Protein AF-0000000071661043 (afdb_homodimer)

Structure (mmCIF, N/CA/C/O backbone):
data_AF-0000000071661043-model_v1
#
loop_
_entity.id
_entity.type
_entity.pdbx_description
1 polymer 'LOW QUALITY PROTEIN: F-box/LRR-repeat protein 14'
#
loop_
_atom_site.group_PDB
_atom_site.id
_atom_site.type_symbol
_atom_site.label_atom_id
_atom_site.label_alt_id
_atom_site.label_comp_id
_atom_site.label_asym_id
_atom_site.label_entity_id
_atom_site.label_seq_id
_atom_site.pdbx_PDB_ins_code
_atom_site.Cartn_x
_atom_site.Cartn_y
_atom_site.Cartn_z
_atom_site.occupancy
_atom_site.B_iso_or_equiv
_atom_site.auth_seq_id
_atom_site.auth_comp_id
_atom_site.auth_asym_id
_atom_site.auth_atom_id
_atom_site.pdbx_PDB_model_num
ATOM 1 N N . MET A 1 1 ? 37.125 43.531 1.876 1 22.23 1 MET A N 1
ATOM 2 C CA . MET A 1 1 ? 36.938 42.094 2.176 1 22.23 1 MET A CA 1
ATOM 3 C C . MET A 1 1 ? 35.531 41.656 1.801 1 22.23 1 MET A C 1
ATOM 5 O O . MET A 1 1 ? 35.188 40.469 1.902 1 22.23 1 MET A O 1
ATOM 9 N N . GLU A 1 2 ? 34.375 42.406 1.964 1 30.89 2 GLU A N 1
ATOM 10 C CA . GLU A 1 2 ? 32.969 42.469 2.309 1 30.89 2 GLU A CA 1
ATOM 11 C C . GLU A 1 2 ? 32.062 42.125 1.115 1 30.89 2 GLU A C 1
ATOM 13 O O . GLU A 1 2 ? 30.844 42.188 1.201 1 30.89 2 GLU A O 1
ATOM 18 N N . ASP A 1 3 ? 32.375 42.25 -0.111 1 37.91 3 ASP A N 1
ATOM 19 C CA . ASP A 1 3 ? 31.75 42.219 -1.434 1 37.91 3 ASP A CA 1
ATOM 20 C C . ASP A 1 3 ? 31.406 40.781 -1.849 1 37.91 3 ASP A C 1
ATOM 22 O O . ASP A 1 3 ? 30.859 40.562 -2.928 1 37.91 3 ASP A O 1
ATOM 26 N N . LEU A 1 4 ? 32.125 39.75 -1.402 1 40.97 4 LEU A N 1
ATOM 27 C CA . LEU A 1 4 ? 32.156 38.312 -1.653 1 40.97 4 LEU A CA 1
ATOM 28 C C . LEU A 1 4 ? 30.828 37.656 -1.298 1 40.97 4 LEU A C 1
ATOM 30 O O . LEU A 1 4 ? 30.469 36.625 -1.859 1 40.97 4 LEU A O 1
ATOM 34 N N . PRO A 1 5 ? 30.109 38.219 -0.246 1 52.06 5 PRO A N 1
ATOM 35 C CA . PRO A 1 5 ? 28.891 37.625 0.305 1 52.06 5 PRO A CA 1
ATOM 36 C C . PRO A 1 5 ? 27.703 37.688 -0.656 1 52.06 5 PRO A C 1
ATOM 38 O O . PRO A 1 5 ? 26.906 36.75 -0.733 1 52.06 5 PRO A O 1
ATOM 41 N N . GLU A 1 6 ? 27.844 38.844 -1.367 1 54.88 6 GLU A N 1
ATOM 42 C CA . GLU A 1 6 ? 26.656 39.031 -2.215 1 54.88 6 GLU A CA 1
ATOM 43 C C . GLU A 1 6 ? 26.656 38.031 -3.375 1 54.88 6 GLU A C 1
ATOM 45 O O . GLU A 1 6 ? 25.609 37.5 -3.734 1 54.88 6 GLU A O 1
ATOM 50 N N . VAL A 1 7 ? 27.844 37.812 -3.871 1 55.69 7 VAL A N 1
ATOM 51 C CA . VAL A 1 7 ? 27.938 36.906 -4.996 1 55.69 7 VAL A CA 1
ATOM 52 C C . VAL A 1 7 ? 27.531 35.5 -4.555 1 55.69 7 VAL A C 1
ATOM 54 O O . VAL A 1 7 ? 26.828 34.812 -5.285 1 55.69 7 VAL A O 1
ATOM 57 N N . LEU A 1 8 ? 27.938 35.281 -3.406 1 59.78 8 LEU A N 1
ATOM 58 C CA . LEU A 1 8 ? 27.609 33.969 -2.885 1 59.78 8 LEU A CA 1
ATOM 59 C C . LEU A 1 8 ? 26.109 33.812 -2.691 1 59.78 8 LEU A C 1
ATOM 61 O O . LEU A 1 8 ? 25.531 32.781 -3.045 1 59.78 8 LEU A O 1
ATOM 65 N N . VAL A 1 9 ? 25.609 34.875 -2.191 1 65.75 9 VAL A N 1
ATOM 66 C CA . VAL A 1 9 ? 24.172 34.875 -1.939 1 65.75 9 VAL A CA 1
ATOM 67 C C . VAL A 1 9 ? 23.422 34.719 -3.26 1 65.75 9 VAL A C 1
ATOM 69 O O . VAL A 1 9 ? 22.453 33.969 -3.344 1 65.75 9 VAL A O 1
ATOM 72 N N . PHE A 1 10 ? 24.016 35.438 -4.227 1 62.66 10 PHE A N 1
ATOM 73 C CA . PHE A 1 10 ? 23.406 35.344 -5.547 1 62.66 10 PHE A CA 1
ATOM 74 C C . PHE A 1 10 ? 23.469 33.938 -6.109 1 62.66 10 PHE A C 1
ATOM 76 O O . PHE A 1 10 ? 22.484 33.438 -6.641 1 62.66 10 PHE A O 1
ATOM 83 N N . ASP A 1 11 ? 24.562 33.375 -5.906 1 65.69 11 ASP A N 1
ATOM 84 C CA . ASP A 1 11 ? 24.766 32.031 -6.422 1 65.69 11 ASP A CA 1
ATOM 85 C C . ASP A 1 11 ? 23.891 31.031 -5.703 1 65.69 11 ASP A C 1
ATOM 87 O O . ASP A 1 11 ? 23.344 30.109 -6.324 1 65.69 11 ASP A O 1
ATOM 91 N N . ILE A 1 12 ? 23.656 31.281 -4.52 1 67.88 12 ILE A N 1
ATOM 92 C CA . ILE A 1 12 ? 22.875 30.359 -3.695 1 67.88 12 ILE A CA 1
ATOM 93 C C . ILE A 1 12 ? 21.391 30.469 -4.062 1 67.88 12 ILE A C 1
ATOM 95 O O . ILE A 1 12 ? 20.719 29.453 -4.238 1 67.88 12 ILE A O 1
ATOM 99 N N . LEU A 1 13 ? 20.969 31.672 -4.172 1 67.62 13 LEU A N 1
ATOM 100 C CA . LEU A 1 13 ? 19.562 31.922 -4.422 1 67.62 13 LEU A CA 1
ATOM 101 C C . LEU A 1 13 ? 19.141 31.375 -5.785 1 67.62 13 LEU A C 1
ATOM 103 O O . LEU A 1 13 ? 17.984 30.984 -5.977 1 67.62 13 LEU A O 1
ATOM 107 N N . LYS A 1 14 ? 20.094 31.25 -6.629 1 64.56 14 LYS A N 1
ATOM 108 C CA . LYS A 1 14 ? 19.812 30.688 -7.945 1 64.56 14 LYS A CA 1
ATOM 109 C C . LYS A 1 14 ? 19.547 29.188 -7.855 1 64.56 14 LYS A C 1
ATOM 111 O O . LYS A 1 14 ? 18.844 28.625 -8.695 1 64.56 14 LYS A O 1
ATOM 116 N N . ARG A 1 15 ? 20.141 28.719 -6.879 1 62.44 15 ARG A N 1
ATOM 117 C CA . ARG A 1 15 ? 20.078 27.266 -6.762 1 62.44 15 ARG A CA 1
ATOM 118 C C . ARG A 1 15 ? 18.844 26.828 -5.984 1 62.44 15 ARG A C 1
ATOM 120 O O . ARG A 1 15 ? 18.484 25.656 -5.988 1 62.44 15 ARG A O 1
ATOM 127 N N . ILE A 1 16 ? 18.297 27.797 -5.328 1 60.44 16 ILE A N 1
ATOM 128 C CA . ILE A 1 16 ? 17.156 27.469 -4.488 1 60.44 16 ILE A CA 1
ATOM 129 C C . ILE A 1 16 ? 15.883 27.453 -5.332 1 60.44 16 ILE A C 1
ATOM 131 O O . ILE A 1 16 ? 15.703 28.312 -6.207 1 60.44 16 ILE A O 1
ATOM 135 N N . SER A 1 17 ? 15.156 26.469 -5.461 1 56.94 17 SER A N 1
ATOM 136 C CA . SER A 1 17 ? 14.039 26.125 -6.344 1 56.94 17 SER A CA 1
ATOM 137 C C . SER A 1 17 ? 12.883 27.109 -6.176 1 56.94 17 SER A C 1
ATOM 139 O O . SER A 1 17 ? 11.984 27.172 -7.016 1 56.94 17 SER A O 1
ATOM 141 N N . ASN A 1 18 ? 12.867 27.922 -5.121 1 56.25 18 ASN A N 1
ATOM 142 C CA . ASN A 1 18 ? 11.695 28.75 -4.914 1 56.25 18 ASN A CA 1
ATOM 143 C C . ASN A 1 18 ? 11.781 30.047 -5.719 1 56.25 18 ASN A C 1
ATOM 145 O O . ASN A 1 18 ? 12.812 30.719 -5.711 1 56.25 18 ASN A O 1
ATOM 149 N N . SER A 1 19 ? 10.766 30.297 -6.523 1 51.16 19 SER A N 1
ATOM 150 C CA . SER A 1 19 ? 10.695 31.422 -7.445 1 51.16 19 SER A CA 1
ATOM 151 C C . SER A 1 19 ? 10.984 32.75 -6.734 1 51.16 19 SER A C 1
ATOM 153 O O . SER A 1 19 ? 11.672 33.594 -7.273 1 51.16 19 SER A O 1
ATOM 155 N N . ALA A 1 20 ? 10.477 32.938 -5.633 1 52.75 20 ALA A N 1
ATOM 156 C CA . ALA A 1 20 ? 10.664 34.219 -4.953 1 52.75 20 ALA A CA 1
ATOM 157 C C . ALA A 1 20 ? 12.141 34.438 -4.633 1 52.75 20 ALA A C 1
ATOM 159 O O . ALA A 1 20 ? 12.633 35.562 -4.754 1 52.75 20 ALA A O 1
ATOM 160 N N . ASP A 1 21 ? 12.844 33.406 -4.34 1 60.5 21 ASP A N 1
ATOM 161 C CA . ASP A 1 21 ? 14.266 33.469 -4 1 60.5 21 ASP A CA 1
ATOM 162 C C . ASP A 1 21 ? 15.109 33.781 -5.234 1 60.5 21 ASP A C 1
ATOM 164 O O . ASP A 1 21 ? 16.031 34.594 -5.172 1 60.5 21 ASP A O 1
ATOM 168 N N . ARG A 1 22 ? 14.539 33.281 -6.328 1 59.56 22 ARG A N 1
ATOM 169 C CA . ARG A 1 22 ? 15.219 33.562 -7.594 1 59.56 22 ARG A CA 1
ATOM 170 C C . ARG A 1 22 ? 15.023 35 -8.031 1 59.56 22 ARG A C 1
ATOM 172 O O . ARG A 1 22 ? 15.953 35.625 -8.555 1 59.56 22 ARG A O 1
ATOM 179 N N . ASN A 1 23 ? 13.805 35.344 -7.828 1 52.66 23 ASN A N 1
ATOM 180 C CA . ASN A 1 23 ? 13.484 36.688 -8.273 1 52.66 23 ASN A CA 1
ATOM 181 C C . ASN A 1 23 ? 14.234 37.75 -7.473 1 52.66 23 ASN A C 1
ATOM 183 O O . ASN A 1 23 ? 14.484 38.844 -7.965 1 52.66 23 ASN A O 1
ATOM 187 N N . SER A 1 24 ? 14.57 37.5 -6.254 1 57.5 24 SER A N 1
ATOM 188 C CA . SER A 1 24 ? 15.312 38.438 -5.426 1 57.5 24 SER A CA 1
ATOM 189 C C . SER A 1 24 ? 16.688 38.75 -6.035 1 57.5 24 SER A C 1
ATOM 191 O O . SER A 1 24 ? 17.266 39.812 -5.773 1 57.5 24 SER A O 1
ATOM 193 N N . VAL A 1 25 ? 17.141 37.844 -6.836 1 60.03 25 VAL A N 1
ATOM 194 C CA . VAL A 1 25 ? 18.422 37.969 -7.496 1 60.03 25 VAL A CA 1
ATOM 195 C C . VAL A 1 25 ? 18.344 39.031 -8.609 1 60.03 25 VAL A C 1
ATOM 197 O O . VAL A 1 25 ? 19.328 39.688 -8.922 1 60.03 25 VAL A O 1
ATOM 200 N N . SER A 1 26 ? 17.188 39.125 -9.086 1 53.31 26 SER A N 1
ATOM 201 C CA . SER A 1 26 ? 17.078 40 -10.25 1 53.31 26 SER A CA 1
ATOM 202 C C . SER A 1 26 ? 17.031 41.469 -9.844 1 53.31 26 SER A C 1
ATOM 204 O O . SER A 1 26 ? 17.016 42.344 -10.703 1 53.31 26 SER A O 1
ATOM 206 N N . VAL A 1 27 ? 16.938 41.688 -8.625 1 55.41 27 VAL A N 1
ATOM 207 C CA . VAL A 1 27 ? 16.797 43.094 -8.25 1 55.41 27 VAL A CA 1
ATOM 208 C C . VAL A 1 27 ? 18.141 43.781 -8.375 1 55.41 27 VAL A C 1
ATOM 210 O O . VAL A 1 27 ? 19.109 43.438 -7.688 1 55.41 27 VAL A O 1
ATOM 213 N N . VAL A 1 28 ? 18.359 44.562 -9.461 1 55.44 28 VAL A N 1
ATOM 214 C CA . VAL A 1 28 ? 19.547 45.281 -9.922 1 55.44 28 VAL A CA 1
ATOM 215 C C . VAL A 1 28 ? 19.812 46.469 -9.008 1 55.44 28 VAL A C 1
ATOM 217 O O . VAL A 1 28 ? 20.969 46.875 -8.844 1 55.44 28 VAL A O 1
ATOM 220 N N . CYS A 1 29 ? 18.797 47.062 -8.414 1 59.5 29 CYS A N 1
ATOM 221 C CA . CYS A 1 29 ? 19.031 48.25 -7.633 1 59.5 29 CYS A CA 1
ATOM 222 C C . CYS A 1 29 ? 19.375 47.906 -6.191 1 59.5 29 CYS A C 1
ATOM 224 O O . CYS A 1 29 ? 18.734 47.062 -5.582 1 59.5 29 CYS A O 1
ATOM 226 N N . LYS A 1 30 ? 20.594 48.344 -5.742 1 60.47 30 LYS A N 1
ATOM 227 C CA . LYS A 1 30 ? 21.141 48.125 -4.402 1 60.47 30 LYS A CA 1
ATOM 228 C C . LYS A 1 30 ? 20.078 48.375 -3.334 1 60.47 30 LYS A C 1
ATOM 230 O O . LYS A 1 30 ? 19.984 47.656 -2.342 1 60.47 30 LYS A O 1
ATOM 235 N N . ARG A 1 31 ? 19.375 49.438 -3.611 1 57.5 31 ARG A N 1
ATOM 236 C CA . ARG A 1 31 ? 18.375 49.781 -2.617 1 57.5 31 ARG A CA 1
ATOM 237 C C . ARG A 1 31 ? 17.297 48.719 -2.52 1 57.5 31 ARG A C 1
ATOM 239 O O . ARG A 1 31 ? 16.891 48.312 -1.421 1 57.5 31 ARG A O 1
ATOM 246 N N . LEU A 1 32 ? 16.875 48.312 -3.592 1 60.34 32 LEU A N 1
ATOM 247 C CA . LEU A 1 32 ? 15.828 47.281 -3.637 1 60.34 32 LEU A CA 1
ATOM 248 C C . LEU A 1 32 ? 16.344 45.969 -3.105 1 60.34 32 LEU A C 1
ATOM 250 O O . LEU A 1 32 ? 15.594 45.219 -2.447 1 60.34 32 LEU A O 1
ATOM 254 N N . TYR A 1 33 ? 17.547 45.844 -3.287 1 66 33 TYR A N 1
ATOM 255 C CA . TYR A 1 33 ? 18.219 44.656 -2.777 1 66 33 TYR A CA 1
ATOM 256 C C . TYR A 1 33 ? 18.25 44.656 -1.253 1 66 33 TYR A C 1
ATOM 258 O O . TYR A 1 33 ? 17.969 43.656 -0.62 1 66 33 TYR A O 1
ATOM 266 N N . ALA A 1 34 ? 18.484 45.844 -0.768 1 68.19 34 ALA A N 1
ATOM 267 C CA . ALA A 1 34 ? 18.547 45.969 0.686 1 68.19 34 ALA A CA 1
ATOM 268 C C . ALA A 1 34 ? 17.156 45.812 1.299 1 68.19 34 ALA A C 1
ATOM 270 O O . ALA A 1 34 ? 16.984 45.156 2.332 1 68.19 34 ALA A O 1
ATOM 271 N N . ILE A 1 35 ? 16.25 46.375 0.658 1 65.5 35 ILE A N 1
ATOM 272 C CA . ILE A 1 35 ? 14.875 46.344 1.159 1 65.5 35 ILE A CA 1
ATOM 273 C C . ILE A 1 35 ? 14.359 44.906 1.123 1 65.5 35 ILE A C 1
ATOM 275 O O . ILE A 1 35 ? 13.719 44.438 2.072 1 65.5 35 ILE A O 1
ATOM 279 N N . GLU A 1 36 ? 14.625 44.25 0.109 1 70.12 36 GLU A N 1
ATOM 280 C CA . GLU A 1 36 ? 14.203 42.875 0.002 1 70.12 36 GLU A CA 1
ATOM 281 C C . GLU A 1 36 ? 14.828 42 1.107 1 70.12 36 GLU A C 1
ATOM 283 O O . GLU A 1 36 ? 14.172 41.125 1.666 1 70.12 36 GLU A O 1
ATOM 288 N N . GLY A 1 37 ? 16.016 42.312 1.375 1 72.38 37 GLY A N 1
ATOM 289 C CA . GLY A 1 37 ? 16.719 41.594 2.426 1 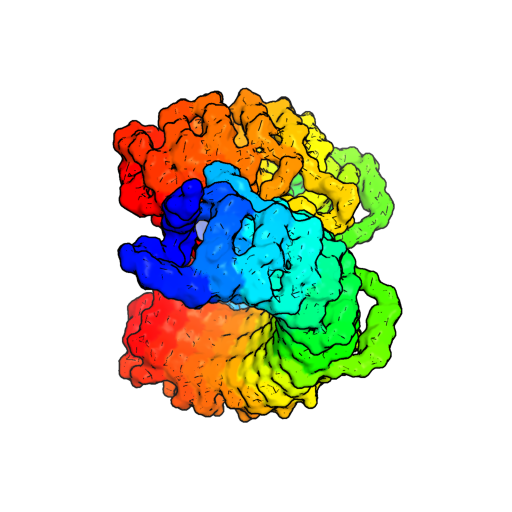72.38 37 GLY A CA 1
ATOM 290 C C . GLY A 1 37 ? 16.078 41.75 3.791 1 72.38 37 GLY A C 1
ATOM 291 O O . GLY A 1 37 ? 15.914 40.781 4.527 1 72.38 37 GLY A O 1
ATOM 292 N N . GLU A 1 38 ? 15.609 42.969 3.998 1 72.62 38 GLU A N 1
ATOM 293 C CA . GLU A 1 38 ? 15.016 43.25 5.301 1 72.62 38 GLU A CA 1
ATOM 294 C C . GLU A 1 38 ? 13.578 42.781 5.375 1 72.62 38 GLU A C 1
ATOM 296 O O . GLU A 1 38 ? 13.07 42.469 6.457 1 72.62 38 GLU A O 1
ATOM 301 N N . GLN A 1 39 ? 13.031 42.625 4.285 1 74.5 39 GLN A N 1
ATOM 302 C CA . GLN A 1 39 ? 11.602 42.344 4.281 1 74.5 39 GLN A CA 1
ATOM 303 C C . GLN A 1 39 ? 11.344 40.844 4.18 1 74.5 39 GLN A C 1
ATOM 305 O O . GLN A 1 39 ? 10.273 40.344 4.566 1 74.5 39 GLN A O 1
ATOM 310 N N . ARG A 1 40 ? 12.359 40.188 3.863 1 82.19 40 ARG A N 1
ATOM 311 C CA . ARG A 1 40 ? 12.148 38.75 3.68 1 82.19 40 ARG A CA 1
ATOM 312 C C . ARG A 1 40 ? 12.031 38.031 5.023 1 82.19 40 ARG A C 1
ATOM 314 O O . ARG A 1 40 ? 12.867 38.219 5.906 1 82.19 40 ARG A O 1
ATOM 321 N N . ASP A 1 41 ? 10.898 37.375 5.172 1 90.19 41 ASP A N 1
ATOM 322 C CA . ASP A 1 41 ? 10.672 36.688 6.453 1 90.19 41 ASP A CA 1
ATOM 323 C C . ASP A 1 41 ? 10.562 35.188 6.273 1 90.19 41 ASP A C 1
ATOM 325 O O . ASP A 1 41 ? 10.344 34.469 7.242 1 90.19 41 ASP A O 1
ATOM 329 N N . PHE A 1 42 ? 10.664 34.781 5.051 1 91.31 42 PHE A N 1
ATOM 330 C CA . PHE A 1 42 ? 10.547 33.375 4.766 1 91.31 42 PHE A CA 1
ATOM 331 C C . PHE A 1 42 ? 11.703 32.906 3.891 1 91.31 42 PHE A C 1
ATOM 333 O O . PHE A 1 42 ? 12.117 33.594 2.967 1 91.31 42 PHE A O 1
ATOM 340 N N . LEU A 1 43 ? 12.305 31.672 4.246 1 89.69 43 LEU A N 1
ATOM 341 C CA . LEU A 1 43 ? 13.391 31.078 3.479 1 89.69 43 LEU A CA 1
ATOM 342 C C . LEU A 1 43 ? 13.172 29.578 3.307 1 89.69 43 LEU A C 1
ATOM 344 O O . LEU A 1 43 ? 12.891 28.859 4.277 1 89.69 43 LEU A O 1
ATOM 348 N N . LYS A 1 44 ? 13.156 29.062 2.111 1 90.31 44 LYS A N 1
ATOM 349 C CA . LYS A 1 44 ? 13.125 27.625 1.824 1 90.31 44 LYS A CA 1
ATOM 350 C C . LYS A 1 44 ? 14.383 27.172 1.097 1 90.31 44 LYS A C 1
ATOM 352 O O . LYS A 1 44 ? 14.695 27.688 0.014 1 90.31 44 LYS A O 1
ATOM 357 N N . VAL A 1 45 ? 15.172 26.25 1.74 1 88.94 45 VAL A N 1
ATOM 358 C CA . VAL A 1 45 ? 16.422 25.797 1.156 1 88.94 45 VAL A CA 1
ATOM 359 C C . VAL A 1 45 ? 16.516 24.281 1.244 1 88.94 45 VAL A C 1
ATOM 361 O O . VAL A 1 45 ? 15.617 23.625 1.78 1 88.94 45 VAL A O 1
ATOM 364 N N . GLY A 1 46 ? 17.625 23.688 0.637 1 87.69 46 GLY A N 1
ATOM 365 C CA . GLY A 1 46 ? 17.797 22.234 0.625 1 87.69 46 GLY A CA 1
ATOM 366 C C . GLY A 1 46 ? 19.047 21.797 -0.127 1 87.69 46 GLY A C 1
ATOM 367 O O . GLY A 1 46 ? 20.156 22.219 0.187 1 87.69 46 GLY A O 1
ATOM 368 N N . CYS A 1 47 ? 18.859 21.016 -1.127 1 78.38 47 CYS A N 1
ATOM 369 C CA . CYS A 1 47 ? 19.953 20.375 -1.852 1 78.38 47 CYS A CA 1
ATOM 370 C C . CYS A 1 47 ? 20.828 21.422 -2.529 1 78.38 47 CYS A C 1
ATOM 372 O O . CYS A 1 47 ? 22.031 21.188 -2.73 1 78.38 47 CYS A O 1
ATOM 374 N N . GLY A 1 48 ? 20.359 22.562 -2.812 1 77.12 48 GLY A N 1
ATOM 375 C CA . GLY A 1 48 ? 21.125 23.594 -3.508 1 77.12 48 GLY A CA 1
ATOM 376 C C . GLY A 1 48 ? 21.984 24.422 -2.578 1 77.12 48 GLY A C 1
ATOM 377 O O . GLY A 1 48 ? 22.797 25.234 -3.033 1 77.12 48 GLY A O 1
ATOM 378 N N . LEU A 1 49 ? 21.875 24.203 -1.373 1 83.69 49 LEU A N 1
ATOM 379 C CA . LEU A 1 49 ? 22.641 24.938 -0.369 1 83.69 49 LEU A CA 1
ATOM 380 C C . LEU A 1 49 ? 24.031 24.359 -0.218 1 83.69 49 LEU A C 1
ATOM 382 O O . LEU A 1 49 ? 24.234 23.391 0.512 1 83.69 49 LEU A O 1
ATOM 386 N N . HIS A 1 50 ? 24.969 24.953 -0.936 1 82.44 50 HIS A N 1
ATOM 387 C CA . HIS A 1 50 ? 26.328 24.406 -0.938 1 82.44 50 HIS A CA 1
ATOM 388 C C . HIS A 1 50 ? 27.359 25.531 -0.928 1 82.44 50 HIS A C 1
ATOM 390 O O . HIS A 1 50 ? 27.281 26.469 -1.723 1 82.44 50 HIS A O 1
ATOM 396 N N . PRO A 1 51 ? 28.359 25.422 -0.088 1 86.25 51 PRO A N 1
ATOM 397 C CA . PRO A 1 51 ? 28.453 24.594 1.112 1 86.25 51 PRO A CA 1
ATOM 398 C C . PRO A 1 51 ? 27.375 24.906 2.141 1 86.25 51 PRO A C 1
ATOM 400 O O . PRO A 1 51 ? 27.109 26.078 2.416 1 86.25 51 PRO A O 1
ATOM 403 N N . ALA A 1 52 ? 26.844 23.984 2.758 1 89.19 52 ALA A N 1
ATOM 404 C CA . ALA A 1 52 ? 25.562 24.109 3.449 1 89.19 52 ALA A CA 1
ATOM 405 C C . ALA A 1 52 ? 25.641 25.156 4.555 1 89.19 52 ALA A C 1
ATOM 407 O O . ALA A 1 52 ? 24.859 26.109 4.562 1 89.19 52 ALA A O 1
ATOM 408 N N . THR A 1 53 ? 26.641 25.094 5.43 1 90.94 53 THR A N 1
ATOM 409 C CA . THR A 1 53 ? 26.719 25.969 6.59 1 90.94 53 THR A CA 1
ATOM 410 C C . THR A 1 53 ? 27.078 27.391 6.168 1 90.94 53 THR A C 1
ATOM 412 O O . THR A 1 53 ? 26.484 28.359 6.637 1 90.94 53 THR A O 1
ATOM 415 N N . GLU A 1 54 ? 28.031 27.531 5.266 1 90.25 54 GLU A N 1
ATOM 416 C CA . GLU A 1 54 ? 28.469 28.844 4.797 1 90.25 54 GLU A CA 1
ATOM 417 C C . GLU A 1 54 ? 27.359 29.562 4.023 1 90.25 54 GLU A C 1
ATOM 419 O O . GLU A 1 54 ? 27.141 30.75 4.215 1 90.25 54 GLU A O 1
ATOM 424 N N . ALA A 1 55 ? 26.781 28.797 3.25 1 89.31 55 ALA A N 1
ATOM 425 C CA . ALA A 1 55 ? 25.703 29.375 2.449 1 89.31 55 ALA A CA 1
ATOM 426 C C . ALA A 1 55 ? 24.547 29.844 3.334 1 89.31 55 ALA A C 1
ATOM 428 O O . ALA A 1 55 ? 24.016 30.938 3.141 1 89.31 55 ALA A O 1
ATOM 429 N N . LEU A 1 56 ? 24.25 29 4.25 1 92.31 56 LEU A N 1
ATOM 430 C CA . LEU A 1 56 ? 23.172 29.375 5.164 1 92.31 56 LEU A CA 1
ATOM 431 C C . LEU A 1 56 ? 23.531 30.625 5.953 1 92.31 56 LEU A C 1
ATOM 433 O O . LEU A 1 56 ? 22.703 31.516 6.141 1 92.31 56 LEU A O 1
ATOM 437 N N . THR A 1 57 ? 24.766 30.688 6.387 1 92.31 57 THR A N 1
ATOM 438 C CA . THR A 1 57 ? 25.25 31.844 7.125 1 92.31 57 THR A CA 1
ATOM 439 C C . THR A 1 57 ? 25.078 33.125 6.297 1 92.31 57 THR A C 1
ATOM 441 O O . THR A 1 57 ? 24.578 34.125 6.797 1 92.31 57 THR A O 1
ATOM 444 N N . SER A 1 58 ? 25.406 33 5.074 1 88.75 58 SER A N 1
ATOM 445 C CA . SER A 1 58 ? 25.297 34.156 4.18 1 88.75 58 SER A CA 1
ATOM 446 C C . SER A 1 58 ? 23.844 34.594 4.004 1 88.75 58 SER A C 1
ATOM 448 O O . SER A 1 58 ? 23.562 35.781 3.99 1 88.75 58 SER A O 1
ATOM 450 N N . LEU A 1 59 ? 23 33.688 3.896 1 89.25 59 LEU A N 1
ATOM 451 C CA . LEU A 1 59 ? 21.578 33.969 3.729 1 89.25 59 LEU A CA 1
ATOM 452 C C . LEU A 1 59 ? 21.016 34.625 4.992 1 89.25 59 LEU A C 1
ATOM 454 O O . LEU A 1 59 ? 20.219 35.562 4.914 1 89.25 59 LEU A O 1
ATOM 458 N N . CYS A 1 60 ? 21.469 34.125 6.125 1 90.62 60 CYS A N 1
ATOM 459 C CA . CYS A 1 60 ? 20.969 34.625 7.387 1 90.62 60 CYS A CA 1
ATOM 460 C C . CYS A 1 60 ? 21.438 36.062 7.621 1 90.62 60 CYS A C 1
ATOM 462 O O . CYS A 1 60 ? 20.734 36.875 8.234 1 90.62 60 CYS A O 1
ATOM 464 N N . ILE A 1 61 ? 22.609 36.312 7.152 1 88.25 61 ILE A N 1
ATOM 465 C CA . ILE A 1 61 ? 23.141 37.656 7.266 1 88.25 61 ILE A CA 1
ATOM 466 C C . ILE A 1 61 ? 22.344 38.594 6.363 1 88.25 61 ILE A C 1
ATOM 468 O O . ILE A 1 61 ? 22 39.719 6.77 1 88.25 61 ILE A O 1
ATOM 472 N N . ARG A 1 62 ? 22.031 38.062 5.258 1 85.38 62 ARG A N 1
ATOM 473 C CA . ARG A 1 62 ? 21.312 38.875 4.281 1 85.38 62 ARG A CA 1
ATOM 474 C C . ARG A 1 62 ? 19.875 39.125 4.734 1 85.38 62 ARG A C 1
ATOM 476 O O . ARG A 1 62 ? 19.328 40.219 4.492 1 85.38 62 ARG A O 1
ATOM 483 N N . PHE A 1 63 ? 19.312 38.156 5.301 1 89.38 63 PHE A N 1
ATOM 484 C CA . PHE A 1 63 ? 17.922 38.219 5.727 1 89.38 63 PHE A CA 1
ATOM 485 C C . PHE A 1 63 ? 17.812 38.156 7.242 1 89.38 63 PHE A C 1
ATOM 487 O O . PHE A 1 63 ? 17.422 37.125 7.789 1 89.38 63 PHE A O 1
ATOM 494 N N . PRO A 1 64 ? 17.969 39.156 7.898 1 87.06 64 PRO A N 1
ATOM 495 C CA . PRO A 1 64 ? 18.062 39.125 9.359 1 87.06 64 PRO A C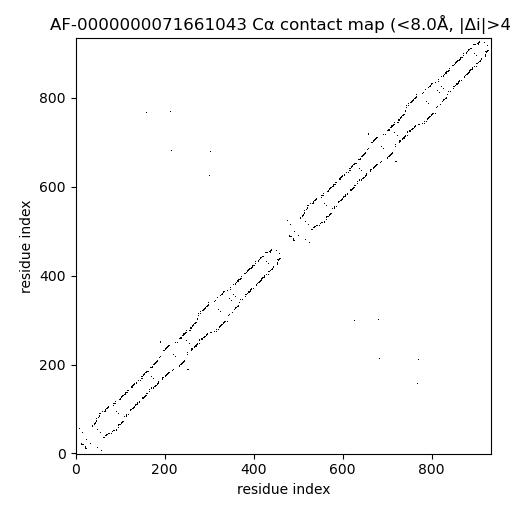A 1
ATOM 496 C C . PRO A 1 64 ? 16.703 38.938 10.031 1 87.06 64 PRO A C 1
ATOM 498 O O . PRO A 1 64 ? 16.641 38.594 11.211 1 87.06 64 PRO A O 1
ATOM 501 N N . ASN A 1 65 ? 15.641 39.125 9.336 1 90.06 65 ASN A N 1
ATOM 502 C CA . ASN A 1 65 ? 14.312 39.062 9.945 1 90.06 65 ASN A CA 1
ATOM 503 C C . ASN A 1 65 ? 13.578 37.781 9.57 1 90.06 65 ASN A C 1
ATOM 505 O O . ASN A 1 65 ? 12.352 37.781 9.516 1 90.06 65 ASN A O 1
ATOM 509 N N . LEU A 1 66 ? 14.312 36.75 9.305 1 92.31 66 LEU A N 1
ATOM 510 C CA . LEU A 1 66 ? 13.695 35.469 8.945 1 92.31 66 LEU A CA 1
ATOM 511 C C . LEU A 1 66 ? 12.836 34.938 10.094 1 92.31 66 LEU A C 1
ATOM 513 O O . LEU A 1 66 ? 13.297 34.844 11.234 1 92.31 66 LEU A O 1
ATOM 517 N N . ARG A 1 67 ? 11.602 34.656 9.781 1 95.62 67 ARG A N 1
ATOM 518 C CA . ARG A 1 67 ? 10.672 34.125 10.773 1 95.62 67 ARG A CA 1
ATOM 519 C C . ARG A 1 67 ? 10.344 32.656 10.484 1 95.62 67 ARG A C 1
ATOM 521 O O . ARG A 1 67 ? 10.078 31.875 11.398 1 95.62 67 ARG A O 1
ATOM 528 N N . LYS A 1 68 ? 10.258 32.312 9.242 1 96.38 68 LYS A N 1
ATOM 529 C CA . LYS A 1 68 ? 9.945 30.969 8.797 1 96.38 68 LYS A CA 1
ATOM 530 C C . LYS A 1 68 ? 11.055 30.422 7.91 1 96.38 68 LYS A C 1
ATOM 532 O O . LYS A 1 68 ? 11.438 31.031 6.918 1 96.38 68 LYS A O 1
ATOM 537 N N . VAL A 1 69 ? 11.617 29.234 8.32 1 95.56 69 VAL A N 1
ATOM 538 C CA . VAL A 1 69 ? 12.664 28.594 7.539 1 95.56 69 VAL A CA 1
ATOM 539 C C . VAL A 1 69 ? 12.305 27.125 7.285 1 95.56 69 VAL A C 1
ATOM 541 O O . VAL A 1 69 ? 11.891 26.422 8.203 1 95.56 69 VAL A O 1
ATOM 544 N N . GLU A 1 70 ? 12.359 26.688 6.051 1 95.31 70 GLU A N 1
ATOM 545 C CA . GLU A 1 70 ? 12.18 25.297 5.66 1 95.31 70 GLU A CA 1
ATOM 546 C C . GLU A 1 70 ? 13.438 24.75 4.992 1 95.31 70 GLU A C 1
ATOM 548 O O . GLU A 1 70 ? 13.898 25.281 3.986 1 95.31 70 GLU A O 1
ATOM 553 N N . ILE A 1 71 ? 13.992 23.766 5.594 1 94.38 71 ILE A N 1
ATOM 554 C CA . ILE A 1 71 ? 15.141 23.078 5.023 1 94.38 71 ILE A CA 1
ATOM 555 C C . ILE A 1 71 ? 14.742 21.656 4.594 1 94.38 71 ILE A C 1
ATOM 557 O O . ILE A 1 71 ? 14.469 20.812 5.438 1 94.38 71 ILE A O 1
ATOM 561 N N . VAL A 1 72 ? 14.75 21.406 3.301 1 89.94 72 VAL A N 1
ATOM 562 C CA . VAL A 1 72 ? 14.219 20.156 2.764 1 89.94 72 VAL A CA 1
ATOM 563 C C . VAL A 1 72 ? 15.258 19.5 1.848 1 89.94 72 VAL A C 1
ATOM 565 O O . VAL A 1 72 ? 15.602 20.062 0.801 1 89.94 72 VAL A O 1
ATOM 568 N N . TYR A 1 73 ? 15.719 18.312 2.189 1 86.62 73 TYR A N 1
ATOM 569 C CA . TYR A 1 73 ? 16.734 17.609 1.409 1 86.62 73 TYR A CA 1
ATOM 570 C C . TYR A 1 73 ? 16.141 16.422 0.671 1 86.62 73 TYR A C 1
ATOM 572 O O . TYR A 1 73 ? 16.797 15.406 0.47 1 86.62 73 TYR A O 1
ATOM 580 N N . SER A 1 74 ? 14.852 16.547 0.403 1 77.44 74 SER A N 1
ATOM 581 C CA . SER A 1 74 ? 14.25 15.508 -0.416 1 77.44 74 SER A CA 1
ATOM 582 C C . SER A 1 74 ? 14.992 15.336 -1.735 1 77.44 74 SER A C 1
ATOM 584 O O . SER A 1 74 ? 15.297 16.328 -2.412 1 77.44 74 SER A O 1
ATOM 586 N N . GLY A 1 75 ? 15.391 14.133 -2.027 1 71.75 75 GLY A N 1
ATOM 587 C CA . GLY A 1 75 ? 16.078 13.867 -3.277 1 71.75 75 GLY A CA 1
ATOM 588 C C . GLY A 1 75 ? 17.578 14.141 -3.205 1 71.75 75 GLY A C 1
ATOM 589 O O . GLY A 1 75 ? 18.234 14.242 -4.234 1 71.75 75 GLY A O 1
ATOM 590 N N . TRP A 1 76 ? 18.141 14.375 -2.123 1 77.19 76 TRP A N 1
ATOM 591 C CA . TRP A 1 76 ? 19.547 14.672 -1.928 1 77.19 76 TRP A CA 1
ATOM 592 C C . TRP A 1 76 ? 20.422 13.523 -2.418 1 77.19 76 TRP A C 1
ATOM 594 O O . TRP A 1 76 ? 20.078 12.352 -2.252 1 77.19 76 TRP A O 1
ATOM 604 N N . MET A 1 77 ? 21.562 14.031 -3.061 1 71.94 77 MET A N 1
ATOM 605 C CA . MET A 1 77 ? 22.625 13.125 -3.496 1 71.94 77 MET A CA 1
ATOM 606 C C . MET A 1 77 ? 23.969 13.594 -2.977 1 71.94 77 MET A C 1
ATOM 608 O O . MET A 1 77 ? 24.172 14.781 -2.732 1 71.94 77 MET A O 1
ATOM 612 N N . SER A 1 78 ? 24.875 12.633 -2.828 1 74.19 78 SER A N 1
ATOM 613 C CA . SER A 1 78 ? 26.188 12.961 -2.266 1 74.19 78 SER A CA 1
ATOM 614 C C . SER A 1 78 ? 26.906 13.992 -3.123 1 74.19 78 SER A C 1
ATOM 616 O O . SER A 1 78 ? 27.672 14.812 -2.607 1 74.19 78 SER A O 1
ATOM 618 N N . ASN A 1 79 ? 26.609 13.961 -4.332 1 72.25 79 ASN A N 1
ATOM 619 C CA . ASN A 1 79 ? 27.344 14.836 -5.246 1 72.25 79 ASN A CA 1
ATOM 620 C C . ASN A 1 79 ? 26.844 16.281 -5.16 1 72.25 79 ASN A C 1
ATOM 622 O O . ASN A 1 79 ? 27.453 17.188 -5.715 1 72.25 79 ASN A O 1
ATOM 626 N N . LEU A 1 80 ? 25.766 16.469 -4.5 1 74.06 80 LEU A N 1
ATOM 627 C CA . LEU A 1 80 ? 25.219 17.812 -4.34 1 74.06 80 LEU A CA 1
ATOM 628 C C . LEU A 1 80 ? 25.859 18.531 -3.152 1 74.06 80 LEU A C 1
ATOM 630 O O . LEU A 1 80 ? 25.594 19.703 -2.906 1 74.06 80 LEU A O 1
ATOM 634 N N . GLY A 1 81 ? 26.75 17.797 -2.561 1 80.06 81 GLY A N 1
ATOM 635 C CA . GLY A 1 81 ? 27.406 18.375 -1.397 1 80.06 81 GLY A CA 1
ATOM 636 C C . GLY A 1 81 ? 26.844 17.875 -0.083 1 80.06 81 GLY A C 1
ATOM 637 O O . GLY A 1 81 ? 25.844 17.156 -0.066 1 80.06 81 GLY A O 1
ATOM 638 N N . LYS A 1 82 ? 27.406 18.312 0.862 1 86.5 82 LYS A N 1
ATOM 639 C CA . LYS A 1 82 ? 26.984 17.844 2.18 1 86.5 82 LYS A CA 1
ATOM 640 C C . LYS A 1 82 ? 25.719 18.547 2.635 1 86.5 82 LYS A C 1
ATOM 642 O O . LYS A 1 82 ? 25.5 19.719 2.309 1 86.5 82 LYS A O 1
ATOM 647 N N . GLN A 1 83 ? 24.922 17.812 3.32 1 90.75 83 GLN A N 1
ATOM 648 C CA . GLN A 1 83 ? 23.734 18.406 3.926 1 90.75 83 GLN A CA 1
ATOM 649 C C . GLN A 1 83 ? 24.109 19.281 5.113 1 90.75 83 GLN A C 1
ATOM 651 O O . GLN A 1 83 ? 25.25 19.25 5.586 1 90.75 83 GLN A O 1
ATOM 656 N N . LEU A 1 84 ? 23.109 20 5.453 1 92.81 84 LEU A N 1
ATOM 657 C CA . LEU A 1 84 ? 23.25 20.781 6.68 1 92.81 84 LEU A CA 1
ATOM 658 C C . LEU A 1 84 ? 23.453 19.859 7.883 1 92.81 84 LEU A C 1
ATOM 660 O O . LEU A 1 84 ? 22.812 18.812 7.988 1 92.81 84 LEU A O 1
ATOM 664 N N . ASP A 1 85 ? 24.391 20.234 8.734 1 95.06 85 ASP A N 1
ATOM 665 C CA . ASP A 1 85 ? 24.672 19.469 9.953 1 95.06 85 ASP A CA 1
ATOM 666 C C . ASP A 1 85 ? 24.328 20.297 11.195 1 95.06 85 ASP A C 1
ATOM 668 O O . ASP A 1 85 ? 23.609 21.297 11.109 1 95.06 85 ASP A O 1
ATOM 672 N N . ASN A 1 86 ? 24.859 19.922 12.352 1 97.31 86 ASN A N 1
ATOM 673 C CA . ASN A 1 86 ? 24.547 20.594 13.602 1 97.31 86 ASN A CA 1
ATOM 674 C C . ASN A 1 86 ? 25.047 22.031 13.602 1 97.31 86 ASN A C 1
ATOM 676 O O . ASN A 1 86 ? 24.422 22.922 14.195 1 97.31 86 ASN A O 1
ATOM 680 N N . GLN A 1 87 ? 26.141 22.266 12.898 1 96.25 87 GLN A N 1
ATOM 681 C CA . GLN A 1 87 ? 26.672 23.625 12.805 1 96.25 87 GLN A CA 1
ATOM 682 C C . GLN A 1 87 ? 25.703 24.547 12.078 1 96.25 87 GLN A C 1
ATOM 684 O O . GLN A 1 87 ? 25.594 25.734 12.414 1 96.25 87 GLN A O 1
ATOM 689 N N . GLY A 1 88 ? 25.062 23.984 11.133 1 95.94 88 GLY A N 1
ATOM 690 C CA . GLY A 1 88 ? 24.031 24.75 10.461 1 95.94 88 GLY A CA 1
ATOM 691 C C . GLY A 1 88 ? 22.906 25.188 11.383 1 95.94 88 GLY A C 1
ATOM 692 O O . GLY A 1 88 ? 22.422 26.312 11.297 1 95.94 88 GLY A O 1
ATOM 693 N N . LEU A 1 89 ? 22.516 24.281 12.258 1 97.25 89 LEU A N 1
ATOM 694 C CA . LEU A 1 89 ? 21.469 24.609 13.227 1 97.25 89 LEU A CA 1
ATOM 695 C C . LEU A 1 89 ? 21.953 25.656 14.219 1 97.25 89 LEU A C 1
ATOM 697 O O . LEU A 1 89 ? 21.188 26.516 14.664 1 97.25 89 LEU A O 1
ATOM 701 N N . LEU A 1 90 ? 23.219 25.609 14.5 1 97.25 90 LEU A N 1
ATOM 702 C CA . LEU A 1 90 ? 23.828 26.625 15.352 1 97.25 90 LEU A CA 1
ATOM 703 C C . LEU A 1 90 ? 23.734 28 14.695 1 97.25 90 LEU A C 1
ATOM 705 O O . LEU A 1 90 ? 23.438 29 15.359 1 97.25 90 LEU A O 1
ATOM 709 N N . VAL A 1 91 ? 23.938 28.031 13.453 1 96.06 91 VAL A N 1
ATOM 710 C CA . VAL A 1 91 ? 23.859 29.281 12.695 1 96.06 91 VAL A CA 1
ATOM 711 C C . VAL A 1 91 ? 22.438 29.844 12.789 1 96.06 91 VAL A C 1
ATOM 713 O O . VAL A 1 91 ? 22.266 31.047 13.047 1 96.06 91 VAL A O 1
ATOM 716 N N . LEU A 1 92 ? 21.469 29.031 12.625 1 95.44 92 LEU A N 1
ATOM 717 C CA . LEU A 1 92 ? 20.094 29.469 12.711 1 95.44 92 LEU A CA 1
ATOM 718 C C . LEU A 1 92 ? 19.781 30.062 14.086 1 95.44 92 LEU A C 1
ATOM 720 O O . LEU A 1 92 ? 19.172 31.125 14.188 1 95.44 92 LEU A O 1
ATOM 724 N N . SER A 1 93 ? 20.203 29.344 15.078 1 95.31 93 SER A N 1
ATOM 725 C CA . SER A 1 93 ? 19.922 29.766 16.453 1 95.31 93 SER A CA 1
ATOM 726 C C . SER A 1 93 ? 20.625 31.078 16.797 1 95.31 93 SER A C 1
ATOM 728 O O . SER A 1 93 ? 20.094 31.891 17.547 1 95.31 93 SER A O 1
ATOM 730 N N . SER A 1 94 ? 21.766 31.359 16.203 1 94.31 94 SER A N 1
ATOM 731 C CA . SER A 1 94 ? 22.578 32.5 16.562 1 94.31 94 SER A CA 1
ATOM 732 C C . SER A 1 94 ? 22.266 33.719 15.672 1 94.31 94 SER A C 1
ATOM 734 O O . SER A 1 94 ? 22.344 34.844 16.109 1 94.31 94 SER A O 1
ATOM 736 N N . ARG A 1 95 ? 21.844 33.438 14.469 1 93.44 95 ARG A N 1
ATOM 737 C CA . ARG A 1 95 ? 21.766 34.531 13.508 1 93.44 95 ARG A CA 1
ATOM 738 C C . ARG A 1 95 ? 20.312 34.875 13.172 1 93.44 95 ARG A C 1
ATOM 740 O O . ARG A 1 95 ? 20.031 35.844 12.492 1 93.44 95 ARG A O 1
ATOM 747 N N . CYS A 1 96 ? 19.438 34.094 13.602 1 93.38 96 CYS A N 1
ATOM 748 C CA . CYS A 1 96 ? 18.031 34.344 13.312 1 93.38 96 CYS A CA 1
ATOM 749 C C . CYS A 1 96 ? 17.219 34.469 14.594 1 93.38 96 CYS A C 1
ATOM 751 O O . CYS A 1 96 ? 16.406 33.594 14.906 1 93.38 96 CYS A O 1
ATOM 753 N N . PRO A 1 97 ? 17.312 35.562 15.234 1 91.31 97 PRO A N 1
ATOM 754 C CA . PRO A 1 97 ? 16.641 35.719 16.531 1 91.31 97 PRO A CA 1
ATOM 755 C C . PRO A 1 97 ? 15.125 35.719 16.406 1 91.31 97 PRO A C 1
ATOM 757 O O . PRO A 1 97 ? 14.414 35.438 17.375 1 91.31 97 PRO A O 1
ATOM 760 N N . CYS A 1 98 ? 14.625 36 15.234 1 93.81 98 CYS A N 1
ATOM 761 C CA . CYS A 1 98 ? 13.18 36.125 15.055 1 93.81 98 CYS A CA 1
ATOM 762 C C . CYS A 1 98 ? 12.594 34.812 14.562 1 93.81 98 CYS A C 1
ATOM 764 O O . CYS A 1 98 ? 11.398 34.719 14.266 1 93.81 98 CYS A O 1
ATOM 766 N N . LEU A 1 99 ? 13.359 33.781 14.492 1 96.25 99 LEU A N 1
ATOM 767 C CA . LEU A 1 99 ? 12.906 32.5 13.938 1 96.25 99 LEU A CA 1
ATOM 768 C C . LEU A 1 99 ? 11.75 31.938 14.758 1 96.25 99 LEU A C 1
ATOM 770 O O . LEU A 1 99 ? 11.891 31.719 15.961 1 96.25 99 LEU A O 1
ATOM 774 N N . ALA A 1 100 ? 10.617 31.734 14.062 1 97.75 100 ALA A N 1
ATOM 775 C CA . ALA A 1 100 ? 9.414 31.281 14.758 1 97.75 100 ALA A CA 1
ATOM 776 C C . ALA A 1 100 ? 8.977 29.906 14.258 1 97.75 100 ALA A C 1
ATOM 778 O O . ALA A 1 100 ? 8.422 29.109 15.023 1 97.75 100 ALA A O 1
ATOM 779 N N . GLU A 1 101 ? 9.148 29.641 12.992 1 98.31 101 GLU A N 1
ATOM 780 C CA . GLU A 1 101 ? 8.75 28.375 12.383 1 98.31 101 GLU A CA 1
ATOM 781 C C . GLU A 1 101 ? 9.922 27.719 11.656 1 98.31 101 GLU A C 1
ATOM 783 O O . GLU A 1 101 ? 10.539 28.344 10.789 1 98.31 101 GLU A O 1
ATOM 788 N N . LEU A 1 102 ? 10.188 26.484 12.039 1 98.25 102 LEU A N 1
ATOM 789 C CA . LEU A 1 102 ? 11.281 25.734 11.422 1 98.25 102 LEU A CA 1
ATOM 790 C C . LEU A 1 102 ? 10.82 24.359 10.977 1 98.25 102 LEU A C 1
ATOM 792 O O . LEU A 1 102 ? 10.18 23.641 11.742 1 98.25 102 LEU A O 1
ATOM 796 N N . THR A 1 103 ? 11.031 24.016 9.727 1 98 103 THR A N 1
ATOM 797 C CA . THR A 1 103 ? 10.766 22.688 9.188 1 98 103 THR A CA 1
ATOM 798 C C . THR A 1 103 ? 12.055 22.031 8.688 1 98 103 THR A C 1
ATOM 800 O O . THR A 1 103 ? 12.789 22.641 7.902 1 98 103 THR A O 1
ATOM 803 N N . LEU A 1 104 ? 12.383 20.922 9.203 1 96.94 104 LEU A N 1
ATOM 804 C CA . LEU A 1 104 ? 13.531 20.125 8.773 1 96.94 104 LEU A CA 1
ATOM 805 C C . LEU A 1 104 ? 13.078 18.797 8.188 1 96.94 104 LEU A C 1
ATOM 807 O O . LEU A 1 104 ? 12.539 17.938 8.898 1 96.94 104 LEU A O 1
ATOM 811 N N . SER A 1 105 ? 13.32 18.609 6.93 1 93.12 105 SER A N 1
ATOM 812 C CA . SER A 1 105 ? 12.867 17.391 6.254 1 93.12 105 SER A CA 1
ATOM 813 C C . SER A 1 105 ? 14.023 16.672 5.57 1 93.12 105 SER A C 1
ATOM 815 O O . SER A 1 105 ? 14.789 17.297 4.824 1 93.12 105 SER A O 1
ATOM 817 N N . PHE A 1 106 ? 14.156 15.359 5.855 1 87.5 106 PHE A N 1
ATOM 818 C CA . PHE A 1 106 ? 15.156 14.492 5.242 1 87.5 106 PHE A CA 1
ATOM 819 C C . PHE A 1 106 ? 16.562 14.977 5.562 1 87.5 106 PHE A C 1
ATOM 821 O O . PHE A 1 106 ? 17.438 14.961 4.695 1 87.5 106 PHE A O 1
ATOM 828 N N . CYS A 1 107 ? 16.672 15.492 6.746 1 91.62 107 CYS A N 1
ATOM 829 C CA . CYS A 1 107 ? 17.984 15.922 7.23 1 91.62 107 CYS A CA 1
ATOM 830 C C . CYS A 1 107 ? 18.703 14.773 7.941 1 91.62 107 CYS A C 1
ATOM 832 O O . CYS A 1 107 ? 18.391 14.453 9.086 1 91.62 107 CYS A O 1
ATOM 834 N N . SER A 1 108 ? 19.766 14.297 7.355 1 86.75 108 SER A N 1
ATOM 835 C CA . SER A 1 108 ? 20.375 13.055 7.828 1 86.75 108 SER A CA 1
ATOM 836 C C . SER A 1 108 ? 21.547 13.336 8.742 1 86.75 108 SER A C 1
ATOM 838 O O . SER A 1 108 ? 22.047 12.43 9.43 1 86.75 108 SER A O 1
ATOM 840 N N . PHE A 1 109 ? 22.016 14.594 8.852 1 91.31 109 PHE A N 1
ATOM 841 C CA . PHE A 1 109 ? 23.266 14.844 9.539 1 91.31 109 PHE A CA 1
ATOM 842 C C . PHE A 1 109 ? 23.062 15.734 10.758 1 91.31 109 PHE A C 1
ATOM 844 O O . PHE A 1 109 ? 24 16.328 11.281 1 91.31 109 PHE A O 1
ATOM 851 N N . ILE A 1 110 ? 21.844 15.812 11.094 1 95.94 110 ILE A N 1
ATOM 852 C CA . ILE A 1 110 ? 21.547 16.516 12.336 1 95.94 110 ILE A CA 1
ATOM 853 C C . ILE A 1 110 ? 21.203 15.5 13.43 1 95.94 110 ILE A C 1
ATOM 855 O O . ILE A 1 110 ? 20.703 14.406 13.133 1 95.94 110 ILE A O 1
ATOM 859 N N . ASN A 1 111 ? 21.516 15.82 14.625 1 96.38 111 ASN A N 1
ATOM 860 C CA . ASN A 1 111 ? 21.219 14.945 15.75 1 96.38 111 ASN A CA 1
ATOM 861 C C . ASN A 1 111 ? 20.812 15.742 16.984 1 96.38 111 ASN A C 1
ATOM 863 O O . ASN A 1 111 ? 20.406 16.906 16.875 1 96.38 111 ASN A O 1
ATOM 867 N N . ASP A 1 112 ? 20.953 15.172 18.141 1 97.75 112 ASP A N 1
ATOM 868 C CA . ASP A 1 112 ? 20.484 15.781 19.375 1 97.75 112 ASP A CA 1
ATOM 869 C C . ASP A 1 112 ? 21.25 17.062 19.688 1 97.75 112 ASP A C 1
ATOM 871 O O . ASP A 1 112 ? 20.688 18.016 20.234 1 97.75 112 ASP A O 1
ATOM 875 N N . THR A 1 113 ? 22.516 17.062 19.375 1 97.56 113 THR A N 1
ATOM 876 C CA . THR A 1 113 ? 23.328 18.266 19.594 1 97.56 113 THR A CA 1
ATOM 877 C C . THR A 1 113 ? 22.75 19.453 18.844 1 97.56 113 THR A C 1
ATOM 879 O O . THR A 1 113 ? 22.641 20.547 19.391 1 97.56 113 THR A O 1
ATOM 882 N N . GLY A 1 114 ? 22.359 19.188 17.609 1 97.81 114 GLY A N 1
ATOM 883 C CA . GLY A 1 114 ? 21.766 20.234 16.812 1 97.81 114 GLY A CA 1
ATOM 884 C C . GLY A 1 114 ? 20.469 20.781 17.406 1 97.81 114 GLY A C 1
ATOM 885 O O . GLY A 1 114 ? 20.266 22 17.453 1 97.81 114 GLY A O 1
ATOM 886 N N . LEU A 1 115 ? 19.641 19.875 17.828 1 97.44 115 LEU A N 1
ATOM 887 C CA . LEU A 1 115 ? 18.391 20.297 18.469 1 97.44 115 LEU A CA 1
ATOM 888 C C . LEU A 1 115 ? 18.672 21.094 19.734 1 97.44 115 LEU A C 1
ATOM 890 O O . LEU A 1 115 ? 17.922 22 20.094 1 97.44 115 LEU A O 1
ATOM 894 N N . GLY A 1 116 ? 19.734 20.734 20.406 1 97.12 116 GLY A N 1
ATOM 895 C CA . GLY A 1 116 ? 20.141 21.484 21.578 1 97.12 116 GLY A CA 1
ATOM 896 C C . GLY A 1 116 ? 20.453 22.938 21.281 1 97.12 116 GLY A C 1
ATOM 897 O O . GLY A 1 116 ? 20.141 23.812 22.078 1 97.12 116 GLY A O 1
ATOM 898 N N . TYR A 1 117 ? 21.031 23.188 20.172 1 97.19 117 TYR A N 1
ATOM 899 C CA . TYR A 1 117 ? 21.312 24.562 19.766 1 97.19 117 TYR A CA 1
ATOM 900 C C . TYR A 1 117 ? 20.016 25.344 19.547 1 97.19 117 TYR A C 1
ATOM 902 O O . TYR A 1 117 ? 19.906 26.5 19.938 1 97.19 117 TYR A O 1
ATOM 910 N N . LEU A 1 118 ? 19.078 24.672 18.984 1 97 118 LEU A N 1
ATOM 911 C CA . LEU A 1 118 ? 17.812 25.297 18.656 1 97 118 LEU A CA 1
ATOM 912 C C . LEU A 1 118 ? 17.031 25.641 19.922 1 97 118 LEU A C 1
ATOM 914 O O . LEU A 1 118 ? 16.125 26.484 19.891 1 97 118 LEU A O 1
ATOM 918 N N . ALA A 1 119 ? 17.375 24.938 20.984 1 95.62 119 ALA A N 1
ATOM 919 C CA . ALA A 1 119 ? 16.719 25.188 22.266 1 95.62 119 ALA A CA 1
ATOM 920 C C . ALA A 1 119 ? 16.906 26.625 22.703 1 95.62 119 ALA A C 1
ATOM 922 O O . ALA A 1 119 ? 16.156 27.125 23.547 1 95.62 119 ALA A O 1
ATOM 923 N N . SER A 1 120 ? 17.828 27.328 22.109 1 94 120 SER A N 1
ATOM 924 C CA . SER A 1 120 ? 18.109 28.719 22.469 1 94 120 SER A CA 1
ATOM 925 C C . SER A 1 120 ? 17.25 29.688 21.656 1 94 120 SER A C 1
ATOM 927 O O . SER A 1 120 ? 17.281 30.891 21.875 1 94 120 SER A O 1
ATOM 929 N N . CYS A 1 121 ? 16.547 29.188 20.719 1 94.62 121 CYS A N 1
ATOM 930 C CA . CYS A 1 121 ? 15.633 30 19.938 1 94.62 121 CYS A CA 1
ATOM 931 C C . CYS A 1 121 ? 14.352 30.297 20.703 1 94.62 121 CYS A C 1
ATOM 933 O O . CYS A 1 121 ? 13.344 29.625 20.5 1 94.62 121 CYS A O 1
ATOM 935 N N . ARG A 1 122 ? 14.312 31.312 21.391 1 90 122 ARG A N 1
ATOM 936 C CA . ARG A 1 122 ? 13.242 31.609 22.328 1 90 122 ARG A CA 1
ATOM 937 C C . ARG A 1 122 ? 11.93 31.906 21.609 1 90 122 ARG A C 1
ATOM 939 O O . ARG A 1 122 ? 10.852 31.719 22.172 1 90 122 ARG A O 1
ATOM 946 N N . ASN A 1 123 ? 12.078 32.344 20.391 1 94.81 123 ASN A N 1
ATOM 947 C CA . ASN A 1 123 ? 10.867 32.719 19.672 1 94.81 123 ASN A CA 1
ATOM 948 C C . ASN A 1 123 ? 10.32 31.562 18.844 1 94.81 123 ASN A C 1
ATOM 950 O O . ASN A 1 123 ? 9.289 31.703 18.188 1 94.81 123 ASN A O 1
ATOM 954 N N . LEU A 1 124 ? 10.945 30.438 18.922 1 97 124 LEU A N 1
ATOM 955 C CA . LEU A 1 124 ? 10.508 29.281 18.141 1 97 124 LEU A CA 1
ATOM 956 C C . LEU A 1 124 ? 9.156 28.766 18.625 1 97 124 LEU A C 1
ATOM 958 O O . LEU A 1 124 ? 9.008 28.438 19.812 1 97 124 LEU A O 1
ATOM 962 N N . ARG A 1 125 ? 8.219 28.719 17.688 1 97.88 125 ARG A N 1
ATOM 963 C CA . ARG A 1 125 ? 6.859 28.312 18.031 1 97.88 125 ARG A CA 1
ATOM 964 C C . ARG A 1 125 ? 6.457 27.031 17.297 1 97.88 125 ARG A C 1
ATOM 966 O O . ARG A 1 125 ? 5.555 26.312 17.734 1 97.88 125 ARG A O 1
ATOM 973 N N . SER A 1 126 ? 7.023 26.812 16.188 1 98.56 126 SER A N 1
ATOM 974 C CA . SER A 1 126 ? 6.668 25.672 15.359 1 98.56 126 SER A CA 1
ATOM 975 C C . SER A 1 126 ? 7.91 24.906 14.898 1 98.56 126 SER A C 1
ATOM 977 O O . SER A 1 126 ? 8.812 25.5 14.305 1 98.56 126 SER A O 1
ATOM 979 N N . LEU A 1 127 ? 7.953 23.625 15.234 1 98.5 127 LEU A N 1
ATOM 980 C CA . LEU A 1 127 ? 9.008 22.75 14.742 1 98.5 127 LEU A CA 1
ATOM 981 C C . LEU A 1 127 ? 8.422 21.516 14.062 1 98.5 127 LEU A C 1
ATOM 983 O O . LEU A 1 127 ? 7.625 20.797 14.664 1 98.5 127 LEU A O 1
ATOM 987 N N . LYS A 1 128 ? 8.766 21.297 12.844 1 98.5 128 LYS A N 1
ATOM 988 C CA . LYS A 1 128 ? 8.352 20.125 12.094 1 98.5 128 LYS A CA 1
ATOM 989 C C . LYS A 1 128 ? 9.555 19.328 11.609 1 98.5 128 LYS A C 1
ATOM 991 O O . LYS A 1 128 ? 10.391 19.828 10.859 1 98.5 128 LYS A O 1
ATOM 996 N N . LEU A 1 129 ? 9.609 18.141 12.141 1 97.44 129 LEU A N 1
ATOM 997 C CA . LEU A 1 129 ? 10.648 17.188 11.727 1 97.44 129 LEU A CA 1
ATOM 998 C C . LEU A 1 129 ? 10.055 16.078 10.867 1 97.44 129 LEU A C 1
ATOM 1000 O O . LEU A 1 129 ? 9.102 15.414 11.281 1 97.44 129 LEU A O 1
ATOM 1004 N N . ASN A 1 130 ? 10.562 15.938 9.719 1 94.19 130 ASN A N 1
ATOM 1005 C CA . ASN A 1 130 ? 10.148 14.859 8.82 1 94.19 130 ASN A CA 1
ATOM 1006 C C . ASN A 1 130 ? 11.344 14.023 8.359 1 94.19 130 ASN A C 1
ATOM 1008 O O . ASN A 1 130 ? 12.148 14.484 7.547 1 94.19 130 ASN A O 1
ATOM 1012 N N . PHE A 1 131 ? 11.523 12.922 8.945 1 87.69 131 PHE A N 1
ATOM 1013 C CA . PHE A 1 131 ? 12.602 11.992 8.656 1 87.69 131 PHE A CA 1
ATOM 1014 C C . PHE A 1 131 ? 13.945 12.562 9.109 1 87.69 131 PHE A C 1
ATOM 1016 O O . PHE A 1 131 ? 14.789 12.914 8.289 1 87.69 131 PHE A O 1
ATOM 1023 N N . ALA A 1 132 ? 14.141 12.578 10.25 1 90.88 132 ALA A N 1
ATOM 1024 C CA . ALA A 1 132 ? 15.398 12.898 10.914 1 90.88 132 ALA A CA 1
ATOM 1025 C C . ALA A 1 132 ? 15.93 11.688 11.688 1 90.88 132 ALA A C 1
ATOM 1027 O O . ALA A 1 132 ? 15.719 11.578 12.898 1 90.88 132 ALA A O 1
ATOM 1028 N N . PRO A 1 133 ? 16.719 10.875 11.039 1 85.12 133 PRO A N 1
ATOM 1029 C CA . PRO A 1 133 ? 17.016 9.539 11.547 1 85.12 133 PRO A CA 1
ATOM 1030 C C . PRO A 1 133 ? 17.938 9.562 12.766 1 85.12 133 PRO A C 1
ATOM 1032 O O . PRO A 1 133 ? 17.938 8.609 13.555 1 85.12 133 PRO A O 1
ATOM 1035 N N . ALA A 1 134 ? 18.719 10.617 13 1 90.25 134 ALA A N 1
ATOM 1036 C CA . ALA A 1 134 ? 19.719 10.617 14.07 1 90.25 134 ALA A CA 1
ATOM 1037 C C . ALA A 1 134 ? 19.156 11.297 15.32 1 90.25 134 ALA A C 1
ATOM 1039 O O . ALA A 1 134 ? 19.797 11.289 16.375 1 90.25 134 ALA A O 1
ATOM 1040 N N . ILE A 1 135 ? 18 11.82 15.172 1 94.56 135 ILE A N 1
ATOM 1041 C CA . ILE A 1 135 ? 17.422 12.523 16.297 1 94.56 135 ILE A CA 1
ATOM 1042 C C . ILE A 1 135 ? 16.812 11.523 17.281 1 94.56 135 ILE A C 1
ATOM 1044 O O . ILE A 1 135 ? 16.078 10.609 16.859 1 94.56 135 ILE A O 1
ATOM 1048 N N . ARG A 1 136 ? 17.141 11.688 18.578 1 94.88 136 ARG A N 1
ATOM 1049 C CA . ARG A 1 136 ? 16.625 10.836 19.641 1 94.88 136 ARG A CA 1
ATOM 1050 C C . ARG A 1 136 ? 15.719 11.617 20.578 1 94.88 136 ARG A C 1
ATOM 1052 O O . ARG A 1 136 ? 15.5 12.82 20.391 1 94.88 136 ARG A O 1
ATOM 1059 N N . SER A 1 137 ? 15.172 10.914 21.547 1 96.19 137 SER A N 1
ATOM 1060 C CA . SER A 1 137 ? 14.25 11.516 22.516 1 96.19 137 SER A CA 1
ATOM 1061 C C . SER A 1 137 ? 14.922 12.648 23.281 1 96.19 137 SER A C 1
ATOM 1063 O O . SER A 1 137 ? 14.281 13.656 23.594 1 96.19 137 SER A O 1
ATOM 1065 N N . HIS A 1 138 ? 16.188 12.508 23.5 1 96.56 138 HIS A N 1
ATOM 1066 C CA . HIS A 1 138 ? 16.906 13.516 24.266 1 96.56 138 HIS A CA 1
ATOM 1067 C C . HIS A 1 138 ? 16.953 14.852 23.531 1 96.56 138 HIS A C 1
ATOM 1069 O O . HIS A 1 138 ? 16.859 15.914 24.141 1 96.56 138 HIS A O 1
ATOM 1075 N N . GLY A 1 139 ? 17.125 14.734 22.281 1 97.62 139 GLY A N 1
ATOM 1076 C CA . GLY A 1 139 ? 17.125 15.945 21.469 1 97.62 139 GLY A CA 1
ATOM 1077 C C . GLY A 1 139 ? 15.789 16.672 21.5 1 97.62 139 GLY A C 1
ATOM 1078 O O . GLY A 1 139 ? 15.742 17.891 21.672 1 97.62 139 GLY A O 1
ATOM 1079 N N . ILE A 1 140 ? 14.758 15.938 21.422 1 97.94 140 ILE A N 1
ATOM 1080 C CA . ILE A 1 140 ? 13.414 16.516 21.438 1 97.94 140 ILE A CA 1
ATOM 1081 C C . ILE A 1 140 ? 13.148 17.141 22.812 1 97.94 140 ILE A C 1
ATOM 1083 O O . ILE A 1 140 ? 12.625 18.25 22.891 1 97.94 140 ILE A O 1
ATOM 1087 N N . LEU A 1 141 ? 13.555 16.438 23.844 1 97.75 141 LEU A N 1
ATOM 1088 C CA . LEU A 1 141 ? 13.367 16.953 25.203 1 97.75 141 LEU A CA 1
ATOM 1089 C C . LEU A 1 141 ? 14.102 18.266 25.406 1 97.75 141 LEU A C 1
ATOM 1091 O O . LEU A 1 141 ? 13.539 19.219 25.938 1 97.75 141 LEU A O 1
ATOM 1095 N N . SER A 1 142 ? 15.328 18.297 24.922 1 96.88 142 SER A N 1
ATOM 1096 C CA . SER A 1 142 ? 16.125 19.516 25.047 1 96.88 142 SER A CA 1
ATOM 1097 C C . SER A 1 142 ? 15.445 20.688 24.344 1 96.88 142 SER A C 1
ATOM 1099 O O . SER A 1 142 ? 15.367 21.781 24.906 1 96.88 142 SER A O 1
ATOM 1101 N N . LEU A 1 143 ? 14.953 20.438 23.25 1 97.19 143 LEU A N 1
ATOM 1102 C CA . LEU A 1 143 ? 14.297 21.484 22.484 1 97.19 143 LEU A CA 1
ATOM 1103 C C . LEU A 1 143 ? 13.016 21.953 23.172 1 97.19 143 LEU A C 1
ATOM 1105 O O . LEU A 1 143 ? 12.789 23.156 23.297 1 97.19 143 LEU A O 1
ATOM 1109 N N . VAL A 1 144 ? 12.242 21.031 23.641 1 96.94 144 VAL A N 1
ATOM 1110 C CA . VAL A 1 144 ? 10.953 21.328 24.266 1 96.94 144 VAL A CA 1
ATOM 1111 C C . VAL A 1 144 ? 11.188 22.141 25.547 1 96.94 144 VAL A C 1
ATOM 1113 O O . VAL A 1 144 ? 10.477 23.109 25.812 1 96.94 144 VAL A O 1
ATOM 1116 N N . VAL A 1 145 ? 12.18 21.766 26.297 1 96.44 145 VAL A N 1
ATOM 1117 C CA . VAL A 1 145 ? 12.461 22.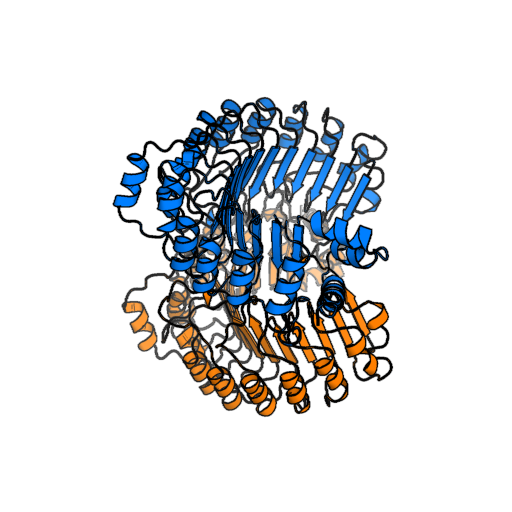453 27.547 1 96.44 145 VAL A CA 1
ATOM 1118 C C . VAL A 1 145 ? 12.992 23.859 27.281 1 96.44 145 VAL A C 1
ATOM 1120 O O . VAL A 1 145 ? 12.703 24.797 28.031 1 96.44 145 VAL A O 1
ATOM 1123 N N . GLY A 1 146 ? 13.664 24 26.219 1 96 146 GLY A N 1
ATOM 1124 C CA . GLY A 1 146 ? 14.242 25.281 25.875 1 96 146 GLY A CA 1
ATOM 1125 C C . GLY A 1 146 ? 13.25 26.234 25.234 1 96 146 GLY A C 1
ATOM 1126 O O . GLY A 1 146 ? 13.266 27.438 25.516 1 96 146 GLY A O 1
ATOM 1127 N N . CYS A 1 147 ? 12.469 25.688 24.375 1 96.31 147 CYS A N 1
ATOM 1128 C CA . CYS A 1 147 ? 11.484 26.5 23.656 1 96.31 147 CYS A CA 1
ATOM 1129 C C . CYS A 1 147 ? 10.109 26.359 24.312 1 96.31 147 CYS A C 1
ATOM 1131 O O . CYS A 1 147 ? 9.234 25.656 23.797 1 96.31 147 CYS A O 1
ATOM 1133 N N . LYS A 1 148 ? 9.82 27.109 25.266 1 94.5 148 LYS A N 1
ATOM 1134 C CA . LYS A 1 148 ? 8.656 26.953 26.141 1 94.5 148 LYS A CA 1
ATOM 1135 C C . LYS A 1 148 ? 7.387 27.438 25.438 1 94.5 148 LYS A C 1
ATOM 1137 O O . LYS A 1 148 ? 6.277 27.125 25.891 1 94.5 148 LYS A O 1
ATOM 1142 N N . ASN A 1 149 ? 7.559 28.141 24.359 1 95 149 ASN A N 1
ATOM 1143 C CA . ASN A 1 149 ? 6.391 28.688 23.672 1 95 149 ASN A CA 1
ATOM 1144 C C . ASN A 1 149 ? 6.035 27.875 22.438 1 95 149 ASN A C 1
ATOM 1146 O O . ASN A 1 149 ? 5.332 28.359 21.547 1 95 149 ASN A O 1
ATOM 1150 N N . LEU A 1 150 ? 6.457 26.672 22.391 1 96.94 150 LEU A N 1
ATOM 1151 C CA . LEU A 1 150 ? 6.184 25.797 21.25 1 96.94 150 LEU A CA 1
ATOM 1152 C C . LEU A 1 150 ? 4.691 25.516 21.125 1 96.94 150 LEU A C 1
ATOM 1154 O O . LEU A 1 150 ? 4.07 25.031 22.062 1 96.94 150 LEU A O 1
ATOM 1158 N N . SER A 1 151 ? 4.113 25.859 19.969 1 98.12 151 SER A N 1
ATOM 1159 C CA . SER A 1 151 ? 2.689 25.625 19.75 1 98.12 151 SER A CA 1
ATOM 1160 C C . SER A 1 151 ? 2.457 24.531 18.719 1 98.12 151 SER A C 1
ATOM 1162 O O . SER A 1 151 ? 1.366 23.953 18.656 1 98.12 151 SER A O 1
ATOM 1164 N N . THR A 1 152 ? 3.402 24.25 17.906 1 98.62 152 THR A N 1
ATOM 1165 C CA . THR A 1 152 ? 3.307 23.203 16.891 1 98.62 152 THR A CA 1
ATOM 1166 C C . THR A 1 152 ? 4.523 22.281 16.953 1 98.62 152 THR A C 1
ATOM 1168 O O . THR A 1 152 ? 5.664 22.75 16.938 1 98.62 152 THR A O 1
ATOM 1171 N N . LEU A 1 153 ? 4.273 20.984 17.062 1 98.5 153 LEU A N 1
ATOM 1172 C CA . LEU A 1 153 ? 5.336 19.984 16.984 1 98.5 153 LEU A CA 1
ATOM 1173 C C . LEU A 1 153 ? 4.93 18.812 16.094 1 98.5 153 LEU A C 1
ATOM 1175 O O . LEU A 1 153 ? 3.945 18.125 16.391 1 98.5 153 LEU A O 1
ATOM 1179 N N . HIS A 1 154 ? 5.609 18.641 14.969 1 98.62 154 HIS A N 1
ATOM 1180 C CA . HIS A 1 154 ? 5.395 17.5 14.078 1 98.62 154 HIS A CA 1
ATOM 1181 C C . HIS A 1 154 ? 6.605 16.562 14.07 1 98.62 154 HIS A C 1
ATOM 1183 O O . HIS A 1 154 ? 7.727 17 13.812 1 98.62 154 HIS A O 1
ATOM 1189 N N . LEU A 1 155 ? 6.383 15.414 14.469 1 97.44 155 LEU A N 1
ATOM 1190 C CA . LEU A 1 155 ? 7.371 14.344 14.375 1 97.44 155 LEU A CA 1
ATOM 1191 C C . LEU A 1 155 ? 6.926 13.281 13.375 1 97.44 155 LEU A C 1
ATOM 1193 O O . LEU A 1 155 ? 6.051 12.461 13.688 1 97.44 155 LEU A O 1
ATOM 1197 N N . ILE A 1 156 ? 7.57 13.266 12.242 1 94.81 156 ILE A N 1
ATOM 1198 C CA . ILE A 1 156 ? 7.199 12.32 11.195 1 94.81 156 ILE A CA 1
ATOM 1199 C C . ILE A 1 156 ? 8.39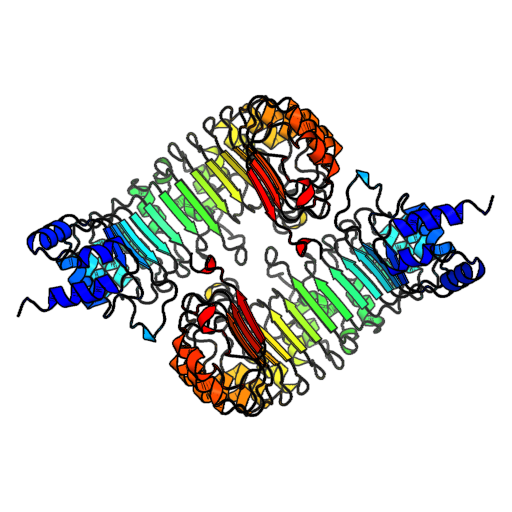1 11.43 10.852 1 94.81 156 ILE A C 1
ATOM 1201 O O . ILE A 1 156 ? 9.445 11.922 10.445 1 94.81 156 ILE A O 1
ATOM 1205 N N . ARG A 1 157 ? 8.312 10.141 11.102 1 88.5 157 ARG A N 1
ATOM 1206 C CA . ARG A 1 157 ? 9.328 9.141 10.773 1 88.5 157 ARG A CA 1
ATOM 1207 C C . ARG A 1 157 ? 10.625 9.422 11.531 1 88.5 157 ARG A C 1
ATOM 1209 O O . ARG A 1 157 ? 11.711 9.406 10.938 1 88.5 157 ARG A O 1
ATOM 1216 N N . CYS A 1 158 ? 10.461 9.891 12.727 1 90.94 158 CYS A N 1
ATOM 1217 C CA . CYS A 1 158 ? 11.586 9.977 13.648 1 90.94 158 CYS A CA 1
ATOM 1218 C C . CYS A 1 158 ? 11.75 8.688 14.438 1 90.94 158 CYS A C 1
ATOM 1220 O O . CYS A 1 158 ? 11.242 8.562 15.547 1 90.94 158 CYS A O 1
ATOM 1222 N N . MET A 1 159 ? 12.555 7.879 13.984 1 82 159 MET A N 1
ATOM 1223 C CA . MET A 1 159 ? 12.539 6.469 14.359 1 82 159 MET A CA 1
ATOM 1224 C C . MET A 1 159 ? 13.305 6.238 15.656 1 82 159 MET A C 1
ATOM 1226 O O . MET A 1 159 ? 13.141 5.203 16.297 1 82 159 MET A O 1
ATOM 1230 N N . ARG A 1 160 ? 14.133 7.129 16.062 1 87.31 160 ARG A N 1
ATOM 1231 C CA . ARG A 1 160 ? 14.961 6.898 17.234 1 87.31 160 ARG A CA 1
ATOM 1232 C C . ARG A 1 160 ? 14.383 7.605 18.469 1 87.31 160 ARG A C 1
ATOM 1234 O O . ARG A 1 160 ? 14.992 7.594 19.531 1 87.31 160 ARG A O 1
ATOM 1241 N N . VAL A 1 161 ? 13.242 8.164 18.25 1 92.5 161 VAL A N 1
ATOM 1242 C CA . VAL A 1 161 ? 12.555 8.75 19.391 1 92.5 161 VAL A CA 1
ATOM 1243 C C . VAL A 1 161 ? 11.828 7.664 20.172 1 92.5 161 VAL A C 1
ATOM 1245 O O . VAL A 1 161 ? 10.727 7.254 19.797 1 92.5 161 VAL A O 1
ATOM 1248 N N . SER A 1 162 ? 12.414 7.227 21.266 1 87.62 162 SER A N 1
ATOM 1249 C CA . SER A 1 162 ? 11.938 6.02 21.938 1 87.62 162 SER A CA 1
ATOM 1250 C C . SER A 1 162 ? 11.266 6.344 23.266 1 87.62 162 SER A C 1
ATOM 1252 O O . SER A 1 162 ? 10.539 5.516 23.812 1 87.62 162 SER A O 1
ATOM 1254 N N . SER A 1 163 ? 11.594 7.449 23.812 1 90.44 163 SER A N 1
ATOM 1255 C CA . SER A 1 163 ? 10.953 7.895 25.047 1 90.44 163 SER A CA 1
ATOM 1256 C C . SER A 1 163 ? 10.039 9.086 24.797 1 90.44 163 SER A C 1
ATOM 1258 O O . SER A 1 163 ? 10.188 9.789 23.797 1 90.44 163 SER A O 1
ATOM 1260 N N . VAL A 1 164 ? 9.07 9.219 25.797 1 92.5 164 VAL A N 1
ATOM 1261 C CA . VAL A 1 164 ? 8.039 10.211 25.516 1 92.5 164 VAL A CA 1
ATOM 1262 C C . VAL A 1 164 ? 7.961 11.211 26.672 1 92.5 164 VAL A C 1
ATOM 1264 O O . VAL A 1 164 ? 6.93 11.867 26.859 1 92.5 164 VAL A O 1
ATOM 1267 N N . GLU A 1 165 ? 9.039 11.438 27.375 1 94.56 165 GLU A N 1
ATOM 1268 C CA . GLU A 1 165 ? 9.062 12.375 28.484 1 94.56 165 GLU A CA 1
ATOM 1269 C C . GLU A 1 165 ? 8.812 13.805 28 1 94.56 165 GLU A C 1
ATOM 1271 O O . GLU A 1 165 ? 8.266 14.625 28.75 1 94.56 165 GLU A O 1
ATOM 1276 N N . TRP A 1 166 ? 9.18 14.062 26.812 1 96.56 166 TRP A N 1
ATOM 1277 C CA . TRP A 1 166 ? 9.008 15.391 26.25 1 96.56 166 TRP A CA 1
ATOM 1278 C C . TRP A 1 166 ? 7.527 15.75 26.141 1 96.56 166 TRP A C 1
ATOM 1280 O O . TRP A 1 166 ? 7.164 16.938 26.188 1 96.56 166 TRP A O 1
ATOM 1290 N N . LEU A 1 167 ? 6.633 14.836 26.094 1 96.38 167 LEU A N 1
ATOM 1291 C CA . LEU A 1 167 ? 5.195 15.078 26.078 1 96.38 167 LEU A CA 1
ATOM 1292 C C . LEU A 1 167 ? 4.738 15.688 27.391 1 96.38 167 LEU A C 1
ATOM 1294 O O . LEU A 1 167 ? 3.885 16.578 27.406 1 96.38 167 LEU A O 1
ATOM 1298 N N . GLU A 1 168 ? 5.297 15.25 28.469 1 94.94 168 GLU A N 1
ATOM 1299 C CA . GLU A 1 168 ? 4.945 15.766 29.781 1 94.94 168 GLU A CA 1
ATOM 1300 C C . GLU A 1 168 ? 5.277 17.25 29.906 1 94.94 168 GLU A C 1
ATOM 1302 O O . GLU A 1 168 ? 4.477 18.031 30.422 1 94.94 168 GLU A O 1
ATOM 1307 N N . TYR A 1 169 ? 6.387 17.578 29.406 1 96.12 169 TYR A N 1
ATOM 1308 C CA . TYR A 1 169 ? 6.812 18.969 29.469 1 96.12 169 TYR A CA 1
ATOM 1309 C C . TYR A 1 169 ? 5.941 19.844 28.578 1 96.12 169 TYR A C 1
ATOM 1311 O O . TYR A 1 169 ? 5.555 20.953 28.969 1 96.12 169 TYR A O 1
ATOM 1319 N N . LEU A 1 170 ? 5.664 19.344 27.422 1 96.25 170 LEU A N 1
ATOM 1320 C CA . LEU A 1 170 ? 4.754 20.078 26.547 1 96.25 170 LEU A CA 1
ATOM 1321 C C . LEU A 1 170 ? 3.422 20.328 27.234 1 96.25 170 LEU A C 1
ATOM 1323 O O . LEU A 1 170 ? 2.883 21.438 27.156 1 96.25 170 LEU A O 1
ATOM 1327 N N . GLY A 1 171 ? 2.926 19.359 27.891 1 94 171 GLY A N 1
ATOM 1328 C CA . GLY A 1 171 ? 1.674 19.484 28.625 1 94 171 GLY A CA 1
ATOM 1329 C C . GLY A 1 171 ? 1.735 20.5 29.75 1 94 171 GLY A C 1
ATOM 1330 O O . GLY A 1 171 ? 0.796 21.281 29.938 1 94 171 GLY A O 1
ATOM 1331 N N . ARG A 1 172 ? 2.791 20.516 30.406 1 94 172 ARG A N 1
ATOM 1332 C CA . ARG A 1 172 ? 2.979 21.422 31.531 1 94 172 ARG A CA 1
ATOM 1333 C C . ARG A 1 172 ? 3.021 22.875 31.062 1 94 172 ARG A C 1
ATOM 1335 O O . ARG A 1 172 ? 2.451 23.75 31.719 1 94 172 ARG A O 1
ATOM 1342 N N . PHE A 1 173 ? 3.682 23.078 29.969 1 95 173 PHE A N 1
ATOM 1343 C CA . PHE A 1 173 ? 3.793 24.453 29.469 1 95 173 PHE A CA 1
ATOM 1344 C C . PHE A 1 173 ? 2.451 24.938 28.922 1 95 173 PHE A C 1
ATOM 1346 O O . PHE A 1 173 ? 2.141 26.125 29.016 1 95 173 PHE A O 1
ATOM 1353 N N . GLY A 1 174 ? 1.703 24.031 28.344 1 93 174 GLY A N 1
ATOM 1354 C CA . GLY A 1 174 ? 0.326 24.328 27.984 1 93 174 GLY A CA 1
ATOM 1355 C C . GLY A 1 174 ? 0.209 25.234 26.766 1 93 174 GLY A C 1
ATOM 1356 O O . GLY A 1 174 ? -0.777 25.953 26.625 1 93 174 GLY A O 1
ATOM 1357 N N . THR A 1 175 ? 1.214 25.234 25.922 1 95.81 175 THR A N 1
ATOM 1358 C CA . THR A 1 175 ? 1.192 26.141 24.781 1 95.81 175 THR A CA 1
ATOM 1359 C C . THR A 1 175 ? 0.958 25.375 23.484 1 95.81 175 THR A C 1
ATOM 1361 O O . THR A 1 175 ? 0.705 25.969 22.438 1 95.81 175 THR A O 1
ATOM 1364 N N . LEU A 1 176 ? 0.938 24.062 23.562 1 97.5 176 LEU A N 1
ATOM 1365 C CA . LEU A 1 176 ? 0.854 23.219 22.359 1 97.5 176 LEU A CA 1
ATOM 1366 C C . LEU A 1 176 ? -0.554 23.25 21.781 1 97.5 176 LEU A C 1
ATOM 1368 O O . LEU A 1 176 ? -1.533 23.031 22.5 1 97.5 176 LEU A O 1
ATOM 1372 N N . GLU A 1 177 ? -0.653 23.531 20.453 1 98.25 177 GLU A N 1
ATOM 1373 C CA . GLU A 1 177 ? -1.938 23.609 19.766 1 98.25 177 GLU A CA 1
ATOM 1374 C C . GLU A 1 177 ? -2.023 22.578 18.641 1 98.25 177 GLU A C 1
ATOM 1376 O O . GLU A 1 177 ? -3.119 22.172 18.25 1 98.25 177 GLU A O 1
ATOM 1381 N N . ASP A 1 178 ? -0.969 22.234 18.062 1 98.62 178 ASP A N 1
ATOM 1382 C CA . ASP A 1 178 ? -0.899 21.344 16.906 1 98.62 178 ASP A CA 1
ATOM 1383 C C . ASP A 1 178 ? 0.175 20.281 17.109 1 98.62 178 ASP A C 1
ATOM 1385 O O . ASP A 1 178 ? 1.37 20.578 17.078 1 98.62 178 ASP A O 1
ATOM 1389 N N . LEU A 1 179 ? -0.276 19.016 17.297 1 98.44 179 LEU A N 1
ATOM 1390 C CA . LEU A 1 179 ? 0.634 17.891 17.5 1 98.44 179 LEU A CA 1
ATOM 1391 C C . LEU A 1 179 ? 0.455 16.844 16.406 1 98.44 179 LEU A C 1
ATOM 1393 O O . LEU A 1 179 ? -0.668 16.422 16.125 1 98.44 179 LEU A O 1
ATOM 1397 N N . CYS A 1 180 ? 1.539 16.484 15.734 1 98.44 180 CYS A N 1
ATOM 1398 C CA . CYS A 1 180 ? 1.539 15.445 14.719 1 98.44 180 CYS A CA 1
ATOM 1399 C C . CYS A 1 180 ? 2.637 14.422 14.977 1 98.44 180 CYS A C 1
ATOM 1401 O O . CYS A 1 180 ? 3.814 14.773 15.062 1 98.44 180 CYS A O 1
ATOM 1403 N N . ILE A 1 181 ? 2.25 13.258 15.258 1 97.06 181 ILE A N 1
ATOM 1404 C CA . ILE A 1 181 ? 3.184 12.148 15.414 1 97.06 181 ILE A CA 1
ATOM 1405 C C . ILE A 1 181 ? 2.846 11.047 14.414 1 97.06 181 ILE A C 1
ATOM 1407 O O . ILE A 1 181 ? 1.833 10.359 14.562 1 97.06 181 ILE A O 1
ATOM 1411 N N . LYS A 1 182 ? 3.713 10.875 13.453 1 95.06 182 LYS A N 1
ATOM 1412 C CA . LYS A 1 182 ? 3.434 9.891 12.406 1 95.06 182 LYS A CA 1
ATOM 1413 C C . LYS A 1 182 ? 4.605 8.93 12.227 1 95.06 182 LYS A C 1
ATOM 1415 O O . LYS A 1 182 ? 5.746 9.367 12.039 1 95.06 182 LYS A O 1
ATOM 1420 N N . ASN A 1 183 ? 4.297 7.688 12.375 1 88.56 183 ASN A N 1
ATOM 1421 C CA . ASN A 1 183 ? 5.242 6.617 12.062 1 88.56 183 ASN A CA 1
ATOM 1422 C C . ASN A 1 183 ? 6.508 6.727 12.906 1 88.56 183 ASN A C 1
ATOM 1424 O O . ASN A 1 183 ? 7.617 6.598 12.391 1 88.56 183 ASN A O 1
ATOM 1428 N N . CYS A 1 184 ? 6.266 7.211 14.117 1 89.31 184 CYS A N 1
ATOM 1429 C CA . CYS A 1 184 ? 7.301 7.102 15.141 1 89.31 184 CYS A CA 1
ATOM 1430 C C . CYS A 1 184 ? 7.129 5.828 15.961 1 89.31 184 CYS A C 1
ATOM 1432 O O . CYS A 1 184 ? 6.297 5.773 16.859 1 89.31 184 CYS A O 1
ATOM 1434 N N . ARG A 1 185 ? 7.828 4.867 15.766 1 78.75 185 ARG A N 1
ATOM 1435 C CA . ARG A 1 185 ? 7.605 3.467 16.125 1 78.75 185 ARG A CA 1
ATOM 1436 C C . ARG A 1 185 ? 7.512 3.295 17.625 1 78.75 185 ARG A C 1
ATOM 1438 O O . ARG A 1 185 ? 6.742 2.465 18.125 1 78.75 185 ARG A O 1
ATOM 1445 N N . ALA A 1 186 ? 8.289 4 18.406 1 82.44 186 ALA A N 1
ATOM 1446 C CA . ALA A 1 186 ? 8.352 3.76 19.844 1 82.44 186 ALA A CA 1
ATOM 1447 C C . ALA A 1 186 ? 7.273 4.547 20.578 1 82.44 186 ALA A C 1
ATOM 1449 O O . ALA A 1 186 ? 7.109 4.402 21.797 1 82.44 186 ALA A O 1
ATOM 1450 N N . ILE A 1 187 ? 6.516 5.297 19.812 1 88.94 187 ILE A N 1
ATOM 1451 C CA . ILE A 1 187 ? 5.469 6.094 20.453 1 88.94 187 ILE A CA 1
ATOM 1452 C C . ILE A 1 187 ? 4.109 5.453 20.203 1 88.94 187 ILE A C 1
ATOM 1454 O O . ILE A 1 187 ? 3.707 5.258 19.047 1 88.94 187 ILE A O 1
ATOM 1458 N N . GLY A 1 188 ? 3.422 5.117 21.234 1 86.69 188 GLY A N 1
ATOM 1459 C CA . GLY A 1 188 ? 2.127 4.465 21.125 1 86.69 188 GLY A CA 1
ATOM 1460 C C . GLY A 1 188 ? 0.967 5.383 21.453 1 86.69 188 GLY A C 1
ATOM 1461 O O . GLY A 1 188 ? 1.171 6.496 21.938 1 86.69 188 GLY A O 1
ATOM 1462 N N . GLU A 1 189 ? -0.222 4.883 21.312 1 87.31 189 GLU A N 1
ATOM 1463 C CA . GLU A 1 189 ? -1.453 5.637 21.531 1 87.31 189 GLU A CA 1
ATOM 1464 C C . GLU A 1 189 ? -1.583 6.074 22.984 1 87.31 189 GLU A C 1
ATOM 1466 O O . GLU A 1 189 ? -1.986 7.207 23.266 1 87.31 189 GLU A O 1
ATOM 1471 N N . ASP A 1 190 ? -1.157 5.293 23.844 1 86.44 190 ASP A N 1
ATOM 1472 C CA . ASP A 1 190 ? -1.346 5.551 25.266 1 86.44 190 ASP A CA 1
ATOM 1473 C C . ASP A 1 190 ? -0.347 6.59 25.781 1 86.44 190 ASP A C 1
ATOM 1475 O O . ASP A 1 190 ? -0.531 7.16 26.859 1 86.44 190 ASP A O 1
ATOM 1479 N N . ASP A 1 191 ? 0.674 6.805 25.047 1 89.62 191 ASP A N 1
ATOM 1480 C CA . ASP A 1 191 ? 1.694 7.754 25.469 1 89.62 191 ASP A CA 1
ATOM 1481 C C . ASP A 1 191 ? 1.16 9.188 25.453 1 89.62 191 ASP A C 1
ATOM 1483 O O . ASP A 1 191 ? 1.691 10.062 26.125 1 89.62 191 ASP A O 1
ATOM 1487 N N . LEU A 1 192 ? 0.15 9.438 24.734 1 90.81 192 LEU A N 1
ATOM 1488 C CA . LEU A 1 192 ? -0.404 10.781 24.578 1 90.81 192 LEU A CA 1
ATOM 1489 C C . LEU A 1 192 ? -0.994 11.273 25.906 1 90.81 192 LEU A C 1
ATOM 1491 O O . LEU A 1 192 ? -1.221 12.469 26.078 1 90.81 192 LEU A O 1
ATOM 1495 N N . ILE A 1 193 ? -1.235 10.367 26.844 1 88.06 193 ILE A N 1
ATOM 1496 C CA . ILE A 1 193 ? -1.784 10.719 28.156 1 88.06 193 ILE A CA 1
ATOM 1497 C C . ILE A 1 193 ? -0.79 11.594 28.922 1 88.06 193 ILE A C 1
ATOM 1499 O O . ILE A 1 193 ? -1.176 12.352 29.812 1 88.06 193 ILE A O 1
ATOM 1503 N N . LYS A 1 194 ? 0.387 11.453 28.516 1 90.56 194 LYS A N 1
ATOM 1504 C CA . LYS A 1 194 ? 1.45 12.195 29.203 1 90.56 194 LYS A CA 1
ATOM 1505 C C . LYS A 1 194 ? 1.308 13.695 28.969 1 90.56 194 LYS A C 1
ATOM 1507 O O . LYS A 1 194 ? 1.874 14.492 29.719 1 90.56 194 LYS A O 1
ATOM 1512 N N . LEU A 1 195 ? 0.578 14.078 27.969 1 93.19 195 LEU A N 1
ATOM 1513 C CA . LEU A 1 195 ? 0.306 15.492 27.766 1 93.19 195 LEU A CA 1
ATOM 1514 C C . LEU A 1 195 ? -0.518 16.062 28.922 1 93.19 195 LEU A C 1
ATOM 1516 O O . LEU A 1 195 ? -0.508 17.266 29.156 1 93.19 195 LEU A O 1
ATOM 1520 N N . GLY A 1 196 ? -1.291 15.266 29.578 1 89.69 196 GLY A N 1
ATOM 1521 C CA . GLY A 1 196 ? -2.086 15.672 30.719 1 89.69 196 GLY A CA 1
ATOM 1522 C C . GLY A 1 196 ? -2.994 16.859 30.438 1 89.69 196 GLY A C 1
ATOM 1523 O O . GLY A 1 196 ? -3.777 16.812 29.484 1 89.69 196 GLY A O 1
ATOM 1524 N N . PRO A 1 197 ? -2.877 17.844 31.203 1 89.06 197 PRO A N 1
ATOM 1525 C CA . PRO A 1 197 ? -3.734 19.031 31.047 1 89.06 197 PRO A CA 1
ATOM 1526 C C . PRO A 1 197 ? -3.488 19.75 29.719 1 89.06 197 PRO A C 1
ATOM 1528 O O . PRO A 1 197 ? -4.32 20.547 29.281 1 89.06 197 PRO A O 1
ATOM 1531 N N . GLY A 1 198 ? -2.33 19.469 29.125 1 92.31 198 GLY A N 1
ATOM 1532 C CA . GLY A 1 198 ? -2.008 20.125 27.859 1 92.31 198 GLY A CA 1
ATOM 1533 C C . GLY A 1 198 ? -2.971 19.766 26.75 1 92.31 198 GLY A C 1
ATOM 1534 O O . GLY A 1 198 ? -3.062 20.469 25.75 1 92.31 198 GLY A O 1
ATOM 1535 N N . LEU A 1 199 ? -3.703 18.688 26.953 1 93.19 199 LEU A N 1
ATOM 1536 C CA . LEU A 1 199 ? -4.688 18.25 25.984 1 93.19 199 LEU A CA 1
ATOM 1537 C C . LEU A 1 199 ? -5.82 19.266 25.859 1 93.19 199 LEU A C 1
ATOM 1539 O O . LEU A 1 199 ? -6.512 19.312 24.828 1 93.19 199 LEU A O 1
ATOM 1543 N N . ARG A 1 200 ? -5.965 20.078 26.875 1 92.94 200 ARG A N 1
ATOM 1544 C CA . ARG A 1 200 ? -7.047 21.047 26.922 1 92.94 200 ARG A CA 1
ATOM 1545 C C . ARG A 1 200 ? -6.867 22.125 25.844 1 92.94 200 ARG A C 1
ATOM 1547 O O . ARG A 1 200 ? -7.844 22.562 25.234 1 92.94 200 ARG A O 1
ATOM 1554 N N . ARG A 1 201 ? -5.613 22.406 25.547 1 94.25 201 ARG A N 1
ATOM 1555 C CA . ARG A 1 201 ? -5.328 23.5 24.641 1 94.25 201 ARG A CA 1
ATOM 1556 C C . ARG A 1 201 ? -5.031 22.984 23.234 1 94.25 201 ARG A C 1
ATOM 1558 O O . ARG A 1 201 ? -4.922 23.766 22.281 1 94.25 201 ARG A O 1
ATOM 1565 N N . LEU A 1 202 ? -4.918 21.703 23.062 1 96.75 202 LEU A N 1
ATOM 1566 C CA . LEU A 1 202 ? -4.609 21.109 21.75 1 96.75 202 LEU A CA 1
ATOM 1567 C C . LEU A 1 202 ? -5.758 21.328 20.781 1 96.75 202 LEU A C 1
ATOM 1569 O O . LEU A 1 202 ? -6.918 21.062 21.109 1 96.75 202 LEU A O 1
ATOM 1573 N N . LYS A 1 203 ? -5.469 21.828 19.594 1 98.19 203 LYS A N 1
ATOM 1574 C CA . LYS A 1 203 ? -6.492 22.125 18.594 1 98.19 203 LYS A CA 1
ATOM 1575 C C . LYS A 1 203 ? -6.484 21.078 17.484 1 98.19 203 LYS A C 1
ATOM 1577 O O . LYS A 1 203 ? -7.527 20.781 16.891 1 98.19 203 LYS A O 1
ATOM 1582 N N . ARG A 1 204 ? -5.344 20.594 17.188 1 98.56 204 ARG A N 1
ATOM 1583 C CA . ARG A 1 204 ? -5.184 19.609 16.109 1 98.56 204 ARG A CA 1
ATOM 1584 C C . ARG A 1 204 ? -4.285 18.453 16.562 1 98.56 204 ARG A C 1
ATOM 1586 O O . ARG A 1 204 ? -3.215 18.688 17.125 1 98.56 204 ARG A O 1
ATOM 1593 N N . LEU A 1 205 ? -4.75 17.234 16.328 1 98.19 205 LEU A N 1
ATOM 1594 C CA . LEU A 1 205 ? -3.982 16.047 16.641 1 98.19 205 LEU A CA 1
ATOM 1595 C C . LEU A 1 205 ? -3.941 15.094 15.445 1 98.19 205 LEU A C 1
ATOM 1597 O O . LEU A 1 205 ? -4.988 14.688 14.93 1 98.19 205 LEU A O 1
ATOM 1601 N N . GLU A 1 206 ? -2.803 14.812 14.93 1 98.25 206 GLU A N 1
ATOM 1602 C CA . GLU A 1 206 ? -2.578 13.766 13.93 1 98.25 206 GLU A CA 1
ATOM 1603 C C . GLU A 1 206 ? -1.673 12.664 14.477 1 98.25 206 GLU A C 1
ATOM 1605 O O . GLU A 1 206 ? -0.527 12.93 14.852 1 98.25 206 GLU A O 1
ATOM 1610 N N . PHE A 1 207 ? -2.205 11.484 14.586 1 96.94 207 PHE A N 1
ATOM 1611 C CA . PHE A 1 207 ? -1.455 10.344 15.102 1 96.94 207 PHE A CA 1
ATOM 1612 C C . PHE A 1 207 ? -1.551 9.164 14.141 1 96.94 207 PHE A C 1
ATOM 1614 O O . PHE A 1 207 ? -2.65 8.719 13.812 1 96.94 207 PHE A O 1
ATOM 1621 N N . GLU A 1 208 ? -0.412 8.695 13.664 1 95.44 208 GLU A N 1
ATOM 1622 C CA . GLU A 1 208 ? -0.373 7.598 12.703 1 95.44 208 GLU A CA 1
ATOM 1623 C C . GLU A 1 208 ? 0.685 6.566 13.078 1 95.44 208 GLU A C 1
ATOM 1625 O O . GLU A 1 208 ? 1.827 6.922 13.383 1 95.44 208 GLU A O 1
ATOM 1630 N N . VAL A 1 209 ? 0.218 5.371 13.125 1 87.69 209 VAL A N 1
ATOM 1631 C CA . VAL A 1 209 ? 1.133 4.27 13.398 1 87.69 209 VAL A CA 1
ATOM 1632 C C . VAL A 1 209 ? 1.445 3.527 12.102 1 87.69 209 VAL A C 1
ATOM 1634 O O . VAL A 1 209 ? 0.567 3.348 11.25 1 87.69 209 VAL A O 1
ATOM 1637 N N . ASP A 1 210 ? 2.66 3.16 12.008 1 78.12 210 ASP A N 1
ATOM 1638 C CA . ASP A 1 210 ? 3.037 2.359 10.852 1 78.12 210 ASP A CA 1
ATOM 1639 C C . ASP A 1 210 ? 2.359 0.992 10.883 1 78.12 210 ASP A C 1
ATOM 1641 O O . ASP A 1 210 ? 2.453 0.269 11.875 1 78.12 210 ASP A O 1
ATOM 1645 N N . ALA A 1 211 ? 1.754 0.638 9.805 1 74.38 211 ALA A N 1
ATOM 1646 C CA . ALA A 1 211 ? 0.947 -0.578 9.742 1 74.38 211 ALA A CA 1
ATOM 1647 C C . ALA A 1 211 ? 1.802 -1.817 10 1 74.38 211 ALA A C 1
ATOM 1649 O O . ALA A 1 211 ? 1.315 -2.816 10.531 1 74.38 211 ALA A O 1
ATOM 1650 N N . TYR A 1 212 ? 3.02 -1.763 9.617 1 65.88 212 TYR A N 1
ATOM 1651 C CA . TYR A 1 212 ? 3.908 -2.912 9.742 1 65.88 212 TYR A CA 1
ATOM 1652 C C . TYR A 1 212 ? 4.398 -3.068 11.172 1 65.88 212 TYR A C 1
ATOM 1654 O O . TYR A 1 212 ? 4.906 -4.129 11.555 1 65.88 212 TYR A O 1
ATOM 1662 N N . TYR A 1 213 ? 4.109 -2.033 11.977 1 65.88 213 TYR A N 1
ATOM 1663 C CA . TYR A 1 213 ? 4.645 -2.064 13.328 1 65.88 213 TYR A CA 1
ATOM 1664 C C . TYR A 1 213 ? 3.531 -1.923 14.359 1 65.88 213 TYR A C 1
ATOM 1666 O O . TYR A 1 213 ? 3.787 -1.58 15.516 1 65.88 213 TYR A O 1
ATOM 1674 N N . ARG A 1 214 ? 2.494 -2.217 13.82 1 67.31 214 ARG A N 1
ATOM 1675 C CA . ARG A 1 214 ? 1.373 -2.113 14.75 1 67.31 214 ARG A CA 1
ATOM 1676 C C . ARG A 1 214 ? 1.385 -3.26 15.758 1 67.31 214 ARG A C 1
ATOM 1678 O O . ARG A 1 214 ? 1.215 -4.422 15.383 1 67.31 214 ARG A O 1
ATOM 1685 N N . TYR A 1 215 ? 2.047 -3.137 16.891 1 62.62 215 TYR A N 1
ATOM 1686 C CA . TYR A 1 215 ? 1.988 -4.133 17.953 1 62.62 215 TYR A CA 1
ATOM 1687 C C . TYR A 1 215 ? 1.271 -3.58 19.188 1 62.62 215 TYR A C 1
ATOM 1689 O O . TYR A 1 215 ? 1.408 -2.398 19.516 1 62.62 215 TYR A O 1
ATOM 1697 N N . PRO A 1 216 ? 0.344 -4.5 19.641 1 59.72 216 PRO A N 1
ATOM 1698 C CA . PRO A 1 216 ? -0.223 -4.016 20.891 1 59.72 216 PRO A CA 1
ATOM 1699 C C . PRO A 1 216 ? 0.832 -3.822 21.984 1 59.72 216 PRO A C 1
ATOM 1701 O O . PRO A 1 216 ? 1.629 -4.727 22.25 1 59.72 216 PRO A O 1
ATOM 1704 N N . LYS A 1 217 ? 1.099 -2.641 22.266 1 59.94 217 LYS A N 1
ATOM 1705 C CA . LYS A 1 217 ? 1.984 -2.41 23.406 1 59.94 217 LYS A CA 1
ATOM 1706 C C . LYS A 1 217 ? 1.302 -2.785 24.719 1 59.94 217 LYS A C 1
ATOM 1708 O O . LYS A 1 217 ? 0.114 -2.514 24.906 1 59.94 217 LYS A O 1
ATOM 1713 N N . VAL A 1 218 ? 1.922 -3.674 25.438 1 61.47 218 VAL A N 1
ATOM 1714 C CA . VAL A 1 218 ? 1.408 -4.039 26.75 1 61.47 218 VAL A CA 1
ATOM 1715 C C . VAL A 1 218 ? 1.664 -2.902 27.734 1 61.47 218 VAL A C 1
ATOM 1717 O O . VAL A 1 218 ? 2.809 -2.48 27.922 1 61.47 218 VAL A O 1
ATOM 1720 N N . TYR A 1 219 ? 0.613 -2.24 28 1 61.03 219 TYR A N 1
ATOM 1721 C CA . TYR A 1 219 ? 0.767 -1.158 28.969 1 61.03 219 TYR A CA 1
ATOM 1722 C C . TYR A 1 219 ? 0.41 -1.627 30.375 1 61.03 219 TYR A C 1
ATOM 1724 O O . TYR A 1 219 ? -0.423 -2.52 30.547 1 61.03 219 TYR A O 1
ATOM 1732 N N . ASP A 1 220 ? 1.254 -1.221 31.297 1 61.81 220 ASP A N 1
ATOM 1733 C CA . ASP A 1 220 ? 0.982 -1.51 32.719 1 61.81 220 ASP A CA 1
ATOM 1734 C C . ASP A 1 220 ? -0.361 -0.926 33.125 1 61.81 220 ASP A C 1
ATOM 1736 O O . ASP A 1 220 ? -0.853 0.028 32.531 1 61.81 220 ASP A O 1
ATOM 1740 N N . HIS A 1 221 ? -1.006 -1.617 33.969 1 61.41 221 HIS A N 1
ATOM 1741 C CA . HIS A 1 221 ? -2.273 -1.219 34.594 1 61.41 221 HIS A CA 1
ATOM 1742 C C . HIS A 1 221 ? -2.242 0.245 35 1 61.41 221 HIS A C 1
ATOM 1744 O O . HIS A 1 221 ? -3.283 0.907 35.062 1 61.41 221 HIS A O 1
ATOM 1750 N N . PHE A 1 222 ? -1.087 0.708 35.156 1 60.47 222 PHE A N 1
ATOM 1751 C CA . PHE A 1 222 ? -0.927 2.072 35.625 1 60.47 222 PHE A CA 1
ATOM 1752 C C . PHE A 1 222 ? -1.347 3.082 34.594 1 60.47 222 PHE A C 1
ATOM 1754 O O . PHE A 1 222 ? -1.918 4.125 34.906 1 60.47 222 PHE A O 1
ATOM 1761 N N . VAL A 1 223 ? -1.255 2.666 33.344 1 63.72 223 VAL A N 1
ATOM 1762 C CA . VAL A 1 223 ? -1.594 3.59 32.281 1 63.72 223 VAL A CA 1
ATOM 1763 C C . VAL A 1 223 ? -3.111 3.742 32.188 1 63.72 223 VAL A C 1
ATOM 1765 O O . VAL A 1 223 ? -3.619 4.848 31.984 1 63.72 223 VAL A O 1
ATOM 1768 N N . VAL A 1 224 ? -3.777 2.674 32.438 1 63.38 224 VAL A N 1
ATOM 1769 C CA . VAL A 1 224 ? -5.234 2.693 32.406 1 63.38 224 VAL A CA 1
ATOM 1770 C C . VAL A 1 224 ? -5.766 3.592 33.531 1 63.38 224 VAL A C 1
ATOM 1772 O O . VAL A 1 224 ? -6.68 4.391 33.312 1 63.38 224 VAL A O 1
ATOM 1775 N N . ASP A 1 225 ? -5.105 3.502 34.625 1 64.06 225 ASP A N 1
ATOM 1776 C CA . ASP A 1 225 ? -5.512 4.281 35.781 1 64.06 225 ASP A CA 1
ATOM 1777 C C . ASP A 1 225 ? -5.266 5.77 35.562 1 64.06 225 ASP A C 1
ATOM 1779 O O . ASP A 1 225 ? -6.047 6.609 36.031 1 64.06 225 ASP A O 1
ATOM 1783 N N . ARG A 1 226 ? -4.344 6.09 34.844 1 67.69 226 ARG A N 1
ATOM 1784 C CA . ARG A 1 226 ? -4 7.488 34.625 1 67.69 226 ARG A CA 1
ATOM 1785 C C . ARG A 1 226 ? -5.059 8.172 33.75 1 67.69 226 ARG A C 1
ATOM 1787 O O . ARG A 1 226 ? -5.406 9.336 34 1 67.69 226 ARG A O 1
ATOM 1794 N N . TRP A 1 227 ? -5.566 7.516 32.844 1 70.44 227 TRP A N 1
ATOM 1795 C CA . TRP A 1 227 ? -6.594 8.086 31.984 1 70.44 227 TRP A CA 1
ATOM 1796 C C . TRP A 1 227 ? -7.863 8.383 32.75 1 70.44 227 TRP A C 1
ATOM 1798 O O . TRP A 1 227 ? -8.5 9.422 32.562 1 70.44 227 TRP A O 1
ATOM 1808 N N . GLN A 1 228 ? -8.094 7.48 33.656 1 66.06 228 GLN A N 1
ATOM 1809 C CA . GLN A 1 228 ? -9.312 7.641 34.438 1 66.06 228 GLN A CA 1
ATOM 1810 C C . GLN A 1 228 ? -9.148 8.719 35.5 1 66.06 228 GLN A C 1
ATOM 1812 O O . GLN A 1 228 ? -10.109 9.406 35.844 1 66.06 228 GLN A O 1
ATOM 1817 N N . ARG A 1 229 ? -7.93 8.797 35.969 1 65.31 229 ARG A N 1
ATOM 1818 C CA . ARG A 1 229 ? -7.664 9.734 37.062 1 65.31 229 ARG A CA 1
ATOM 1819 C C . ARG A 1 229 ? -7.605 11.164 36.531 1 65.31 229 ARG A C 1
ATOM 1821 O O . ARG A 1 229 ? -8.047 12.102 37.188 1 65.31 229 ARG A O 1
ATOM 1828 N N . HIS A 1 230 ? -7.016 11.234 35.344 1 65.19 230 HIS A N 1
ATOM 1829 C CA . HIS A 1 230 ? -6.875 12.578 34.781 1 65.19 230 HIS A CA 1
ATOM 1830 C C . HIS A 1 230 ? -8.188 13.062 34.188 1 65.19 230 HIS A C 1
ATOM 1832 O O . HIS A 1 230 ? -8.867 12.312 33.469 1 65.19 230 HIS A O 1
ATOM 1838 N N . GLN A 1 231 ? -8.914 13.844 34.906 1 72.62 231 GLN A N 1
ATOM 1839 C CA . GLN A 1 231 ? -10.062 14.508 34.312 1 72.62 231 GLN A CA 1
ATOM 1840 C C . GLN A 1 231 ? -9.672 15.227 33.031 1 72.62 231 GLN A C 1
ATOM 1842 O O . GLN A 1 231 ? -9.508 16.453 33 1 72.62 231 GLN A O 1
ATOM 1847 N N . ILE A 1 232 ? -9.359 14.414 31.922 1 80.06 232 ILE A N 1
ATOM 1848 C CA . ILE A 1 232 ? -8.914 14.945 30.641 1 80.06 232 ILE A CA 1
ATOM 1849 C C . ILE A 1 232 ? -10.078 15.625 29.922 1 80.06 232 ILE A C 1
ATOM 1851 O O . ILE A 1 232 ? -11.188 15.094 29.875 1 80.06 232 ILE A O 1
ATOM 1855 N N . CYS A 1 233 ? -9.859 16.906 29.609 1 85 233 CYS A N 1
ATOM 1856 C CA . CYS A 1 233 ? -10.812 17.656 28.797 1 85 233 CYS A CA 1
ATOM 1857 C C . CYS A 1 233 ? -10.133 18.266 27.578 1 85 233 CYS A C 1
ATOM 1859 O O . CYS A 1 233 ? -9.094 18.906 27.688 1 85 233 CYS A O 1
ATOM 1861 N N . CYS A 1 234 ? -10.641 17.938 26.406 1 92.25 234 CYS A N 1
ATOM 1862 C CA . CYS A 1 234 ? -10.133 18.5 25.156 1 92.25 234 CYS A CA 1
ATOM 1863 C C . CYS A 1 234 ? -11.047 19.609 24.641 1 92.25 234 CYS A C 1
ATOM 1865 O O . CYS A 1 234 ? -11.75 19.422 23.641 1 92.25 234 CYS A O 1
ATOM 1867 N N . GLU A 1 235 ? -10.961 20.75 25.266 1 93.62 235 GLU A N 1
ATOM 1868 C CA . GLU A 1 235 ? -11.906 21.844 25.062 1 93.62 235 GLU A CA 1
ATOM 1869 C C . GLU A 1 235 ? -11.68 22.531 23.719 1 93.62 235 GLU A C 1
ATOM 1871 O O . GLU A 1 235 ? -12.625 23.031 23.109 1 93.62 235 GLU A O 1
ATOM 1876 N N . GLU A 1 236 ? -10.461 22.422 23.25 1 96.5 236 GLU A N 1
ATOM 1877 C CA . GLU A 1 236 ? -10.156 23.219 22.062 1 96.5 236 GLU A CA 1
ATOM 1878 C C . GLU A 1 236 ? -9.859 22.328 20.859 1 96.5 236 GLU A C 1
ATOM 1880 O O . GLU A 1 236 ? -9.562 22.844 19.766 1 96.5 236 GLU A O 1
ATOM 1885 N N . MET A 1 237 ? -10 21.078 20.938 1 97.19 237 MET A N 1
ATOM 1886 C CA . MET A 1 237 ? -9.672 20.125 19.875 1 97.19 237 MET A CA 1
ATOM 1887 C C . MET A 1 237 ? -10.617 20.297 18.703 1 97.19 237 MET A C 1
ATOM 1889 O O . MET A 1 237 ? -11.82 20.047 18.828 1 97.19 237 MET A O 1
ATOM 1893 N N . LYS A 1 238 ? -10.102 20.656 17.562 1 98.25 238 LYS A N 1
ATOM 1894 C CA . LYS A 1 238 ? -10.945 20.922 16.406 1 98.25 238 LYS A CA 1
ATOM 1895 C C . LYS A 1 238 ? -10.805 19.812 15.359 1 98.25 238 LYS A C 1
ATOM 1897 O O . LYS A 1 238 ? -11.766 19.484 14.664 1 98.25 238 LYS A O 1
ATOM 1902 N N . GLU A 1 239 ? -9.609 19.312 15.258 1 98.62 239 GLU A N 1
ATOM 1903 C CA . GLU A 1 239 ? -9.344 18.297 14.234 1 98.62 239 GLU A CA 1
ATOM 1904 C C . GLU A 1 239 ? -8.57 17.125 14.812 1 98.62 239 GLU A C 1
ATOM 1906 O O . GLU A 1 239 ? -7.586 17.312 15.531 1 98.62 239 GLU A O 1
ATOM 1911 N N . ILE A 1 240 ? -9.023 15.922 14.508 1 98.19 240 ILE A N 1
ATOM 1912 C CA . ILE A 1 240 ? -8.336 14.703 14.898 1 98.19 240 ILE A CA 1
ATOM 1913 C C . ILE A 1 240 ? -8.18 13.789 13.688 1 98.19 240 ILE A C 1
ATOM 1915 O O . ILE A 1 240 ? -9.125 13.594 12.922 1 98.19 240 ILE A O 1
ATOM 1919 N N . SER A 1 241 ? -6.992 13.336 13.43 1 98.5 241 SER A N 1
ATOM 1920 C CA . SER A 1 241 ? -6.699 12.328 12.414 1 98.5 241 SER A CA 1
ATOM 1921 C C . SER A 1 241 ? -5.953 11.141 13.023 1 98.5 241 SER A C 1
ATOM 1923 O O . SER A 1 241 ? -4.82 11.281 13.492 1 98.5 241 SER A O 1
ATOM 1925 N N . LEU A 1 242 ? -6.605 10.023 13.062 1 97.06 242 LEU A N 1
ATOM 1926 C CA . LEU A 1 242 ? -6.008 8.789 13.578 1 97.06 242 LEU A CA 1
ATOM 1927 C C . LEU A 1 242 ? -5.898 7.742 12.477 1 97.06 242 LEU A C 1
ATOM 1929 O O . LEU A 1 242 ? -6.902 7.367 11.867 1 97.06 242 LEU A O 1
ATOM 1933 N N . ILE A 1 243 ? -4.668 7.27 12.25 1 94.81 243 ILE A N 1
ATOM 1934 C CA . ILE A 1 243 ? -4.453 6.309 11.172 1 94.81 243 ILE A CA 1
ATOM 1935 C C . ILE A 1 243 ? -3.725 5.082 11.711 1 94.81 243 ILE A C 1
ATOM 1937 O O . ILE A 1 243 ? -2.688 5.207 12.367 1 94.81 243 ILE A O 1
ATOM 1941 N N . ASN A 1 244 ? -4.309 3.908 11.5 1 88.5 244 ASN A N 1
ATOM 1942 C CA . ASN A 1 244 ? -3.725 2.623 11.875 1 88.5 244 ASN A CA 1
ATOM 1943 C C . ASN A 1 244 ? -3.525 2.514 13.383 1 88.5 244 ASN A C 1
ATOM 1945 O O . ASN A 1 244 ? -2.521 1.967 13.844 1 88.5 244 ASN A O 1
ATOM 1949 N N . CYS A 1 245 ? -4.465 3.051 14.055 1 89.88 245 CYS A N 1
ATOM 1950 C CA . CYS A 1 245 ? -4.352 3.061 15.508 1 89.88 245 CYS A CA 1
ATOM 1951 C C . CYS A 1 245 ? -5.168 1.933 16.125 1 89.88 245 CYS A C 1
ATOM 1953 O O . CYS A 1 245 ? -6.137 1.463 15.531 1 89.88 245 CYS A O 1
ATOM 1955 N N . ILE A 1 246 ? -4.715 1.569 17.297 1 83.5 246 ILE A N 1
ATOM 1956 C CA . ILE A 1 246 ? -5.48 0.617 18.094 1 83.5 246 ILE A CA 1
ATOM 1957 C C . ILE A 1 246 ? -6.352 1.368 19.094 1 83.5 246 ILE A C 1
ATOM 1959 O O . ILE A 1 246 ? -5.848 2.164 19.891 1 83.5 246 ILE A O 1
ATOM 1963 N N . MET A 1 247 ? -7.637 1.124 18.969 1 86.75 247 MET A N 1
ATOM 1964 C CA . MET A 1 247 ? -8.594 1.758 19.875 1 86.75 247 MET A CA 1
ATOM 1965 C C . MET A 1 247 ? -9.008 0.805 20.984 1 86.75 247 MET A C 1
ATOM 1967 O O . MET A 1 247 ? -9.797 -0.115 20.766 1 86.75 247 MET A O 1
ATOM 1971 N N . THR A 1 248 ? -8.43 1.043 22.094 1 80.38 248 THR A N 1
ATOM 1972 C CA . THR A 1 248 ? -8.805 0.24 23.266 1 80.38 248 THR A CA 1
ATOM 1973 C C . THR A 1 248 ? -9.953 0.892 24.016 1 80.38 248 THR A C 1
ATOM 1975 O O . THR A 1 248 ? -9.914 2.092 24.297 1 80.38 248 THR A O 1
ATOM 1978 N N . PRO A 1 249 ? -10.875 0.031 24.375 1 78.75 249 PRO A N 1
ATOM 1979 C CA . PRO A 1 249 ? -12.047 0.61 25.047 1 78.75 249 PRO A CA 1
ATOM 1980 C C . PRO A 1 249 ? -11.695 1.318 26.344 1 78.75 249 PRO A C 1
ATOM 1982 O O . PRO A 1 249 ? -10.922 0.792 27.156 1 78.75 249 PRO A O 1
ATOM 1985 N N . SER A 1 250 ? -12.211 2.498 26.547 1 75.69 250 SER A N 1
ATOM 1986 C CA . SER A 1 250 ? -12.195 3.314 27.75 1 75.69 250 SER A CA 1
ATOM 1987 C C . SER A 1 250 ? -10.781 3.779 28.094 1 75.69 250 SER A C 1
ATOM 1989 O O . SER A 1 250 ? -10.492 4.117 29.25 1 75.69 250 SER A O 1
ATOM 1991 N N . ARG A 1 251 ? -9.961 3.615 27.125 1 79.06 251 ARG A N 1
ATOM 1992 C CA . ARG A 1 251 ? -8.617 4.145 27.375 1 79.06 251 ARG A CA 1
ATOM 1993 C C . ARG A 1 251 ? -8.016 4.715 26.094 1 79.06 251 ARG A C 1
ATOM 1995 O O . ARG A 1 251 ? -8.531 4.477 25 1 79.06 251 ARG A O 1
ATOM 2002 N N . GLY A 1 252 ? -7.02 5.59 26.312 1 82.44 252 GLY A N 1
ATOM 2003 C CA . GLY A 1 252 ? -6.258 6.09 25.172 1 82.44 252 GLY A CA 1
ATOM 2004 C C . GLY A 1 252 ? -7.066 6.98 24.25 1 82.44 252 GLY A C 1
ATOM 2005 O O . GLY A 1 252 ? -7.727 7.918 24.719 1 82.44 252 GLY A O 1
ATOM 2006 N N . LEU A 1 253 ? -6.934 6.629 23.031 1 86.81 253 LEU A N 1
ATOM 2007 C CA . LEU A 1 253 ? -7.535 7.461 21.984 1 86.81 253 LEU A CA 1
ATOM 2008 C C . LEU A 1 253 ? -9.055 7.332 22 1 86.81 253 LEU A C 1
ATOM 2010 O O . LEU A 1 253 ? -9.766 8.281 21.672 1 86.81 253 LEU A O 1
ATOM 2014 N N . SER A 1 254 ? -9.531 6.125 22.406 1 88.5 254 SER A N 1
ATOM 2015 C CA . SER A 1 254 ? -10.969 5.934 22.547 1 88.5 254 SER A CA 1
ATOM 2016 C C . SER A 1 254 ? -11.562 6.883 23.578 1 88.5 254 SER A C 1
ATOM 2018 O O . SER A 1 254 ? -12.609 7.488 23.344 1 88.5 254 SER A O 1
ATOM 2020 N N . TYR A 1 255 ? -10.914 7.055 24.688 1 88.81 255 TYR A N 1
ATOM 2021 C CA . TYR A 1 255 ? -11.344 7.969 25.734 1 88.81 255 TYR A CA 1
ATOM 2022 C C . TYR A 1 255 ? -11.32 9.414 25.25 1 88.81 255 TYR A C 1
ATOM 2024 O O . TYR A 1 255 ? -12.266 10.172 25.5 1 88.81 255 TYR A O 1
ATOM 2032 N N . LEU A 1 256 ? -10.352 9.742 24.5 1 89.81 256 LEU A N 1
ATOM 2033 C CA . LEU A 1 256 ? -10.164 11.094 23.984 1 89.81 256 LEU A CA 1
ATOM 2034 C C . LEU A 1 256 ? -11.305 11.484 23.062 1 89.81 256 LEU A C 1
ATOM 2036 O O . LEU A 1 256 ? -11.773 12.625 23.094 1 89.81 256 LEU A O 1
ATOM 2040 N N . LEU A 1 257 ? -11.75 10.602 22.297 1 92.06 257 LEU A N 1
ATOM 2041 C CA . LEU A 1 257 ? -12.82 10.875 21.344 1 92.06 257 LEU A CA 1
ATOM 2042 C C . LEU A 1 257 ? -14.078 11.344 22.047 1 92.06 257 LEU A C 1
ATOM 2044 O O . LEU A 1 257 ? -14.828 12.172 21.531 1 92.06 257 LEU A O 1
ATOM 2048 N N . GLY A 1 258 ? -14.234 10.867 23.281 1 91.81 258 GLY A N 1
ATOM 2049 C CA . GLY A 1 258 ? -15.43 11.219 24.031 1 91.81 258 GLY A CA 1
ATOM 2050 C C . GLY A 1 258 ? -15.273 12.5 24.828 1 91.81 258 GLY A C 1
ATOM 2051 O O . GLY A 1 258 ? -16.172 12.883 25.578 1 91.81 258 GLY A O 1
ATOM 2052 N N . LYS A 1 259 ? -14.188 13.188 24.625 1 92.31 259 LYS A N 1
ATOM 2053 C CA . LYS A 1 259 ? -13.93 14.359 25.453 1 92.31 259 LYS A CA 1
ATOM 2054 C C . LYS A 1 259 ? -13.688 15.594 24.594 1 92.31 259 LYS A C 1
ATOM 2056 O O . LYS A 1 259 ? -13.234 16.625 25.094 1 92.31 259 LYS A O 1
ATOM 2061 N N . CYS A 1 260 ? -13.953 15.547 23.359 1 95.19 260 CYS A N 1
ATOM 2062 C CA . CYS A 1 260 ? -13.672 16.641 22.438 1 95.19 260 CYS A CA 1
ATOM 2063 C C . CYS A 1 260 ? -14.922 17.484 22.188 1 95.19 260 CYS A C 1
ATOM 2065 O O . CYS A 1 260 ? -15.727 17.156 21.312 1 95.19 260 CYS A O 1
ATOM 2067 N N . GLN A 1 261 ? -15.008 18.594 22.797 1 94.19 261 GLN A N 1
ATOM 2068 C CA . GLN A 1 261 ? -16.219 19.406 22.75 1 94.19 261 GLN A CA 1
ATOM 2069 C C . GLN A 1 261 ? -16.234 20.312 21.516 1 94.19 261 GLN A C 1
ATOM 2071 O O . GLN A 1 261 ? -17.297 20.672 21.016 1 94.19 261 GLN A O 1
ATOM 2076 N N . ALA A 1 262 ? -15.086 20.547 21 1 96.81 262 ALA A N 1
ATOM 2077 C CA . ALA A 1 262 ? -15.016 21.531 19.906 1 96.81 262 ALA A CA 1
ATOM 2078 C C . ALA A 1 262 ? -14.664 20.844 18.594 1 96.81 262 ALA A C 1
ATOM 2080 O O . ALA A 1 262 ? -14.312 21.516 17.609 1 96.81 262 ALA A O 1
ATOM 2081 N N . LEU A 1 263 ? -14.781 19.562 18.484 1 97.88 263 LEU A N 1
ATOM 2082 C CA . LEU A 1 263 ? -14.328 18.812 17.328 1 97.88 263 LEU A CA 1
ATOM 2083 C C . LEU A 1 263 ? -15.125 19.172 16.078 1 97.88 263 LEU A C 1
ATOM 2085 O O . LEU A 1 263 ? -16.359 19.219 16.125 1 97.88 263 LEU A O 1
ATOM 2089 N N . GLU A 1 264 ? -14.422 19.438 15.016 1 98.5 264 GLU A N 1
ATOM 2090 C CA . GLU A 1 264 ? -15.055 19.812 13.758 1 98.5 264 GLU A CA 1
ATOM 2091 C C . GLU A 1 264 ? -14.766 18.797 12.664 1 98.5 264 GLU A C 1
ATOM 2093 O O . GLU A 1 264 ? -15.594 18.562 11.781 1 98.5 264 GLU A O 1
ATOM 2098 N N . LYS A 1 265 ? -13.617 18.266 12.695 1 98.69 265 LYS A N 1
ATOM 2099 C CA . LYS A 1 265 ? -13.195 17.297 11.68 1 98.69 265 LYS A CA 1
ATOM 2100 C C . LYS A 1 265 ? -12.602 16.047 12.328 1 98.69 265 LYS A C 1
ATOM 2102 O O . LYS A 1 265 ? -11.711 16.156 13.18 1 98.69 265 LYS A O 1
ATOM 2107 N N . LEU A 1 266 ? -13.078 14.922 11.906 1 98.44 266 LEU A N 1
ATOM 2108 C CA . LEU A 1 266 ? -12.586 13.656 12.438 1 98.44 266 LEU A CA 1
ATOM 2109 C C . LEU A 1 266 ? -12.25 12.688 11.305 1 98.44 266 LEU A C 1
ATOM 2111 O O . LEU A 1 266 ? -13.078 12.445 10.422 1 98.44 266 LEU A O 1
ATOM 2115 N N . LEU A 1 267 ? -11.062 12.234 11.289 1 98.62 267 LEU A N 1
ATOM 2116 C CA . LEU A 1 267 ? -10.641 11.195 10.352 1 98.62 267 LEU A CA 1
ATOM 2117 C C . LEU A 1 267 ? -10.164 9.953 11.109 1 98.62 267 LEU A C 1
ATOM 2119 O O . LEU A 1 267 ? -9.219 10.023 11.891 1 98.62 267 LEU A O 1
ATOM 2123 N N . LEU A 1 268 ? -10.82 8.891 10.961 1 96.5 268 LEU A N 1
ATOM 2124 C CA . LEU A 1 268 ? -10.414 7.586 11.461 1 96.5 268 LEU A CA 1
ATOM 2125 C C . LEU A 1 268 ? -10.133 6.625 10.312 1 96.5 268 LEU A C 1
ATOM 2127 O O . LEU A 1 268 ? -11.055 6.219 9.602 1 96.5 268 LEU A O 1
ATOM 2131 N N . ASP A 1 269 ? -8.891 6.238 10.211 1 94.44 269 ASP A N 1
ATOM 2132 C CA . ASP A 1 269 ? -8.484 5.418 9.078 1 94.44 269 ASP A CA 1
ATOM 2133 C C . ASP A 1 269 ? -7.816 4.125 9.547 1 94.44 269 ASP A C 1
ATOM 2135 O O . ASP A 1 269 ? -6.699 4.148 10.055 1 94.44 269 ASP A O 1
ATOM 2139 N N . MET A 1 270 ? -8.453 3.004 9.312 1 87.81 270 MET A N 1
ATOM 2140 C CA . MET A 1 270 ? -7.941 1.673 9.617 1 87.81 270 MET A CA 1
ATOM 2141 C C . MET A 1 270 ? -7.641 1.531 11.102 1 87.81 270 MET A C 1
ATOM 2143 O O . MET A 1 270 ? -6.605 0.98 11.484 1 87.81 270 MET A O 1
ATOM 2147 N N . CYS A 1 271 ? -8.469 2.164 11.82 1 88.88 271 CYS A N 1
ATOM 2148 C CA . CYS A 1 271 ? -8.359 2.01 13.266 1 88.88 271 CYS A CA 1
ATOM 2149 C C . CYS A 1 271 ? -9 0.705 13.727 1 88.88 271 CYS A C 1
ATOM 2151 O O . CYS A 1 271 ? -10.117 0.382 13.336 1 88.88 271 CYS A O 1
ATOM 2153 N N . ILE A 1 272 ? -8.297 0.023 14.578 1 82.62 272 ILE A N 1
ATOM 2154 C CA . ILE A 1 272 ? -8.766 -1.282 15.031 1 82.62 272 ILE A CA 1
ATOM 2155 C C . ILE A 1 272 ? -9.383 -1.155 16.422 1 82.62 272 ILE A C 1
ATOM 2157 O O . ILE A 1 272 ? -8.828 -0.489 17.297 1 82.62 272 ILE A O 1
ATOM 2161 N N . GLY A 1 273 ? -10.57 -1.767 16.562 1 82.62 273 GLY A N 1
ATOM 2162 C CA . GLY A 1 273 ? -11.18 -1.823 17.875 1 82.62 273 GLY A CA 1
ATOM 2163 C C . GLY A 1 273 ? -12.266 -0.783 18.078 1 82.62 273 GLY A C 1
ATOM 2164 O O . GLY A 1 273 ? -12.797 -0.636 19.188 1 82.62 273 GLY A O 1
ATOM 2165 N N . LEU A 1 274 ? -12.594 -0.094 17.094 1 86.88 274 LEU A N 1
ATOM 2166 C CA . LEU A 1 274 ? -13.656 0.899 17.188 1 86.88 274 LEU A CA 1
ATOM 2167 C C . LEU A 1 274 ? -15 0.232 17.453 1 86.88 274 LEU A C 1
ATOM 2169 O O . LEU A 1 274 ? -15.32 -0.793 16.844 1 86.88 274 LEU A O 1
ATOM 2173 N N . LYS A 1 275 ? -15.734 0.8 18.375 1 88.81 275 LYS A N 1
ATOM 2174 C CA . LYS A 1 275 ? -17.047 0.284 18.734 1 88.81 275 LYS A CA 1
ATOM 2175 C C . LYS A 1 275 ? -18.109 1.381 18.656 1 88.81 275 LYS A C 1
ATOM 2177 O O . LYS A 1 275 ? -17.781 2.566 18.594 1 88.81 275 LYS A O 1
ATOM 2182 N N . ASP A 1 276 ? -19.359 0.903 18.703 1 92.06 276 ASP A N 1
ATOM 2183 C CA . ASP A 1 276 ? -20.469 1.858 18.703 1 92.06 276 ASP A CA 1
ATOM 2184 C C . ASP A 1 276 ? -20.375 2.803 19.891 1 92.06 276 ASP A C 1
ATOM 2186 O O . ASP A 1 276 ? -20.734 3.98 19.797 1 92.06 276 ASP A O 1
ATOM 2190 N N . SER A 1 277 ? -19.875 2.299 20.984 1 92.31 277 SER A N 1
ATOM 2191 C CA . SER A 1 277 ? -19.766 3.105 22.188 1 92.31 277 SER A CA 1
ATOM 2192 C C . SER A 1 277 ? -18.844 4.305 21.984 1 92.31 277 SER A C 1
ATOM 2194 O O . SER A 1 277 ? -19.062 5.371 22.562 1 92.31 277 SER A O 1
ATOM 2196 N N . ASP A 1 278 ? -17.875 4.164 21.172 1 93.06 278 ASP A N 1
ATOM 2197 C CA . ASP A 1 278 ? -16.953 5.262 20.875 1 93.06 278 ASP A CA 1
ATOM 2198 C C . ASP A 1 278 ? -17.672 6.375 20.109 1 93.06 278 ASP A C 1
ATOM 2200 O O . ASP A 1 278 ? -17.531 7.555 20.438 1 93.06 278 ASP A O 1
ATOM 2204 N N . MET A 1 279 ? -18.438 5.953 19.156 1 94.38 279 MET A N 1
ATOM 2205 C CA . MET A 1 279 ? -19.172 6.922 18.359 1 94.38 279 MET A CA 1
ATOM 2206 C C . MET A 1 279 ? -20.25 7.609 19.172 1 94.38 279 MET A C 1
ATOM 2208 O O . MET A 1 279 ? -20.516 8.805 19 1 94.38 279 MET A O 1
ATOM 2212 N N . ILE A 1 280 ? -20.844 6.82 20 1 95.56 280 ILE A N 1
ATOM 2213 C CA . ILE A 1 280 ? -21.859 7.375 20.875 1 95.56 280 ILE A CA 1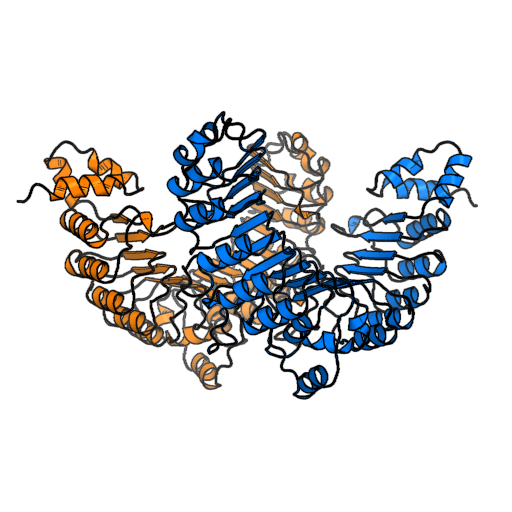
ATOM 2214 C C . ILE A 1 280 ? -21.25 8.422 21.812 1 95.56 280 ILE A C 1
ATOM 2216 O O . ILE A 1 280 ? -21.766 9.539 21.922 1 95.56 280 ILE A O 1
ATOM 2220 N N . ALA A 1 281 ? -20.141 8.086 22.375 1 93.88 281 ALA A N 1
ATOM 2221 C CA . ALA A 1 281 ? -19.438 9.023 23.266 1 93.88 281 ALA A CA 1
ATOM 2222 C C . ALA A 1 281 ? -19.031 10.281 22.516 1 93.88 281 ALA A C 1
ATOM 2224 O O . ALA A 1 281 ? -19.188 11.398 23.016 1 93.88 281 ALA A O 1
ATOM 2225 N N . LEU A 1 282 ? -18.531 10.141 21.375 1 95.81 282 LEU A N 1
ATOM 2226 C CA . LEU A 1 282 ? -18.125 11.258 20.531 1 95.81 282 LEU A CA 1
ATOM 2227 C C . LEU A 1 282 ? -19.312 12.172 20.219 1 95.81 282 LEU A C 1
ATOM 2229 O O . LEU A 1 282 ? -19.203 13.391 20.375 1 95.81 282 LEU A O 1
ATOM 2233 N N . SER A 1 283 ? -20.406 11.57 19.812 1 96.62 283 SER A N 1
ATOM 2234 C CA . SER A 1 283 ? -21.578 12.328 19.391 1 96.62 283 SER A CA 1
ATOM 2235 C C . SER A 1 283 ? -22.188 13.125 20.531 1 96.62 283 SER A C 1
ATOM 2237 O O . SER A 1 283 ? -22.812 14.156 20.328 1 96.62 283 SER A O 1
ATOM 2239 N N . GLN A 1 284 ? -21.984 12.672 21.75 1 95.62 284 GLN A N 1
ATOM 2240 C CA . GLN A 1 284 ? -22.547 13.328 22.922 1 95.62 284 GLN A CA 1
ATOM 2241 C C . GLN A 1 284 ? -21.797 14.617 23.25 1 95.62 284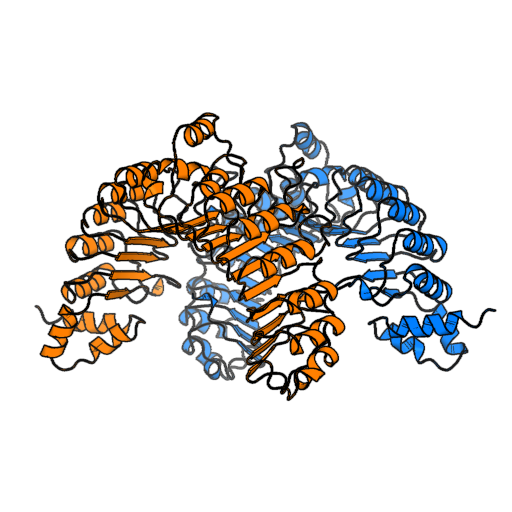 GLN A C 1
ATOM 2243 O O . GLN A 1 284 ? -22.344 15.523 23.875 1 95.62 284 GLN A O 1
ATOM 2248 N N . GLN A 1 285 ? -20.594 14.68 22.797 1 94.31 285 GLN A N 1
ATOM 2249 C CA . GLN A 1 285 ? -19.766 15.812 23.203 1 94.31 285 GLN A CA 1
ATOM 2250 C C . GLN A 1 285 ? -19.438 16.703 22.016 1 94.31 285 GLN A C 1
ATOM 2252 O O . GLN A 1 285 ? -19.172 17.906 22.188 1 94.31 285 GLN A O 1
ATOM 2257 N N . SER A 1 286 ? -19.469 16.203 20.859 1 95.31 286 SER A N 1
ATOM 2258 C CA . SER A 1 286 ? -18.938 16.922 19.688 1 95.31 286 SER A CA 1
ATOM 2259 C C . SER A 1 286 ? -20.062 17.406 18.797 1 95.31 286 SER A C 1
ATOM 2261 O O . SER A 1 286 ? -20.125 17.047 17.609 1 95.31 286 SER A O 1
ATOM 2263 N N . SER A 1 287 ? -20.844 18.312 19.219 1 96.06 287 SER A N 1
ATOM 2264 C CA . SER A 1 287 ? -21.984 18.828 18.484 1 96.06 287 SER A CA 1
ATOM 2265 C C . SER A 1 287 ? -21.531 19.719 17.328 1 96.06 287 SER A C 1
ATOM 2267 O O . SER A 1 287 ? -22.312 20 16.422 1 96.06 287 SER A O 1
ATOM 2269 N N . ASN A 1 288 ? -20.266 20.078 17.359 1 96.62 288 ASN A N 1
ATOM 2270 C CA . ASN A 1 288 ? -19.734 20.953 16.328 1 96.62 288 ASN A CA 1
ATOM 2271 C C . ASN A 1 288 ? -19.141 20.172 15.164 1 96.62 288 ASN A C 1
ATOM 2273 O O . ASN A 1 288 ? -18.641 20.766 14.211 1 96.62 288 ASN A O 1
ATOM 2277 N N . LEU A 1 289 ? -19.219 18.906 15.172 1 98.12 289 LEU A N 1
ATOM 2278 C CA . LEU A 1 289 ? -18.609 18.062 14.148 1 98.12 289 LEU A CA 1
ATOM 2279 C C . LEU A 1 289 ? -19.203 18.375 12.773 1 98.12 289 LEU A C 1
ATOM 2281 O O . LEU A 1 289 ? -20.422 18.344 12.602 1 98.12 289 LEU A O 1
ATOM 2285 N N . ARG A 1 290 ? -18.312 18.641 11.828 1 98.44 290 ARG A N 1
ATOM 2286 C CA . ARG A 1 290 ? -18.766 19.031 10.492 1 98.44 290 ARG A CA 1
ATOM 2287 C C . ARG A 1 290 ? -18.359 17.984 9.453 1 98.44 290 ARG A C 1
ATOM 2289 O O . ARG A 1 290 ? -19.016 17.844 8.422 1 98.44 290 ARG A O 1
ATOM 2296 N N . SER A 1 291 ? -17.297 17.391 9.719 1 98.69 291 SER A N 1
ATOM 2297 C CA . SER A 1 291 ? -16.766 16.422 8.766 1 98.69 291 SER A CA 1
ATOM 2298 C C . SER A 1 291 ? -16.281 15.156 9.477 1 98.69 291 SER A C 1
ATOM 2300 O O . SER A 1 291 ? -15.586 15.234 10.492 1 98.69 291 SER A O 1
ATOM 2302 N N . ILE A 1 292 ? -16.688 14.008 8.883 1 98.12 292 ILE A N 1
ATOM 2303 C CA . ILE A 1 292 ? -16.234 12.734 9.43 1 98.12 292 ILE A CA 1
ATOM 2304 C C . ILE A 1 292 ? -15.836 11.797 8.289 1 98.12 292 ILE A C 1
ATOM 2306 O O . ILE A 1 292 ? -16.547 11.703 7.285 1 98.12 292 ILE A O 1
ATOM 2310 N N . SER A 1 293 ? -14.648 11.273 8.367 1 98.12 293 SER A N 1
ATOM 2311 C CA . SER A 1 293 ? -14.156 10.266 7.43 1 98.12 293 SER A CA 1
ATOM 2312 C C . SER A 1 293 ? -13.805 8.969 8.156 1 98.12 293 SER A C 1
ATOM 2314 O O . SER A 1 293 ? -12.922 8.953 9.016 1 98.12 293 SER A O 1
ATOM 2316 N N . LEU A 1 294 ? -14.508 7.941 7.801 1 94.75 294 LEU A N 1
ATOM 2317 C CA . LEU A 1 294 ? -14.297 6.637 8.422 1 94.75 294 LEU A CA 1
ATOM 2318 C C . LEU A 1 294 ? -13.844 5.613 7.383 1 94.75 294 LEU A C 1
ATOM 2320 O O . LEU A 1 294 ? -14.578 5.328 6.43 1 94.75 294 LEU A O 1
ATOM 2324 N N . ARG A 1 295 ? -12.664 5.141 7.504 1 92.25 295 ARG A N 1
ATOM 2325 C CA . ARG A 1 295 ? -12.219 3.971 6.758 1 92.25 295 ARG A CA 1
ATOM 2326 C C . ARG A 1 295 ? -12.031 2.77 7.68 1 92.25 295 ARG A C 1
ATOM 2328 O O . ARG A 1 295 ? -11.148 2.768 8.539 1 92.25 295 ARG A O 1
ATOM 2335 N N . LEU A 1 296 ? -12.828 1.843 7.418 1 86.19 296 LEU A N 1
ATOM 2336 C CA . LEU A 1 296 ? -12.906 0.734 8.367 1 86.19 296 LEU A CA 1
ATOM 2337 C C . LEU A 1 296 ? -12.234 -0.513 7.797 1 86.19 296 LEU A C 1
ATOM 2339 O O . LEU A 1 296 ? -12.375 -0.811 6.609 1 86.19 296 LEU A O 1
ATOM 2343 N N . PRO A 1 297 ? -11.461 -1.164 8.656 1 79 297 PRO A N 1
ATOM 2344 C CA . PRO A 1 297 ? -10.867 -2.43 8.219 1 79 297 PRO A CA 1
ATOM 2345 C C . PRO A 1 297 ? -11.898 -3.541 8.055 1 79 297 PRO A C 1
ATOM 2347 O O . PRO A 1 297 ? -12.977 -3.479 8.648 1 79 297 PRO A O 1
ATOM 2350 N N . SER A 1 298 ? -11.469 -4.5 7.16 1 67.5 298 SER A N 1
ATOM 2351 C CA . SER A 1 298 ? -12.359 -5.633 6.949 1 67.5 298 SER A CA 1
ATOM 2352 C C . SER A 1 298 ? -12.461 -6.496 8.203 1 67.5 298 SER A C 1
ATOM 2354 O O . SER A 1 298 ? -11.523 -6.555 9 1 67.5 298 SER A O 1
ATOM 2356 N N . GLN A 1 299 ? -13.633 -6.891 8.523 1 60.41 299 GLN A N 1
ATOM 2357 C CA . GLN A 1 299 ? -13.922 -7.699 9.695 1 60.41 299 GLN A CA 1
ATOM 2358 C C . GLN A 1 299 ? -12.875 -8.797 9.883 1 60.41 299 GLN A C 1
ATOM 2360 O O . GLN A 1 299 ? -12.664 -9.273 11 1 60.41 299 GLN A O 1
ATOM 2365 N N . PHE A 1 300 ? -12.352 -9.148 8.805 1 55.38 300 PHE A N 1
ATOM 2366 C CA . PHE A 1 300 ? -11.453 -10.289 8.914 1 55.38 300 PHE A CA 1
ATOM 2367 C C . PHE A 1 300 ? -10.07 -9.852 9.383 1 55.38 300 PHE A C 1
ATOM 2369 O O . PHE A 1 300 ? -9.219 -10.688 9.688 1 55.38 300 PHE A O 1
ATOM 2376 N N . LEU A 1 301 ? -9.75 -8.719 9.375 1 52.53 301 LEU A N 1
ATOM 2377 C CA . LEU A 1 301 ? -8.43 -8.203 9.719 1 52.53 301 LEU A CA 1
ATOM 2378 C C . LEU A 1 301 ? -8.188 -8.289 11.227 1 52.53 301 LEU A C 1
ATOM 2380 O O . LEU A 1 301 ? -7.039 -8.219 11.68 1 52.53 301 LEU A O 1
ATOM 2384 N N . ALA A 1 302 ? -9.148 -8.25 12.102 1 48.47 302 ALA A N 1
ATOM 2385 C CA . ALA A 1 302 ? -8.742 -7.93 13.469 1 48.47 302 ALA A CA 1
ATOM 2386 C C . ALA A 1 302 ? -8.344 -9.188 14.227 1 48.47 302 ALA A C 1
ATOM 2388 O O . ALA A 1 302 ? -9.203 -9.906 14.742 1 48.47 302 ALA A O 1
ATOM 2389 N N . PRO A 1 303 ? -7.281 -9.875 13.891 1 45.88 303 PRO A N 1
ATOM 2390 C CA . PRO A 1 303 ? -6.887 -10.961 14.789 1 45.88 303 PRO A CA 1
ATOM 2391 C C . PRO A 1 303 ? -6.992 -10.57 16.266 1 45.88 303 PRO A C 1
ATOM 2393 O O . PRO A 1 303 ? -7.184 -11.438 17.125 1 45.88 303 PRO A O 1
ATOM 2396 N N . VAL A 1 304 ? -6.305 -9.438 16.516 1 45.94 304 VAL A N 1
ATOM 2397 C CA . VAL A 1 304 ? -5.926 -9.148 17.891 1 45.94 304 VAL A CA 1
ATOM 2398 C C . VAL A 1 304 ? -7.125 -9.352 18.812 1 45.94 304 VAL A C 1
ATOM 2400 O O . VAL A 1 304 ? -6.969 -9.711 19.984 1 45.94 304 VAL A O 1
ATOM 2403 N N . LEU A 1 305 ? -8.352 -8.906 18.391 1 45.31 305 LEU A N 1
ATOM 2404 C CA . LEU A 1 305 ? -9.453 -9.078 19.328 1 45.31 305 LEU A CA 1
ATOM 2405 C C . LEU A 1 305 ? -10.422 -10.148 18.844 1 45.31 305 LEU A C 1
ATOM 2407 O O . LEU A 1 305 ? -11.398 -9.844 18.172 1 45.31 305 LEU A O 1
ATOM 2411 N N . VAL A 1 306 ? -9.938 -11.289 18.5 1 44.31 306 VAL A N 1
ATOM 2412 C CA . VAL A 1 306 ? -10.602 -12.516 18.062 1 44.31 306 VAL A CA 1
ATOM 2413 C C . VAL A 1 306 ? -12.07 -12.484 18.5 1 44.31 306 VAL A C 1
ATOM 2415 O O . VAL A 1 306 ? -12.953 -12.883 17.734 1 44.31 306 VAL A O 1
ATOM 2418 N N . ASN A 1 307 ? -12.203 -12.195 19.719 1 45.44 307 ASN A N 1
ATOM 2419 C CA . ASN A 1 307 ? -13.523 -12.391 20.297 1 45.44 307 ASN A CA 1
ATOM 2420 C C . ASN A 1 307 ? -14.375 -11.133 20.188 1 45.44 307 ASN A C 1
ATOM 2422 O O . ASN A 1 307 ? -15.406 -11.016 20.859 1 45.44 307 ASN A O 1
ATOM 2426 N N . THR A 1 308 ? -13.805 -10.125 19.719 1 48.31 308 THR A N 1
ATOM 2427 C CA . THR A 1 308 ? -14.703 -8.977 19.797 1 48.31 308 THR A CA 1
ATOM 2428 C C . THR A 1 308 ? -15.172 -8.562 18.406 1 48.31 308 THR A C 1
ATOM 2430 O O . THR A 1 308 ? -14.359 -8.266 17.516 1 48.31 308 THR A O 1
ATOM 2433 N N . PRO A 1 309 ? -16.234 -9.023 18.125 1 50.44 309 PRO A N 1
ATOM 2434 C CA . PRO A 1 309 ? -16.812 -8.531 16.875 1 50.44 309 PRO A CA 1
ATOM 2435 C C . PRO A 1 309 ? -16.578 -7.039 16.656 1 50.44 309 PRO A C 1
ATOM 2437 O O . PRO A 1 309 ? -16.938 -6.223 17.5 1 50.44 309 PRO A O 1
ATOM 2440 N N . LEU A 1 310 ? -15.562 -6.508 16.109 1 54.75 310 LEU A N 1
ATOM 2441 C CA . LEU A 1 310 ? -15.156 -5.129 15.875 1 54.75 310 LEU A CA 1
ATOM 2442 C C . LEU A 1 310 ? -16.188 -4.406 15.008 1 54.75 310 LEU A C 1
ATOM 2444 O O . LEU A 1 310 ? -16.016 -4.312 13.789 1 54.75 310 LEU A O 1
ATOM 2448 N N . ARG A 1 311 ? -17.578 -4.254 15.398 1 65.38 311 ARG A N 1
ATOM 2449 C CA . ARG A 1 311 ? -18.422 -3.883 14.266 1 65.38 311 ARG A CA 1
ATOM 2450 C C . ARG A 1 311 ? -19.25 -2.635 14.578 1 65.38 311 ARG A C 1
ATOM 2452 O O . ARG A 1 311 ? -19.891 -2.557 15.617 1 65.38 311 ARG A O 1
ATOM 2459 N N . LEU A 1 312 ? -18.656 -1.435 14.141 1 84.06 312 LEU A N 1
ATOM 2460 C CA . LEU A 1 312 ? -19.594 -0.325 14.062 1 84.06 312 LEU A CA 1
ATOM 2461 C C . LEU A 1 312 ? -20.906 -0.763 13.406 1 84.06 312 LEU A C 1
ATOM 2463 O O . LEU A 1 312 ? -20.891 -1.569 12.477 1 84.06 312 LEU A O 1
ATOM 2467 N N . THR A 1 313 ? -21.969 -0.492 14.023 1 88.56 313 THR A N 1
ATOM 2468 C CA . THR A 1 313 ? -23.297 -0.782 13.484 1 88.56 313 THR A CA 1
ATOM 2469 C C . THR A 1 313 ? -24.062 0.509 13.203 1 88.56 313 THR A C 1
ATOM 2471 O O . THR A 1 313 ? -23.516 1.604 13.344 1 88.56 313 THR A O 1
ATOM 2474 N N . ASN A 1 314 ? -25.312 0.34 12.82 1 92.31 314 ASN A N 1
ATOM 2475 C CA . ASN A 1 314 ? -26.156 1.504 12.562 1 92.31 314 ASN A CA 1
ATOM 2476 C C . ASN A 1 314 ? -26.312 2.365 13.812 1 92.31 314 ASN A C 1
ATOM 2478 O O . ASN A 1 314 ? -26.672 3.541 13.719 1 92.31 314 ASN A O 1
ATOM 2482 N N . ASP A 1 315 ? -26.016 1.778 14.93 1 93 315 ASP A N 1
ATOM 2483 C CA . ASP A 1 315 ? -26.109 2.541 16.172 1 93 315 ASP A CA 1
ATOM 2484 C C . ASP A 1 315 ? -25.125 3.713 16.172 1 93 315 ASP A C 1
ATOM 2486 O O . ASP A 1 315 ? -25.422 4.777 16.719 1 93 315 ASP A O 1
ATOM 2490 N N . SER A 1 316 ? -24.016 3.492 15.555 1 94.19 316 SER A N 1
ATOM 2491 C CA . SER A 1 316 ? -23.031 4.559 15.43 1 94.19 316 SER A CA 1
ATOM 2492 C C . SER A 1 316 ? -23.562 5.699 14.562 1 94.19 316 SER A C 1
ATOM 2494 O O . SER A 1 316 ? -23.453 6.871 14.938 1 94.19 316 SER A O 1
ATOM 2496 N N . LEU A 1 317 ? -24.156 5.34 13.484 1 94.5 317 LEU A N 1
ATOM 2497 C CA . LEU A 1 317 ? -24.688 6.348 12.578 1 94.5 317 LEU A CA 1
ATOM 2498 C C . LEU A 1 317 ? -25.859 7.082 13.211 1 94.5 317 LEU A C 1
ATOM 2500 O O . LEU A 1 317 ? -26 8.297 13.055 1 94.5 317 LEU A O 1
ATOM 2504 N N . LYS A 1 318 ? -26.625 6.336 13.914 1 95 318 LYS A N 1
ATOM 2505 C CA . LYS A 1 318 ? -27.75 6.934 14.625 1 95 318 LYS A CA 1
ATOM 2506 C C . LYS A 1 318 ? -27.281 7.934 15.672 1 95 318 LYS A C 1
ATOM 2508 O O . LYS A 1 318 ? -27.844 9.023 15.797 1 95 318 LYS A O 1
ATOM 2513 N N . ALA A 1 319 ? -26.297 7.523 16.328 1 96.56 319 ALA A N 1
ATOM 2514 C CA . ALA A 1 319 ? -25.734 8.406 17.344 1 96.56 319 ALA A CA 1
ATOM 2515 C C . ALA A 1 319 ? -25.203 9.703 16.719 1 96.56 319 ALA A C 1
ATOM 2517 O O . ALA A 1 319 ? -25.484 10.797 17.219 1 96.56 319 ALA A O 1
ATOM 2518 N N . LEU A 1 320 ? -24.516 9.602 15.68 1 96.69 320 LEU A N 1
ATOM 2519 C CA . LEU A 1 320 ? -23.984 10.766 14.992 1 96.69 320 LEU A CA 1
ATOM 2520 C C . LEU A 1 320 ? -25.109 11.656 14.477 1 96.69 320 LEU A C 1
ATOM 2522 O O . LEU A 1 320 ? -25.031 12.883 14.594 1 96.69 320 LEU A O 1
ATOM 2526 N N . ALA A 1 321 ? -26.078 11.023 13.945 1 96.12 321 ALA A N 1
ATOM 2527 C CA . ALA A 1 321 ? -27.234 11.758 13.414 1 96.12 321 ALA A CA 1
ATOM 2528 C C . ALA A 1 321 ? -27.906 12.586 14.508 1 96.12 321 ALA A C 1
ATOM 2530 O O . ALA A 1 321 ? -28.312 13.727 14.266 1 96.12 321 ALA A O 1
ATOM 2531 N N . ARG A 1 322 ? -27.922 12.062 15.648 1 96 322 ARG A N 1
ATOM 2532 C CA . ARG A 1 322 ? -28.609 12.727 16.75 1 96 322 ARG A CA 1
ATOM 2533 C C . ARG A 1 322 ? -27.703 13.75 17.422 1 96 322 ARG A C 1
ATOM 2535 O O . ARG A 1 322 ? -28.141 14.844 17.781 1 96 322 ARG A O 1
ATOM 2542 N N . GLY A 1 323 ? -26.484 13.344 17.516 1 97.12 323 GLY A N 1
ATOM 2543 C CA . GLY A 1 323 ? -25.594 14.117 18.375 1 97.12 323 GLY A CA 1
ATOM 2544 C C . GLY A 1 323 ? -24.766 15.133 17.594 1 97.12 323 GLY A C 1
ATOM 2545 O O . GLY A 1 323 ? -24.188 16.047 18.188 1 97.12 323 GLY A O 1
ATOM 2546 N N . CYS A 1 324 ? -24.703 15.062 16.312 1 97.12 324 CYS A N 1
ATOM 2547 C CA . CYS A 1 324 ? -23.875 15.961 15.5 1 97.12 324 CYS A CA 1
ATOM 2548 C C . CYS A 1 324 ? -24.703 16.641 14.414 1 97.12 324 CYS A C 1
ATOM 2550 O O . CYS A 1 324 ? -24.531 16.359 13.227 1 97.12 324 CYS A O 1
ATOM 2552 N N . PRO A 1 325 ? -25.453 17.594 14.773 1 96.06 325 PRO A N 1
ATOM 2553 C CA . PRO A 1 325 ? -26.438 18.188 13.859 1 96.06 325 PRO A CA 1
ATOM 2554 C C . PRO A 1 325 ? -25.781 19.047 12.773 1 96.06 325 PRO A C 1
ATOM 2556 O O . PRO A 1 325 ? -26.422 19.406 11.789 1 96.06 325 PRO A O 1
ATOM 2559 N N . LEU A 1 326 ? -24.5 19.297 12.891 1 97.19 326 LEU A N 1
ATOM 2560 C CA . LEU A 1 326 ? -23.859 20.203 11.938 1 97.19 326 LEU A CA 1
ATOM 2561 C C . LEU A 1 326 ? -23.047 19.422 10.914 1 97.19 326 LEU A C 1
ATOM 2563 O O . LEU A 1 326 ? -22.312 20 10.117 1 97.19 326 LEU A O 1
ATOM 2567 N N . LEU A 1 327 ? -23.156 18.156 10.852 1 97.38 327 LEU A N 1
ATOM 2568 C CA . LEU A 1 327 ? -22.391 17.297 9.953 1 97.38 327 LEU A CA 1
ATOM 2569 C C . LEU A 1 327 ? -22.703 17.625 8.492 1 97.38 327 LEU A C 1
ATOM 2571 O O . LEU A 1 327 ? -23.859 17.594 8.078 1 97.38 327 LEU A O 1
ATOM 2575 N N . GLU A 1 328 ? -21.656 17.938 7.734 1 97.88 328 GLU A N 1
ATOM 2576 C CA . GLU A 1 328 ? -21.812 18.344 6.344 1 97.88 328 GLU A CA 1
ATOM 2577 C C . GLU A 1 328 ? -21.125 17.375 5.395 1 97.88 328 GLU A C 1
ATOM 2579 O O . GLU A 1 328 ? -21.547 17.203 4.25 1 97.88 328 GLU A O 1
ATOM 2584 N N . VAL A 1 329 ? -20.031 16.844 5.828 1 98.44 329 VAL A N 1
ATOM 2585 C CA . VAL A 1 329 ? -19.234 15.953 4.984 1 98.44 329 VAL A CA 1
ATOM 2586 C C . VAL A 1 329 ? -19.094 14.594 5.664 1 98.44 329 VAL A C 1
ATOM 2588 O O . VAL A 1 329 ? -18.625 14.5 6.801 1 98.44 329 VAL A O 1
ATOM 2591 N N . VAL A 1 330 ? -19.5 13.578 4.895 1 97.62 330 VAL A N 1
ATOM 2592 C CA . VAL A 1 330 ? -19.406 12.219 5.426 1 97.62 330 VAL A CA 1
ATOM 2593 C C . VAL A 1 330 ? -18.734 11.312 4.398 1 97.62 330 VAL A C 1
ATOM 2595 O O . VAL A 1 330 ? -19.156 11.25 3.242 1 97.62 330 VAL A O 1
ATOM 2598 N N . GLU A 1 331 ? -17.688 10.711 4.832 1 97.56 331 GLU A N 1
ATOM 2599 C CA . GLU A 1 331 ? -17.016 9.703 4.02 1 97.56 331 GLU A CA 1
ATOM 2600 C C . GLU A 1 331 ? -16.969 8.352 4.73 1 97.56 331 GLU A C 1
ATOM 2602 O O . GLU A 1 331 ? -16.438 8.242 5.84 1 97.56 331 GLU A O 1
ATOM 2607 N N . LEU A 1 332 ? -17.531 7.402 4.102 1 93.69 332 LEU A N 1
ATOM 2608 C CA . LEU A 1 332 ? -17.531 6.035 4.617 1 93.69 332 LEU A CA 1
ATOM 2609 C C . LEU A 1 332 ? -16.828 5.09 3.641 1 93.69 332 LEU A C 1
ATOM 2611 O O . LEU A 1 332 ? -17.219 4.996 2.475 1 93.69 332 LEU A O 1
ATOM 2615 N N . SER A 1 333 ? -15.742 4.477 4.133 1 91.25 333 SER A N 1
ATOM 2616 C CA . SER A 1 333 ? -14.969 3.578 3.277 1 91.25 333 SER A CA 1
ATOM 2617 C C . SER A 1 333 ? -14.664 2.264 3.988 1 91.25 333 SER A C 1
ATOM 2619 O O . SER A 1 333 ? -14.422 2.248 5.195 1 91.25 333 SER A O 1
ATOM 2621 N N . PHE A 1 334 ? -14.609 1.182 3.143 1 84.12 334 PHE A N 1
ATOM 2622 C CA . PHE A 1 334 ? -14.234 -0.131 3.656 1 84.12 334 PHE A CA 1
ATOM 2623 C C . PHE A 1 334 ? -13.039 -0.691 2.889 1 84.12 334 PHE A C 1
ATOM 2625 O O . PHE A 1 334 ? -12.953 -0.536 1.669 1 84.12 334 PHE A O 1
ATOM 2632 N N . SER A 1 335 ? -11.844 -0.961 3.469 1 72.06 335 SER A N 1
ATOM 2633 C CA . SER A 1 335 ? -10.602 -1.37 2.828 1 72.06 335 SER A CA 1
ATOM 2634 C C . SER A 1 335 ? -10.789 -2.648 2.018 1 72.06 335 SER A C 1
ATOM 2636 O O . SER A 1 335 ? -10.266 -2.768 0.905 1 72.06 335 SER A O 1
ATOM 2638 N N . ASP A 1 336 ? -11.062 -3.779 2.566 1 58.06 336 ASP A N 1
ATOM 2639 C CA . ASP A 1 336 ? -11.07 -5.047 1.839 1 58.06 336 ASP A CA 1
ATOM 2640 C C . ASP A 1 336 ? -12.492 -5.488 1.518 1 58.06 336 ASP A C 1
ATOM 2642 O O . ASP A 1 336 ? -13.234 -5.902 2.41 1 58.06 336 ASP A O 1
ATOM 2646 N N . VAL A 1 337 ? -13.07 -4.594 0.558 1 52.16 337 VAL A N 1
ATOM 2647 C CA . VAL A 1 337 ? -14.492 -4.633 0.225 1 52.16 337 VAL A CA 1
ATOM 2648 C C . VAL A 1 337 ? -14.898 -6.059 -0.131 1 52.16 337 VAL A C 1
ATOM 2650 O O . VAL A 1 337 ? -16.047 -6.305 -0.532 1 52.16 337 VAL A O 1
ATOM 2653 N N . GLU A 1 338 ? -13.852 -6.855 -0.454 1 47.84 338 GLU A N 1
ATOM 2654 C CA . GLU A 1 338 ? -14.547 -7.852 -1.263 1 47.84 338 GLU A CA 1
ATOM 2655 C C . GLU A 1 338 ? -15.812 -8.344 -0.564 1 47.84 338 GLU A C 1
ATOM 2657 O O . GLU A 1 338 ? -16.688 -8.93 -1.199 1 47.84 338 GLU A O 1
ATOM 2662 N N . PHE A 1 339 ? -15.844 -8.508 0.781 1 46.91 339 PHE A N 1
ATOM 2663 C CA . PHE A 1 339 ? -16.938 -9.375 1.188 1 46.91 339 PHE A CA 1
ATOM 2664 C C . PHE A 1 339 ? -18.031 -8.57 1.892 1 46.91 339 PHE A C 1
ATOM 2666 O O . PHE A 1 339 ? -17.734 -7.598 2.586 1 46.91 339 PHE A O 1
ATOM 2673 N N . PRO A 1 340 ? -19.188 -8.562 1.288 1 46.94 340 PRO A N 1
ATOM 2674 C CA . PRO A 1 340 ? -20.375 -8.047 1.97 1 46.94 340 PRO A CA 1
ATOM 2675 C C . PRO A 1 340 ? -20.312 -8.211 3.486 1 46.94 340 PRO A C 1
ATOM 2677 O O . PRO A 1 340 ? -20.266 -9.344 3.982 1 46.94 340 PRO A O 1
ATOM 2680 N N . SER A 1 341 ? -19.359 -7.781 4.109 1 46.75 341 SER A N 1
ATOM 2681 C CA . SER A 1 341 ? -19.469 -7.922 5.559 1 46.75 341 SER A CA 1
ATOM 2682 C C . SER A 1 341 ? -20.875 -7.551 6.043 1 46.75 341 SER A C 1
ATOM 2684 O O . SER A 1 341 ? -21.375 -6.477 5.719 1 46.75 341 SER A O 1
ATOM 2686 N N . LEU A 1 342 ? -21.703 -8.531 6.195 1 50.28 342 LEU A N 1
ATOM 2687 C CA . LEU A 1 342 ? -23.109 -8.523 6.594 1 50.28 342 LEU A CA 1
ATOM 2688 C C . LEU A 1 342 ? -23.391 -7.383 7.57 1 50.28 342 LEU A C 1
ATOM 2690 O O . LEU A 1 342 ? -24.5 -6.852 7.613 1 50.28 342 LEU A O 1
ATOM 2694 N N . SER A 1 343 ? -22.469 -7.117 8.625 1 55.53 343 SER A N 1
ATOM 2695 C CA . SER A 1 343 ? -23.172 -6.547 9.773 1 55.53 343 SER A CA 1
ATOM 2696 C C . SER A 1 343 ? -22.703 -5.121 10.047 1 55.53 343 SER A C 1
ATOM 2698 O O . SER A 1 343 ? -23.047 -4.539 11.078 1 55.53 343 SER A O 1
ATOM 2700 N N . CYS A 1 344 ? -22.031 -4.395 9.164 1 71.88 344 CYS A N 1
ATOM 2701 C CA . CYS A 1 344 ? -21.625 -3.115 9.727 1 71.88 344 CYS A CA 1
ATOM 2702 C C . CYS A 1 344 ? -22.703 -2.062 9.547 1 71.88 344 CYS A C 1
ATOM 2704 O O . CYS A 1 344 ? -23.562 -1.88 10.422 1 71.88 344 CYS A O 1
ATOM 2706 N N . PHE A 1 345 ? -22.922 -1.461 8.469 1 84.62 345 PHE A N 1
ATOM 2707 C CA . PHE A 1 345 ? -23.891 -0.395 8.211 1 84.62 345 PHE A CA 1
ATOM 2708 C C . PHE A 1 345 ? -24.938 -0.846 7.203 1 84.62 345 PHE A C 1
ATOM 2710 O O . PHE A 1 345 ? -24.766 -1.873 6.539 1 84.62 345 PHE A O 1
ATOM 2717 N N . SER A 1 346 ? -26.125 -0.31 7.305 1 86.31 346 SER A N 1
ATOM 2718 C CA . SER A 1 346 ? -27.188 -0.55 6.328 1 86.31 346 SER A CA 1
ATOM 2719 C C . SER A 1 346 ? -27.625 0.746 5.656 1 86.31 346 SER A C 1
ATOM 2721 O O . SER A 1 346 ? -27.156 1.829 6.023 1 86.31 346 SER A O 1
ATOM 2723 N N . GLN A 1 347 ? -28.453 0.586 4.723 1 88.75 347 GLN A N 1
ATOM 2724 C CA . GLN A 1 347 ? -29 1.738 4.016 1 88.75 347 GLN A CA 1
ATOM 2725 C C . GLN A 1 347 ? -29.734 2.668 4.969 1 88.75 347 GLN A C 1
ATOM 2727 O O . GLN A 1 347 ? -29.672 3.891 4.832 1 88.75 347 GLN A O 1
ATOM 2732 N N . ASP A 1 348 ? -30.328 2.072 5.91 1 89.06 348 ASP A N 1
ATOM 2733 C CA . ASP A 1 348 ? -31.109 2.85 6.867 1 89.06 348 ASP A CA 1
ATOM 2734 C C . ASP A 1 348 ? -30.219 3.781 7.68 1 89.06 348 ASP A C 1
ATOM 2736 O O . ASP A 1 348 ? -30.609 4.902 8.008 1 89.06 348 ASP A O 1
ATOM 2740 N N . GLY A 1 349 ? -29.094 3.297 7.965 1 91.12 349 GLY A N 1
ATOM 2741 C CA . GLY A 1 349 ? -28.156 4.125 8.703 1 91.12 349 GLY A CA 1
ATOM 2742 C C . GLY A 1 349 ? -27.75 5.383 7.957 1 91.12 349 GLY A C 1
ATOM 2743 O O . GLY A 1 349 ? -27.734 6.473 8.523 1 91.12 349 GLY A O 1
ATOM 2744 N N . ILE A 1 350 ? -27.5 5.281 6.742 1 90.44 350 ILE A N 1
ATOM 2745 C CA . ILE A 1 350 ? -27.094 6.41 5.906 1 90.44 350 ILE A CA 1
ATOM 2746 C C . ILE A 1 350 ? -28.266 7.387 5.77 1 90.44 350 ILE A C 1
ATOM 2748 O O . ILE A 1 350 ? -28.078 8.602 5.824 1 90.44 350 ILE A O 1
ATOM 2752 N N . LEU A 1 351 ? -29.406 6.82 5.613 1 90.19 351 LEU A N 1
ATOM 2753 C CA . LEU A 1 351 ? -30.594 7.648 5.461 1 90.19 351 LEU A CA 1
ATOM 2754 C C . LEU A 1 351 ? -30.844 8.477 6.715 1 90.19 351 LEU A C 1
ATOM 2756 O O . LEU A 1 351 ? -31.219 9.648 6.621 1 90.19 351 LEU A O 1
ATOM 2760 N N . MET A 1 352 ? -30.609 7.848 7.809 1 92.38 352 MET A N 1
ATOM 2761 C CA . MET A 1 352 ? -30.766 8.578 9.062 1 92.38 352 MET A CA 1
ATOM 2762 C C . MET A 1 352 ? -29.844 9.789 9.117 1 92.38 352 MET A C 1
ATOM 2764 O O . MET A 1 352 ? -30.266 10.875 9.531 1 92.38 352 MET A O 1
ATOM 2768 N N . LEU A 1 353 ? -28.656 9.641 8.68 1 92.94 353 LEU A N 1
ATOM 2769 C CA . LEU A 1 353 ? -27.672 10.719 8.664 1 92.94 353 LEU A CA 1
ATOM 2770 C C . LEU A 1 353 ? -28.109 11.836 7.711 1 92.94 353 LEU A C 1
ATOM 2772 O O . LEU A 1 353 ? -28.094 13.008 8.078 1 92.94 353 LEU A O 1
ATOM 2776 N N . ILE A 1 354 ? -28.594 11.461 6.621 1 91.56 354 ILE A N 1
ATOM 2777 C CA . ILE A 1 354 ? -28.938 12.414 5.574 1 91.56 354 ILE A CA 1
ATOM 2778 C C . ILE A 1 354 ? -30.188 13.203 5.98 1 91.56 354 ILE A C 1
ATOM 2780 O O . ILE A 1 354 ? -30.312 14.383 5.652 1 91.56 354 ILE A O 1
ATOM 2784 N N . GLN A 1 355 ? -31.031 12.586 6.711 1 91.38 355 GLN A N 1
ATOM 2785 C CA . GLN A 1 355 ? -32.281 13.227 7.109 1 91.38 355 GLN A CA 1
ATOM 2786 C C . GLN A 1 355 ? -32.062 14.133 8.32 1 91.38 355 GLN A C 1
ATOM 2788 O O . GLN A 1 355 ? -32.812 15.117 8.492 1 91.38 355 GLN A O 1
ATOM 2793 N N . SER A 1 356 ? -31.109 13.805 9.117 1 94.31 356 SER A N 1
ATOM 2794 C CA . SER A 1 356 ? -30.938 14.516 10.375 1 94.31 356 SER A CA 1
ATOM 2795 C C . SER A 1 356 ? -29.891 15.609 10.258 1 94.31 356 SER A C 1
ATOM 2797 O O . SER A 1 356 ? -29.891 16.562 11.031 1 94.31 356 SER A O 1
ATOM 2799 N N . CYS A 1 357 ? -28.969 15.453 9.375 1 96 357 CYS A N 1
ATOM 2800 C CA . CYS A 1 357 ? -27.844 16.375 9.242 1 96 357 CYS A CA 1
ATOM 2801 C C . CYS A 1 357 ? -27.828 17.016 7.859 1 96 357 CYS A C 1
ATOM 2803 O O . CYS A 1 357 ? -28.344 16.453 6.898 1 96 357 CYS A O 1
ATOM 2805 N N . PRO A 1 358 ? -27.359 18.203 7.773 1 96.06 358 PRO A N 1
ATOM 2806 C CA . PRO A 1 358 ? -27.266 18.875 6.477 1 96.06 358 PRO A CA 1
ATOM 2807 C C . PRO A 1 358 ? -26.078 18.391 5.645 1 96.06 358 PRO A C 1
ATOM 2809 O O . PRO A 1 358 ? -25.172 19.156 5.332 1 96.06 358 PRO A O 1
ATOM 2812 N N . ILE A 1 359 ? -26.078 17.188 5.207 1 96.75 359 ILE A N 1
ATOM 2813 C CA . ILE A 1 359 ? -24.969 16.562 4.473 1 96.75 359 ILE A CA 1
ATOM 2814 C C . ILE A 1 359 ? -24.891 17.172 3.07 1 96.75 359 ILE A C 1
ATOM 2816 O O . ILE A 1 359 ? -25.812 17.031 2.271 1 96.75 359 ILE A O 1
ATOM 2820 N N . ARG A 1 360 ? -23.781 17.75 2.818 1 97.81 360 ARG A N 1
ATOM 2821 C CA . ARG A 1 360 ? -23.547 18.375 1.521 1 97.81 360 ARG A CA 1
ATOM 2822 C C . ARG A 1 360 ? -22.703 17.484 0.624 1 97.81 360 ARG A C 1
ATOM 2824 O O . ARG A 1 360 ? -22.797 17.547 -0.603 1 97.81 360 ARG A O 1
ATOM 2831 N N . ALA A 1 361 ? -21.875 16.75 1.244 1 98.31 361 ALA A N 1
ATOM 2832 C CA . ALA A 1 361 ? -21.016 15.844 0.505 1 98.31 361 ALA A CA 1
ATOM 2833 C C . ALA A 1 361 ? -21.016 14.453 1.138 1 98.31 361 ALA A C 1
ATOM 2835 O O . ALA A 1 361 ? -20.781 14.312 2.34 1 98.31 361 ALA A O 1
ATOM 2836 N N . LEU A 1 362 ? -21.281 13.469 0.281 1 97.81 362 LEU A N 1
ATOM 2837 C CA . LEU A 1 362 ? -21.312 12.078 0.732 1 97.81 362 LEU A CA 1
ATOM 2838 C C . LEU A 1 362 ? -20.422 11.203 -0.146 1 97.81 362 LEU A C 1
ATOM 2840 O O . LEU A 1 362 ? -20.547 11.227 -1.372 1 97.81 362 LEU A O 1
ATOM 2844 N N . THR A 1 363 ? -19.469 10.531 0.478 1 97.94 363 THR A N 1
ATOM 2845 C CA . THR A 1 363 ? -18.609 9.578 -0.224 1 97.94 363 THR A CA 1
ATOM 2846 C C . THR A 1 363 ? -18.812 8.172 0.328 1 97.94 363 THR A C 1
ATOM 2848 O O . THR A 1 363 ? -18.688 7.945 1.534 1 97.94 363 THR A O 1
ATOM 2851 N N . LEU A 1 364 ? -19.172 7.285 -0.541 1 95 364 LEU A N 1
ATOM 2852 C CA . LEU A 1 364 ? -19.281 5.875 -0.193 1 95 364 LEU A CA 1
ATOM 2853 C C . LEU A 1 364 ? -18.297 5.031 -0.996 1 95 364 LEU A C 1
ATOM 2855 O O . LEU A 1 364 ? -18.328 5.047 -2.229 1 95 364 LEU A O 1
ATOM 2859 N N . ASN A 1 365 ? -17.469 4.387 -0.251 1 92.69 365 ASN A N 1
ATOM 2860 C CA . ASN A 1 365 ? -16.438 3.561 -0.887 1 92.69 365 ASN A CA 1
ATOM 2861 C C . ASN A 1 365 ? -16.516 2.115 -0.403 1 92.69 365 ASN A C 1
ATOM 2863 O O . ASN A 1 365 ? -16.297 1.842 0.78 1 92.69 365 ASN A O 1
ATOM 2867 N N . SER A 1 366 ? -16.781 1.203 -1.381 1 87.94 366 SER A N 1
ATOM 2868 C CA . SER A 1 366 ? -16.844 -0.229 -1.11 1 87.94 366 SER A CA 1
ATOM 2869 C C . SER A 1 366 ? -17.922 -0.555 -0.09 1 87.94 366 SER A C 1
ATOM 2871 O O . SER A 1 366 ? -17.719 -1.38 0.802 1 87.94 366 SER A O 1
ATOM 2873 N N . THR A 1 367 ? -18.953 0.263 -0.171 1 86.25 367 THR A N 1
ATOM 2874 C CA . THR A 1 367 ? -20.125 0.008 0.67 1 86.25 367 THR A CA 1
ATOM 2875 C C . THR A 1 367 ? -21.078 -0.965 -0.012 1 86.25 367 THR A C 1
ATOM 2877 O O . THR A 1 367 ? -22.016 -0.547 -0.695 1 86.25 367 THR A O 1
ATOM 2880 N N . CYS A 1 368 ? -21 -2.184 0.295 1 78.81 368 CYS A N 1
ATOM 2881 C CA . CYS A 1 368 ? -21.719 -3.254 -0.39 1 78.81 368 CYS A CA 1
ATOM 2882 C C . CYS A 1 368 ? -23.203 -3.223 -0.05 1 78.81 368 CYS A C 1
ATOM 2884 O O . CYS A 1 368 ? -24.016 -3.785 -0.777 1 78.81 368 CYS A O 1
ATOM 2886 N N . PHE A 1 369 ? -23.578 -2.527 1.004 1 81.88 369 PHE A N 1
ATOM 2887 C CA . PHE A 1 369 ? -24.969 -2.498 1.442 1 81.88 369 PHE A CA 1
ATOM 2888 C C . PHE A 1 369 ? -25.75 -1.409 0.711 1 81.88 369 PHE A C 1
ATOM 2890 O O . PHE A 1 369 ? -26.984 -1.396 0.735 1 81.88 369 PHE A O 1
ATOM 2897 N N . PHE A 1 370 ? -25.094 -0.5 0.102 1 89.31 370 PHE A N 1
ATOM 2898 C CA . PHE A 1 370 ? -25.75 0.614 -0.577 1 89.31 370 PHE A CA 1
ATOM 2899 C C . PHE A 1 370 ? -26.141 0.226 -1.997 1 89.31 370 PHE A C 1
ATOM 2901 O O . PHE A 1 370 ? -25.297 -0.14 -2.807 1 89.31 370 PHE A O 1
ATOM 2908 N N . ASN A 1 371 ? -27.391 0.247 -2.227 1 90.69 371 ASN A N 1
ATOM 2909 C CA . ASN A 1 371 ? -27.922 -0.225 -3.504 1 90.69 371 ASN A CA 1
ATOM 2910 C C . ASN A 1 371 ? -28.875 0.791 -4.129 1 90.69 371 ASN A C 1
ATOM 2912 O O . ASN A 1 371 ? -28.828 1.978 -3.799 1 90.69 371 ASN A O 1
ATOM 2916 N N . ASN A 1 372 ? -29.812 0.362 -5.059 1 92.88 372 ASN A N 1
ATOM 2917 C CA . ASN A 1 372 ? -30.75 1.244 -5.75 1 92.88 372 ASN A CA 1
ATOM 2918 C C . ASN A 1 372 ? -31.766 1.849 -4.789 1 92.88 372 ASN A C 1
ATOM 2920 O O . ASN A 1 372 ? -32.188 3 -4.953 1 92.88 372 ASN A O 1
ATOM 2924 N N . SER A 1 373 ? -32.094 1.069 -3.797 1 91.56 373 SER A N 1
ATOM 2925 C CA . SER A 1 373 ? -33.031 1.589 -2.787 1 91.56 373 SER A CA 1
ATOM 2926 C C . SER A 1 373 ? -32.375 2.734 -2.004 1 91.56 373 SER A C 1
ATOM 2928 O O . SER A 1 373 ? -33.062 3.693 -1.639 1 91.56 373 SER A O 1
ATOM 2930 N N . GLY A 1 374 ? -31.109 2.533 -1.745 1 92.44 374 GLY A N 1
ATOM 2931 C CA . GLY A 1 374 ? -30.391 3.621 -1.109 1 92.44 374 GLY A CA 1
ATOM 2932 C C . GLY A 1 374 ? -30.375 4.891 -1.938 1 92.44 374 GLY A C 1
ATOM 2933 O O . GLY A 1 374 ? -30.562 5.988 -1.406 1 92.44 374 GLY A O 1
ATOM 2934 N N . MET A 1 375 ? -30.172 4.727 -3.182 1 94.75 375 MET A N 1
ATOM 2935 C CA . MET A 1 375 ? -30.203 5.863 -4.098 1 94.75 375 MET A CA 1
ATOM 2936 C C . MET A 1 375 ? -31.562 6.547 -4.078 1 94.75 375 MET A C 1
ATOM 2938 O O . MET A 1 375 ? -31.656 7.777 -4.086 1 94.75 375 MET A O 1
ATOM 2942 N N . GLU A 1 376 ? -32.562 5.77 -4.043 1 93.62 376 GLU A N 1
ATOM 2943 C CA . GLU A 1 376 ? -33.938 6.305 -3.969 1 93.62 376 GLU A CA 1
ATOM 2944 C C . GLU A 1 376 ? -34.125 7.117 -2.691 1 93.62 376 GLU A C 1
ATOM 2946 O O . GLU A 1 376 ? -34.719 8.203 -2.727 1 93.62 376 GLU A O 1
ATOM 2951 N N . ALA A 1 377 ? -33.625 6.574 -1.717 1 90.5 377 ALA A N 1
ATOM 2952 C CA . ALA A 1 377 ? -33.75 7.262 -0.433 1 90.5 377 ALA A CA 1
ATOM 2953 C C . ALA A 1 377 ? -33 8.586 -0.452 1 90.5 377 ALA A C 1
ATOM 2955 O O . ALA A 1 377 ? -33.438 9.57 0.146 1 90.5 377 ALA A O 1
ATOM 2956 N N . LEU A 1 378 ? -31.828 8.672 -1.117 1 93.19 378 LEU A N 1
ATOM 2957 C CA . LEU A 1 378 ? -31 9.867 -1.194 1 93.19 378 LEU A CA 1
ATOM 2958 C C . LEU A 1 378 ? -31.734 10.984 -1.936 1 93.19 378 LEU A C 1
ATOM 2960 O O . LEU A 1 378 ? -31.344 12.148 -1.851 1 93.19 378 LEU A O 1
ATOM 2964 N N . CYS A 1 379 ? -32.781 10.664 -2.65 1 91.69 379 CYS A N 1
ATOM 2965 C CA . CYS A 1 379 ? -33.562 11.672 -3.344 1 91.69 379 CYS A CA 1
ATOM 2966 C C . CYS A 1 379 ? -34.219 12.641 -2.354 1 91.69 379 CYS A C 1
ATOM 2968 O O . CYS A 1 379 ? -34.562 13.766 -2.717 1 91.69 379 CYS A O 1
ATOM 2970 N N . SER A 1 380 ? -34.312 12.164 -1.146 1 89.38 380 SER A N 1
ATOM 2971 C CA . SER A 1 380 ? -34.906 13 -0.115 1 89.38 380 SER A CA 1
ATOM 2972 C C . SER A 1 380 ? -33.875 13.961 0.492 1 89.38 380 SER A C 1
ATOM 2974 O O . SER A 1 380 ? -34.25 14.828 1.287 1 89.38 380 SER A O 1
ATOM 2976 N N . ALA A 1 381 ? -32.625 13.812 0.2 1 91.12 381 ALA A N 1
ATOM 2977 C CA . ALA A 1 381 ? -31.578 14.688 0.717 1 91.12 381 ALA A CA 1
ATOM 2978 C C . ALA A 1 381 ? -31.672 16.078 0.112 1 91.12 381 ALA A C 1
ATOM 2980 O O . ALA A 1 381 ? -31.312 16.297 -1.048 1 91.12 381 ALA A O 1
ATOM 2981 N N . GLN A 1 382 ? -31.969 17.109 0.865 1 91.06 382 GLN A N 1
ATOM 2982 C CA . GLN A 1 382 ? -32.344 18.422 0.368 1 91.06 382 GLN A CA 1
ATOM 2983 C C . GLN A 1 382 ? -31.125 19.266 0.061 1 91.06 382 GLN A C 1
ATOM 2985 O O . GLN A 1 382 ? -31.203 20.219 -0.729 1 91.06 382 GLN A O 1
ATOM 2990 N N . VAL A 1 383 ? -30.047 18.875 0.667 1 95 383 VAL A N 1
ATOM 2991 C CA . VAL A 1 383 ? -28.953 19.812 0.516 1 95 383 VAL A CA 1
ATOM 2992 C C . VAL A 1 383 ? -27.719 19.094 -0.029 1 95 383 VAL A C 1
ATOM 2994 O O . VAL A 1 383 ? -26.625 19.672 -0.078 1 95 383 VAL A O 1
ATOM 2997 N N . LEU A 1 384 ? -27.812 17.828 -0.445 1 96.44 384 LEU A N 1
ATOM 2998 C CA . LEU A 1 384 ? -26.688 17.062 -0.968 1 96.44 384 LEU A CA 1
ATOM 2999 C C . LEU A 1 384 ? -26.203 17.641 -2.293 1 96.44 384 LEU A C 1
ATOM 3001 O O . LEU A 1 384 ? -26.969 17.703 -3.262 1 96.44 384 LEU A O 1
ATOM 3005 N N . GLN A 1 385 ? -24.938 18.031 -2.338 1 97.81 385 GLN A N 1
ATOM 3006 C CA . GLN A 1 385 ? -24.391 18.672 -3.527 1 97.81 385 GLN A CA 1
ATOM 3007 C C . GLN A 1 385 ? -23.422 17.734 -4.254 1 97.81 385 GLN A C 1
ATOM 3009 O O . GLN A 1 385 ? -23.312 17.781 -5.48 1 97.81 385 GLN A O 1
ATOM 3014 N N . THR A 1 386 ? -22.688 17 -3.5 1 98.31 386 THR A N 1
ATOM 3015 C CA . THR A 1 386 ? -21.672 16.125 -4.07 1 98.31 386 THR A CA 1
ATOM 3016 C C . THR A 1 386 ? -21.875 14.688 -3.605 1 98.31 386 THR A C 1
ATOM 3018 O O . THR A 1 386 ? -22.031 14.43 -2.408 1 98.31 386 THR A O 1
ATOM 3021 N N . LEU A 1 387 ? -21.922 13.766 -4.594 1 98 387 LEU A N 1
ATOM 3022 C CA . LEU A 1 387 ? -22.016 12.336 -4.305 1 98 387 LEU A CA 1
ATOM 3023 C C . LEU A 1 387 ? -20.906 11.562 -4.996 1 98 387 LEU A C 1
ATOM 3025 O O . LEU A 1 387 ? -20.703 11.688 -6.211 1 98 387 LEU A O 1
ATOM 3029 N N . GLU A 1 388 ? -20.125 10.898 -4.203 1 98.38 388 GLU A N 1
ATOM 3030 C CA . GLU A 1 388 ? -19.047 10.055 -4.746 1 98.38 388 GLU A CA 1
ATOM 3031 C C . GLU A 1 388 ? -19.297 8.586 -4.414 1 98.38 388 GLU A C 1
ATOM 3033 O O . GLU A 1 388 ? -19.375 8.211 -3.244 1 98.38 388 GLU A O 1
ATOM 3038 N N . LEU A 1 389 ? -19.375 7.785 -5.469 1 96.88 389 LEU A N 1
ATOM 3039 C CA . LEU A 1 389 ? -19.547 6.344 -5.332 1 96.88 389 LEU A CA 1
ATOM 3040 C C . LEU A 1 389 ? -18.328 5.602 -5.875 1 96.88 389 LEU A C 1
ATOM 3042 O O . LEU A 1 389 ? -18.016 5.715 -7.062 1 96.88 389 LEU A O 1
ATOM 3046 N N . VAL A 1 390 ? -17.734 4.93 -4.945 1 94.38 390 VAL A N 1
ATOM 3047 C CA . VAL A 1 390 ? -16.562 4.148 -5.324 1 94.38 390 VAL A CA 1
ATOM 3048 C C . VAL A 1 390 ? -16.812 2.672 -5.016 1 94.38 390 VAL A C 1
ATOM 3050 O O . VAL A 1 390 ? -17.078 2.307 -3.869 1 94.38 390 VAL A O 1
ATOM 3053 N N . LYS A 1 391 ? -16.75 1.786 -6.035 1 89.5 391 LYS A N 1
ATOM 3054 C CA . LYS A 1 391 ? -16.922 0.345 -5.879 1 89.5 391 LYS A CA 1
ATOM 3055 C C . LYS A 1 391 ? -18.25 0.022 -5.195 1 89.5 391 LYS A C 1
ATOM 3057 O O . LYS A 1 391 ? -18.297 -0.797 -4.273 1 89.5 391 LYS A O 1
ATOM 3062 N N . CYS A 1 392 ? -19.188 0.817 -5.453 1 89.56 392 CYS A N 1
ATOM 3063 C CA . CYS A 1 392 ? -20.547 0.501 -5.023 1 89.56 392 CYS A CA 1
ATOM 3064 C C . CYS A 1 392 ? -21.266 -0.342 -6.07 1 89.56 392 CYS A C 1
ATOM 3066 O O . CYS A 1 392 ? -22.078 0.175 -6.836 1 89.56 392 CYS A O 1
ATOM 3068 N N . GLN A 1 393 ? -21.094 -1.57 -5.98 1 85.62 393 GLN A N 1
ATOM 3069 C CA . GLN A 1 393 ? -21.438 -2.488 -7.062 1 85.62 393 GLN A CA 1
ATOM 3070 C C . GLN A 1 393 ? -22.938 -2.732 -7.125 1 85.62 393 GLN A C 1
ATOM 3072 O O . GLN A 1 393 ? -23.469 -3.104 -8.172 1 85.62 393 GLN A O 1
ATOM 3077 N N . GLU A 1 394 ? -23.625 -2.498 -6.008 1 86.94 394 GLU A N 1
ATOM 3078 C CA . GLU A 1 394 ? -25.062 -2.781 -5.953 1 86.94 394 GLU A CA 1
ATOM 3079 C C . GLU A 1 394 ? -25.875 -1.636 -6.551 1 86.94 394 GLU A C 1
ATOM 3081 O O . GLU A 1 394 ? -27.094 -1.743 -6.699 1 86.94 394 GLU A O 1
ATOM 3086 N N . VAL A 1 395 ? -25.203 -0.598 -6.875 1 92.62 395 VAL A N 1
ATOM 3087 C CA . VAL A 1 395 ? -25.859 0.501 -7.57 1 92.62 395 VAL A CA 1
ATOM 3088 C C . VAL A 1 395 ? -25.812 0.263 -9.078 1 92.62 395 VAL A C 1
ATOM 3090 O O . VAL A 1 395 ? -24.719 0.137 -9.656 1 92.62 395 VAL A O 1
ATOM 3093 N N . SER A 1 396 ? -26.953 0.153 -9.656 1 92.44 396 SER A N 1
ATOM 3094 C CA . SER A 1 396 ? -27.062 -0.089 -11.094 1 92.44 396 SER A CA 1
ATOM 3095 C C . SER A 1 396 ? -27.609 1.139 -11.812 1 92.44 396 SER A C 1
ATOM 3097 O O . SER A 1 396 ? -27.688 2.225 -11.234 1 92.44 396 SER A O 1
ATOM 3099 N N . ASP A 1 397 ? -27.953 0.961 -13.078 1 94.5 397 ASP A N 1
ATOM 3100 C CA . ASP A 1 397 ? -28.531 2.045 -13.867 1 94.5 397 ASP A CA 1
ATOM 3101 C C . ASP A 1 397 ? -29.828 2.555 -13.234 1 94.5 397 ASP A C 1
ATOM 3103 O O . ASP A 1 397 ? -30.094 3.758 -13.234 1 94.5 397 ASP A O 1
ATOM 3107 N N . LYS A 1 398 ? -30.578 1.654 -12.648 1 93.5 398 LYS A N 1
ATOM 3108 C CA . LYS A 1 398 ? -31.828 2.031 -12 1 93.5 398 LYS A CA 1
ATOM 3109 C C . LYS A 1 398 ? -31.594 3.068 -10.906 1 93.5 398 LYS A C 1
ATOM 3111 O O . LYS A 1 398 ? -32.406 3.979 -10.727 1 93.5 398 LYS A O 1
ATOM 3116 N N . GLY A 1 399 ? -30.469 2.926 -10.211 1 95.12 399 GLY A N 1
ATOM 3117 C CA . GLY A 1 399 ? -30.125 3.869 -9.148 1 95.12 399 GLY A CA 1
ATOM 3118 C C . GLY A 1 399 ? -29.641 5.203 -9.68 1 95.12 399 GLY A C 1
ATOM 3119 O O . GLY A 1 399 ? -30.031 6.258 -9.18 1 95.12 399 GLY A O 1
ATOM 3120 N N . ILE A 1 400 ? -28.812 5.141 -10.656 1 95.75 400 ILE A N 1
ATOM 3121 C CA . ILE A 1 400 ? -28.172 6.34 -11.188 1 95.75 400 ILE A CA 1
ATOM 3122 C C . ILE A 1 400 ? -29.203 7.199 -11.914 1 95.75 400 ILE A C 1
ATOM 3124 O O . ILE A 1 400 ? -29.109 8.43 -11.906 1 95.75 400 ILE A O 1
ATOM 3128 N N . LEU A 1 401 ? -30.234 6.566 -12.492 1 95.62 401 LEU A N 1
ATOM 3129 C CA . LEU A 1 401 ? -31.312 7.277 -13.172 1 95.62 401 LEU A CA 1
ATOM 3130 C C . LEU A 1 401 ? -32 8.25 -12.227 1 95.62 401 LEU A C 1
ATOM 3132 O O . LEU A 1 401 ? -32.562 9.258 -12.664 1 95.62 401 LEU A O 1
ATOM 3136 N N . LEU A 1 402 ? -31.938 8.023 -10.992 1 95.62 402 LEU A N 1
ATOM 3137 C CA . LEU A 1 402 ? -32.625 8.82 -9.984 1 95.62 402 LEU A CA 1
ATOM 3138 C C . LEU A 1 402 ? -31.891 10.125 -9.719 1 95.62 402 LEU A C 1
ATOM 3140 O O . LEU A 1 402 ? -32.438 11.039 -9.102 1 95.62 402 LEU A O 1
ATOM 3144 N N . VAL A 1 403 ? -30.656 10.266 -10.156 1 95.94 403 VAL A N 1
ATOM 3145 C CA . VAL A 1 403 ? -29.812 11.422 -9.891 1 95.94 403 VAL A CA 1
ATOM 3146 C C . VAL A 1 403 ? -30.5 12.695 -10.391 1 95.94 403 VAL A C 1
ATOM 3148 O O . VAL A 1 403 ? -30.391 13.75 -9.773 1 95.94 403 VAL A O 1
ATOM 3151 N N . ILE A 1 404 ? -31.25 12.57 -11.5 1 94.12 404 ILE A N 1
ATOM 3152 C CA . ILE A 1 404 ? -31.938 13.711 -12.109 1 94.12 404 ILE A CA 1
ATOM 3153 C C . ILE A 1 404 ? -32.938 14.297 -11.117 1 94.12 404 ILE A C 1
ATOM 3155 O O . ILE A 1 404 ? -33.312 15.469 -11.211 1 94.12 404 ILE A O 1
ATOM 3159 N N . HIS A 1 405 ? -33.344 13.477 -10.156 1 94.19 405 HIS A N 1
ATOM 3160 C CA . HIS A 1 405 ? -34.375 13.898 -9.219 1 94.19 405 HIS A CA 1
ATOM 3161 C C . HIS A 1 405 ? -33.781 14.445 -7.934 1 94.19 405 HIS A C 1
ATOM 3163 O O . HIS A 1 405 ? -34.5 14.883 -7.035 1 94.19 405 HIS A O 1
ATOM 3169 N N . PHE A 1 406 ? -32.5 14.406 -7.695 1 95.12 406 PHE A N 1
ATOM 3170 C CA . PHE A 1 406 ? -31.828 14.977 -6.523 1 95.12 406 PHE A CA 1
ATOM 3171 C C . PHE A 1 406 ? -31.922 16.5 -6.547 1 95.12 406 PHE A C 1
ATOM 3173 O O . PHE A 1 406 ? -31.453 17.141 -7.492 1 95.12 406 PHE A O 1
ATOM 3180 N N . PRO A 1 407 ? -32.469 17.109 -5.598 1 94.5 407 PRO A N 1
ATOM 3181 C CA . PRO A 1 407 ? -32.781 18.547 -5.668 1 94.5 407 PRO A CA 1
ATOM 3182 C C . PRO A 1 407 ? -31.547 19.406 -5.855 1 94.5 407 PRO A C 1
ATOM 3184 O O . PRO A 1 407 ? -31.562 20.359 -6.648 1 94.5 407 PRO A O 1
ATOM 3187 N N . CYS A 1 408 ? -30.422 19.078 -5.16 1 95.69 408 CYS A N 1
ATOM 3188 C CA . CYS A 1 408 ? -29.297 20.031 -5.145 1 95.69 408 CYS A CA 1
ATOM 3189 C C . CYS A 1 408 ? -28.016 19.359 -5.621 1 95.69 408 CYS A C 1
ATOM 3191 O O . CYS A 1 408 ? -26.938 19.953 -5.543 1 95.69 408 CYS A O 1
ATOM 3193 N N . LEU A 1 409 ? -28.078 18.141 -6.066 1 96.62 409 LEU A N 1
ATOM 3194 C CA . LEU A 1 409 ? -26.875 17.438 -6.477 1 96.62 409 LEU A CA 1
ATOM 3195 C C . LEU A 1 409 ? -26.297 18.031 -7.762 1 96.62 409 LEU A C 1
ATOM 3197 O O . LEU A 1 409 ? -26.984 18.094 -8.781 1 96.62 409 LEU A O 1
ATOM 3201 N N . THR A 1 410 ? -25.031 18.469 -7.711 1 97.19 410 THR A N 1
ATOM 3202 C CA . THR A 1 410 ? -24.422 19.078 -8.891 1 97.19 410 THR A CA 1
ATOM 3203 C C . THR A 1 410 ? -23.125 18.375 -9.258 1 97.19 410 THR A C 1
ATOM 3205 O O . THR A 1 410 ? -22.609 18.547 -10.367 1 97.19 410 THR A O 1
ATOM 3208 N N . ASN A 1 411 ? -22.547 17.641 -8.312 1 98.25 411 ASN A N 1
ATOM 3209 C CA . ASN A 1 411 ? -21.297 16.938 -8.547 1 98.25 411 ASN A CA 1
ATOM 3210 C C . ASN A 1 411 ? -21.453 15.43 -8.297 1 98.25 411 ASN A C 1
ATOM 3212 O O . ASN A 1 411 ? -21.781 15.016 -7.184 1 98.25 411 ASN A O 1
ATOM 3216 N N . LEU A 1 412 ? -21.172 14.68 -9.359 1 98.12 412 LEU A N 1
ATOM 3217 C CA . LEU A 1 412 ? -21.25 13.227 -9.25 1 98.12 412 LEU A CA 1
ATOM 3218 C C . LEU A 1 412 ? -19.938 12.57 -9.656 1 98.12 412 LEU A C 1
ATOM 3220 O O . LEU A 1 412 ? -19.359 12.922 -10.695 1 98.12 412 LEU A O 1
ATOM 3224 N N . LYS A 1 413 ? -19.438 11.742 -8.789 1 98.31 413 LYS A N 1
ATOM 3225 C CA . LYS A 1 413 ? -18.234 10.977 -9.086 1 98.31 413 LYS A CA 1
ATOM 3226 C C . LYS A 1 413 ? -18.484 9.477 -8.992 1 98.31 413 LYS A C 1
ATOM 3228 O O . LYS A 1 413 ? -18.969 8.992 -7.961 1 98.31 413 LYS A O 1
ATOM 3233 N N . LEU A 1 414 ? -18.219 8.805 -10.094 1 97.69 414 LEU A N 1
ATOM 3234 C CA . LEU A 1 414 ? -18.328 7.352 -10.156 1 97.69 414 LEU A CA 1
ATOM 3235 C C . LEU A 1 414 ? -16.953 6.727 -10.422 1 97.69 414 LEU A C 1
ATOM 3237 O O . LEU A 1 414 ? -16.312 7.039 -11.422 1 97.69 414 LEU A O 1
ATOM 3241 N N . ARG A 1 415 ? -16.609 5.883 -9.508 1 96.12 415 ARG A N 1
ATOM 3242 C CA . ARG A 1 415 ? -15.312 5.227 -9.672 1 96.12 415 ARG A CA 1
ATOM 3243 C C . ARG A 1 415 ? -15.43 3.725 -9.43 1 96.12 415 ARG A C 1
ATOM 3245 O O . ARG A 1 415 ? -15.945 3.293 -8.398 1 96.12 415 ARG A O 1
ATOM 3252 N N . ARG A 1 416 ? -15 2.889 -10.43 1 91.81 416 ARG A N 1
ATOM 3253 C CA . ARG A 1 416 ? -14.914 1.437 -10.32 1 91.81 416 ARG A CA 1
ATOM 3254 C C . ARG A 1 416 ? -16.266 0.833 -9.945 1 91.81 416 ARG A C 1
ATOM 3256 O O . ARG A 1 416 ? -16.344 -0.018 -9.062 1 91.81 416 ARG A O 1
ATOM 3263 N N . CYS A 1 417 ? -17.25 1.355 -10.539 1 91.75 417 CYS A N 1
ATOM 3264 C CA . CYS A 1 417 ? -18.594 0.815 -10.367 1 91.75 417 CYS A CA 1
ATOM 3265 C C . CYS A 1 417 ? -18.938 -0.156 -11.492 1 91.75 417 CYS A C 1
ATOM 3267 O O . CYS A 1 417 ? -18.812 0.18 -12.672 1 91.75 417 CYS A O 1
ATOM 3269 N N . LEU A 1 418 ? -19.438 -1.257 -11.109 1 87.06 418 LEU A N 1
ATOM 3270 C CA . LEU A 1 418 ? -19.672 -2.311 -12.086 1 87.06 418 LEU A CA 1
ATOM 3271 C C . LEU A 1 418 ? -21.125 -2.264 -12.594 1 87.06 418 LEU A C 1
ATOM 3273 O O . LEU A 1 418 ? -21.406 -2.686 -13.711 1 87.06 418 LEU A O 1
ATOM 3277 N N . GLY A 1 419 ? -22.016 -1.778 -11.82 1 87.94 419 GLY A N 1
ATOM 3278 C CA . GLY A 1 419 ? -23.438 -1.885 -12.109 1 87.94 419 GLY A CA 1
ATOM 3279 C C . GLY A 1 419 ? -23.953 -0.747 -12.969 1 87.94 419 GLY A C 1
ATOM 3280 O O . GLY A 1 419 ? -25.109 -0.763 -13.398 1 87.94 419 GLY A O 1
ATOM 3281 N N . VAL A 1 420 ? -23.094 0.2 -13.211 1 93.38 420 VAL A N 1
ATOM 3282 C CA . VAL A 1 420 ? -23.531 1.387 -13.938 1 93.38 420 VAL A CA 1
ATOM 3283 C C . VAL A 1 420 ? -23.062 1.301 -15.391 1 93.38 420 VAL A C 1
ATOM 3285 O O . VAL A 1 420 ? -21.891 0.987 -15.656 1 93.38 420 VAL A O 1
ATOM 3288 N N . THR A 1 421 ? -23.984 1.484 -16.328 1 93.25 421 THR A N 1
ATOM 3289 C CA . THR A 1 421 ? -23.672 1.475 -17.75 1 93.25 421 THR A CA 1
ATOM 3290 C C . THR A 1 421 ? -24 2.824 -18.391 1 93.25 421 THR A C 1
ATOM 3292 O O . THR A 1 421 ? -24.375 3.768 -17.688 1 93.25 421 THR A O 1
ATOM 3295 N N . ASN A 1 422 ? -23.781 2.875 -19.703 1 94.44 422 ASN A N 1
ATOM 3296 C CA . ASN A 1 422 ? -24.125 4.094 -20.422 1 94.44 422 ASN A CA 1
ATOM 3297 C C . ASN A 1 422 ? -25.609 4.438 -20.281 1 94.44 422 ASN A C 1
ATOM 3299 O O . ASN A 1 422 ? -25.969 5.617 -20.25 1 94.44 422 ASN A O 1
ATOM 3303 N N . ASP A 1 423 ? -26.438 3.512 -20.109 1 94.12 423 ASP A N 1
ATOM 3304 C CA . ASP A 1 423 ? -27.875 3.709 -20.047 1 94.12 423 ASP A CA 1
ATOM 3305 C C . ASP A 1 423 ? -28.281 4.473 -18.797 1 94.12 423 ASP A C 1
ATOM 3307 O O . ASP A 1 423 ? -29.266 5.219 -18.797 1 94.12 423 ASP A O 1
ATOM 3311 N N . GLY A 1 424 ? -27.484 4.293 -17.812 1 94.62 424 GLY A N 1
ATOM 3312 C CA . GLY A 1 424 ? -27.781 4.98 -16.562 1 94.62 424 GLY A CA 1
ATOM 3313 C C . GLY A 1 424 ? -27.516 6.473 -16.625 1 94.62 424 GLY A C 1
ATOM 3314 O O . GLY A 1 424 ? -28.125 7.254 -15.906 1 94.62 424 GLY A O 1
ATOM 3315 N N . LEU A 1 425 ? -26.688 6.859 -17.484 1 95.38 425 LEU A N 1
ATOM 3316 C CA . LEU A 1 425 ? -26.266 8.258 -17.562 1 95.38 425 LEU A CA 1
ATOM 3317 C C . LEU A 1 425 ? -26.984 8.984 -18.688 1 95.38 425 LEU A C 1
ATOM 3319 O O . LEU A 1 425 ? -26.906 10.211 -18.797 1 95.38 425 LEU A O 1
ATOM 3323 N N . LYS A 1 426 ? -27.797 8.297 -19.5 1 93.88 426 LYS A N 1
ATOM 3324 C CA . LYS A 1 426 ? -28.469 8.844 -20.688 1 93.88 426 LYS A CA 1
ATOM 3325 C C . LYS A 1 426 ? -29.375 10 -20.312 1 93.88 426 LYS A C 1
ATOM 3327 O O . LYS A 1 426 ? -29.375 11.047 -20.969 1 93.88 426 LYS A O 1
ATOM 3332 N N . PRO A 1 427 ? -30.109 9.867 -19.281 1 93.69 427 PRO A N 1
ATOM 3333 C CA . PRO A 1 427 ? -31.016 10.961 -18.938 1 93.69 427 PRO A CA 1
ATOM 3334 C C . PRO A 1 427 ? -30.266 12.242 -18.547 1 93.69 427 PRO A C 1
ATOM 3336 O O . PRO A 1 427 ? -30.859 13.328 -18.578 1 93.69 427 PRO A O 1
ATOM 3339 N N . LEU A 1 428 ? -29.109 12.109 -18.094 1 95.19 428 LEU A N 1
ATOM 3340 C CA . LEU A 1 428 ? -28.328 13.266 -17.656 1 95.19 428 LEU A CA 1
ATOM 3341 C C . LEU A 1 428 ? -27.781 14.031 -18.859 1 95.19 428 LEU A C 1
ATOM 3343 O O . LEU A 1 428 ? -27.438 15.211 -18.734 1 95.19 428 LEU A O 1
ATOM 3347 N N . VAL A 1 429 ? -27.672 13.328 -19.953 1 93.69 429 VAL A N 1
ATOM 3348 C CA . VAL A 1 429 ? -27.141 13.945 -21.172 1 93.69 429 VAL A CA 1
ATOM 3349 C C . VAL A 1 429 ? -28.078 15.062 -21.625 1 93.69 429 VAL A C 1
ATOM 3351 O O . VAL A 1 429 ? -29.266 14.836 -21.859 1 93.69 429 VAL A O 1
ATOM 3354 N N . GLY A 1 430 ? -27.531 16.328 -21.719 1 91.81 430 GLY A N 1
ATOM 3355 C CA . GLY A 1 430 ? -28.297 17.469 -22.188 1 91.81 430 GLY A CA 1
ATOM 3356 C C . GLY A 1 430 ? -29.188 18.062 -21.109 1 91.81 430 GLY A C 1
ATOM 3357 O O . GLY A 1 430 ? -29.828 19.094 -21.328 1 91.81 430 GLY A O 1
ATOM 3358 N N . SER A 1 431 ? -29.328 17.5 -19.922 1 92.75 431 SER A N 1
ATOM 3359 C CA . SER A 1 431 ? -30.234 17.953 -18.859 1 92.75 431 SER A CA 1
ATOM 3360 C C . SER A 1 431 ? -29.672 19.172 -18.156 1 92.75 431 SER A C 1
ATOM 3362 O O . SER A 1 431 ? -30.422 19.938 -17.531 1 92.75 431 SER A O 1
ATOM 3364 N N . GLN A 1 432 ? -28.422 19.406 -18.172 1 91.88 432 GLN A N 1
ATOM 3365 C CA . GLN A 1 432 ? -27.719 20.484 -17.484 1 91.88 432 GLN A CA 1
ATOM 3366 C C . GLN A 1 432 ? -27.891 20.375 -15.969 1 91.88 432 GLN A C 1
ATOM 3368 O O . GLN A 1 432 ? -27.734 21.359 -15.25 1 91.88 432 GLN A O 1
ATOM 3373 N N . LYS A 1 433 ? -28.25 19.188 -15.523 1 94.31 433 LYS A N 1
ATOM 3374 C CA . LYS A 1 433 ? -28.438 18.922 -14.102 1 94.31 433 LYS A CA 1
ATOM 3375 C C . LYS A 1 433 ? -27.109 18.969 -13.352 1 94.31 433 LYS A C 1
ATOM 3377 O O . LYS A 1 433 ? -27.016 19.594 -12.289 1 94.31 433 LYS A O 1
ATOM 3382 N N . LEU A 1 434 ? -26.078 18.406 -13.852 1 96.88 434 LEU A N 1
ATOM 3383 C CA . LEU A 1 434 ? -24.797 18.266 -13.18 1 96.88 434 LEU A CA 1
ATOM 3384 C C . LEU A 1 434 ? -23.797 19.312 -13.656 1 96.88 434 LEU A C 1
ATOM 3386 O O . LEU A 1 434 ? -23.75 19.625 -14.844 1 96.88 434 LEU A O 1
ATOM 3390 N N . GLU A 1 435 ? -23.156 19.891 -12.727 1 97.44 435 GLU A N 1
ATOM 3391 C CA . GLU A 1 435 ? -22.031 20.781 -13.047 1 97.44 435 GLU A CA 1
ATOM 3392 C C . GLU A 1 435 ? -20.781 19.984 -13.398 1 97.44 435 GLU A C 1
ATOM 3394 O O . GLU A 1 435 ? -20.047 20.344 -14.32 1 97.44 435 GLU A O 1
ATOM 3399 N N . SER A 1 436 ? -20.609 18.953 -12.625 1 97.81 436 SER A N 1
ATOM 3400 C CA . SER A 1 436 ? -19.438 18.125 -12.867 1 97.81 436 SER A CA 1
ATOM 3401 C C . SER A 1 436 ? -19.781 16.641 -12.75 1 97.81 436 SER A C 1
ATOM 3403 O O . SER A 1 436 ? -20.562 16.234 -11.883 1 97.81 436 SER A O 1
ATOM 3405 N N . LEU A 1 437 ? -19.203 15.844 -13.68 1 97.75 437 LEU A N 1
ATOM 3406 C CA . LEU A 1 437 ? -19.297 14.383 -13.656 1 97.75 437 LEU A CA 1
ATOM 3407 C C . LEU A 1 437 ? -17.922 13.758 -13.867 1 97.75 437 LEU A C 1
ATOM 3409 O O . LEU A 1 437 ? -17.234 14.062 -14.844 1 97.75 437 LEU A O 1
ATOM 3413 N N . THR A 1 438 ? -17.484 13.039 -12.859 1 97.94 438 THR A N 1
ATOM 3414 C CA . THR A 1 438 ? -16.234 12.289 -12.969 1 97.94 438 THR A CA 1
ATOM 3415 C C . THR A 1 438 ? -16.5 10.789 -13.031 1 97.94 438 THR A C 1
ATOM 3417 O O . THR A 1 438 ? -17.172 10.242 -12.156 1 97.94 438 THR A O 1
ATOM 3420 N N . VAL A 1 439 ? -16.047 10.141 -14.086 1 97.38 439 VAL A N 1
ATOM 3421 C CA . VAL A 1 439 ? -16.172 8.695 -14.234 1 97.38 439 VAL A CA 1
ATOM 3422 C C . VAL A 1 439 ? -14.781 8.078 -14.406 1 97.38 439 VAL A C 1
ATOM 3424 O O . VAL A 1 439 ? -14.078 8.367 -15.383 1 97.38 439 VAL A O 1
ATOM 3427 N N . GLU A 1 440 ? -14.477 7.273 -13.398 1 96.31 440 GLU A N 1
ATOM 3428 C CA . GLU A 1 440 ? -13.156 6.66 -13.438 1 96.31 440 GLU A CA 1
ATOM 3429 C C . GLU A 1 440 ? -13.242 5.145 -13.297 1 96.31 440 GLU A C 1
ATOM 3431 O O . GLU A 1 440 ? -13.836 4.637 -12.336 1 96.31 440 GLU A O 1
ATOM 3436 N N . ASP A 1 441 ? -12.742 4.355 -14.297 1 93.69 441 ASP A N 1
ATOM 3437 C CA . ASP A 1 441 ? -12.484 2.92 -14.234 1 93.69 441 ASP A CA 1
ATOM 3438 C C . ASP A 1 441 ? -13.781 2.133 -14.078 1 93.69 441 ASP A C 1
ATOM 3440 O O . ASP A 1 441 ? -13.844 1.156 -13.328 1 93.69 441 ASP A O 1
ATOM 3444 N N . CYS A 1 442 ? -14.781 2.645 -14.594 1 93.25 442 CYS A N 1
ATOM 3445 C CA . CYS A 1 442 ? -16.031 1.911 -14.703 1 93.25 442 CYS A CA 1
ATOM 3446 C C . CYS A 1 442 ? -16.125 1.153 -16.016 1 93.25 442 CYS A C 1
ATOM 3448 O O . CYS A 1 442 ? -16.219 1.764 -17.094 1 93.25 442 CYS A O 1
ATOM 3450 N N . PRO A 1 443 ? -16.094 -0.115 -16 1 88.94 443 PRO A N 1
ATOM 3451 C CA . PRO A 1 443 ? -15.906 -0.908 -17.219 1 88.94 443 PRO A CA 1
ATOM 3452 C C . PRO A 1 443 ? -17.047 -0.756 -18.203 1 88.94 443 PRO A C 1
ATOM 3454 O O . PRO A 1 443 ? -16.859 -0.907 -19.422 1 88.94 443 PRO A O 1
ATOM 3457 N N . GLN A 1 444 ? -18.281 -0.514 -17.766 1 90.44 444 GLN A N 1
ATOM 3458 C CA . GLN A 1 444 ? -19.453 -0.539 -18.641 1 90.44 444 GLN A CA 1
ATOM 3459 C C . GLN A 1 444 ? -19.828 0.868 -19.094 1 90.44 444 GLN A C 1
ATOM 3461 O O . GLN A 1 444 ? -20.891 1.071 -19.688 1 90.44 444 GLN A O 1
ATOM 3466 N N . ILE A 1 445 ? -19.016 1.854 -18.719 1 94.75 445 ILE A N 1
ATOM 3467 C CA . ILE A 1 445 ? -19.234 3.234 -19.141 1 94.75 445 ILE A CA 1
ATOM 3468 C C . ILE A 1 445 ? -18.172 3.656 -20.141 1 94.75 445 ILE A C 1
ATOM 3470 O O . ILE A 1 445 ? -16.969 3.5 -19.875 1 94.75 445 ILE A O 1
ATOM 3474 N N . SER A 1 446 ? -18.609 4.109 -21.266 1 93.75 446 SER A N 1
ATOM 3475 C CA . SER A 1 446 ? -17.672 4.555 -22.281 1 93.75 446 SER A CA 1
ATOM 3476 C C . SER A 1 446 ? -17.5 6.07 -22.266 1 93.75 446 SER A C 1
ATOM 3478 O O . SER A 1 446 ? -18.297 6.777 -21.625 1 93.75 446 SER A O 1
ATOM 3480 N N . GLU A 1 447 ? -16.438 6.547 -22.844 1 93.88 447 GLU A N 1
ATOM 3481 C CA . GLU A 1 447 ? -16.188 7.984 -22.922 1 93.88 447 GLU A CA 1
ATOM 3482 C C . GLU A 1 447 ? -17.328 8.703 -23.656 1 93.88 447 GLU A C 1
ATOM 3484 O O . GLU A 1 447 ? -17.734 9.789 -23.25 1 93.88 447 GLU A O 1
ATOM 3489 N N . GLU A 1 448 ? -17.844 8.125 -24.719 1 93.56 448 GLU A N 1
ATOM 3490 C CA . GLU A 1 448 ? -18.938 8.703 -25.5 1 93.56 448 GLU A CA 1
ATOM 3491 C C . GLU A 1 448 ? -20.219 8.766 -24.672 1 93.56 448 GLU A C 1
ATOM 3493 O O . GLU A 1 448 ? -21 9.711 -24.797 1 93.56 448 GLU A O 1
ATOM 3498 N N . GLY A 1 449 ? -20.344 7.793 -23.844 1 93 449 GLY A N 1
ATOM 3499 C CA . GLY A 1 449 ? -21.562 7.691 -23.047 1 93 449 GLY A CA 1
ATOM 3500 C C . GLY A 1 449 ? -21.688 8.781 -22 1 93 449 GLY A C 1
ATOM 3501 O O . GLY A 1 449 ? -22.781 9.055 -21.5 1 93 449 GLY A O 1
ATOM 3502 N N . VAL A 1 450 ? -20.5 9.398 -21.625 1 94.56 450 VAL A N 1
ATOM 3503 C CA . VAL A 1 450 ? -20.516 10.375 -20.547 1 94.56 450 VAL A CA 1
ATOM 3504 C C . VAL A 1 450 ? -20.562 11.789 -21.125 1 94.56 450 VAL A C 1
ATOM 3506 O O . VAL A 1 450 ? -20.812 12.758 -20.422 1 94.56 450 VAL A O 1
ATOM 3509 N N . GLN A 1 451 ? -20.375 11.836 -22.469 1 92.88 451 GLN A N 1
ATOM 3510 C CA . GLN A 1 451 ? -20.312 13.148 -23.094 1 92.88 451 GLN A CA 1
ATOM 3511 C C . GLN A 1 451 ? -21.656 13.859 -23.016 1 92.88 451 GLN A C 1
ATOM 3513 O O . GLN A 1 451 ? -22.688 13.281 -23.344 1 92.88 451 GLN A O 1
ATOM 3518 N N . GLY A 1 452 ? -21.625 15.219 -22.5 1 92.69 452 GLY A N 1
ATOM 3519 C CA . GLY A 1 452 ? -22.812 16.031 -22.422 1 92.69 452 GLY A CA 1
ATOM 3520 C C . GLY A 1 452 ? -23.641 15.766 -21.188 1 92.69 452 GLY A C 1
ATOM 3521 O O . GLY A 1 452 ? -24.688 16.406 -20.969 1 92.69 452 GLY A O 1
ATOM 3522 N N . ALA A 1 453 ? -23.172 14.836 -20.344 1 95 453 ALA A N 1
ATOM 3523 C CA . ALA A 1 453 ? -23.938 14.461 -19.141 1 95 453 ALA A CA 1
ATOM 3524 C C . ALA A 1 453 ? -23.781 15.516 -18.047 1 95 453 ALA A C 1
ATOM 3526 O O . ALA A 1 453 ? -24.594 15.57 -17.125 1 95 453 ALA A O 1
ATOM 3527 N N . ALA A 1 454 ? -22.75 16.375 -18.094 1 96.88 454 ALA A N 1
ATOM 3528 C CA . ALA A 1 454 ? -22.484 17.469 -17.172 1 96.88 454 ALA A CA 1
ATOM 3529 C C . ALA A 1 454 ? -21.766 18.625 -17.859 1 96.88 454 ALA A C 1
ATOM 3531 O O . ALA A 1 454 ? -21.375 18.5 -19.031 1 96.88 454 ALA A O 1
ATOM 3532 N N . ARG A 1 455 ? -21.734 19.766 -17.203 1 96.06 455 ARG A N 1
ATOM 3533 C CA . ARG A 1 455 ? -20.984 20.906 -17.75 1 96.06 455 ARG A CA 1
ATOM 3534 C C . ARG A 1 455 ? -19.516 20.562 -17.922 1 96.06 455 ARG A C 1
ATOM 3536 O O . ARG A 1 455 ? -18.906 20.891 -18.953 1 96.06 455 ARG A O 1
ATOM 3543 N N . SER A 1 456 ? -18.984 19.953 -16.922 1 96.44 456 SER A N 1
ATOM 3544 C CA . SER A 1 456 ? -17.609 19.453 -16.984 1 96.44 456 SER A CA 1
ATOM 3545 C C . SER A 1 456 ? -17.562 17.953 -16.75 1 96.44 456 SER A C 1
ATOM 3547 O O . SER A 1 456 ? -18.109 17.453 -15.766 1 96.44 456 SER A O 1
ATOM 3549 N N . VAL A 1 457 ? -16.891 17.266 -17.734 1 96.19 457 VAL A N 1
ATOM 3550 C CA . VAL A 1 457 ? -16.828 15.82 -17.641 1 96.19 457 VAL A CA 1
ATOM 3551 C C . VAL A 1 457 ? -15.375 15.359 -17.609 1 96.19 457 VAL A C 1
ATOM 3553 O O . VAL A 1 457 ? -14.555 15.836 -18.406 1 96.19 457 VAL A O 1
ATOM 3556 N N . SER A 1 458 ? -15.086 14.625 -16.609 1 96.19 458 SER A N 1
ATOM 3557 C CA . SER A 1 458 ? -13.781 13.969 -16.531 1 96.19 458 SER A CA 1
ATOM 3558 C C . SER A 1 458 ? -13.922 12.453 -16.641 1 96.19 458 SER A C 1
ATOM 3560 O O . SER A 1 458 ? -14.734 11.844 -15.945 1 96.19 458 SER A O 1
ATOM 3562 N N . TYR A 1 459 ? -13.102 11.852 -17.641 1 95.75 459 TYR A N 1
ATOM 3563 C CA . TYR A 1 459 ? -13.211 10.422 -17.891 1 95.75 459 TYR A CA 1
ATOM 3564 C C . TYR A 1 459 ? -11.836 9.766 -17.922 1 95.75 459 TYR A C 1
ATOM 3566 O O . TYR A 1 459 ? -10.906 10.297 -18.547 1 95.75 459 TYR A O 1
ATOM 3574 N N . LYS A 1 460 ? -11.641 8.734 -17.188 1 93.12 460 LYS A N 1
ATOM 3575 C CA . LYS A 1 460 ? -10.43 7.91 -17.188 1 93.12 460 LYS A CA 1
ATOM 3576 C C . LYS A 1 460 ? -10.773 6.426 -17.094 1 93.12 460 LYS A C 1
ATOM 3578 O O . LYS A 1 460 ? -11.719 6.051 -16.391 1 93.12 460 LYS A O 1
ATOM 3583 N N . GLN A 1 461 ? -9.953 5.504 -17.797 1 91.38 461 GLN A N 1
ATOM 3584 C CA . GLN A 1 461 ? -10.234 4.074 -17.719 1 91.38 461 GLN A CA 1
ATOM 3585 C C . GLN A 1 461 ? -8.953 3.27 -17.531 1 91.38 461 GLN A C 1
ATOM 3587 O O . GLN A 1 461 ? -8.047 3.324 -18.359 1 91.38 461 GLN A O 1
ATOM 3592 N N . ASP A 1 462 ? -8.836 2.715 -16.484 1 85.75 462 ASP A N 1
ATOM 3593 C CA . ASP A 1 462 ? -7.844 1.703 -16.109 1 85.75 462 ASP A CA 1
ATOM 3594 C C . ASP A 1 462 ? -8.516 0.482 -15.492 1 85.75 462 ASP A C 1
ATOM 3596 O O . ASP A 1 462 ? -8.961 0.534 -14.344 1 85.75 462 ASP A O 1
ATOM 3600 N N . LEU A 1 463 ? -8.516 -0.599 -16.203 1 79.81 463 LEU A N 1
ATOM 3601 C CA . LEU A 1 463 ? -9.305 -1.741 -15.758 1 79.81 463 LEU A CA 1
ATOM 3602 C C . LEU A 1 463 ? -8.422 -2.783 -15.078 1 79.81 463 LEU A C 1
ATOM 3604 O O . LEU A 1 463 ? -8.859 -3.914 -14.844 1 79.81 463 LEU A O 1
ATOM 3608 N N . SER A 1 464 ? -7.215 -2.363 -14.688 1 73.12 464 SER A N 1
ATOM 3609 C CA . SER A 1 464 ? -6.281 -3.295 -14.07 1 73.12 464 SER A CA 1
ATOM 3610 C C . SER A 1 464 ? -6.797 -3.781 -12.719 1 73.12 464 SER A C 1
ATOM 3612 O O . SER A 1 464 ? -6.41 -4.855 -12.25 1 73.12 464 SER A O 1
ATOM 3614 N N . TRP A 1 465 ? -7.812 -3.025 -12.195 1 75.81 465 TRP A N 1
ATOM 3615 C CA . TRP A 1 465 ? -8.312 -3.363 -10.867 1 75.81 465 TRP A CA 1
ATOM 3616 C C . TRP A 1 465 ? -9.242 -4.57 -10.922 1 75.81 465 TRP A C 1
ATOM 3618 O O . TRP A 1 465 ? -9.547 -5.172 -9.891 1 75.81 465 TRP A O 1
ATOM 3628 N N . LEU A 1 466 ? -9.602 -4.984 -12.109 1 70.38 466 LEU A N 1
ATOM 3629 C CA . LEU A 1 466 ? -10.516 -6.109 -12.289 1 70.38 466 LEU A CA 1
ATOM 3630 C C . LEU A 1 466 ? -9.758 -7.434 -12.234 1 70.38 466 LEU A C 1
ATOM 3632 O O . LEU A 1 466 ? -10.367 -8.492 -12.078 1 70.38 466 LEU A O 1
ATOM 3636 N N . TYR A 1 467 ? -8.344 -7.398 -12.305 1 59 467 TYR A N 1
ATOM 3637 C CA . TYR A 1 467 ? -7.531 -8.609 -12.367 1 59 467 TYR A CA 1
ATOM 3638 C C . TYR A 1 467 ? -6.629 -8.734 -11.148 1 59 467 TYR A C 1
ATOM 3640 O O . TYR A 1 467 ? -6.219 -7.723 -10.57 1 59 467 TYR A O 1
ATOM 3648 N N . MET B 1 1 ? -39.5 -32.906 -24.641 1 22.66 1 MET B N 1
ATOM 3649 C CA . MET B 1 1 ? -39.094 -32.219 -23.406 1 22.66 1 MET B CA 1
ATOM 3650 C C . MET B 1 1 ? -37.719 -31.578 -23.562 1 22.66 1 MET B C 1
ATOM 3652 O O . MET B 1 1 ? -37.188 -31 -22.609 1 22.66 1 MET B O 1
ATOM 3656 N N . GLU B 1 2 ? -36.719 -32.062 -24.328 1 31.73 2 GLU B N 1
ATOM 3657 C CA . GLU B 1 2 ? -35.281 -32.281 -24.609 1 31.73 2 GLU B CA 1
ATOM 3658 C C . GLU B 1 2 ? -34.656 -31.016 -25.203 1 31.73 2 GLU B C 1
ATOM 3660 O O . GLU B 1 2 ? -33.438 -30.969 -25.406 1 31.73 2 GLU B O 1
ATOM 3665 N N . ASP B 1 3 ? -35.281 -30.172 -25.953 1 38.66 3 ASP B N 1
ATOM 3666 C CA . ASP B 1 3 ? -34.906 -29.078 -26.859 1 38.66 3 ASP B CA 1
ATOM 3667 C C . ASP B 1 3 ? -34.531 -27.828 -26.094 1 38.66 3 ASP B C 1
ATOM 3669 O O . ASP B 1 3 ? -34.156 -26.812 -26.688 1 38.66 3 ASP B O 1
ATOM 3673 N N . LEU B 1 4 ? -35.031 -27.562 -24.891 1 41.53 4 LEU B N 1
ATOM 3674 C CA . LEU B 1 4 ? -35 -26.453 -23.953 1 41.53 4 LEU B CA 1
ATOM 3675 C C . LEU B 1 4 ? -33.562 -26.203 -23.469 1 41.53 4 LEU B C 1
ATOM 3677 O O . LEU B 1 4 ? -33.219 -25.078 -23.109 1 41.53 4 LEU B O 1
ATOM 3681 N N . PRO B 1 5 ? -32.719 -27.297 -23.344 1 52.06 5 PRO B N 1
ATOM 3682 C CA . PRO B 1 5 ? -31.375 -27.234 -22.781 1 52.06 5 PRO B CA 1
ATOM 3683 C C . PRO B 1 5 ? -30.391 -26.484 -23.656 1 52.06 5 PRO B C 1
ATOM 3685 O O . PRO B 1 5 ? -29.531 -25.766 -23.141 1 52.06 5 PRO B O 1
ATOM 3688 N N . GLU B 1 6 ? -30.75 -26.688 -24.953 1 55.28 6 GLU B N 1
ATOM 3689 C CA . GLU B 1 6 ? -29.781 -26.078 -25.844 1 55.28 6 GLU B CA 1
ATOM 3690 C C . GLU B 1 6 ? -29.891 -24.562 -25.812 1 55.28 6 GLU B C 1
ATOM 3692 O O . GLU B 1 6 ? -28.875 -23.859 -25.844 1 55.28 6 GLU B O 1
ATOM 3697 N N . VAL B 1 7 ? -31.141 -24.141 -25.766 1 55.66 7 VAL B N 1
ATOM 3698 C CA . VAL B 1 7 ? -31.359 -22.703 -25.75 1 55.66 7 VAL B CA 1
ATOM 3699 C C . VAL B 1 7 ? -30.734 -22.094 -24.5 1 55.66 7 VAL B C 1
ATOM 3701 O O . VAL B 1 7 ? -30.125 -21.031 -24.547 1 55.66 7 VAL B O 1
ATOM 3704 N N . LEU B 1 8 ? -30.906 -22.859 -23.516 1 59.91 8 LEU B N 1
ATOM 3705 C CA . LEU B 1 8 ? -30.375 -22.375 -22.25 1 59.91 8 LEU B CA 1
ATOM 3706 C C . LEU B 1 8 ? -28.844 -22.297 -22.297 1 59.91 8 LEU B C 1
ATOM 3708 O O . LEU B 1 8 ? -28.266 -21.312 -21.828 1 59.91 8 LEU B O 1
ATOM 3712 N N . VAL B 1 9 ? -28.359 -23.328 -22.906 1 65.69 9 VAL B N 1
ATOM 3713 C CA . VAL B 1 9 ? -26.906 -23.391 -23 1 65.69 9 VAL B CA 1
ATOM 3714 C C . VAL B 1 9 ? -26.391 -22.234 -23.844 1 65.69 9 VAL B C 1
ATOM 3716 O O . VAL B 1 9 ? -25.391 -21.594 -23.5 1 65.69 9 VAL B O 1
ATOM 3719 N N . PHE B 1 10 ? -27.219 -22.016 -24.891 1 62.94 10 PHE B N 1
ATOM 3720 C CA . PHE B 1 10 ? -26.859 -20.922 -25.781 1 62.94 10 PHE B CA 1
ATOM 3721 C C . PHE B 1 10 ? -26.906 -19.578 -25.047 1 62.94 10 PHE B C 1
ATOM 3723 O O . PHE B 1 10 ? -25.984 -18.766 -25.172 1 62.94 10 PHE B O 1
ATOM 3730 N N . ASP B 1 11 ? -27.875 -19.469 -24.281 1 64.94 11 ASP B N 1
ATOM 3731 C CA . ASP B 1 11 ? -28.062 -18.219 -23.547 1 64.94 11 ASP B CA 1
ATOM 3732 C C . ASP B 1 11 ? -26.969 -18.047 -22.5 1 64.94 11 ASP B C 1
ATOM 3734 O O . ASP B 1 11 ? -26.469 -16.922 -22.297 1 64.94 11 ASP B O 1
ATOM 3738 N N . ILE B 1 12 ? -26.562 -19.062 -21.984 1 67.81 12 ILE B N 1
ATOM 3739 C CA . ILE B 1 12 ? -25.562 -19.031 -20.922 1 67.81 12 ILE B CA 1
ATOM 3740 C C . ILE B 1 12 ? -24.203 -18.703 -21.516 1 67.81 12 ILE B C 1
ATOM 3742 O O . ILE B 1 12 ? -23.469 -17.859 -20.984 1 67.81 12 ILE B O 1
ATOM 3746 N N . LEU B 1 13 ? -23.922 -19.359 -22.562 1 67.5 13 LEU B N 1
ATOM 3747 C CA . LEU B 1 13 ? -22.609 -19.219 -23.188 1 67.5 13 LEU B CA 1
ATOM 3748 C C . LEU B 1 13 ? -22.406 -17.797 -23.703 1 67.5 13 LEU B C 1
ATOM 3750 O O . LEU B 1 13 ? -21.281 -17.297 -23.75 1 67.5 13 LEU B O 1
ATOM 3754 N N . LYS B 1 14 ? -23.5 -17.156 -23.953 1 64.31 14 LYS B N 1
ATOM 3755 C CA . LYS B 1 14 ? -23.422 -15.773 -24.391 1 64.31 14 LYS B CA 1
ATOM 3756 C C . LYS B 1 14 ? -23.016 -14.844 -23.25 1 64.31 14 LYS B C 1
ATOM 3758 O O . LYS B 1 14 ? -22.438 -13.781 -23.484 1 64.31 14 LYS B O 1
ATOM 3763 N N . ARG B 1 15 ? -23.391 -15.344 -22.188 1 62.62 15 ARG B N 1
ATOM 3764 C CA . ARG B 1 15 ? -23.172 -14.492 -21.016 1 62.62 15 ARG B CA 1
ATOM 3765 C C . ARG B 1 15 ? -21.766 -14.695 -20.453 1 62.62 15 ARG B C 1
ATOM 3767 O O . ARG B 1 15 ? -21.312 -13.906 -19.625 1 62.62 15 ARG B O 1
ATOM 3774 N N . ILE B 1 16 ? -21.188 -15.742 -20.875 1 60.91 16 ILE B N 1
ATOM 3775 C CA . ILE B 1 16 ? -19.875 -16.062 -20.328 1 60.91 16 ILE B CA 1
ATOM 3776 C C . ILE B 1 16 ? -18.797 -15.297 -21.094 1 60.91 16 ILE B C 1
ATOM 3778 O O . ILE B 1 16 ? -18.875 -15.172 -22.312 1 60.91 16 ILE B O 1
ATOM 3782 N N . SER B 1 17 ? -18.031 -14.5 -20.547 1 56.91 17 SER B N 1
ATOM 3783 C CA . SER B 1 17 ? -17.078 -13.516 -21.047 1 56.91 17 SER B CA 1
ATOM 3784 C C . SER B 1 17 ? -16.016 -14.172 -21.938 1 56.91 17 SER B C 1
ATOM 3786 O O . SER B 1 17 ? -15.367 -13.5 -22.719 1 56.91 17 SER B O 1
ATOM 3788 N N . ASN B 1 18 ? -15.812 -15.469 -21.844 1 56.84 18 ASN B N 1
ATOM 3789 C CA . ASN B 1 18 ? -14.703 -16.062 -22.578 1 56.84 18 ASN B CA 1
ATOM 3790 C C . ASN B 1 18 ? -15.062 -16.297 -24.047 1 56.84 18 ASN B C 1
ATOM 3792 O O . ASN B 1 18 ? -16.125 -16.828 -24.359 1 56.84 18 ASN B O 1
ATOM 3796 N N . SER B 1 19 ? -14.289 -15.711 -24.922 1 51.44 19 SER B N 1
ATOM 3797 C CA . SER B 1 19 ? -14.508 -15.719 -26.359 1 51.44 19 SER B CA 1
ATOM 3798 C C . SER B 1 19 ? -14.75 -17.125 -26.875 1 51.44 19 SER B C 1
ATOM 3800 O O . SER B 1 19 ? -15.609 -17.344 -27.734 1 51.44 19 SER B O 1
ATOM 3802 N N . ALA B 1 20 ? -14.023 -18.047 -26.438 1 53.59 20 ALA B N 1
ATOM 3803 C CA . ALA B 1 20 ? -14.164 -19.406 -26.953 1 53.59 20 ALA B CA 1
ATOM 3804 C C . ALA B 1 20 ? -15.555 -19.969 -26.656 1 53.59 20 ALA B C 1
ATOM 3806 O O . ALA B 1 20 ? -16.141 -20.641 -27.5 1 53.59 20 ALA B O 1
ATOM 3807 N N . ASP B 1 21 ? -16.094 -19.562 -25.531 1 60.34 21 ASP B N 1
ATOM 3808 C CA . ASP B 1 21 ? -17.406 -20.031 -25.109 1 60.34 21 ASP B CA 1
ATOM 3809 C C . ASP B 1 21 ? -18.516 -19.391 -25.938 1 60.34 21 ASP B C 1
ATOM 3811 O O . ASP B 1 21 ? -19.484 -20.047 -26.328 1 60.34 21 ASP B O 1
ATOM 3815 N N . ARG B 1 22 ? -18.172 -18.172 -26.328 1 59.56 22 ARG B N 1
ATOM 3816 C CA . ARG B 1 22 ? -19.109 -17.438 -27.172 1 59.56 22 ARG B CA 1
ATOM 3817 C C . ARG B 1 22 ? -19.141 -18.016 -28.578 1 59.56 22 ARG B C 1
ATOM 3819 O O . ARG B 1 22 ? -20.219 -18.109 -29.188 1 59.56 22 ARG B O 1
ATOM 3826 N N . ASN B 1 23 ? -17.969 -18.281 -28.969 1 52.88 23 ASN B N 1
ATOM 3827 C CA . ASN B 1 23 ? -17.859 -18.766 -30.344 1 52.88 23 ASN B CA 1
ATOM 3828 C C . ASN B 1 23 ? -18.516 -20.125 -30.5 1 52.88 23 ASN B C 1
ATOM 3830 O O . ASN B 1 23 ? -18.938 -20.5 -31.609 1 52.88 23 ASN B O 1
ATOM 3834 N N . SER B 1 24 ? -18.594 -20.922 -29.484 1 57.5 24 SER B N 1
ATOM 3835 C CA . SER B 1 24 ? -19.234 -22.234 -29.547 1 57.5 24 SER B CA 1
ATOM 3836 C C . SER B 1 24 ? -20.719 -22.109 -29.906 1 57.5 24 SER B C 1
ATOM 3838 O O . SER B 1 24 ? -21.312 -23.047 -30.438 1 57.5 24 SER B O 1
ATOM 3840 N N . VAL B 1 25 ? -21.234 -20.969 -29.641 1 59.75 25 VAL B N 1
ATOM 3841 C CA . VAL B 1 25 ? -22.641 -20.672 -29.906 1 59.75 25 VAL B CA 1
ATOM 3842 C C . VAL B 1 25 ? -22.859 -20.516 -31.406 1 59.75 25 VAL B C 1
ATOM 3844 O O . VAL B 1 25 ? -23.938 -20.828 -31.922 1 59.75 25 VAL B O 1
ATOM 3847 N N . SER B 1 26 ? -21.844 -20.125 -32 1 52.69 26 SER B N 1
ATOM 3848 C CA . SER B 1 26 ? -22.031 -19.812 -33.438 1 52.69 26 SER B CA 1
ATOM 3849 C C . SER B 1 26 ? -22.031 -21.078 -34.281 1 52.69 26 SER B C 1
ATOM 3851 O O . SER B 1 26 ? -22.25 -21.016 -35.5 1 52.69 26 SER B O 1
ATOM 3853 N N . VAL B 1 27 ? -21.719 -22.125 -33.688 1 55.12 27 VAL B N 1
ATOM 3854 C CA . VAL B 1 27 ? -21.641 -23.328 -34.531 1 55.12 27 VAL B CA 1
ATOM 3855 C C . VAL B 1 27 ? -23.047 -23.797 -34.875 1 55.12 27 VAL B C 1
ATOM 3857 O O . VAL B 1 27 ? -23.828 -24.172 -34 1 55.12 27 VAL B O 1
ATOM 3860 N N . VAL B 1 28 ? -23.531 -23.484 -36.094 1 55.12 28 VAL B N 1
ATOM 3861 C CA . VAL B 1 28 ? -24.828 -23.688 -36.719 1 55.12 28 VAL B CA 1
ATOM 3862 C C . VAL B 1 28 ? -25.031 -25.188 -37 1 55.12 28 VAL B C 1
ATOM 3864 O O . VAL B 1 28 ? -26.172 -25.672 -37 1 55.12 28 VAL B O 1
ATOM 3867 N N . CYS B 1 29 ? -23.984 -25.906 -37.25 1 59.28 29 CYS B N 1
ATOM 3868 C CA . CYS B 1 29 ? -24.172 -27.297 -37.625 1 59.28 29 CYS B CA 1
ATOM 3869 C C . CYS B 1 29 ? -24.203 -28.203 -36.406 1 59.28 29 CYS B C 1
ATOM 3871 O O . CYS B 1 29 ? -23.391 -28.062 -35.5 1 59.28 29 CYS B O 1
ATOM 3873 N N . LYS B 1 30 ? -25.344 -28.938 -36.219 1 60.47 30 LYS B N 1
ATOM 3874 C CA . LYS B 1 30 ? -25.594 -29.859 -35.125 1 60.47 30 LYS B CA 1
ATOM 3875 C C . LYS B 1 30 ? -24.391 -30.75 -34.844 1 60.47 30 LYS B C 1
ATOM 3877 O O . LYS B 1 30 ? -24.047 -31.031 -33.719 1 60.47 30 LYS B O 1
ATOM 3882 N N . ARG B 1 31 ? -23.844 -31.141 -35.969 1 58 31 ARG B N 1
ATOM 3883 C CA . ARG B 1 31 ? -22.703 -32.031 -35.812 1 58 31 ARG B CA 1
ATOM 3884 C C . ARG B 1 31 ? -21.531 -31.297 -35.125 1 58 31 ARG B C 1
ATOM 3886 O O . ARG B 1 31 ? -20.891 -31.844 -34.219 1 58 31 ARG B O 1
ATOM 3893 N N . LEU B 1 32 ? -21.297 -30.188 -35.594 1 60.5 32 LEU B N 1
ATOM 3894 C CA . LEU B 1 32 ? -20.203 -29.406 -35.031 1 60.5 32 LEU B CA 1
ATOM 3895 C C . LEU B 1 32 ? -20.469 -29 -33.594 1 60.5 32 LEU B C 1
ATOM 3897 O O . LEU B 1 32 ? -19.562 -28.953 -32.781 1 60.5 32 LEU B O 1
ATOM 3901 N N . TYR B 1 33 ? -21.672 -28.922 -33.406 1 66.12 33 TYR B N 1
ATOM 3902 C CA . TYR B 1 33 ? -22.125 -28.609 -32.062 1 66.12 33 TYR B CA 1
ATOM 3903 C C . TYR B 1 33 ? -21.859 -29.766 -31.109 1 66.12 33 TYR B C 1
ATOM 3905 O O . TYR B 1 33 ? -21.375 -29.562 -30 1 66.12 33 TYR B O 1
ATOM 3913 N N . ALA B 1 34 ? -22.109 -30.891 -31.656 1 68.38 34 ALA B N 1
ATOM 3914 C CA . ALA B 1 34 ? -21.891 -32.094 -30.844 1 68.38 34 ALA B CA 1
ATOM 3915 C C . ALA B 1 34 ? -20.391 -32.312 -30.609 1 68.38 34 ALA B C 1
ATOM 3917 O O . ALA B 1 34 ? -19.984 -32.656 -29.5 1 68.38 34 ALA B O 1
ATOM 3918 N N . ILE B 1 35 ? -19.688 -32.125 -31.609 1 65.75 35 ILE B N 1
ATOM 3919 C CA . ILE B 1 35 ? -18.25 -32.344 -31.516 1 65.75 35 ILE B CA 1
ATOM 3920 C C . ILE B 1 35 ? -17.625 -31.344 -30.547 1 65.75 35 ILE B C 1
ATOM 3922 O O . ILE B 1 35 ? -16.781 -31.703 -29.719 1 65.75 35 ILE B O 1
ATOM 3926 N N . GLU B 1 36 ? -18.031 -30.188 -30.641 1 70.56 36 GLU B N 1
ATOM 3927 C CA . GLU B 1 36 ? -17.516 -29.172 -29.719 1 70.56 36 GLU B CA 1
ATOM 3928 C C . GLU B 1 36 ? -17.844 -29.516 -28.266 1 70.56 36 GLU B C 1
ATOM 3930 O O . GLU B 1 36 ? -17.016 -29.328 -27.375 1 70.56 36 GLU B O 1
ATOM 3935 N N . GLY B 1 37 ? -18.969 -30.031 -28.109 1 73.12 37 GLY B N 1
ATOM 3936 C CA . GLY B 1 37 ? -19.406 -30.438 -26.781 1 73.12 37 GLY B CA 1
ATOM 3937 C C . GLY B 1 37 ? -18.531 -31.516 -26.172 1 73.12 37 GLY B C 1
ATOM 3938 O O . GLY B 1 37 ? -18.156 -31.438 -25.016 1 73.12 37 GLY B O 1
ATOM 3939 N N . GLU B 1 38 ? -18.141 -32.406 -27.062 1 72.69 38 GLU B N 1
ATOM 3940 C CA . GLU B 1 38 ? -17.344 -33.531 -26.578 1 72.69 38 GLU B CA 1
ATOM 3941 C C . GLU B 1 38 ? -15.867 -33.125 -26.438 1 72.69 38 GLU B C 1
ATOM 3943 O O . GLU B 1 38 ? -15.141 -33.719 -25.625 1 72.69 38 GLU B O 1
ATOM 3948 N N . GLN B 1 39 ? -15.539 -32.156 -27.109 1 74.5 39 GLN B N 1
ATOM 3949 C CA . GLN B 1 39 ? -14.117 -31.844 -27.172 1 74.5 39 GLN B CA 1
ATOM 3950 C C . GLN B 1 39 ? -13.758 -30.766 -26.141 1 74.5 39 GLN B C 1
ATOM 3952 O O . GLN B 1 39 ? -12.594 -30.656 -25.734 1 74.5 39 GLN B O 1
ATOM 3957 N N . ARG B 1 40 ? -14.75 -30.203 -25.656 1 82.31 40 ARG B N 1
ATOM 3958 C CA . ARG B 1 40 ? -14.461 -29.109 -24.734 1 82.31 40 ARG B CA 1
ATOM 3959 C C . ARG B 1 40 ? -14.023 -29.656 -23.375 1 82.31 40 ARG B C 1
ATOM 3961 O O . ARG B 1 40 ? -14.688 -30.516 -22.797 1 82.31 40 ARG B O 1
ATOM 3968 N N . ASP B 1 41 ? -12.82 -29.219 -22.984 1 90.06 41 ASP B N 1
ATOM 3969 C CA . ASP B 1 41 ? -12.297 -29.734 -21.719 1 90.06 41 ASP B CA 1
ATOM 3970 C C . ASP B 1 41 ? -12.078 -28.625 -20.719 1 90.06 41 ASP B C 1
ATOM 3972 O O . ASP B 1 41 ? -11.602 -28.859 -19.609 1 90.06 41 ASP B O 1
ATOM 3976 N N . PHE B 1 42 ? -12.383 -27.453 -21.156 1 91 42 PHE B N 1
ATOM 3977 C CA . PHE B 1 42 ? -12.195 -26.312 -20.281 1 91 42 PHE B CA 1
ATOM 3978 C C . PHE B 1 42 ? -13.453 -25.438 -20.25 1 91 42 PHE B C 1
ATOM 3980 O O . PHE B 1 42 ? -14.102 -25.234 -21.266 1 91 42 PHE B O 1
ATOM 3987 N N . LEU B 1 43 ? -13.852 -24.969 -18.984 1 89.62 43 LEU B N 1
ATOM 3988 C CA . LEU B 1 43 ? -15.008 -24.094 -18.797 1 89.62 43 LEU B CA 1
ATOM 3989 C C . LEU B 1 43 ? -14.688 -22.969 -17.812 1 89.62 43 LEU B C 1
ATOM 3991 O O . LEU B 1 43 ? -14.156 -23.219 -16.719 1 89.62 43 LEU B O 1
ATOM 3995 N N . LYS B 1 44 ? -14.859 -21.734 -18.172 1 90.19 44 LYS B N 1
ATOM 3996 C CA . LYS B 1 44 ? -14.75 -20.594 -17.266 1 90.19 44 LYS B CA 1
ATOM 3997 C C . LYS B 1 44 ? -16.094 -19.859 -17.141 1 90.19 44 LYS B C 1
ATOM 3999 O O . LYS B 1 44 ? -16.641 -19.391 -18.141 1 90.19 44 LYS B O 1
ATOM 4004 N N . VAL B 1 45 ? -16.656 -19.828 -15.898 1 88.88 45 VAL B N 1
ATOM 4005 C CA . VAL B 1 45 ? -17.953 -19.188 -15.672 1 88.88 45 VAL B CA 1
ATOM 4006 C C . VAL B 1 45 ? -17.891 -18.281 -14.453 1 88.88 45 VAL B C 1
ATOM 4008 O O . VAL B 1 45 ? -16.844 -18.188 -13.797 1 88.88 45 VAL B O 1
ATOM 4011 N N . GLY B 1 46 ? -19.031 -17.516 -14.18 1 87.62 46 GLY B N 1
ATOM 4012 C CA . GLY B 1 46 ? -19.062 -16.594 -13.07 1 87.62 46 GLY B CA 1
ATOM 4013 C C . GLY B 1 46 ? -20.391 -15.844 -12.969 1 87.62 46 GLY B C 1
ATOM 4014 O O . GLY B 1 46 ? -21.453 -16.453 -12.875 1 87.62 46 GLY B O 1
ATOM 4015 N N . CYS B 1 47 ? -20.328 -14.57 -13.039 1 78.31 47 CYS B N 1
ATOM 4016 C CA . CYS B 1 47 ? -21.469 -13.703 -12.805 1 78.31 47 CYS B CA 1
ATOM 4017 C C . CYS B 1 47 ? -22.562 -13.953 -13.852 1 78.31 47 CYS B C 1
ATOM 4019 O O . CYS B 1 47 ? -23.75 -13.758 -13.586 1 78.31 47 CYS B O 1
ATOM 4021 N N . GLY B 1 48 ? -22.266 -14.445 -14.977 1 77.12 48 GLY B N 1
ATOM 4022 C CA . GLY B 1 48 ? -23.234 -14.664 -16.047 1 77.12 48 GLY B CA 1
ATOM 4023 C C . GLY B 1 48 ? -23.969 -15.984 -15.922 1 77.12 48 GLY B C 1
ATOM 4024 O O . GLY B 1 48 ? -24.906 -16.25 -16.672 1 77.12 48 GLY B O 1
ATOM 4025 N N . LEU B 1 49 ? -23.609 -16.734 -15.008 1 83.75 49 LEU B N 1
ATOM 4026 C CA . LEU B 1 49 ? -24.219 -18.031 -14.781 1 83.75 49 LEU B CA 1
ATOM 4027 C C . LEU B 1 49 ? -25.516 -17.891 -13.984 1 83.75 49 LEU B C 1
ATOM 4029 O O . LEU B 1 49 ? -25.484 -17.828 -12.75 1 83.75 49 LEU B O 1
ATOM 4033 N N . HIS B 1 50 ? -26.609 -17.828 -14.711 1 82.62 50 HIS B N 1
ATOM 4034 C CA . HIS B 1 50 ? -27.891 -17.594 -14.039 1 82.62 50 HIS B CA 1
ATOM 4035 C C . HIS B 1 50 ? -29 -18.422 -14.68 1 82.62 50 HIS B C 1
ATOM 4037 O O . HIS B 1 50 ? -29.156 -18.422 -15.906 1 82.62 50 HIS B O 1
ATOM 4043 N N . PRO B 1 51 ? -29.828 -19.094 -13.898 1 86.44 51 PRO B N 1
ATOM 4044 C CA . PRO B 1 51 ? -29.625 -19.453 -12.492 1 86.44 51 PRO B CA 1
ATOM 4045 C C . PRO B 1 51 ? -28.391 -20.344 -12.305 1 86.44 51 PRO B C 1
ATOM 4047 O O . PRO B 1 51 ? -28.172 -21.281 -13.07 1 86.44 51 PRO B O 1
ATOM 4050 N N . ALA B 1 52 ? -27.656 -20.156 -11.312 1 89.12 52 ALA B N 1
ATOM 4051 C CA . ALA B 1 52 ? -26.281 -20.656 -11.219 1 89.12 52 ALA B CA 1
ATOM 4052 C C . ALA B 1 52 ? -26.234 -22.172 -11.312 1 89.12 52 ALA B C 1
ATOM 4054 O O . ALA B 1 52 ? -25.562 -22.734 -12.18 1 89.12 52 ALA B O 1
ATOM 4055 N N . THR B 1 53 ? -27.047 -22.875 -10.523 1 91 53 THR B N 1
ATOM 4056 C CA . THR B 1 53 ? -26.969 -24.328 -10.445 1 91 53 THR B CA 1
ATOM 4057 C C . THR B 1 53 ? -27.547 -24.953 -11.711 1 91 53 THR B C 1
ATOM 4059 O O . THR B 1 53 ? -26.953 -25.891 -12.266 1 91 53 THR B O 1
ATOM 4062 N N . GLU B 1 54 ? -28.656 -24.453 -12.203 1 90.25 54 GLU B N 1
ATOM 4063 C CA . GLU B 1 54 ? -29.297 -24.984 -13.406 1 90.25 54 GLU B CA 1
ATOM 4064 C C . GLU B 1 54 ? -28.422 -24.766 -14.641 1 90.25 54 GLU B C 1
ATOM 4066 O O . GLU B 1 54 ? -28.281 -25.672 -15.469 1 90.25 54 GLU B O 1
ATOM 4071 N N . ALA B 1 55 ? -27.938 -23.625 -14.648 1 89.25 55 ALA B N 1
ATOM 4072 C CA . ALA B 1 55 ? -27.078 -23.297 -15.789 1 89.25 55 ALA B CA 1
ATOM 4073 C C . ALA B 1 55 ? -25.828 -24.172 -15.812 1 89.25 55 ALA B C 1
ATOM 4075 O O . ALA B 1 55 ? -25.438 -24.688 -16.875 1 89.25 55 ALA B O 1
ATOM 4076 N N . LEU B 1 56 ? -25.281 -24.297 -14.656 1 92.25 56 LEU B N 1
ATOM 4077 C CA . LEU B 1 56 ? -24.078 -25.125 -14.578 1 92.25 56 LEU B CA 1
ATOM 4078 C C . LEU B 1 56 ? -24.406 -26.562 -14.961 1 92.25 56 LEU B C 1
ATOM 4080 O O . LEU B 1 56 ? -23.625 -27.203 -15.68 1 92.25 56 LEU B O 1
ATOM 4084 N N . THR B 1 57 ? -25.531 -27.047 -14.508 1 92.31 57 THR B N 1
ATOM 4085 C CA . THR B 1 57 ? -25.969 -28.406 -14.836 1 92.31 57 THR B CA 1
ATOM 4086 C C . THR B 1 57 ? -26.078 -28.594 -16.344 1 92.31 57 THR B C 1
ATOM 4088 O O . THR B 1 57 ? -25.578 -29.578 -16.891 1 92.31 57 THR B O 1
ATOM 4091 N N . SER B 1 58 ? -26.609 -27.609 -16.953 1 88.75 58 SER B N 1
ATOM 4092 C CA . SER B 1 58 ? -26.781 -27.672 -18.406 1 88.75 58 SER B CA 1
ATOM 4093 C C . SER B 1 58 ? -25.438 -27.688 -19.125 1 88.75 58 SER B C 1
ATOM 4095 O O . SER B 1 58 ? -25.266 -28.438 -20.094 1 88.75 58 SER B O 1
ATOM 4097 N N . LEU B 1 59 ? -24.547 -26.938 -18.672 1 89.19 59 LEU B N 1
ATOM 4098 C CA . LEU B 1 59 ? -23.219 -26.891 -19.266 1 89.19 59 LEU B CA 1
ATOM 4099 C C . LEU B 1 59 ? -22.469 -28.203 -19.078 1 89.19 59 LEU B C 1
ATOM 4101 O O . LEU B 1 59 ? -21.812 -28.688 -19.984 1 89.19 59 LEU B O 1
ATOM 4105 N N . CYS B 1 60 ? -22.656 -28.781 -17.906 1 90.62 60 CYS B N 1
ATOM 4106 C CA . CYS B 1 60 ? -21.969 -30.031 -17.594 1 90.62 60 CYS B CA 1
ATOM 4107 C C . CYS B 1 60 ? -22.531 -31.172 -18.438 1 90.62 60 CYS B C 1
ATOM 4109 O O . CYS B 1 60 ? -21.797 -32.094 -18.797 1 90.62 60 CYS B O 1
ATOM 4111 N N . ILE B 1 61 ? -23.781 -31.078 -18.703 1 88.25 61 ILE B N 1
ATOM 4112 C CA . ILE B 1 61 ? -24.406 -32.094 -19.547 1 88.25 61 ILE B CA 1
ATOM 4113 C C . ILE B 1 61 ? -23.891 -31.953 -20.984 1 88.25 61 ILE B C 1
ATOM 4115 O O . ILE B 1 61 ? -23.578 -32.938 -21.641 1 88.25 61 ILE B O 1
ATOM 4119 N N . ARG B 1 62 ? -23.734 -30.734 -21.328 1 85.38 62 ARG B N 1
ATOM 4120 C CA . ARG B 1 62 ? -23.297 -30.469 -22.688 1 85.38 62 ARG B CA 1
ATOM 4121 C C . ARG B 1 62 ? -21.828 -30.844 -22.875 1 85.38 62 ARG B C 1
ATOM 4123 O O . ARG B 1 62 ? -21.438 -31.312 -23.938 1 85.38 62 ARG B O 1
ATOM 4130 N N . PHE B 1 63 ? -21.078 -30.578 -21.875 1 89.25 63 PHE B N 1
ATOM 4131 C CA . PHE B 1 63 ? -19.641 -30.828 -21.953 1 89.25 63 PHE B CA 1
ATOM 4132 C C . PHE B 1 63 ? -19.234 -31.922 -20.953 1 89.25 63 PHE B C 1
ATOM 4134 O O . PHE B 1 63 ? -18.656 -31.625 -19.906 1 89.25 63 PHE B O 1
ATOM 4141 N N . PRO B 1 64 ? -19.359 -33.094 -21.281 1 87.12 64 PRO B N 1
ATOM 4142 C CA . PRO B 1 64 ? -19.172 -34.188 -20.328 1 87.12 64 PRO B CA 1
ATOM 4143 C C . PRO B 1 64 ? -17.688 -34.438 -20.016 1 87.12 64 PRO B C 1
ATOM 4145 O O . PRO B 1 64 ? -17.375 -35.094 -19.031 1 87.12 64 PRO B O 1
ATOM 4148 N N . ASN B 1 65 ? -16.797 -33.938 -20.797 1 90.06 65 ASN B N 1
ATOM 4149 C CA . ASN B 1 65 ? -15.383 -34.25 -20.625 1 90.06 65 ASN B CA 1
ATOM 4150 C C . ASN B 1 65 ? -14.617 -33.062 -20.031 1 90.06 65 ASN B C 1
ATOM 4152 O O . ASN B 1 65 ? -13.43 -32.906 -20.281 1 90.06 65 ASN B O 1
ATOM 4156 N N . LEU B 1 66 ? -15.297 -32.25 -19.266 1 92.31 66 LEU B N 1
ATOM 4157 C CA . LEU B 1 66 ? -14.656 -31.109 -18.641 1 92.31 66 LEU B CA 1
ATOM 4158 C C . LEU B 1 66 ? -13.547 -31.547 -17.703 1 92.31 66 LEU B C 1
ATOM 4160 O O . LEU B 1 66 ? -13.766 -32.406 -16.812 1 92.31 66 LEU B O 1
ATOM 4164 N N . ARG B 1 67 ? -12.367 -31.016 -17.906 1 95.5 67 ARG B N 1
ATOM 4165 C CA . ARG B 1 67 ? -11.219 -31.328 -17.062 1 95.5 67 ARG B CA 1
ATOM 4166 C C . ARG B 1 67 ? -10.82 -30.141 -16.203 1 95.5 67 ARG B C 1
ATOM 4168 O O . ARG B 1 67 ? -10.32 -30.297 -15.086 1 95.5 67 ARG B O 1
ATOM 4175 N N . LYS B 1 68 ? -10.945 -28.984 -16.75 1 96.31 68 LYS B N 1
ATOM 4176 C CA . LYS B 1 68 ? -10.602 -27.734 -16.047 1 96.31 68 LYS B CA 1
ATOM 4177 C C . LYS B 1 68 ? -11.805 -26.812 -15.977 1 96.31 68 LYS B C 1
ATOM 4179 O O . LYS B 1 68 ? -12.422 -26.5 -17 1 96.31 68 LYS B O 1
ATOM 4184 N N . VAL B 1 69 ? -12.172 -26.406 -14.719 1 95.44 69 VAL B N 1
ATOM 4185 C CA . VAL B 1 69 ? -13.289 -25.484 -14.523 1 95.44 69 VAL B CA 1
ATOM 4186 C C . VAL B 1 69 ? -12.859 -24.312 -13.648 1 95.44 69 VAL B C 1
ATOM 4188 O O . VAL B 1 69 ? -12.203 -24.516 -12.617 1 95.44 69 VAL B O 1
ATOM 4191 N N . GLU B 1 70 ? -13.102 -23.109 -14.07 1 95.19 70 GLU B N 1
ATOM 4192 C CA . GLU B 1 70 ? -12.883 -21.891 -13.297 1 95.19 70 GLU B CA 1
ATOM 4193 C C . GLU B 1 70 ? -14.188 -21.141 -13.055 1 95.19 70 GLU B C 1
ATOM 4195 O O . GLU B 1 70 ? -14.883 -20.766 -14.008 1 95.19 70 GLU B O 1
ATOM 4200 N N . ILE B 1 71 ? -14.523 -21.016 -11.828 1 94.31 71 ILE B N 1
ATOM 4201 C CA . ILE B 1 71 ? -15.703 -20.234 -11.453 1 94.31 71 ILE B CA 1
ATOM 4202 C C . ILE B 1 71 ? -15.266 -18.953 -10.734 1 94.31 71 ILE B C 1
ATOM 4204 O O . ILE B 1 71 ? -14.758 -19.016 -9.609 1 94.31 71 ILE B O 1
ATOM 4208 N N . VAL B 1 72 ? -15.492 -17.812 -11.344 1 89.81 72 VAL B N 1
ATOM 4209 C CA . VAL B 1 72 ? -14.969 -16.547 -10.836 1 89.81 72 VAL B CA 1
ATOM 4210 C C . VAL B 1 72 ? -16.109 -15.531 -10.719 1 89.81 72 VAL B C 1
ATOM 4212 O O . VAL B 1 72 ? -16.688 -15.125 -11.727 1 89.81 72 VAL B O 1
ATOM 4215 N N . TYR B 1 73 ? -16.391 -15.062 -9.516 1 86.69 73 TYR B N 1
ATOM 4216 C CA . TYR B 1 73 ? -17.469 -14.109 -9.281 1 86.69 73 TYR B CA 1
ATOM 4217 C C . TYR B 1 73 ? -16.922 -12.727 -8.961 1 86.69 73 TYR B C 1
ATOM 4219 O O . TYR B 1 73 ? -17.516 -11.977 -8.188 1 86.69 73 TYR B O 1
ATOM 4227 N N . SER B 1 74 ? -15.727 -12.484 -9.477 1 77.44 74 SER B N 1
ATOM 4228 C CA . SER B 1 74 ? -15.203 -11.133 -9.312 1 77.44 74 SER B CA 1
ATOM 4229 C C . SER B 1 74 ? -16.172 -10.094 -9.867 1 77.44 74 SER B C 1
ATOM 4231 O O . SER B 1 74 ? -16.688 -10.25 -10.977 1 77.44 74 SER B O 1
ATOM 4233 N N . GLY B 1 75 ? -16.5 -9.133 -9.07 1 71.81 75 GLY B N 1
ATOM 4234 C CA . GLY B 1 75 ? -17.391 -8.078 -9.516 1 71.81 75 GLY B CA 1
ATOM 4235 C C . GLY B 1 75 ? -18.859 -8.438 -9.391 1 71.81 75 GLY B C 1
ATOM 4236 O O . GLY B 1 75 ? -19.719 -7.785 -9.977 1 71.81 75 GLY B O 1
ATOM 4237 N N . TRP B 1 76 ? -19.234 -9.453 -8.781 1 77.5 76 TRP B N 1
ATOM 4238 C CA . TRP B 1 76 ? -20.609 -9.914 -8.609 1 77.5 76 TRP B CA 1
ATOM 4239 C C . TRP B 1 76 ? -21.453 -8.875 -7.883 1 77.5 76 TRP B C 1
ATOM 4241 O O . TRP B 1 76 ? -20.969 -8.203 -6.965 1 77.5 76 TRP B O 1
ATOM 4251 N N . MET B 1 77 ? -22.719 -8.82 -8.445 1 72.12 77 MET B N 1
ATOM 4252 C CA . MET B 1 77 ? -23.766 -8 -7.832 1 72.12 77 MET B CA 1
ATOM 4253 C C . MET B 1 77 ? -25.031 -8.82 -7.602 1 72.12 77 MET B C 1
ATOM 4255 O O . MET B 1 77 ? -25.281 -9.789 -8.312 1 72.12 77 MET B O 1
ATOM 4259 N N . SER B 1 78 ? -25.797 -8.391 -6.613 1 74.38 78 SER B N 1
ATOM 4260 C CA . SER B 1 78 ? -27 -9.148 -6.262 1 74.38 78 SER B CA 1
ATOM 4261 C C . SER B 1 78 ? -27.969 -9.234 -7.441 1 74.38 78 SER B C 1
ATOM 4263 O O . SER B 1 78 ? -28.688 -10.219 -7.594 1 74.38 78 SER B O 1
ATOM 4265 N N . ASN B 1 79 ? -27.891 -8.266 -8.227 1 72.44 79 ASN B N 1
ATOM 4266 C CA . ASN B 1 79 ? -28.859 -8.211 -9.328 1 72.44 79 ASN B CA 1
ATOM 4267 C C . ASN B 1 79 ? -28.469 -9.156 -10.453 1 72.44 79 ASN B C 1
ATOM 4269 O O . ASN B 1 79 ? -29.266 -9.383 -11.375 1 72.44 79 ASN B O 1
ATOM 4273 N N . LEU B 1 80 ? -27.312 -9.688 -10.391 1 74.31 80 LEU B N 1
ATOM 4274 C CA . LEU B 1 80 ? -26.875 -10.625 -11.406 1 74.31 80 LEU B CA 1
ATOM 4275 C C . LEU B 1 80 ? -27.328 -12.047 -11.086 1 74.31 80 LEU B C 1
ATOM 4277 O O . LEU B 1 80 ? -27.109 -12.969 -11.867 1 74.31 80 LEU B O 1
ATOM 4281 N N . GLY B 1 81 ? -28.031 -12.102 -9.992 1 80.5 81 GLY B N 1
ATOM 4282 C CA . GLY B 1 81 ? -28.484 -13.414 -9.586 1 80.5 81 GLY B CA 1
ATOM 4283 C C . GLY B 1 81 ? -27.641 -14.031 -8.484 1 80.5 81 GLY B C 1
ATOM 4284 O O . GLY B 1 81 ? -26.594 -13.492 -8.125 1 80.5 81 GLY B O 1
ATOM 4285 N N . LYS B 1 82 ? -28.062 -15.078 -8.125 1 86.69 82 LYS B N 1
ATOM 4286 C CA . LYS B 1 82 ? -27.359 -15.734 -7.023 1 86.69 82 LYS B CA 1
ATOM 4287 C C . LYS B 1 82 ? -26.078 -16.422 -7.512 1 86.69 82 LYS B C 1
ATOM 4289 O O . LYS B 1 82 ? -26.031 -16.906 -8.641 1 86.69 82 LYS B O 1
ATOM 4294 N N . GLN B 1 83 ? -25.109 -16.391 -6.668 1 90.88 83 GLN B N 1
ATOM 4295 C CA . GLN B 1 83 ? -23.891 -17.141 -6.961 1 90.88 83 GLN B CA 1
ATOM 4296 C C . GLN B 1 83 ? -24.109 -18.641 -6.816 1 90.88 83 GLN B C 1
ATOM 4298 O O . GLN B 1 83 ? -25.125 -19.078 -6.273 1 90.88 83 GLN B O 1
ATOM 4303 N N . LEU B 1 84 ? -23.141 -19.266 -7.34 1 92.88 84 LEU B N 1
ATOM 4304 C CA . LEU B 1 84 ? -23.109 -20.719 -7.137 1 92.88 84 LEU B CA 1
ATOM 4305 C C . LEU B 1 84 ? -23 -21.047 -5.652 1 92.88 84 LEU B C 1
ATOM 4307 O O . LEU B 1 84 ? -22.25 -20.406 -4.918 1 92.88 84 LEU B O 1
ATOM 4311 N N . ASP B 1 85 ? -23.797 -22.016 -5.215 1 95.06 85 ASP B N 1
ATOM 4312 C CA . ASP B 1 85 ? -23.75 -22.469 -3.828 1 95.06 85 ASP B CA 1
ATOM 4313 C C . ASP B 1 85 ? -23.266 -23.906 -3.732 1 95.06 85 ASP B C 1
ATOM 4315 O O . ASP B 1 85 ? -22.672 -24.438 -4.676 1 95.06 85 ASP B O 1
ATOM 4319 N N . ASN B 1 86 ? -23.516 -24.594 -2.637 1 97.31 86 ASN B N 1
ATOM 4320 C CA . ASN B 1 86 ? -23.031 -25.953 -2.42 1 97.31 86 ASN B CA 1
ATOM 4321 C C . ASN B 1 86 ? -23.656 -26.938 -3.41 1 97.31 86 ASN B C 1
ATOM 4323 O O . ASN B 1 86 ? -23 -27.906 -3.822 1 97.31 86 ASN B O 1
ATOM 4327 N N . GLN B 1 87 ? -24.875 -26.625 -3.809 1 96.25 87 GLN B N 1
ATOM 4328 C CA . GLN B 1 87 ? -25.531 -27.5 -4.785 1 96.25 87 GLN B CA 1
ATOM 4329 C C . GLN B 1 87 ? -24.812 -27.453 -6.125 1 96.25 87 GLN B C 1
ATOM 4331 O O . GLN B 1 87 ? -24.75 -28.469 -6.832 1 96.25 87 GLN B O 1
ATOM 4336 N N . GLY B 1 88 ? -24.312 -26.312 -6.398 1 96 88 GLY B N 1
ATOM 4337 C CA . GLY B 1 88 ? -23.5 -26.219 -7.605 1 96 88 GLY B CA 1
ATOM 4338 C C . GLY B 1 88 ? -22.266 -27.094 -7.57 1 96 88 GLY B C 1
ATOM 4339 O O . GLY B 1 88 ? -21.906 -27.719 -8.57 1 96 88 GLY B O 1
ATOM 4340 N N . LEU B 1 89 ? -21.625 -27.141 -6.418 1 97.25 89 LEU B N 1
ATOM 4341 C CA . LEU B 1 89 ? -20.453 -27.984 -6.27 1 97.25 89 LEU B CA 1
ATOM 4342 C C . LEU B 1 89 ? -20.828 -29.469 -6.348 1 97.25 89 LEU B C 1
ATOM 4344 O O . LEU B 1 89 ? -20.062 -30.281 -6.859 1 97.25 89 LEU B O 1
ATOM 4348 N N . LEU B 1 90 ? -22.016 -29.75 -5.883 1 97.25 90 LEU B N 1
ATOM 4349 C CA . LEU B 1 90 ? -22.531 -31.109 -6.008 1 97.25 90 LEU B CA 1
ATOM 4350 C C . LEU B 1 90 ? -22.688 -31.5 -7.473 1 97.25 90 LEU B C 1
ATOM 4352 O O . LEU B 1 90 ? -22.359 -32.625 -7.867 1 97.25 90 LEU B O 1
ATOM 4356 N N . VAL B 1 91 ? -23.125 -30.609 -8.242 1 96 91 VAL B N 1
ATOM 4357 C CA . VAL B 1 91 ? -23.297 -30.828 -9.672 1 96 91 VAL B CA 1
ATOM 4358 C C . VAL B 1 91 ? -21.953 -31.141 -10.312 1 96 91 VAL B C 1
ATOM 4360 O O . VAL B 1 91 ? -21.828 -32.094 -11.094 1 96 91 VAL B O 1
ATOM 4363 N N . LEU B 1 92 ? -20.953 -30.406 -9.992 1 95.38 92 LEU B N 1
ATOM 4364 C CA . LEU B 1 92 ? -19.625 -30.625 -10.539 1 95.38 92 LEU B CA 1
ATOM 4365 C C . LEU B 1 92 ? -19.125 -32.031 -10.172 1 95.38 92 LEU B C 1
ATOM 4367 O O . LEU B 1 92 ? -18.594 -32.75 -11.023 1 95.38 92 LEU B O 1
ATOM 4371 N N . SER B 1 93 ? -19.266 -32.344 -8.93 1 95.31 93 SER B N 1
ATOM 4372 C CA . SER B 1 93 ? -18.766 -33.625 -8.438 1 95.31 93 SER B CA 1
ATOM 4373 C C . SER B 1 93 ? -19.516 -34.812 -9.078 1 95.31 93 SER B C 1
ATOM 4375 O O . SER B 1 93 ? -18.922 -35.875 -9.328 1 95.31 93 SER B O 1
ATOM 4377 N N . SER B 1 94 ? -20.781 -34.656 -9.453 1 94.25 94 SER B N 1
ATOM 4378 C CA . SER B 1 94 ? -21.609 -35.75 -9.945 1 94.25 94 SER B CA 1
ATOM 4379 C C . SER B 1 94 ? -21.578 -35.812 -11.461 1 94.25 94 SER B C 1
ATOM 4381 O O . SER B 1 94 ? -21.656 -36.906 -12.039 1 94.25 94 SER B O 1
ATOM 4383 N N . ARG B 1 95 ? -21.344 -34.688 -12.094 1 93.38 95 ARG B N 1
ATOM 4384 C CA . ARG B 1 95 ? -21.562 -34.656 -13.539 1 93.38 95 ARG B CA 1
ATOM 4385 C C . ARG B 1 95 ? -20.234 -34.5 -14.281 1 93.38 95 ARG B C 1
ATOM 4387 O O . ARG B 1 95 ? -20.188 -34.594 -15.508 1 93.38 95 ARG B O 1
ATOM 4394 N N . CYS B 1 96 ? -19.234 -34.25 -13.594 1 93.44 96 CYS B N 1
ATOM 4395 C CA . CYS B 1 96 ? -17.938 -34.062 -14.242 1 93.44 96 CYS B CA 1
ATOM 4396 C C . CYS B 1 96 ? -16.906 -35.031 -13.695 1 93.44 96 CYS B C 1
ATOM 4398 O O . CYS B 1 96 ? -15.992 -34.625 -12.977 1 93.44 96 CYS B O 1
ATOM 4400 N N . PRO B 1 97 ? -16.984 -36.219 -14.086 1 91.25 97 PRO B N 1
ATOM 4401 C CA . PRO B 1 97 ? -16.094 -37.25 -13.539 1 91.25 97 PRO B CA 1
ATOM 4402 C C . PRO B 1 97 ? -14.625 -37.031 -13.922 1 91.25 97 PRO B C 1
ATOM 4404 O O . PRO B 1 97 ? -13.727 -37.531 -13.234 1 91.25 97 PRO B O 1
ATOM 4407 N N . CYS B 1 98 ? -14.398 -36.281 -14.961 1 93.81 98 CYS B N 1
ATOM 4408 C CA . CYS B 1 98 ? -13.031 -36.094 -15.43 1 93.81 98 CYS B CA 1
ATOM 4409 C C . CYS B 1 98 ? -12.43 -34.812 -14.852 1 93.81 98 CYS B C 1
ATOM 4411 O O . CYS B 1 98 ? -11.312 -34.438 -15.211 1 93.81 98 CYS B O 1
ATOM 4413 N N . LEU B 1 99 ? -13.109 -34.156 -13.977 1 96.25 99 LEU B N 1
ATOM 4414 C CA . LEU B 1 99 ? -12.656 -32.875 -13.445 1 96.25 99 LEU B CA 1
ATOM 4415 C C . LEU B 1 99 ? -11.32 -33.031 -12.727 1 96.25 99 LEU B C 1
ATOM 4417 O O . LEU B 1 99 ? -11.203 -33.812 -11.773 1 96.25 99 LEU B O 1
ATOM 4421 N N . ALA B 1 100 ? -10.312 -32.281 -13.219 1 97.69 100 ALA B N 1
ATOM 4422 C CA . ALA B 1 100 ? -8.961 -32.406 -12.672 1 97.69 100 ALA B CA 1
ATOM 4423 C C . ALA B 1 100 ? -8.516 -31.094 -12.023 1 97.69 100 ALA B C 1
ATOM 4425 O O . ALA B 1 100 ? -7.754 -31.109 -11.055 1 97.69 100 ALA B O 1
ATOM 4426 N N . GLU B 1 101 ? -8.891 -29.984 -12.586 1 98.31 101 GLU B N 1
ATOM 4427 C CA . GLU B 1 101 ? -8.508 -28.672 -12.086 1 98.31 101 GLU B CA 1
ATOM 4428 C C . GLU B 1 101 ? -9.727 -27.797 -11.82 1 98.31 101 GLU B C 1
ATOM 4430 O O . GLU B 1 101 ? -10.555 -27.594 -12.711 1 98.31 101 GLU B O 1
ATOM 4435 N N . LEU B 1 102 ? -9.812 -27.312 -10.586 1 98.25 102 LEU B N 1
ATOM 4436 C CA . LEU B 1 102 ? -10.93 -26.453 -10.203 1 98.25 102 LEU B CA 1
ATOM 4437 C C . LEU B 1 102 ? -10.445 -25.188 -9.531 1 98.25 102 LEU B C 1
ATOM 4439 O O . LEU B 1 102 ? -9.609 -25.234 -8.625 1 98.25 102 LEU B O 1
ATOM 4443 N N . THR B 1 103 ? -10.852 -24.031 -10.008 1 98 103 THR B N 1
ATOM 4444 C CA . THR B 1 103 ? -10.578 -22.734 -9.391 1 98 103 THR B CA 1
ATOM 4445 C C . THR B 1 103 ? -11.875 -22.047 -8.969 1 98 103 THR B C 1
ATOM 4447 O O . THR B 1 103 ? -12.797 -21.922 -9.773 1 98 103 THR B O 1
ATOM 4450 N N . LEU B 1 104 ? -12.008 -21.75 -7.734 1 96.94 104 LEU B N 1
ATOM 4451 C CA . LEU B 1 104 ? -13.141 -21.016 -7.18 1 96.94 104 LEU B CA 1
AT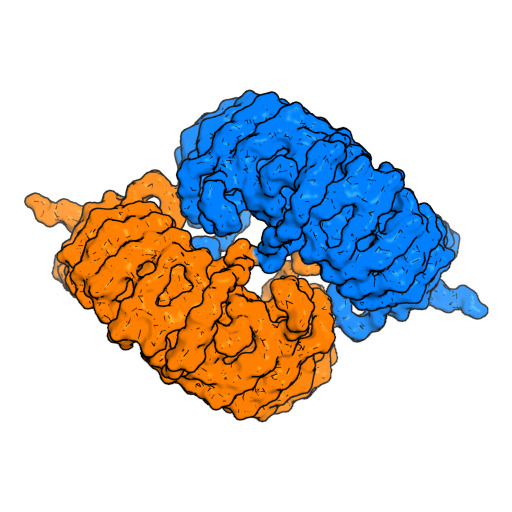OM 4452 C C . LEU B 1 104 ? -12.695 -19.656 -6.629 1 96.94 104 LEU B C 1
ATOM 4454 O O . LEU B 1 104 ? -11.953 -19.609 -5.645 1 96.94 104 LEU B O 1
ATOM 4458 N N . SER B 1 105 ? -13.148 -18.625 -7.234 1 93.12 105 SER B N 1
ATOM 4459 C CA . SER B 1 105 ? -12.727 -17.281 -6.828 1 93.12 105 SER B CA 1
ATOM 4460 C C . SER B 1 105 ? -13.922 -16.406 -6.492 1 93.12 105 SER B C 1
ATOM 4462 O O . SER B 1 105 ? -14.875 -16.312 -7.277 1 93.12 105 SER B O 1
ATOM 4464 N N . PHE B 1 106 ? -13.891 -15.773 -5.297 1 87.56 106 PHE B N 1
ATOM 4465 C CA . PHE B 1 106 ? -14.906 -14.836 -4.832 1 87.56 106 PHE B CA 1
ATOM 4466 C C . PHE B 1 106 ? -16.266 -15.516 -4.727 1 87.56 106 PHE B C 1
ATOM 4468 O O . PHE B 1 106 ? -17.281 -14.93 -5.082 1 87.56 106 PHE B O 1
ATOM 4475 N N . CYS B 1 107 ? -16.203 -16.75 -4.355 1 91.69 107 CYS B N 1
ATOM 4476 C CA . CYS B 1 107 ? -17.422 -17.516 -4.121 1 91.69 107 CYS B CA 1
ATOM 4477 C C . CYS B 1 107 ? -17.875 -17.375 -2.676 1 91.69 107 CYS B C 1
ATOM 4479 O O . CYS B 1 107 ? -17.312 -18 -1.777 1 91.69 107 CYS B O 1
ATOM 4481 N N . SER B 1 108 ? -18.984 -16.719 -2.475 1 86.81 108 SER B N 1
ATOM 4482 C CA . SER B 1 108 ? -19.375 -16.312 -1.124 1 86.81 108 SER B CA 1
ATOM 4483 C C . SER B 1 108 ? -20.375 -17.297 -0.535 1 86.81 108 SER B C 1
ATOM 4485 O O . SER B 1 108 ? -20.656 -17.266 0.667 1 86.81 108 SER B O 1
ATOM 4487 N N . PHE B 1 109 ? -20.922 -18.234 -1.328 1 91.31 109 PHE B N 1
ATOM 4488 C CA . PHE B 1 109 ? -22.047 -19.031 -0.849 1 91.31 109 PHE B CA 1
ATOM 4489 C C . PHE B 1 109 ? -21.672 -20.516 -0.8 1 91.31 109 PHE B C 1
ATOM 4491 O O . PHE B 1 109 ? -22.562 -21.375 -0.732 1 91.31 109 PHE B O 1
ATOM 4498 N N . ILE B 1 110 ? -20.438 -20.703 -0.878 1 95.94 110 ILE B N 1
ATOM 4499 C CA . ILE B 1 110 ? -19.969 -22.078 -0.686 1 95.94 110 ILE B CA 1
ATOM 4500 C C . ILE B 1 110 ? -19.328 -22.203 0.693 1 95.94 110 ILE B C 1
ATOM 4502 O O . ILE B 1 110 ? -18.812 -21.234 1.241 1 95.94 110 ILE B O 1
ATOM 4506 N N . ASN B 1 111 ? -19.422 -23.344 1.261 1 96.38 111 ASN B N 1
ATOM 4507 C CA . ASN B 1 111 ? -18.844 -23.609 2.574 1 96.38 111 ASN B CA 1
ATOM 4508 C C . ASN B 1 111 ? -18.281 -25.016 2.664 1 96.38 111 ASN B C 1
ATOM 4510 O O . ASN B 1 111 ? -18.016 -25.656 1.642 1 96.38 111 ASN B O 1
ATOM 4514 N N . ASP B 1 112 ? -18.156 -25.547 3.836 1 97.75 112 ASP B N 1
ATOM 4515 C CA . ASP B 1 112 ? -17.516 -26.828 4.066 1 97.75 112 ASP B CA 1
ATOM 4516 C C . ASP B 1 112 ? -18.312 -27.969 3.445 1 97.75 112 ASP B C 1
ATOM 4518 O O . ASP B 1 112 ? -17.75 -28.953 2.965 1 97.75 112 ASP B O 1
ATOM 4522 N N . THR B 1 113 ? -19.625 -27.828 3.467 1 97.56 113 THR B N 1
ATOM 4523 C CA . THR B 1 113 ? -20.484 -28.844 2.859 1 97.56 113 THR B CA 1
ATOM 4524 C C . THR B 1 113 ? -20.172 -29 1.375 1 97.56 113 THR B C 1
ATOM 4526 O O . THR B 1 113 ? -20.047 -30.125 0.872 1 97.56 113 THR B O 1
ATOM 4529 N N . GLY B 1 114 ? -20 -27.859 0.74 1 97.81 114 GLY B N 1
ATOM 4530 C CA . GLY B 1 114 ? -19.656 -27.891 -0.673 1 97.81 114 GLY B CA 1
ATOM 4531 C C . GLY B 1 114 ? -18.344 -28.562 -0.956 1 97.81 114 GLY B C 1
ATOM 4532 O O . GLY B 1 114 ? -18.234 -29.375 -1.885 1 97.81 114 GLY B O 1
ATOM 4533 N N . LEU B 1 115 ? -17.359 -28.25 -0.162 1 97.44 115 LEU B N 1
ATOM 4534 C CA . LEU B 1 115 ? -16.062 -28.891 -0.323 1 97.44 115 LEU B CA 1
ATOM 4535 C C . LEU B 1 115 ? -16.156 -30.391 -0.066 1 97.44 115 LEU B C 1
ATOM 4537 O O . LEU B 1 115 ? -15.438 -31.172 -0.686 1 97.44 115 LEU B O 1
ATOM 4541 N N . GLY B 1 116 ? -17.031 -30.75 0.827 1 97.06 116 GLY B N 1
ATOM 4542 C CA . GLY B 1 116 ? -17.281 -32.156 1.074 1 97.06 116 GLY B CA 1
ATOM 4543 C C . GLY B 1 116 ? -17.766 -32.906 -0.153 1 97.06 116 GLY B C 1
ATOM 4544 O O . GLY B 1 116 ? -17.391 -34.031 -0.385 1 97.06 116 GLY B O 1
ATOM 4545 N N . TYR B 1 117 ? -18.562 -32.281 -0.935 1 97.12 117 TYR B N 1
ATOM 4546 C CA . TYR B 1 117 ? -19.047 -32.906 -2.172 1 97.12 117 TYR B CA 1
ATOM 4547 C C . TYR B 1 117 ? -17.891 -33.125 -3.146 1 97.12 117 TYR B C 1
ATOM 4549 O O . TYR B 1 117 ? -17.812 -34.156 -3.799 1 97.12 117 TYR B O 1
ATOM 4557 N N . LEU B 1 118 ? -17.016 -32.156 -3.168 1 97 118 LEU B N 1
ATOM 4558 C CA . LEU B 1 118 ? -15.891 -32.219 -4.098 1 97 118 LEU B CA 1
ATOM 4559 C C . LEU B 1 118 ? -14.93 -33.344 -3.715 1 97 118 LEU B C 1
ATOM 4561 O O . LEU B 1 118 ? -14.117 -33.781 -4.539 1 97 118 LEU B O 1
ATOM 4565 N N . ALA B 1 119 ? -14.984 -33.688 -2.451 1 95.62 119 ALA B N 1
ATOM 4566 C CA . ALA B 1 119 ? -14.117 -34.781 -1.963 1 95.62 119 ALA B CA 1
ATOM 4567 C C . ALA B 1 119 ? -14.352 -36.062 -2.744 1 95.62 119 ALA B C 1
ATOM 4569 O O . ALA B 1 119 ? -13.5 -36.969 -2.742 1 95.62 119 ALA B O 1
ATOM 4570 N N . SER B 1 120 ? -15.445 -36.125 -3.477 1 94.06 120 SER B N 1
ATOM 4571 C CA . SER B 1 120 ? -15.773 -37.344 -4.246 1 94.06 120 SER B CA 1
ATOM 4572 C C . SER B 1 120 ? -15.18 -37.281 -5.648 1 94.06 120 SER B C 1
ATOM 4574 O O . SER B 1 120 ? -15.281 -38.219 -6.414 1 94.06 120 SER B O 1
ATOM 4576 N N . CYS B 1 121 ? -14.609 -36.188 -5.98 1 94.62 121 CYS B N 1
ATOM 4577 C CA . CYS B 1 121 ? -13.945 -36.031 -7.277 1 94.62 121 CYS B CA 1
ATOM 4578 C C . CYS B 1 121 ? -12.57 -36.688 -7.266 1 94.62 121 CYS B C 1
ATOM 4580 O O . CYS B 1 121 ? -11.562 -36.031 -7.062 1 94.62 121 CYS B O 1
ATOM 4582 N N . ARG B 1 122 ? -12.484 -37.875 -7.609 1 89.94 122 ARG B N 1
ATOM 4583 C CA . ARG B 1 122 ? -11.289 -38.688 -7.445 1 89.94 122 ARG B CA 1
ATOM 4584 C C . ARG B 1 122 ? -10.172 -38.219 -8.375 1 89.94 122 ARG B C 1
ATOM 4586 O O . ARG B 1 122 ? -8.992 -38.438 -8.086 1 89.94 122 ARG B O 1
ATOM 4593 N N . ASN B 1 123 ? -10.578 -37.594 -9.445 1 94.75 123 ASN B N 1
ATOM 4594 C CA . ASN B 1 123 ? -9.57 -37.188 -10.414 1 94.75 123 ASN B CA 1
ATOM 4595 C C . ASN B 1 123 ? -9.094 -35.75 -10.156 1 94.75 123 ASN B C 1
ATOM 4597 O O . ASN B 1 123 ? -8.219 -35.25 -10.859 1 94.75 123 ASN B O 1
ATOM 4601 N N . LEU B 1 124 ? -9.586 -35.125 -9.133 1 97 124 LEU B N 1
ATOM 4602 C CA . LEU B 1 124 ? -9.203 -33.75 -8.836 1 97 124 LEU B CA 1
ATOM 4603 C C . LEU B 1 124 ? -7.746 -33.688 -8.391 1 97 124 LEU B C 1
ATOM 4605 O O . LEU B 1 124 ? -7.348 -34.344 -7.43 1 97 124 LEU B O 1
ATOM 4609 N N . ARG B 1 125 ? -7 -32.844 -9.125 1 97.88 125 ARG B N 1
ATOM 4610 C CA . ARG B 1 125 ? -5.57 -32.719 -8.859 1 97.88 125 ARG B CA 1
ATOM 4611 C C . ARG B 1 125 ? -5.203 -31.297 -8.43 1 97.88 125 ARG B C 1
ATOM 4613 O O . ARG B 1 125 ? -4.176 -31.094 -7.789 1 97.88 125 ARG B O 1
ATOM 4620 N N . SER B 1 126 ? -5.953 -30.375 -8.852 1 98.56 126 SER B N 1
ATOM 4621 C CA . SER B 1 126 ? -5.664 -28.969 -8.57 1 98.56 126 SER B CA 1
ATOM 4622 C C . SER B 1 126 ? -6.902 -28.25 -8.047 1 98.56 126 SER B C 1
ATOM 4624 O O . SER B 1 126 ? -7.953 -28.266 -8.688 1 98.56 126 SER B O 1
ATOM 4626 N N . LEU B 1 127 ? -6.758 -27.672 -6.855 1 98.5 127 LEU B N 1
ATOM 4627 C CA . LEU B 1 127 ? -7.809 -26.828 -6.297 1 98.5 127 LEU B CA 1
ATOM 4628 C C . LEU B 1 127 ? -7.254 -25.453 -5.906 1 98.5 127 LEU B C 1
ATOM 4630 O O . LEU B 1 127 ? -6.297 -25.359 -5.133 1 98.5 127 LEU B O 1
ATOM 4634 N N . LYS B 1 128 ? -7.812 -24.438 -6.449 1 98.5 128 LYS B N 1
ATOM 4635 C CA . LYS B 1 128 ? -7.441 -23.062 -6.109 1 98.5 128 LYS B CA 1
ATOM 4636 C C . LYS B 1 128 ? -8.641 -22.281 -5.574 1 98.5 128 LYS B C 1
ATOM 4638 O O . LYS B 1 128 ? -9.641 -22.109 -6.273 1 98.5 128 LYS B O 1
ATOM 4643 N N . LEU B 1 129 ? -8.484 -21.922 -4.324 1 97.5 129 LEU B N 1
ATOM 4644 C CA . LEU B 1 129 ? -9.492 -21.094 -3.674 1 97.5 129 LEU B CA 1
ATOM 4645 C C . LEU B 1 129 ? -8.977 -19.672 -3.484 1 97.5 129 LEU B C 1
ATOM 4647 O O . LEU B 1 129 ? -7.902 -19.469 -2.914 1 97.5 129 LEU B O 1
ATOM 4651 N N . ASN B 1 130 ? -9.68 -18.75 -3.998 1 94.19 130 ASN B N 1
ATOM 4652 C CA . ASN B 1 130 ? -9.352 -17.328 -3.83 1 94.19 130 ASN B CA 1
ATOM 4653 C C . ASN B 1 130 ? -10.523 -16.547 -3.26 1 94.19 130 ASN B C 1
ATOM 4655 O O . ASN B 1 130 ? -11.508 -16.297 -3.961 1 94.19 130 ASN B O 1
ATOM 4659 N N . PHE B 1 131 ? -10.5 -16.297 -2.021 1 87.56 131 PHE B N 1
ATOM 4660 C CA . PHE B 1 131 ? -11.523 -15.57 -1.29 1 87.56 131 PHE B CA 1
ATOM 4661 C C . PHE B 1 131 ? -12.797 -16.406 -1.176 1 87.56 131 PHE B C 1
ATOM 4663 O O . PHE B 1 131 ? -13.82 -16.078 -1.788 1 87.56 131 PHE B O 1
ATOM 4670 N N . ALA B 1 132 ? -12.773 -17.297 -0.448 1 90.94 132 ALA B N 1
ATOM 4671 C CA . ALA B 1 132 ? -13.906 -18.109 -0.028 1 90.94 132 ALA B CA 1
ATOM 4672 C C . ALA B 1 132 ? -14.164 -17.969 1.469 1 90.94 132 ALA B C 1
ATOM 4674 O O . ALA B 1 132 ? -13.719 -18.781 2.268 1 90.94 132 ALA B O 1
ATOM 4675 N N . PRO B 1 133 ? -14.984 -17.016 1.833 1 85.19 133 PRO B N 1
ATOM 4676 C CA . PRO B 1 133 ? -15.055 -16.547 3.225 1 85.19 133 PRO B CA 1
ATOM 4677 C C . PRO B 1 133 ? -15.727 -17.578 4.145 1 85.19 133 PRO B C 1
ATOM 4679 O O . PRO B 1 133 ? -15.508 -17.547 5.359 1 85.19 133 PRO B O 1
ATOM 4682 N N . ALA B 1 134 ? -16.547 -18.5 3.637 1 90.44 134 ALA B N 1
ATOM 4683 C CA . ALA B 1 134 ? -17.312 -19.406 4.496 1 90.44 134 ALA B CA 1
ATOM 4684 C C . ALA B 1 134 ? -16.594 -20.734 4.656 1 90.44 134 ALA B C 1
ATOM 4686 O O . ALA B 1 134 ? -17.016 -21.578 5.441 1 90.44 134 ALA B O 1
ATOM 4687 N N . ILE B 1 135 ? -15.555 -20.859 3.947 1 94.56 135 ILE B N 1
ATOM 4688 C CA . ILE B 1 135 ? -14.828 -22.125 4.012 1 94.56 135 ILE B CA 1
ATOM 4689 C C . ILE B 1 135 ? -13.953 -22.156 5.262 1 94.56 135 ILE B C 1
ATOM 4691 O O . ILE B 1 135 ? -13.242 -21.188 5.555 1 94.56 135 ILE B O 1
ATOM 4695 N N . ARG B 1 136 ? -14.039 -23.281 6.012 1 94.94 136 ARG B N 1
ATOM 4696 C CA . ARG B 1 136 ? -13.25 -23.484 7.227 1 94.94 136 ARG B CA 1
ATOM 4697 C C . ARG B 1 136 ? -12.258 -24.625 7.051 1 94.94 136 ARG B C 1
ATOM 4699 O O . ARG B 1 136 ? -12.195 -25.25 5.984 1 94.94 136 ARG B O 1
ATOM 4706 N N . SER B 1 137 ? -11.469 -24.844 8.078 1 96.19 137 SER B N 1
ATOM 4707 C CA . SER B 1 137 ? -10.445 -25.891 8.055 1 96.19 137 SER B CA 1
ATOM 4708 C C . SER B 1 137 ? -11.047 -27.266 7.809 1 96.19 137 SER B C 1
ATOM 4710 O O . SER B 1 137 ? -10.461 -28.094 7.117 1 96.19 137 SER B O 1
ATOM 4712 N N . HIS B 1 138 ? -12.234 -27.438 8.281 1 96.56 138 HIS B N 1
ATOM 4713 C CA . HIS B 1 138 ? -12.891 -28.734 8.141 1 96.56 138 HIS B CA 1
ATOM 4714 C C . HIS B 1 138 ? -13.188 -29.047 6.68 1 96.56 138 HIS B C 1
ATOM 4716 O O . HIS B 1 138 ? -13.062 -30.188 6.242 1 96.56 138 HIS B O 1
ATOM 4722 N N . GLY B 1 139 ? -13.586 -28.047 6.02 1 97.62 139 GLY B N 1
ATOM 4723 C CA . GLY B 1 139 ? -13.836 -28.234 4.598 1 97.62 139 GLY B CA 1
ATOM 4724 C C . GLY B 1 139 ? -12.594 -28.594 3.816 1 97.62 139 GLY B C 1
ATOM 4725 O O . GLY B 1 139 ? -12.625 -29.516 2.994 1 97.62 139 GLY B O 1
ATOM 4726 N N . ILE B 1 140 ? -11.531 -27.969 4.121 1 97.94 140 ILE B N 1
ATOM 4727 C CA . ILE B 1 140 ? -10.266 -28.25 3.449 1 97.94 140 ILE B CA 1
ATOM 4728 C C . ILE B 1 140 ? -9.805 -29.672 3.775 1 97.94 140 ILE B C 1
ATOM 4730 O O . ILE B 1 140 ? -9.375 -30.406 2.887 1 97.94 140 ILE B O 1
ATOM 4734 N N . LEU B 1 141 ? -9.953 -30.031 5.027 1 97.75 141 LEU B N 1
ATOM 4735 C CA . LEU B 1 141 ? -9.562 -31.359 5.465 1 97.75 141 LEU B CA 1
ATOM 4736 C C . LEU B 1 141 ? -10.359 -32.438 4.73 1 97.75 141 LEU B C 1
ATOM 4738 O O . LEU B 1 141 ? -9.789 -33.406 4.234 1 97.75 141 LEU B O 1
ATOM 4742 N N . SER B 1 142 ? -11.648 -32.188 4.645 1 96.88 142 SER B N 1
ATOM 4743 C CA . SER B 1 142 ? -12.508 -33.156 3.949 1 96.88 142 SER B CA 1
ATOM 4744 C C . SER B 1 142 ? -12.078 -33.312 2.496 1 96.88 142 SER B C 1
ATOM 4746 O O . SER B 1 142 ? -12 -34.438 2.002 1 96.88 142 SER B O 1
ATOM 4748 N N . LEU B 1 143 ? -11.789 -32.312 1.912 1 97.19 143 LEU B N 1
ATOM 4749 C CA . LEU B 1 143 ? -11.383 -32.344 0.51 1 97.19 143 LEU B CA 1
ATOM 4750 C C . LEU B 1 143 ? -10.047 -33.031 0.341 1 97.19 143 LEU B C 1
ATOM 4752 O O . LEU B 1 143 ? -9.906 -33.906 -0.531 1 97.19 143 LEU B O 1
ATOM 4756 N N . VAL B 1 144 ? -9.102 -32.719 1.191 1 96.94 144 VAL B N 1
ATOM 4757 C CA . VAL B 1 144 ? -7.758 -33.281 1.104 1 96.94 144 VAL B CA 1
ATOM 4758 C C . VAL B 1 144 ? -7.809 -34.781 1.336 1 96.94 144 VAL B C 1
ATOM 4760 O O . VAL B 1 144 ? -7.152 -35.562 0.628 1 96.94 144 VAL B O 1
ATOM 4763 N N . VAL B 1 145 ? -8.617 -35.219 2.271 1 96.44 145 VAL B N 1
ATOM 4764 C CA . VAL B 1 145 ? -8.711 -36.625 2.605 1 96.44 145 VAL B CA 1
ATOM 4765 C C . VAL B 1 145 ? -9.414 -37.375 1.475 1 96.44 145 VAL B C 1
ATOM 4767 O O . VAL B 1 145 ? -9.07 -38.531 1.18 1 96.44 145 VAL B O 1
ATOM 4770 N N . GLY B 1 146 ? -10.281 -36.75 0.834 1 95.94 146 GLY B N 1
ATOM 4771 C CA . GLY B 1 146 ? -11.031 -37.375 -0.244 1 95.94 146 GLY B CA 1
ATOM 4772 C C . GLY B 1 146 ? -10.273 -37.406 -1.554 1 95.94 146 GLY B C 1
ATOM 4773 O O . GLY B 1 146 ? -10.344 -38.406 -2.285 1 95.94 146 GLY B O 1
ATOM 4774 N N . CYS B 1 147 ? -9.625 -36.344 -1.838 1 96.31 147 CYS B N 1
ATOM 4775 C CA . CYS B 1 147 ? -8.867 -36.219 -3.076 1 96.31 147 CYS B CA 1
ATOM 4776 C C . CYS B 1 147 ? -7.387 -36.531 -2.838 1 96.31 147 CYS B C 1
ATOM 4778 O O . CYS B 1 147 ? -6.57 -35.594 -2.779 1 96.31 147 CYS B O 1
ATOM 4780 N N . LYS B 1 148 ? -6.988 -37.688 -2.863 1 94.56 148 LYS B N 1
ATOM 4781 C CA . LYS B 1 148 ? -5.672 -38.156 -2.43 1 94.56 148 LYS B CA 1
ATOM 4782 C C . LYS B 1 148 ? -4.602 -37.812 -3.465 1 94.56 148 LYS B C 1
ATOM 4784 O O . LYS B 1 148 ? -3.406 -37.844 -3.166 1 94.56 148 LYS B O 1
ATOM 4789 N N . ASN B 1 149 ? -5.039 -37.469 -4.645 1 95 149 ASN B N 1
ATOM 4790 C CA . ASN B 1 149 ? -4.074 -37.188 -5.707 1 95 149 ASN B CA 1
ATOM 4791 C C . ASN B 1 149 ? -3.895 -35.688 -5.934 1 95 149 ASN B C 1
ATOM 4793 O O . ASN B 1 149 ? -3.432 -35.281 -6.996 1 95 149 ASN B O 1
ATOM 4797 N N . LEU B 1 150 ? -4.199 -34.906 -4.969 1 96.94 150 LEU B N 1
ATOM 4798 C CA . LEU B 1 150 ? -4.078 -33.469 -5.082 1 96.94 150 LEU B CA 1
ATOM 4799 C C . LEU B 1 150 ? -2.619 -33.062 -5.227 1 96.94 150 LEU B C 1
ATOM 4801 O O . LEU B 1 150 ? -1.787 -33.375 -4.379 1 96.94 150 LEU B O 1
ATOM 4805 N N . SER B 1 151 ? -2.299 -32.344 -6.32 1 98.12 151 SER B N 1
ATOM 4806 C CA . SER B 1 151 ? -0.929 -31.922 -6.562 1 98.12 151 SER B CA 1
ATOM 4807 C C . SER B 1 151 ? -0.797 -30.406 -6.41 1 98.12 151 SER B C 1
ATOM 4809 O O . SER B 1 151 ? 0.307 -29.891 -6.23 1 98.12 151 SER B O 1
ATOM 4811 N N . THR B 1 152 ? -1.851 -29.688 -6.531 1 98.62 152 THR B N 1
ATOM 4812 C CA . THR B 1 152 ? -1.856 -28.234 -6.395 1 98.62 152 THR B CA 1
ATOM 4813 C C . THR B 1 152 ? -2.949 -27.781 -5.426 1 98.62 152 THR B C 1
ATOM 4815 O O . THR B 1 152 ? -4.109 -28.188 -5.566 1 98.62 152 THR B O 1
ATOM 4818 N N . LEU B 1 153 ? -2.578 -27 -4.43 1 98.5 153 LEU B N 1
ATOM 4819 C CA . LEU B 1 153 ? -3.543 -26.406 -3.516 1 98.5 153 LEU B CA 1
ATOM 4820 C C . LEU B 1 153 ? -3.213 -24.938 -3.262 1 98.5 153 LEU B C 1
ATOM 4822 O O . LEU B 1 153 ? -2.137 -24.625 -2.752 1 98.5 153 LEU B O 1
ATOM 4826 N N . HIS B 1 154 ? -4.086 -24.016 -3.701 1 98.69 154 HIS B N 1
ATOM 4827 C CA . HIS B 1 154 ? -3.947 -22.594 -3.438 1 98.69 154 HIS B CA 1
ATOM 4828 C C . HIS B 1 154 ? -5.047 -22.094 -2.504 1 98.69 154 HIS B C 1
ATOM 4830 O O . HIS B 1 154 ? -6.234 -22.281 -2.781 1 98.69 154 HIS B O 1
ATOM 4836 N N . LEU B 1 155 ? -4.648 -21.625 -1.429 1 97.44 155 LEU B N 1
ATOM 4837 C CA . LEU B 1 155 ? -5.535 -20.953 -0.493 1 97.44 155 LEU B CA 1
ATOM 4838 C C . LEU B 1 155 ? -5.195 -19.469 -0.396 1 97.44 155 LEU B C 1
ATOM 4840 O O . LEU B 1 155 ? -4.211 -19.094 0.244 1 97.44 155 LEU B O 1
ATOM 4844 N N . ILE B 1 156 ? -6.039 -18.656 -0.972 1 94.88 156 ILE B N 1
ATOM 4845 C CA . ILE B 1 156 ? -5.793 -17.219 -0.991 1 94.88 156 ILE B CA 1
ATOM 4846 C C . ILE B 1 156 ? -6.945 -16.484 -0.3 1 94.88 156 ILE B C 1
ATOM 4848 O O . ILE B 1 156 ? -8.102 -16.594 -0.725 1 94.88 156 ILE B O 1
ATOM 4852 N N . ARG B 1 157 ? -6.699 -15.836 0.818 1 88.56 157 ARG B N 1
ATOM 4853 C CA . ARG B 1 157 ? -7.664 -15.039 1.566 1 88.56 157 ARG B CA 1
ATOM 4854 C C . ARG B 1 157 ? -8.812 -15.906 2.074 1 88.56 157 ARG B C 1
ATOM 4856 O O . ARG B 1 157 ? -9.984 -15.539 1.938 1 88.56 157 ARG B O 1
ATOM 4863 N N . CYS B 1 158 ? -8.469 -17.094 2.43 1 91 158 CYS B N 1
ATOM 4864 C CA . CYS B 1 158 ? -9.406 -17.953 3.152 1 91 158 CYS B CA 1
ATOM 4865 C C . CYS B 1 158 ? -9.297 -17.734 4.656 1 91 158 CYS B C 1
ATOM 4867 O O . CYS B 1 158 ? -8.586 -18.453 5.348 1 91 158 CYS B O 1
ATOM 4869 N N . MET B 1 159 ? -10.094 -16.938 5.133 1 82.12 159 MET B N 1
ATOM 4870 C CA . MET B 1 159 ? -9.883 -16.297 6.43 1 82.12 159 MET B CA 1
ATOM 4871 C C . MET B 1 159 ? -10.359 -17.203 7.562 1 82.12 159 MET B C 1
ATOM 4873 O O . MET B 1 159 ? -9.969 -17.016 8.719 1 82.12 159 MET B O 1
ATOM 4877 N N . ARG B 1 160 ? -11.172 -18.156 7.301 1 87.38 160 ARG B N 1
ATOM 4878 C CA . ARG B 1 160 ? -11.742 -18.969 8.367 1 87.38 160 ARG B CA 1
ATOM 4879 C C . ARG B 1 160 ? -11.008 -20.297 8.492 1 87.38 160 ARG B C 1
ATOM 4881 O O . ARG B 1 160 ? -11.383 -21.156 9.289 1 87.38 160 ARG B O 1
ATOM 4888 N N . VAL B 1 161 ? -9.984 -20.406 7.711 1 92.5 161 VAL B N 1
ATOM 4889 C CA . VAL B 1 161 ? -9.141 -21.594 7.855 1 92.5 161 VAL B CA 1
ATOM 4890 C C . VAL B 1 161 ? -8.188 -21.406 9.031 1 92.5 161 VAL B C 1
ATOM 4892 O O . VAL B 1 161 ? -7.145 -20.75 8.891 1 92.5 161 VAL B O 1
ATOM 4895 N N . SER B 1 162 ? -8.508 -22 10.156 1 87.62 162 SER B N 1
ATOM 4896 C CA . SER B 1 162 ? -7.805 -21.672 11.391 1 87.62 162 SER B CA 1
ATOM 4897 C C . SER B 1 162 ? -6.914 -22.828 11.844 1 87.62 162 SER B C 1
ATOM 4899 O O . SER B 1 162 ? -6.02 -22.641 12.672 1 87.62 162 SER B O 1
ATOM 4901 N N . SER B 1 163 ? -7.234 -23.984 11.422 1 90.44 163 SER B N 1
ATOM 4902 C CA . SER B 1 163 ? -6.41 -25.156 11.742 1 90.44 163 SER B CA 1
ATOM 4903 C C . SER B 1 163 ? -5.672 -25.656 10.508 1 90.44 163 SER B C 1
ATOM 4905 O O . SER B 1 163 ? -6.074 -25.375 9.375 1 90.44 163 SER B O 1
ATOM 4907 N N . VAL B 1 164 ? -4.555 -26.406 10.852 1 92.62 164 VAL B N 1
ATOM 4908 C CA . VAL B 1 164 ? -3.689 -26.75 9.727 1 92.62 164 VAL B CA 1
ATOM 4909 C C . VAL B 1 164 ? -3.479 -28.266 9.68 1 92.62 164 VAL B C 1
ATOM 4911 O O . VAL B 1 164 ? -2.496 -28.75 9.109 1 92.62 164 VAL B O 1
ATOM 4914 N N . GLU B 1 165 ? -4.426 -29.031 10.148 1 94.56 165 GLU B N 1
ATOM 4915 C CA . GLU B 1 165 ? -4.312 -30.484 10.141 1 94.56 165 GLU B CA 1
ATOM 4916 C C . GLU B 1 165 ? -4.289 -31.031 8.719 1 94.56 165 GLU B C 1
ATOM 4918 O O . GLU B 1 165 ? -3.684 -32.062 8.461 1 94.56 165 GLU B O 1
ATOM 4923 N N . TRP B 1 166 ? -4.902 -30.328 7.855 1 96.56 166 TRP B N 1
ATOM 4924 C CA . TRP B 1 166 ? -4.957 -30.75 6.461 1 96.56 166 TRP B CA 1
ATOM 4925 C C . TRP B 1 166 ? -3.562 -30.781 5.844 1 96.56 166 TRP B C 1
ATOM 4927 O O . TRP B 1 166 ? -3.301 -31.547 4.914 1 96.56 166 TRP B O 1
ATOM 4937 N N . LEU B 1 167 ? -2.611 -30.047 6.328 1 96.44 167 LEU B N 1
ATOM 4938 C CA . LEU B 1 167 ? -1.229 -30.078 5.859 1 96.44 167 LEU B CA 1
ATOM 4939 C C . LEU B 1 167 ? -0.583 -31.422 6.137 1 96.44 167 LEU B C 1
ATOM 4941 O O . LEU B 1 167 ? 0.174 -31.938 5.309 1 96.44 167 LEU B O 1
ATOM 4945 N N . GLU B 1 168 ? -0.881 -32 7.246 1 94.94 168 GLU B N 1
ATOM 4946 C CA . GLU B 1 168 ? -0.332 -33.312 7.613 1 94.94 168 GLU B CA 1
ATOM 4947 C C . GLU B 1 168 ? -0.765 -34.375 6.629 1 94.94 168 GLU B C 1
ATOM 4949 O O . GLU B 1 168 ? 0.048 -35.219 6.207 1 94.94 168 GLU B O 1
ATOM 4954 N N . TYR B 1 169 ? -1.973 -34.312 6.285 1 96.12 169 TYR B N 1
ATOM 4955 C CA . TYR B 1 169 ? -2.502 -35.312 5.355 1 96.12 169 TYR B CA 1
ATOM 4956 C C . TYR B 1 169 ? -1.902 -35.125 3.965 1 96.12 169 TYR B C 1
ATOM 4958 O O . TYR B 1 169 ? -1.545 -36.094 3.303 1 96.12 169 TYR B O 1
ATOM 4966 N N . LEU B 1 170 ? -1.813 -33.906 3.561 1 96.31 170 LEU B N 1
ATOM 4967 C CA . LEU B 1 170 ? -1.16 -33.625 2.285 1 96.31 170 LEU B CA 1
ATOM 4968 C C . LEU B 1 170 ? 0.253 -34.219 2.264 1 96.31 170 LEU B C 1
ATOM 4970 O O . LEU B 1 170 ? 0.666 -34.812 1.276 1 96.31 170 LEU B O 1
ATOM 4974 N N . GLY B 1 171 ? 0.95 -34 3.328 1 94 171 GLY B N 1
ATOM 4975 C CA . GLY B 1 171 ? 2.303 -34.531 3.447 1 94 171 GLY B CA 1
ATOM 4976 C C . GLY B 1 171 ? 2.369 -36.062 3.391 1 94 171 GLY B C 1
ATOM 4977 O O . GLY B 1 171 ? 3.256 -36.625 2.746 1 94 171 GLY B O 1
ATOM 4978 N N . ARG B 1 172 ? 1.468 -36.656 3.998 1 94.06 172 ARG B N 1
ATOM 4979 C CA . ARG B 1 172 ? 1.423 -38.125 4.059 1 94.06 172 ARG B CA 1
ATOM 4980 C C . ARG B 1 172 ? 1.163 -38.719 2.68 1 94.06 172 ARG B C 1
ATOM 4982 O O . ARG B 1 172 ? 1.768 -39.719 2.311 1 94.06 172 ARG B O 1
ATOM 4989 N N . PHE B 1 173 ? 0.281 -38.094 1.961 1 94.94 173 PHE B N 1
ATOM 4990 C CA . PHE B 1 173 ? -0.046 -38.594 0.634 1 94.94 173 PHE B CA 1
ATOM 4991 C C . PHE B 1 173 ? 1.118 -38.375 -0.328 1 94.94 173 PHE B C 1
ATOM 4993 O O . PHE B 1 173 ? 1.333 -39.188 -1.234 1 94.94 173 PHE B O 1
ATOM 5000 N N . GLY B 1 174 ? 1.823 -37.281 -0.15 1 92.94 174 GLY B N 1
ATOM 5001 C CA . GLY B 1 174 ? 3.072 -37.094 -0.865 1 92.94 174 GLY B CA 1
ATOM 5002 C C . GLY B 1 174 ? 2.871 -36.75 -2.33 1 92.94 174 GLY B C 1
ATOM 5003 O O . GLY B 1 174 ? 3.738 -37.031 -3.162 1 92.94 174 GLY B O 1
ATOM 5004 N N . THR B 1 175 ? 1.724 -36.188 -2.658 1 95.81 175 THR B N 1
ATOM 5005 C CA . THR B 1 175 ? 1.441 -35.906 -4.062 1 95.81 175 THR B CA 1
ATOM 5006 C C . THR B 1 175 ? 1.488 -34.406 -4.344 1 95.81 175 THR B C 1
ATOM 5008 O O . THR B 1 175 ? 1.48 -34 -5.5 1 95.81 175 THR B O 1
ATOM 5011 N N . LEU B 1 176 ? 1.651 -33.625 -3.312 1 97.5 176 LEU B N 1
ATOM 5012 C CA . LEU B 1 176 ? 1.58 -32.188 -3.447 1 97.5 176 LEU B CA 1
ATOM 5013 C C . LEU B 1 176 ? 2.842 -31.625 -4.105 1 97.5 176 LEU B C 1
ATOM 5015 O O . LEU B 1 176 ? 3.955 -31.938 -3.676 1 97.5 176 LEU B O 1
ATOM 5019 N N . GLU B 1 177 ? 2.656 -30.797 -5.16 1 98.25 177 GLU B N 1
ATOM 5020 C CA . GLU B 1 177 ? 3.773 -30.203 -5.898 1 98.25 177 GLU B CA 1
ATOM 5021 C C . GLU B 1 177 ? 3.732 -28.688 -5.844 1 98.25 177 GLU B C 1
ATOM 5023 O O . GLU B 1 177 ? 4.766 -28.031 -5.984 1 98.25 177 GLU B O 1
ATOM 5028 N N . ASP B 1 178 ? 2.629 -28.125 -5.742 1 98.62 178 ASP B N 1
ATOM 5029 C CA . ASP B 1 178 ? 2.416 -26.688 -5.785 1 98.62 178 ASP B CA 1
ATOM 5030 C C . ASP B 1 178 ? 1.498 -26.219 -4.656 1 98.62 178 ASP B C 1
ATOM 5032 O O . ASP B 1 178 ? 0.3 -26.516 -4.664 1 98.62 178 ASP B O 1
ATOM 5036 N N . LEU B 1 179 ? 2.084 -25.516 -3.674 1 98.44 179 LEU B N 1
ATOM 5037 C CA . LEU B 1 179 ? 1.333 -25.016 -2.521 1 98.44 179 LEU B CA 1
ATOM 5038 C C . LEU B 1 179 ? 1.395 -23.5 -2.443 1 98.44 179 LEU B C 1
ATOM 5040 O O . LEU B 1 179 ? 2.479 -22.906 -2.506 1 98.44 179 LEU B O 1
ATOM 5044 N N . CYS B 1 180 ? 0.239 -22.844 -2.373 1 98.44 180 CYS B N 1
ATOM 5045 C CA . CYS B 1 180 ? 0.137 -21.406 -2.225 1 98.44 180 CYS B CA 1
ATOM 5046 C C . CYS B 1 180 ? -0.795 -21.031 -1.074 1 98.44 180 CYS B C 1
ATOM 5048 O O . CYS B 1 180 ? -1.963 -21.422 -1.067 1 98.44 180 CYS B O 1
ATOM 5050 N N . ILE B 1 181 ? -0.259 -20.469 -0.096 1 97.06 181 ILE B N 1
ATOM 5051 C CA . ILE B 1 181 ? -1.039 -19.953 1.022 1 97.06 181 ILE B CA 1
ATOM 5052 C C . ILE B 1 181 ? -0.803 -18.453 1.163 1 97.06 181 ILE B C 1
ATOM 5054 O O . ILE B 1 181 ? 0.276 -18.016 1.578 1 97.06 181 ILE B O 1
ATOM 5058 N N . LYS B 1 182 ? -1.822 -17.688 0.86 1 95.12 182 LYS B N 1
ATOM 5059 C CA . LYS B 1 182 ? -1.66 -16.234 0.89 1 95.12 182 LYS B CA 1
ATOM 5060 C C . LYS B 1 182 ? -2.756 -15.578 1.724 1 95.12 182 LYS B C 1
ATOM 5062 O O . LYS B 1 182 ? -3.943 -15.82 1.498 1 95.12 182 LYS B O 1
ATOM 5067 N N . ASN B 1 183 ? -2.316 -14.852 2.703 1 88.56 183 ASN B N 1
ATOM 5068 C CA . ASN B 1 183 ? -3.203 -14.008 3.498 1 88.56 183 ASN B CA 1
ATOM 5069 C C . ASN B 1 183 ? -4.285 -14.836 4.191 1 88.56 183 ASN B C 1
ATOM 5071 O O . ASN B 1 183 ? -5.457 -14.453 4.184 1 88.56 183 ASN B O 1
ATOM 5075 N N . CYS B 1 184 ? -3.863 -16.031 4.527 1 89.31 184 CYS B N 1
ATOM 5076 C CA . CYS B 1 184 ? -4.664 -16.828 5.449 1 89.31 184 CYS B CA 1
ATOM 5077 C C . CYS B 1 184 ? -4.23 -16.609 6.891 1 89.31 184 CYS B C 1
ATOM 5079 O O . CYS B 1 184 ? -3.234 -17.172 7.34 1 89.31 184 CYS B O 1
ATOM 5081 N N . ARG B 1 185 ? -4.875 -15.891 7.625 1 78.56 185 ARG B N 1
ATOM 5082 C CA . ARG B 1 185 ? -4.469 -15.234 8.859 1 78.56 185 ARG B CA 1
ATOM 5083 C C . ARG B 1 185 ? -4.066 -16.25 9.922 1 78.56 185 ARG B C 1
ATOM 5085 O O . ARG B 1 185 ? -3.146 -16.016 10.703 1 78.56 185 ARG B O 1
ATOM 5092 N N . ALA B 1 186 ? -4.734 -17.375 10.023 1 82.44 186 ALA B N 1
ATOM 5093 C CA . ALA B 1 186 ? -4.5 -18.312 11.117 1 82.44 186 ALA B CA 1
ATOM 5094 C C . ALA B 1 186 ? -3.371 -19.281 10.781 1 82.44 186 ALA B C 1
ATOM 5096 O O . ALA B 1 186 ? -2.965 -20.094 11.625 1 82.44 186 ALA B O 1
ATOM 5097 N N . ILE B 1 187 ? -2.84 -19.125 9.594 1 88.88 187 ILE B N 1
ATOM 5098 C CA . ILE B 1 187 ? -1.77 -20.031 9.188 1 88.88 187 ILE B CA 1
ATOM 5099 C C . ILE B 1 187 ? -0.427 -19.297 9.258 1 88.88 187 ILE B C 1
ATOM 5101 O O . ILE B 1 187 ? -0.237 -18.266 8.602 1 88.88 187 ILE B O 1
ATOM 5105 N N . GLY B 1 188 ? 0.465 -19.797 10.023 1 86.62 188 GLY B N 1
ATOM 5106 C CA . GLY B 1 188 ? 1.768 -19.172 10.195 1 86.62 188 GLY B CA 1
ATOM 5107 C C . GLY B 1 188 ? 2.885 -19.906 9.492 1 86.62 188 GLY B C 1
ATOM 5108 O O . GLY B 1 188 ? 2.678 -21.016 8.984 1 86.62 188 GLY B O 1
ATOM 5109 N N . GLU B 1 189 ? 4.062 -19.375 9.539 1 87.38 189 GLU B N 1
ATOM 5110 C CA . GLU B 1 189 ? 5.238 -19.922 8.867 1 87.38 189 GLU B CA 1
ATOM 5111 C C . GLU B 1 189 ? 5.602 -21.297 9.422 1 87.38 189 GLU B C 1
ATOM 5113 O O . GLU B 1 189 ? 5.945 -22.203 8.664 1 87.38 189 GLU B O 1
ATOM 5118 N N . ASP B 1 190 ? 5.434 -21.484 10.641 1 86.56 190 ASP B N 1
ATOM 5119 C CA . ASP B 1 190 ? 5.867 -22.703 11.305 1 86.56 190 ASP B CA 1
ATOM 5120 C C . ASP B 1 190 ? 4.898 -23.859 11.023 1 86.56 190 ASP B C 1
ATOM 5122 O O . ASP B 1 190 ? 5.234 -25.016 11.234 1 86.56 190 ASP B O 1
ATOM 5126 N N . ASP B 1 191 ? 3.732 -23.531 10.609 1 89.81 191 ASP B N 1
ATOM 5127 C CA . ASP B 1 191 ? 2.732 -24.562 10.352 1 89.81 191 ASP B CA 1
ATOM 5128 C C . ASP B 1 191 ? 3.123 -25.422 9.156 1 89.81 191 ASP B C 1
ATOM 5130 O O . ASP B 1 191 ? 2.654 -26.562 9.023 1 89.81 191 ASP B O 1
ATOM 5134 N N . LEU B 1 192 ? 3.947 -24.953 8.32 1 90.88 192 LEU B N 1
ATOM 5135 C CA . LEU B 1 192 ? 4.34 -25.672 7.109 1 90.88 192 LEU B CA 1
ATOM 5136 C C . LEU B 1 192 ? 5.125 -26.938 7.453 1 90.88 192 LEU B C 1
ATOM 5138 O O . LEU B 1 192 ? 5.277 -27.828 6.613 1 90.88 192 LEU B O 1
ATOM 5142 N N . ILE B 1 193 ? 5.621 -27.031 8.688 1 88.25 193 ILE B N 1
ATOM 5143 C CA . ILE B 1 193 ? 6.375 -28.203 9.133 1 88.25 193 ILE B CA 1
ATOM 5144 C C . ILE B 1 193 ? 5.469 -29.438 9.141 1 88.25 193 ILE B C 1
ATOM 5146 O O . ILE B 1 193 ? 5.949 -30.562 9.055 1 88.25 193 ILE B O 1
ATOM 5150 N N . LYS B 1 194 ? 4.254 -29.156 9.219 1 90.69 194 LYS B N 1
ATOM 5151 C CA . LYS B 1 194 ? 3.275 -30.234 9.289 1 90.69 194 LYS B CA 1
ATOM 5152 C C . LYS B 1 194 ? 3.24 -31.031 7.98 1 90.69 194 LYS B C 1
ATOM 5154 O O . LYS B 1 194 ? 2.758 -32.156 7.949 1 90.69 194 LYS B O 1
ATOM 5159 N N . LEU B 1 195 ? 3.736 -30.453 6.922 1 93.25 195 LEU B N 1
ATOM 5160 C CA . LEU B 1 195 ? 3.836 -31.188 5.668 1 93.25 195 LEU B CA 1
ATOM 5161 C C . LEU B 1 195 ? 4.812 -32.344 5.797 1 93.25 195 LEU B C 1
ATOM 5163 O O . LEU B 1 195 ? 4.734 -33.312 5.035 1 93.25 195 LEU B O 1
ATOM 5167 N N . GLY B 1 196 ? 5.773 -32.25 6.672 1 89.81 196 GLY B N 1
ATOM 5168 C CA . GLY B 1 196 ? 6.734 -33.312 6.926 1 89.81 196 GLY B CA 1
ATOM 5169 C C . GLY B 1 196 ? 7.461 -33.781 5.676 1 89.81 196 GLY B C 1
ATOM 5170 O O . GLY B 1 196 ? 8.047 -32.969 4.957 1 89.81 196 GLY B O 1
ATOM 5171 N N . PRO B 1 197 ? 7.398 -35.031 5.43 1 89.19 197 PRO B N 1
ATOM 5172 C CA . PRO B 1 197 ? 8.102 -35.594 4.27 1 89.19 197 PRO B CA 1
ATOM 5173 C C . PRO B 1 197 ? 7.535 -35.094 2.941 1 89.19 197 PRO B C 1
ATOM 5175 O O . PRO B 1 197 ? 8.195 -35.188 1.906 1 89.19 197 PRO B O 1
ATOM 5178 N N . GLY B 1 198 ? 6.32 -34.562 3.012 1 92.31 198 GLY B N 1
ATOM 5179 C CA . GLY B 1 198 ? 5.703 -34.062 1.796 1 92.31 198 GLY B CA 1
ATOM 5180 C C . GLY B 1 198 ? 6.465 -32.906 1.182 1 92.31 198 GLY B C 1
ATOM 5181 O O . GLY B 1 198 ? 6.301 -32.594 -0.003 1 92.31 198 GLY B O 1
ATOM 5182 N N . LEU B 1 199 ? 7.32 -32.281 1.982 1 93.25 199 LEU B N 1
ATOM 5183 C CA . LEU B 1 199 ? 8.133 -31.188 1.509 1 93.25 199 LEU B CA 1
ATOM 5184 C C . LEU B 1 199 ? 9.125 -31.641 0.445 1 93.25 199 LEU B C 1
ATOM 5186 O O . LEU B 1 199 ? 9.602 -30.844 -0.359 1 93.25 199 LEU B O 1
ATOM 5190 N N . ARG B 1 200 ? 9.383 -32.938 0.446 1 92.94 200 ARG B N 1
ATOM 5191 C CA . ARG B 1 200 ? 10.359 -33.5 -0.474 1 92.94 200 ARG B CA 1
ATOM 5192 C C . ARG B 1 200 ? 9.883 -33.406 -1.918 1 92.94 200 ARG B C 1
ATOM 5194 O O . ARG B 1 200 ? 10.68 -33.156 -2.824 1 92.94 200 ARG B O 1
ATOM 5201 N N . ARG B 1 201 ? 8.578 -33.469 -2.074 1 94.31 201 ARG B N 1
ATOM 5202 C CA . ARG B 1 201 ? 8.023 -33.5 -3.426 1 94.31 201 ARG B CA 1
ATOM 5203 C C . ARG B 1 201 ? 7.516 -32.125 -3.854 1 94.31 201 ARG B C 1
ATOM 5205 O O . ARG B 1 201 ? 7.152 -31.938 -5.016 1 94.31 201 ARG B O 1
ATOM 5212 N N . LEU B 1 202 ? 7.484 -31.188 -2.975 1 96.81 202 LEU B N 1
ATOM 5213 C CA . LEU B 1 202 ? 6.988 -29.859 -3.283 1 96.81 202 LEU B CA 1
ATOM 5214 C C . LEU B 1 202 ? 7.906 -29.156 -4.281 1 96.81 202 LEU B C 1
ATOM 5216 O O . LEU B 1 202 ? 9.125 -29.141 -4.102 1 96.81 202 LEU B O 1
ATOM 5220 N N . LYS B 1 203 ? 7.359 -28.609 -5.336 1 98.19 203 LYS B N 1
ATOM 5221 C CA . LYS B 1 203 ? 8.141 -27.938 -6.379 1 98.19 203 LYS B CA 1
ATOM 5222 C C . LYS B 1 203 ? 8.008 -26.422 -6.289 1 98.19 203 LYS B C 1
ATOM 5224 O O . LYS B 1 203 ? 8.945 -25.688 -6.621 1 98.19 203 LYS B O 1
ATOM 5229 N N . ARG B 1 204 ? 6.879 -25.984 -5.902 1 98.56 204 ARG B N 1
ATOM 5230 C CA . ARG B 1 204 ? 6.602 -24.562 -5.793 1 98.56 204 ARG B CA 1
ATOM 5231 C C . ARG B 1 204 ? 5.914 -24.234 -4.469 1 98.56 204 ARG B C 1
ATOM 5233 O O . ARG B 1 204 ? 4.957 -24.906 -4.082 1 98.56 204 ARG B O 1
ATOM 5240 N N . LEU B 1 205 ? 6.43 -23.219 -3.777 1 98.19 205 LEU B N 1
ATOM 5241 C CA . LEU B 1 205 ? 5.848 -22.75 -2.525 1 98.19 205 LEU B CA 1
ATOM 5242 C C . LEU B 1 205 ? 5.664 -21.234 -2.547 1 98.19 205 LEU B C 1
ATOM 5244 O O . LEU B 1 205 ? 6.625 -20.484 -2.768 1 98.19 205 LEU B O 1
ATOM 5248 N N . GLU B 1 206 ? 4.473 -20.766 -2.447 1 98.31 206 GLU B N 1
ATOM 5249 C CA . GLU B 1 206 ? 4.156 -19.359 -2.244 1 98.31 206 GLU B CA 1
ATOM 5250 C C . GLU B 1 206 ? 3.475 -19.141 -0.897 1 98.31 206 GLU B C 1
ATOM 5252 O O . GLU B 1 206 ? 2.402 -19.688 -0.641 1 98.31 206 GLU B O 1
ATOM 5257 N N . PHE B 1 207 ? 4.121 -18.406 -0.036 1 96.94 207 PHE B N 1
ATOM 5258 C CA . PHE B 1 207 ? 3.586 -18.125 1.291 1 96.94 207 PHE B CA 1
ATOM 5259 C C . PHE B 1 207 ? 3.605 -16.625 1.57 1 96.94 207 PHE B C 1
ATOM 5261 O O . PHE B 1 207 ? 4.656 -15.984 1.484 1 96.94 207 PHE B O 1
ATOM 5268 N N . GLU B 1 208 ? 2.445 -16.062 1.841 1 95.44 208 GLU B N 1
ATOM 5269 C CA . GLU B 1 208 ? 2.32 -14.625 2.074 1 95.44 208 GLU B CA 1
ATOM 5270 C C . GLU B 1 208 ? 1.449 -14.336 3.293 1 95.44 208 GLU B C 1
ATOM 5272 O O . GLU B 1 208 ? 0.359 -14.891 3.43 1 95.44 208 GLU B O 1
ATOM 5277 N N . VAL B 1 209 ? 2.025 -13.562 4.137 1 87.62 209 VAL B N 1
ATOM 5278 C CA . VAL B 1 209 ? 1.279 -13.133 5.312 1 87.62 209 VAL B CA 1
ATOM 5279 C C . VAL B 1 209 ? 0.791 -11.695 5.117 1 87.62 209 VAL B C 1
ATOM 5281 O O . VAL B 1 209 ? 1.503 -10.867 4.555 1 87.62 209 VAL B O 1
ATOM 5284 N N . ASP B 1 210 ? -0.38 -11.508 5.566 1 78.12 210 ASP B N 1
ATOM 5285 C CA . ASP B 1 210 ? -0.899 -10.141 5.52 1 78.12 210 ASP B CA 1
ATOM 5286 C C . ASP B 1 210 ? -0.111 -9.219 6.449 1 78.12 210 ASP B C 1
ATOM 5288 O O . ASP B 1 210 ? 0.048 -9.516 7.637 1 78.12 210 ASP B O 1
ATOM 5292 N N . ALA B 1 211 ? 0.305 -8.125 5.934 1 74.31 211 ALA B N 1
ATOM 5293 C CA . ALA B 1 211 ? 1.187 -7.223 6.668 1 74.31 211 ALA B CA 1
ATOM 5294 C C . ALA B 1 211 ? 0.507 -6.695 7.93 1 74.31 211 ALA B C 1
ATOM 5296 O O . ALA B 1 211 ? 1.172 -6.414 8.93 1 74.31 211 ALA B O 1
ATOM 5297 N N . TYR B 1 212 ? -0.756 -6.547 7.879 1 65.88 212 TYR B N 1
ATOM 5298 C CA . TYR B 1 212 ? -1.502 -5.988 9 1 65.88 212 TYR B CA 1
ATOM 5299 C C . TYR B 1 212 ? -1.691 -7.023 10.102 1 65.88 212 TYR B C 1
ATOM 5301 O O . TYR B 1 212 ? -2.025 -6.68 11.234 1 65.88 212 TYR B O 1
ATOM 5309 N N . TYR B 1 213 ? -1.34 -8.273 9.758 1 65.81 213 TYR B N 1
ATOM 5310 C CA . TYR B 1 213 ? -1.597 -9.336 10.727 1 65.81 213 TYR B CA 1
ATOM 5311 C C . TYR B 1 213 ? -0.317 -10.094 11.055 1 65.81 213 TYR B C 1
ATOM 5313 O O . TYR B 1 213 ? -0.367 -11.211 11.578 1 65.81 213 TYR B O 1
ATOM 5321 N N . ARG B 1 214 ? 0.619 -9.391 10.742 1 67.69 214 ARG B N 1
ATOM 5322 C CA . ARG B 1 214 ? 1.887 -10.055 11.031 1 67.69 214 ARG B CA 1
ATOM 5323 C C . ARG B 1 214 ? 2.17 -10.062 12.531 1 67.69 214 ARG B C 1
ATOM 5325 O O . ARG B 1 214 ? 2.359 -9.008 13.141 1 67.69 214 ARG B O 1
ATOM 5332 N N . TYR B 1 215 ? 1.73 -11.055 13.273 1 62.38 215 TYR B N 1
ATOM 5333 C CA . TYR B 1 215 ? 2.082 -11.195 14.68 1 62.38 215 TYR B CA 1
ATOM 5334 C C . TYR B 1 215 ? 2.975 -12.414 14.898 1 62.38 215 TYR B C 1
ATOM 5336 O O . TYR B 1 215 ? 2.801 -13.445 14.242 1 62.38 215 TYR B O 1
ATOM 5344 N N . PRO B 1 216 ? 4.055 -12.07 15.688 1 59.47 216 PRO B N 1
ATOM 5345 C CA . PRO B 1 216 ? 4.816 -13.281 16 1 59.47 216 PRO B CA 1
ATOM 5346 C C . PRO B 1 216 ? 3.984 -14.32 16.75 1 59.47 216 PRO B C 1
ATOM 5348 O O . PRO B 1 216 ? 3.348 -13.992 17.766 1 59.47 216 PRO B O 1
ATOM 5351 N N . LYS B 1 217 ? 3.658 -15.328 16.109 1 59.91 217 LYS B N 1
ATOM 5352 C CA . LYS B 1 217 ? 2.992 -16.406 16.812 1 59.91 217 LYS B CA 1
ATOM 5353 C C . LYS B 1 217 ? 3.949 -17.094 17.797 1 59.91 217 LYS B C 1
ATOM 5355 O O . LYS B 1 217 ? 5.121 -17.297 17.469 1 59.91 217 LYS B O 1
ATOM 5360 N N . VAL B 1 218 ? 3.561 -17.109 19.031 1 60.94 218 VAL B N 1
ATOM 5361 C CA . VAL B 1 218 ? 4.352 -17.828 20.016 1 60.94 218 VAL B CA 1
ATOM 5362 C C . VAL B 1 218 ? 4.195 -19.328 19.828 1 60.94 218 VAL B C 1
ATOM 5364 O O . VAL B 1 218 ? 3.076 -19.844 19.844 1 60.94 218 VAL B O 1
ATOM 5367 N N . TYR B 1 219 ? 5.207 -19.859 19.281 1 60.44 219 TYR B N 1
ATOM 5368 C CA . TYR B 1 219 ? 5.152 -21.297 19.094 1 60.44 219 TYR B CA 1
ATOM 5369 C C . TYR B 1 219 ? 5.824 -22.031 20.25 1 60.44 219 TYR B C 1
ATOM 5371 O O . TYR B 1 219 ? 6.758 -21.5 20.859 1 60.44 219 TYR B O 1
ATOM 5379 N N . ASP B 1 220 ? 5.137 -23.062 20.688 1 61.44 220 ASP B N 1
ATOM 5380 C CA . ASP B 1 220 ? 5.703 -23.906 21.734 1 61.44 220 ASP B CA 1
ATOM 5381 C C . ASP B 1 220 ? 7.043 -24.5 21.312 1 61.44 220 ASP B C 1
ATOM 5383 O O . ASP B 1 220 ? 7.316 -24.609 20.109 1 61.44 220 ASP B O 1
ATOM 5387 N N . HIS B 1 221 ? 7.902 -24.625 22.234 1 61.25 221 HIS B N 1
ATOM 5388 C CA . HIS B 1 221 ? 9.219 -25.234 22.062 1 61.25 221 HIS B CA 1
ATOM 5389 C C . HIS B 1 221 ? 9.141 -26.5 21.234 1 61.25 221 HIS B C 1
ATOM 5391 O O . HIS B 1 221 ? 10.102 -26.875 20.547 1 61.25 221 HIS B O 1
ATOM 5397 N N . PHE B 1 222 ? 8 -27.016 21.219 1 60.53 222 PHE B N 1
ATOM 5398 C CA . PHE B 1 222 ? 7.812 -28.297 20.531 1 60.53 222 PHE B CA 1
ATOM 5399 C C . PHE B 1 222 ? 7.922 -28.125 19.016 1 60.53 222 PHE B C 1
ATOM 5401 O O . PHE B 1 222 ? 8.438 -29 18.328 1 60.53 222 PHE B O 1
ATOM 5408 N N . VAL B 1 223 ? 7.645 -26.938 18.578 1 63.78 223 VAL B N 1
ATOM 5409 C CA . VAL B 1 223 ? 7.68 -26.688 17.141 1 63.78 223 VAL B CA 1
ATOM 5410 C C . VAL B 1 223 ? 9.125 -26.594 16.672 1 63.78 223 VAL B C 1
ATOM 5412 O O . VAL B 1 223 ? 9.477 -27.125 15.617 1 63.78 223 VAL B O 1
ATOM 5415 N N . VAL B 1 224 ? 9.938 -26.047 17.5 1 63.41 224 VAL B N 1
ATOM 5416 C CA . VAL B 1 224 ? 11.352 -25.922 17.172 1 63.41 224 VAL B CA 1
ATOM 5417 C C . VAL B 1 224 ? 11.992 -27.297 17.094 1 63.41 224 VAL B C 1
ATOM 5419 O O . VAL B 1 224 ? 12.766 -27.594 16.188 1 63.41 224 VAL B O 1
ATOM 5422 N N . ASP B 1 225 ? 11.57 -28.109 17.984 1 64.19 225 ASP B N 1
ATOM 5423 C CA . ASP B 1 225 ? 12.109 -29.469 18.047 1 64.19 225 ASP B CA 1
ATOM 5424 C C . ASP B 1 225 ? 11.68 -30.281 16.828 1 64.19 225 ASP B C 1
ATOM 5426 O O . ASP B 1 225 ? 12.453 -31.109 16.328 1 64.19 225 ASP B O 1
ATOM 5430 N N . ARG B 1 226 ? 10.602 -30.031 16.328 1 67.75 226 ARG B N 1
ATOM 5431 C CA . ARG B 1 226 ? 10.086 -30.781 15.195 1 67.75 226 ARG B CA 1
ATOM 5432 C C . ARG B 1 226 ? 10.891 -30.484 13.93 1 67.75 226 ARG B C 1
ATOM 5434 O O . ARG B 1 226 ? 11.172 -31.391 13.141 1 67.75 226 ARG B O 1
ATOM 5441 N N . TRP B 1 227 ? 11.273 -29.344 13.758 1 70.38 227 TRP B N 1
ATOM 5442 C CA . TRP B 1 227 ? 12.055 -28.953 12.586 1 70.38 227 TRP B CA 1
ATOM 5443 C C . TRP B 1 227 ? 13.422 -29.641 12.602 1 70.38 227 TRP B C 1
ATOM 5445 O O . TRP B 1 227 ? 13.906 -30.094 11.562 1 70.38 227 TRP B O 1
ATOM 5455 N N . GLN B 1 228 ? 13.906 -29.703 13.812 1 66 228 GLN B N 1
ATOM 5456 C CA . GLN B 1 228 ? 15.234 -30.297 13.938 1 66 228 GLN B CA 1
ATOM 5457 C C . GLN B 1 228 ? 15.18 -31.812 13.812 1 66 228 GLN B C 1
ATOM 5459 O O . GLN B 1 228 ? 16.125 -32.438 13.32 1 66 228 GLN B O 1
ATOM 5464 N N . ARG B 1 229 ? 14.07 -32.312 14.281 1 65.31 229 ARG B N 1
ATOM 5465 C CA . ARG B 1 229 ? 13.93 -33.781 14.297 1 65.31 229 ARG B CA 1
ATOM 5466 C C . ARG B 1 229 ? 13.641 -34.312 12.891 1 65.31 229 ARG B C 1
ATOM 5468 O O . ARG B 1 229 ? 14.117 -35.375 12.523 1 65.31 229 ARG B O 1
ATOM 5475 N N . HIS B 1 230 ? 12.836 -33.5 12.203 1 65.31 230 HIS B N 1
ATOM 5476 C CA . HIS B 1 230 ? 12.469 -33.969 10.867 1 65.31 230 HIS B CA 1
ATOM 5477 C C . HIS B 1 230 ? 13.594 -33.719 9.867 1 65.31 230 HIS B C 1
ATOM 5479 O O . HIS B 1 230 ? 14.18 -32.625 9.852 1 65.31 230 HIS B O 1
ATOM 5485 N N . GLN B 1 231 ? 14.383 -34.719 9.609 1 72.5 231 GLN B N 1
ATOM 5486 C CA . GLN B 1 231 ? 15.336 -34.562 8.508 1 72.5 231 GLN B CA 1
ATOM 5487 C C . GLN B 1 231 ? 14.648 -34.094 7.238 1 72.5 231 GLN B C 1
ATOM 5489 O O . GLN B 1 231 ? 14.383 -34.906 6.332 1 72.5 231 GLN B O 1
ATOM 5494 N N . ILE B 1 232 ? 14.195 -32.781 7.215 1 80.38 232 ILE B N 1
ATOM 5495 C CA . ILE B 1 232 ? 13.461 -32.188 6.102 1 80.38 232 ILE B CA 1
ATOM 5496 C C . ILE B 1 232 ? 14.406 -31.969 4.918 1 80.38 232 ILE B C 1
ATOM 5498 O O . ILE B 1 232 ? 15.523 -31.484 5.086 1 80.38 232 ILE B O 1
ATOM 5502 N N . CYS B 1 233 ? 14.031 -32.594 3.791 1 85.12 233 CYS B N 1
ATOM 5503 C CA . CYS B 1 233 ? 14.742 -32.375 2.535 1 85.12 233 CYS B CA 1
ATOM 5504 C C . CYS B 1 233 ? 13.789 -31.906 1.443 1 85.12 233 CYS B C 1
ATOM 5506 O O . CYS B 1 233 ? 12.742 -32.531 1.227 1 85.12 233 CYS B O 1
ATOM 5508 N N . CYS B 1 234 ? 14.07 -30.766 0.862 1 92.25 234 CYS B N 1
ATOM 5509 C CA . CYS B 1 234 ? 13.273 -30.234 -0.243 1 92.25 234 CYS B CA 1
ATOM 5510 C C . CYS B 1 234 ? 13.969 -30.484 -1.577 1 92.25 234 CYS B C 1
ATOM 5512 O O . CYS B 1 234 ? 14.469 -29.531 -2.197 1 92.25 234 CYS B O 1
ATOM 5514 N N . GLU B 1 235 ? 13.914 -31.703 -2.035 1 93.75 235 GLU B N 1
ATOM 5515 C CA . GLU B 1 235 ? 14.703 -32.156 -3.172 1 93.75 235 GLU B CA 1
ATOM 5516 C C . GLU B 1 235 ? 14.156 -31.625 -4.488 1 93.75 235 GLU B C 1
ATOM 5518 O O . GLU B 1 235 ? 14.914 -31.391 -5.434 1 93.75 235 GLU B O 1
ATOM 5523 N N . GLU B 1 236 ? 12.875 -31.297 -4.457 1 96.56 236 GLU B N 1
ATOM 5524 C CA . GLU B 1 236 ? 12.273 -30.953 -5.746 1 96.56 236 GLU B CA 1
ATOM 5525 C C . GLU B 1 236 ? 11.836 -29.5 -5.773 1 96.56 236 GLU B C 1
ATOM 5527 O O . GLU B 1 236 ? 11.273 -29.031 -6.77 1 96.56 236 GLU B O 1
ATOM 5532 N N . MET B 1 237 ? 12.109 -28.734 -4.801 1 97.19 237 MET B N 1
ATOM 5533 C CA . MET B 1 237 ? 11.664 -27.344 -4.688 1 97.19 237 MET B CA 1
ATOM 5534 C C . MET B 1 237 ? 12.352 -26.469 -5.734 1 97.19 237 MET B C 1
ATOM 5536 O O . MET B 1 237 ? 13.57 -26.281 -5.699 1 97.19 237 MET B O 1
ATOM 5540 N N . LYS B 1 238 ? 11.602 -25.891 -6.609 1 98.25 238 LYS B N 1
ATOM 5541 C CA . LYS B 1 238 ? 12.172 -25.109 -7.699 1 98.25 238 LYS B CA 1
ATOM 5542 C C . LYS B 1 238 ? 11.93 -23.609 -7.488 1 98.25 238 LYS B C 1
ATOM 5544 O O . LYS B 1 238 ? 12.766 -22.781 -7.859 1 98.25 238 LYS B O 1
ATOM 5549 N N . GLU B 1 239 ? 10.797 -23.312 -6.949 1 98.62 239 GLU B N 1
ATOM 5550 C CA . GLU B 1 239 ? 10.422 -21.922 -6.777 1 98.62 239 GLU B CA 1
ATOM 5551 C C . GLU B 1 239 ? 9.883 -21.656 -5.375 1 98.62 239 GLU B C 1
ATOM 5553 O O . GLU B 1 239 ? 9.047 -22.406 -4.879 1 98.62 239 GLU B O 1
ATOM 5558 N N . ILE B 1 240 ? 10.383 -20.609 -4.746 1 98.19 240 ILE B N 1
ATOM 5559 C CA . ILE B 1 240 ? 9.891 -20.172 -3.445 1 98.19 240 ILE B CA 1
ATOM 5560 C C . ILE B 1 240 ? 9.586 -18.672 -3.486 1 98.19 240 ILE B C 1
ATOM 5562 O O . ILE B 1 240 ? 10.383 -17.891 -4 1 98.19 240 ILE B O 1
ATOM 5566 N N . SER B 1 241 ? 8.414 -18.297 -3.078 1 98.5 241 SER B N 1
ATOM 5567 C CA . SER B 1 241 ? 8.023 -16.906 -2.891 1 98.5 241 SER B CA 1
ATOM 5568 C C . SER B 1 241 ? 7.516 -16.656 -1.474 1 98.5 241 SER B C 1
ATOM 5570 O O . SER B 1 241 ? 6.488 -17.203 -1.07 1 98.5 241 SER B O 1
ATOM 5572 N N . LEU B 1 242 ? 8.258 -15.906 -0.725 1 97 242 LEU B N 1
ATOM 5573 C CA . LEU B 1 242 ? 7.887 -15.547 0.639 1 97 242 LEU B CA 1
ATOM 5574 C C . LEU B 1 242 ? 7.66 -14.047 0.763 1 97 242 LEU B C 1
ATOM 5576 O O . LEU B 1 242 ? 8.562 -13.25 0.469 1 97 242 LEU B O 1
ATOM 5580 N N . ILE B 1 243 ? 6.469 -13.688 1.208 1 94.81 243 ILE B N 1
ATOM 5581 C CA . ILE B 1 243 ? 6.137 -12.266 1.3 1 94.81 243 ILE B CA 1
ATOM 5582 C C . ILE B 1 243 ? 5.633 -11.945 2.707 1 94.81 243 ILE B C 1
ATOM 5584 O O . ILE B 1 243 ? 4.738 -12.617 3.221 1 94.81 243 ILE B O 1
ATOM 5588 N N . ASN B 1 244 ? 6.262 -10.969 3.355 1 88.5 244 ASN B N 1
ATOM 5589 C CA . ASN B 1 244 ? 5.879 -10.469 4.672 1 88.5 244 ASN B CA 1
ATOM 5590 C C . ASN B 1 244 ? 5.984 -11.555 5.738 1 88.5 244 ASN B C 1
ATOM 5592 O O . ASN B 1 244 ? 5.145 -11.633 6.633 1 88.5 244 ASN B O 1
ATOM 5596 N N . CYS B 1 245 ? 6.988 -12.328 5.578 1 89.94 245 CYS B N 1
ATOM 5597 C CA . CYS B 1 245 ? 7.156 -13.445 6.5 1 89.94 245 CYS B CA 1
ATOM 5598 C C . CYS B 1 245 ? 8.172 -13.102 7.582 1 89.94 245 CYS B C 1
ATOM 5600 O O . CYS B 1 245 ? 9.047 -12.258 7.379 1 89.94 245 CYS B O 1
ATOM 5602 N N . ILE B 1 246 ? 7.984 -13.789 8.672 1 83.5 246 ILE B N 1
ATOM 5603 C CA . ILE B 1 246 ? 8.969 -13.703 9.742 1 83.5 246 ILE B CA 1
ATOM 5604 C C . ILE B 1 246 ? 9.953 -14.867 9.633 1 83.5 246 ILE B C 1
ATOM 5606 O O . ILE B 1 246 ? 9.539 -16.031 9.633 1 83.5 246 ILE B O 1
ATOM 5610 N N . MET B 1 247 ? 11.203 -14.5 9.484 1 87 247 MET B N 1
ATOM 5611 C CA . MET B 1 247 ? 12.258 -15.508 9.375 1 87 247 MET B CA 1
ATOM 5612 C C . MET B 1 247 ? 12.961 -15.703 10.719 1 87 247 MET B C 1
ATOM 5614 O O . MET B 1 247 ? 13.789 -14.883 11.109 1 87 247 MET B O 1
ATOM 5618 N N . THR B 1 248 ? 12.578 -16.75 11.352 1 80.62 248 THR B N 1
ATOM 5619 C CA . THR B 1 248 ? 13.234 -17.078 12.617 1 80.62 248 THR B CA 1
ATOM 5620 C C . THR B 1 248 ? 14.445 -17.969 12.383 1 80.62 248 THR B C 1
ATOM 5622 O O . THR B 1 248 ? 14.367 -18.953 11.648 1 80.62 248 THR B O 1
ATOM 5625 N N . PRO B 1 249 ? 15.492 -17.594 13.086 1 79 249 PRO B N 1
ATOM 5626 C CA . PRO B 1 249 ? 16.719 -18.359 12.836 1 79 249 PRO B CA 1
ATOM 5627 C C . PRO B 1 249 ? 16.562 -19.844 13.188 1 79 249 PRO B C 1
ATOM 5629 O O . PRO B 1 249 ? 16 -20.188 14.234 1 79 249 PRO B O 1
ATOM 5632 N N . SER B 1 250 ? 17 -20.703 12.312 1 75.94 250 SER B N 1
ATOM 5633 C CA . SER B 1 250 ? 17.156 -22.156 12.453 1 75.94 250 SER B CA 1
ATOM 5634 C C . SER B 1 250 ? 15.797 -22.844 12.594 1 75.94 250 SER B C 1
ATOM 5636 O O . SER B 1 250 ? 15.703 -23.938 13.125 1 75.94 250 SER B O 1
ATOM 5638 N N . ARG B 1 251 ? 14.82 -22.078 12.25 1 79.5 251 ARG B N 1
ATOM 5639 C CA . ARG B 1 251 ? 13.508 -22.719 12.266 1 79.5 251 ARG B CA 1
ATOM 5640 C C . ARG B 1 251 ? 12.617 -22.188 11.148 1 79.5 251 ARG B C 1
ATOM 5642 O O . ARG B 1 251 ? 12.93 -21.156 10.539 1 79.5 251 ARG B O 1
ATOM 5649 N N . GLY B 1 252 ? 11.602 -23 10.828 1 82.75 252 GLY B N 1
ATOM 5650 C CA . GLY B 1 252 ? 10.594 -22.547 9.883 1 82.75 252 GLY B CA 1
ATOM 5651 C C . GLY B 1 252 ? 11.125 -22.359 8.477 1 82.75 252 GLY B C 1
ATOM 5652 O O . GLY B 1 252 ? 11.766 -23.25 7.926 1 82.75 252 GLY B O 1
ATOM 5653 N N . LEU B 1 253 ? 10.797 -21.203 8.008 1 87.12 253 LEU B N 1
ATOM 5654 C CA . LEU B 1 253 ? 11.117 -20.906 6.613 1 87.12 253 LEU B CA 1
ATOM 5655 C C . LEU B 1 253 ? 12.617 -20.703 6.43 1 87.12 253 LEU B C 1
ATOM 5657 O O . LEU B 1 253 ? 13.164 -21.016 5.367 1 87.12 253 LEU B O 1
ATOM 5661 N N . SER B 1 254 ? 13.25 -20.172 7.5 1 88.56 254 SER B N 1
ATOM 5662 C CA . SER B 1 254 ? 14.703 -20.016 7.449 1 88.56 254 SER B CA 1
ATOM 5663 C C . SER B 1 254 ? 15.398 -21.359 7.273 1 88.56 254 SER B C 1
ATOM 5665 O O . SER B 1 254 ? 16.328 -21.484 6.469 1 88.56 254 SER B O 1
ATOM 5667 N N . TYR B 1 255 ? 14.961 -22.359 7.961 1 88.81 255 TYR B N 1
ATOM 5668 C CA . TYR B 1 255 ? 15.508 -23.703 7.855 1 88.81 255 TYR B CA 1
ATOM 5669 C C . TYR B 1 255 ? 15.266 -24.281 6.461 1 88.81 255 TYR B C 1
ATOM 5671 O O . TYR B 1 255 ? 16.172 -24.875 5.867 1 88.81 255 TYR B O 1
ATOM 5679 N N . LEU B 1 256 ? 14.156 -24.031 5.93 1 89.81 256 LEU B N 1
ATOM 5680 C CA . LEU B 1 256 ? 13.75 -24.547 4.625 1 89.81 256 LEU B CA 1
ATOM 5681 C C . LEU B 1 256 ? 14.648 -24 3.521 1 89.81 256 LEU B C 1
ATOM 5683 O O . LEU B 1 256 ? 15.008 -24.719 2.588 1 89.81 256 LEU B O 1
ATOM 5687 N N . LEU B 1 257 ? 15.016 -22.797 3.625 1 92.12 257 LEU B N 1
ATOM 5688 C CA . LEU B 1 257 ? 15.852 -22.156 2.611 1 92.12 257 LEU B CA 1
ATOM 5689 C C . LEU B 1 257 ? 17.172 -22.906 2.461 1 92.12 257 LEU B C 1
ATOM 5691 O O . LEU B 1 257 ? 17.734 -22.969 1.363 1 92.12 257 LEU B O 1
ATOM 5695 N N . GLY B 1 258 ? 17.609 -23.5 3.553 1 91.75 258 GLY B N 1
ATOM 5696 C CA . GLY B 1 258 ? 18.891 -24.203 3.531 1 91.75 258 GLY B CA 1
ATOM 5697 C C . GLY B 1 258 ? 18.781 -25.641 3.092 1 91.75 258 GLY B C 1
ATOM 5698 O O . GLY B 1 258 ? 19.766 -26.391 3.1 1 91.75 258 GLY B O 1
ATOM 5699 N N . LYS B 1 259 ? 17.594 -26.016 2.654 1 92.44 259 LYS B N 1
ATOM 5700 C CA . LYS B 1 259 ? 17.391 -27.422 2.332 1 92.44 259 LYS B CA 1
ATOM 5701 C C . LYS B 1 259 ? 16.875 -27.594 0.907 1 92.44 259 LYS B C 1
ATOM 5703 O O . LYS B 1 259 ? 16.453 -28.688 0.523 1 92.44 259 LYS B O 1
ATOM 5708 N N . CYS B 1 260 ? 16.922 -26.609 0.122 1 95.19 260 CYS B N 1
ATOM 5709 C CA . CYS B 1 260 ? 16.359 -26.641 -1.228 1 95.19 260 CYS B CA 1
ATOM 5710 C C . CYS B 1 260 ? 17.453 -26.891 -2.258 1 95.19 260 CYS B C 1
ATOM 5712 O O . CYS B 1 260 ? 18.094 -25.938 -2.73 1 95.19 260 CYS B O 1
ATOM 5714 N N . GLN B 1 261 ? 17.562 -28.062 -2.721 1 94.19 261 GLN B N 1
ATOM 5715 C CA . GLN B 1 261 ? 18.672 -28.453 -3.596 1 94.19 261 GLN B CA 1
ATOM 5716 C C . GLN B 1 261 ? 18.375 -28.109 -5.051 1 94.19 261 GLN B C 1
ATOM 5718 O O . GLN B 1 261 ? 19.281 -27.859 -5.836 1 94.19 261 GLN B O 1
ATOM 5723 N N . ALA B 1 262 ? 17.125 -27.969 -5.344 1 96.88 262 ALA B N 1
ATOM 5724 C CA . ALA B 1 262 ? 16.766 -27.781 -6.746 1 96.88 262 ALA B CA 1
ATOM 5725 C C . ALA B 1 262 ? 16.234 -26.375 -6.992 1 96.88 262 ALA B C 1
ATOM 5727 O O . ALA B 1 262 ? 15.641 -26.109 -8.039 1 96.88 262 ALA B O 1
ATOM 5728 N N . LEU B 1 263 ? 16.438 -25.453 -6.117 1 97.88 263 LEU B N 1
ATOM 5729 C CA . LEU B 1 263 ? 15.844 -24.125 -6.176 1 97.88 263 LEU B CA 1
ATOM 5730 C C . LEU B 1 263 ? 16.359 -23.359 -7.387 1 97.88 263 LEU B C 1
ATOM 5732 O O . LEU B 1 263 ? 17.562 -23.297 -7.629 1 97.88 263 LEU B O 1
ATOM 5736 N N . GLU B 1 264 ? 15.445 -22.797 -8.125 1 98.5 264 GLU B N 1
ATOM 5737 C CA . GLU B 1 264 ? 15.781 -22.031 -9.32 1 98.5 264 GLU B CA 1
ATOM 5738 C C . GLU B 1 264 ? 15.383 -20.562 -9.172 1 98.5 264 GLU B C 1
ATOM 5740 O O . GLU B 1 264 ? 16.047 -19.672 -9.711 1 98.5 264 GLU B O 1
ATOM 5745 N N . LYS B 1 265 ? 14.312 -20.344 -8.539 1 98.69 265 LYS B N 1
ATOM 5746 C CA . LYS B 1 265 ? 13.797 -18.984 -8.359 1 98.69 265 LYS B CA 1
ATOM 5747 C C . LYS B 1 265 ? 13.445 -18.719 -6.898 1 98.69 265 LYS B C 1
ATOM 5749 O O . LYS B 1 265 ? 12.734 -19.5 -6.273 1 98.69 265 LYS B O 1
ATOM 5754 N N . LEU B 1 266 ? 13.93 -17.625 -6.398 1 98.44 266 LEU B N 1
ATOM 5755 C CA . LEU B 1 266 ? 13.664 -17.234 -5.016 1 98.44 266 LEU B CA 1
ATOM 5756 C C . LEU B 1 266 ? 13.203 -15.789 -4.926 1 98.44 266 LEU B C 1
ATOM 5758 O O . LEU B 1 266 ? 13.859 -14.891 -5.457 1 98.44 266 LEU B O 1
ATOM 5762 N N . LEU B 1 267 ? 12.07 -15.586 -4.367 1 98.62 267 LEU B N 1
ATOM 5763 C CA . LEU B 1 267 ? 11.57 -14.242 -4.082 1 98.62 267 LEU B CA 1
ATOM 5764 C C . LEU B 1 267 ? 11.359 -14.047 -2.584 1 98.62 267 LEU B C 1
ATOM 5766 O O . LEU B 1 267 ? 10.578 -14.773 -1.961 1 98.62 267 LEU B O 1
ATOM 5770 N N . LEU B 1 268 ? 12.07 -13.195 -1.999 1 96.44 268 LEU B N 1
ATOM 5771 C CA . LEU B 1 268 ? 11.883 -12.758 -0.618 1 96.44 268 LEU B CA 1
ATOM 5772 C C . LEU B 1 268 ? 11.477 -11.289 -0.559 1 96.44 268 LEU B C 1
ATOM 5774 O O . LEU B 1 268 ? 12.273 -10.406 -0.875 1 96.44 268 LEU B O 1
ATOM 5778 N N . ASP B 1 269 ? 10.281 -11.078 -0.097 1 94.44 269 ASP B N 1
ATOM 5779 C CA . ASP B 1 269 ? 9.727 -9.719 -0.107 1 94.44 269 ASP B CA 1
ATOM 5780 C C . ASP B 1 269 ? 9.289 -9.297 1.292 1 94.44 269 ASP B C 1
ATOM 5782 O O . ASP B 1 269 ? 8.289 -9.805 1.812 1 94.44 269 ASP B O 1
ATOM 5786 N N . MET B 1 270 ? 9.969 -8.344 1.87 1 87.75 270 MET B N 1
ATOM 5787 C CA . MET B 1 270 ? 9.641 -7.754 3.166 1 87.75 270 MET B CA 1
ATOM 5788 C C . MET B 1 270 ? 9.648 -8.812 4.262 1 87.75 270 MET B C 1
ATOM 5790 O O . MET B 1 270 ? 8.758 -8.836 5.113 1 87.75 270 MET B O 1
ATOM 5794 N N . CYS B 1 271 ? 10.539 -9.695 4.07 1 88.94 271 CYS B N 1
ATOM 5795 C CA . CYS B 1 271 ? 10.727 -10.695 5.113 1 88.94 271 CYS B CA 1
ATOM 5796 C C . CYS B 1 271 ? 11.555 -10.141 6.266 1 88.94 271 CYS B C 1
ATOM 5798 O O . CYS B 1 271 ? 12.602 -9.539 6.043 1 88.94 271 CYS B O 1
ATOM 5800 N N . ILE B 1 272 ? 11.094 -10.398 7.441 1 82.56 272 ILE B N 1
ATOM 5801 C CA . ILE B 1 272 ? 11.758 -9.852 8.617 1 82.56 272 ILE B CA 1
ATOM 5802 C C . ILE B 1 272 ? 12.625 -10.93 9.273 1 82.56 272 ILE B C 1
ATOM 5804 O O . ILE B 1 272 ? 12.188 -12.078 9.422 1 82.56 272 ILE B O 1
ATOM 5808 N N . GLY B 1 273 ? 13.859 -10.531 9.617 1 82.5 273 GLY B N 1
ATOM 5809 C CA . GLY B 1 273 ? 14.711 -11.438 10.367 1 82.5 273 GLY B CA 1
ATOM 5810 C C . GLY B 1 273 ? 15.727 -12.164 9.5 1 82.5 273 GLY B C 1
ATOM 5811 O O . GLY B 1 273 ? 16.453 -13.039 9.977 1 82.5 273 GLY B O 1
ATOM 5812 N N . LEU B 1 274 ? 15.789 -11.836 8.297 1 86.94 274 LEU B N 1
ATOM 5813 C CA . LEU B 1 274 ? 16.766 -12.453 7.395 1 86.94 274 LEU B CA 1
ATOM 5814 C C . LEU B 1 274 ? 18.188 -12.102 7.809 1 86.94 274 LEU B C 1
ATOM 5816 O O . LEU B 1 274 ? 18.469 -10.945 8.133 1 86.94 274 LEU B O 1
ATOM 5820 N N . LYS B 1 275 ? 19.031 -13.102 7.82 1 88.81 275 LYS B N 1
ATOM 5821 C CA . LYS B 1 275 ? 20.438 -12.922 8.18 1 88.81 275 LYS B CA 1
ATOM 5822 C C . LYS B 1 275 ? 21.344 -13.484 7.102 1 88.81 275 LYS B C 1
ATOM 5824 O O . LYS B 1 275 ? 20.906 -14.234 6.23 1 88.81 275 LYS B O 1
ATOM 5829 N N . ASP B 1 276 ? 22.625 -13.086 7.238 1 92.12 276 ASP B N 1
ATOM 5830 C CA . ASP B 1 276 ? 23.625 -13.609 6.301 1 92.12 276 ASP B CA 1
ATOM 5831 C C . ASP B 1 276 ? 23.672 -15.133 6.355 1 92.12 276 ASP B C 1
ATOM 5833 O O . ASP B 1 276 ? 23.891 -15.789 5.332 1 92.12 276 ASP B O 1
ATOM 5837 N N . SER B 1 277 ? 23.438 -15.68 7.516 1 92.25 277 SER B N 1
ATOM 5838 C CA . SER B 1 277 ? 23.5 -17.125 7.684 1 92.25 277 SER B CA 1
ATOM 5839 C C . SER B 1 277 ? 22.453 -17.828 6.824 1 92.25 277 SER B C 1
ATOM 5841 O O . SER B 1 277 ? 22.688 -18.938 6.336 1 92.25 277 SER B O 1
ATOM 5843 N N . ASP B 1 278 ? 21.359 -17.203 6.617 1 93.06 278 ASP B N 1
ATOM 5844 C CA . ASP B 1 278 ? 20.312 -17.781 5.777 1 93.06 278 ASP B CA 1
ATOM 5845 C C . ASP B 1 278 ? 20.75 -17.859 4.32 1 93.06 278 ASP B C 1
ATOM 5847 O O . ASP B 1 278 ? 20.578 -18.891 3.662 1 93.06 278 ASP B O 1
ATOM 5851 N N . MET B 1 279 ? 21.359 -16.797 3.893 1 94.38 279 MET B N 1
ATOM 5852 C CA . MET B 1 279 ? 21.828 -16.75 2.512 1 94.38 279 MET B CA 1
ATOM 5853 C C . MET B 1 279 ? 22.984 -17.734 2.297 1 94.38 279 MET B C 1
ATOM 5855 O O . MET B 1 279 ? 23.094 -18.344 1.237 1 94.38 279 MET B O 1
ATOM 5859 N N . ILE B 1 280 ? 23.797 -17.797 3.297 1 95.5 280 ILE B N 1
ATOM 5860 C CA . ILE B 1 280 ? 24.922 -18.719 3.225 1 95.5 280 ILE B CA 1
ATOM 5861 C C . ILE B 1 280 ? 24.391 -20.156 3.131 1 95.5 280 ILE B C 1
ATOM 5863 O O . ILE B 1 280 ? 24.828 -20.922 2.268 1 95.5 280 ILE B O 1
ATOM 5867 N N . ALA B 1 281 ? 23.453 -20.469 3.965 1 93.88 281 ALA B N 1
ATOM 5868 C CA . ALA B 1 281 ? 22.859 -21.797 3.945 1 93.88 281 ALA B CA 1
ATOM 5869 C C . ALA B 1 281 ? 22.203 -22.094 2.602 1 93.88 281 ALA B C 1
ATOM 5871 O O . ALA B 1 281 ? 22.359 -23.172 2.043 1 93.88 281 ALA B O 1
ATOM 5872 N N . LEU B 1 282 ? 21.5 -21.188 2.084 1 95.81 282 LEU B N 1
ATOM 5873 C CA . LEU B 1 282 ? 20.844 -21.312 0.79 1 95.81 282 LEU B CA 1
ATOM 5874 C C . LEU B 1 282 ? 21.859 -21.562 -0.319 1 95.81 282 LEU B C 1
ATOM 5876 O O . LEU B 1 282 ? 21.672 -22.484 -1.127 1 95.81 282 LEU B O 1
ATOM 5880 N N . SER B 1 283 ? 22.906 -20.766 -0.33 1 96.69 283 SER B N 1
ATOM 5881 C CA . SER B 1 283 ? 23.891 -20.828 -1.401 1 96.69 283 SER B CA 1
ATOM 5882 C C . SER B 1 283 ? 24.641 -22.172 -1.393 1 96.69 283 SER B C 1
ATOM 5884 O O . SER B 1 283 ? 25.125 -22.625 -2.432 1 96.69 283 SER B O 1
ATOM 5886 N N . GLN B 1 284 ? 24.719 -22.812 -0.252 1 95.62 284 GLN B N 1
ATOM 5887 C CA . GLN B 1 284 ? 25.438 -24.062 -0.121 1 95.62 284 GLN B CA 1
ATOM 5888 C C . GLN B 1 284 ? 24.656 -25.219 -0.739 1 95.62 284 GLN B C 1
ATOM 5890 O O . GLN B 1 284 ? 25.234 -26.219 -1.15 1 95.62 284 GLN B O 1
ATOM 5895 N N . GLN B 1 285 ? 23.406 -25.016 -0.845 1 94.31 285 GLN B N 1
ATOM 5896 C CA . GLN B 1 285 ? 22.562 -26.125 -1.282 1 94.31 285 GLN B CA 1
ATOM 5897 C C . GLN B 1 285 ? 21.938 -25.844 -2.643 1 94.31 285 GLN B C 1
ATOM 5899 O O . GLN B 1 285 ? 21.594 -26.781 -3.377 1 94.31 285 GLN B O 1
ATOM 5904 N N . SER B 1 286 ? 21.766 -24.641 -2.988 1 95.38 286 SER B N 1
ATOM 5905 C CA . SER B 1 286 ? 20.969 -24.281 -4.152 1 95.38 286 SER B CA 1
ATOM 5906 C C . SER B 1 286 ? 21.859 -23.812 -5.305 1 95.38 286 SER B C 1
ATOM 5908 O O . SER B 1 286 ? 21.719 -22.688 -5.773 1 95.38 286 SER B O 1
ATOM 5910 N N . SER B 1 287 ? 22.609 -24.656 -5.863 1 96.12 287 SER B N 1
ATOM 5911 C CA . SER B 1 287 ? 23.531 -24.328 -6.941 1 96.12 287 SER B CA 1
ATOM 5912 C C . SER B 1 287 ? 22.797 -24.078 -8.25 1 96.12 287 SER B C 1
ATOM 5914 O O . SER B 1 287 ? 23.359 -23.5 -9.188 1 96.12 287 SER B O 1
ATOM 5916 N N . ASN B 1 288 ? 21.531 -24.453 -8.25 1 96.69 288 ASN B N 1
ATOM 5917 C CA . ASN B 1 288 ? 20.734 -24.297 -9.469 1 96.69 288 ASN B CA 1
ATOM 5918 C C . ASN B 1 288 ? 20 -22.953 -9.492 1 96.69 288 ASN B C 1
ATOM 5920 O O . ASN B 1 288 ? 19.266 -22.656 -10.438 1 96.69 288 ASN B O 1
ATOM 5924 N N . LEU B 1 289 ? 20.203 -22.125 -8.539 1 98.12 289 LEU B N 1
ATOM 5925 C CA . LEU B 1 289 ? 19.484 -20.859 -8.43 1 98.12 289 LEU B CA 1
ATOM 5926 C C . LEU B 1 289 ? 19.766 -19.969 -9.633 1 98.12 289 LEU B C 1
ATOM 5928 O O . LEU B 1 289 ? 20.938 -19.703 -9.953 1 98.12 289 LEU B O 1
ATOM 5932 N N . ARG B 1 290 ? 18.703 -19.5 -10.258 1 98.44 290 ARG B N 1
ATOM 5933 C CA . ARG B 1 290 ? 18.844 -18.703 -11.469 1 98.44 290 ARG B CA 1
ATOM 5934 C C . ARG B 1 290 ? 18.344 -17.281 -11.258 1 98.44 290 ARG B C 1
ATOM 5936 O O . ARG B 1 290 ? 18.797 -16.344 -11.922 1 98.44 290 ARG B O 1
ATOM 5943 N N . SER B 1 291 ? 17.406 -17.188 -10.438 1 98.69 291 SER B N 1
ATOM 5944 C CA . SER B 1 291 ? 16.781 -15.883 -10.203 1 98.69 291 SER B CA 1
ATOM 5945 C C . SER B 1 291 ? 16.562 -15.641 -8.719 1 98.69 291 SER B C 1
ATOM 5947 O O . SER B 1 291 ? 16.078 -16.516 -8 1 98.69 291 SER B O 1
ATOM 5949 N N . ILE B 1 292 ? 16.953 -14.414 -8.297 1 98.12 292 ILE B N 1
ATOM 5950 C CA . ILE B 1 292 ? 16.719 -14.039 -6.902 1 98.12 292 ILE B CA 1
ATOM 5951 C C . ILE B 1 292 ? 16.203 -12.609 -6.832 1 98.12 292 ILE B C 1
ATOM 5953 O O . ILE B 1 292 ? 16.703 -11.719 -7.523 1 98.12 292 ILE B O 1
ATOM 5957 N N . SER B 1 293 ? 15.102 -12.438 -6.164 1 98.06 293 SER B N 1
ATOM 5958 C CA . SER B 1 293 ? 14.531 -11.117 -5.895 1 98.06 293 SER B CA 1
ATOM 5959 C C . SER B 1 293 ? 14.438 -10.852 -4.395 1 98.06 293 SER B C 1
ATOM 5961 O O . SER B 1 293 ? 13.742 -11.57 -3.676 1 98.06 293 SER B O 1
ATOM 5963 N N . LEU B 1 294 ? 15.156 -9.852 -3.977 1 94.69 294 LEU B N 1
ATOM 5964 C CA . LEU B 1 294 ? 15.188 -9.492 -2.562 1 94.69 294 LEU B CA 1
ATOM 5965 C C . LEU B 1 294 ? 14.633 -8.086 -2.352 1 94.69 294 LEU B C 1
ATOM 5967 O O . LEU B 1 294 ? 15.188 -7.113 -2.873 1 94.69 294 LEU B O 1
ATOM 5971 N N . ARG B 1 295 ? 13.547 -7.973 -1.694 1 92.19 295 ARG B N 1
ATOM 5972 C CA . ARG B 1 295 ? 13.062 -6.691 -1.193 1 92.19 295 ARG B CA 1
ATOM 5973 C C . ARG B 1 295 ? 13.172 -6.621 0.326 1 92.19 295 ARG B C 1
ATOM 5975 O O . ARG B 1 295 ? 12.469 -7.344 1.036 1 92.19 295 ARG B O 1
ATOM 5982 N N . LEU B 1 296 ? 14 -5.762 0.707 1 86.12 296 LEU B N 1
ATOM 5983 C CA . LEU B 1 296 ? 14.352 -5.75 2.121 1 86.12 296 LEU B CA 1
ATOM 5984 C C . LEU B 1 296 ? 13.703 -4.57 2.836 1 86.12 296 LEU B C 1
ATOM 5986 O O . LEU B 1 296 ? 13.625 -3.469 2.287 1 86.12 296 LEU B O 1
ATOM 5990 N N . PRO B 1 297 ? 13.172 -4.871 4.023 1 78.81 297 PRO B N 1
ATOM 5991 C CA . PRO B 1 297 ? 12.617 -3.771 4.816 1 78.81 297 PRO B CA 1
ATOM 5992 C C . PRO B 1 297 ? 13.695 -2.83 5.355 1 78.81 297 PRO B C 1
ATOM 5994 O O . PRO B 1 297 ? 14.852 -3.227 5.484 1 78.81 297 PRO B O 1
ATOM 5997 N N . SER B 1 298 ? 13.188 -1.577 5.582 1 67.19 298 SER B N 1
ATOM 5998 C CA . SER B 1 298 ? 14.125 -0.599 6.133 1 67.19 298 SER B CA 1
ATOM 5999 C C . SER B 1 298 ? 14.531 -0.966 7.555 1 67.19 298 SER B C 1
ATOM 6001 O O . SER B 1 298 ? 13.773 -1.607 8.281 1 67.19 298 SER B O 1
ATOM 6003 N N . GLN B 1 299 ? 15.781 -0.861 7.82 1 60.16 299 GLN B N 1
ATOM 6004 C CA . GLN B 1 299 ? 16.359 -1.192 9.117 1 60.16 299 GLN B CA 1
ATOM 6005 C C . GLN B 1 299 ? 15.469 -0.712 10.258 1 60.16 299 GLN B C 1
ATOM 6007 O O . GLN B 1 299 ? 15.508 -1.266 11.359 1 60.16 299 GLN B O 1
ATOM 6012 N N . PHE B 1 300 ? 14.789 0.309 9.945 1 55.06 300 PHE B N 1
ATOM 6013 C CA . PHE B 1 300 ? 14.031 0.892 11.047 1 55.06 300 PHE B CA 1
ATOM 6014 C C . PHE B 1 300 ? 12.734 0.129 11.273 1 55.06 300 PHE B C 1
ATOM 6016 O O . PHE B 1 300 ? 12.031 0.368 12.258 1 55.06 300 PHE B O 1
ATOM 6023 N N . LEU B 1 301 ? 12.305 -0.639 10.484 1 52.19 301 LEU B N 1
ATOM 6024 C CA . LEU B 1 301 ? 11.023 -1.343 10.578 1 52.19 301 LEU B CA 1
ATOM 6025 C C . LEU B 1 301 ? 11.094 -2.455 11.617 1 52.19 301 LEU B C 1
ATOM 6027 O O . LEU B 1 301 ? 10.062 -2.941 12.078 1 52.19 301 LEU B O 1
ATOM 6031 N N . ALA B 1 302 ? 12.195 -3.055 11.938 1 48.34 302 ALA B N 1
ATOM 6032 C CA . ALA B 1 302 ? 12.047 -4.328 12.633 1 48.34 302 ALA B CA 1
ATOM 6033 C C . ALA B 1 302 ? 11.961 -4.121 14.141 1 48.34 302 ALA B C 1
ATOM 6035 O O . ALA B 1 302 ? 12.984 -3.996 14.82 1 48.34 302 ALA B O 1
ATOM 6036 N N . PRO B 1 303 ? 10.953 -3.482 14.68 1 45.72 303 PRO B N 1
ATOM 6037 C CA . PRO B 1 303 ? 10.875 -3.494 16.141 1 45.72 303 PRO B CA 1
ATOM 6038 C C . PRO B 1 303 ? 11.172 -4.867 16.734 1 45.72 303 PRO B C 1
ATOM 6040 O O . PRO B 1 303 ? 11.609 -4.965 17.891 1 45.72 303 PRO B O 1
ATOM 6043 N N . VAL B 1 304 ? 10.398 -5.828 16.188 1 45.75 304 VAL B N 1
ATOM 6044 C CA . VAL B 1 304 ? 10.219 -7.09 16.906 1 45.75 304 VAL B CA 1
ATOM 6045 C C . VAL B 1 304 ? 11.57 -7.594 17.406 1 45.75 304 VAL B C 1
ATOM 6047 O O . VAL B 1 304 ? 11.641 -8.289 18.422 1 45.75 304 VAL B O 1
ATOM 6050 N N . LEU B 1 305 ? 12.664 -7.477 16.594 1 45.16 305 LEU B N 1
ATOM 6051 C CA . LEU B 1 305 ? 13.93 -7.996 17.094 1 45.16 305 LEU B CA 1
ATOM 6052 C C . LEU B 1 305 ? 14.883 -6.859 17.438 1 45.16 305 LEU B C 1
ATOM 6054 O O . LEU B 1 305 ? 15.688 -6.449 16.594 1 45.16 305 LEU B O 1
ATOM 6058 N N . VAL B 1 306 ? 14.445 -5.883 18.156 1 44.19 306 VAL B N 1
ATOM 6059 C CA . VAL B 1 306 ? 15.133 -4.711 18.703 1 44.19 306 VAL B CA 1
ATOM 6060 C C . VAL B 1 306 ? 16.641 -4.934 18.672 1 44.19 306 VAL B C 1
ATOM 6062 O O . VAL B 1 306 ? 17.406 -4.02 18.359 1 44.19 306 VAL B O 1
ATOM 6065 N N . ASN B 1 307 ? 16.984 -6.043 19.188 1 45.5 307 ASN B N 1
ATOM 6066 C CA . ASN B 1 307 ? 18.406 -6.254 19.438 1 45.5 307 ASN B CA 1
ATOM 6067 C C . ASN B 1 307 ? 19.094 -6.895 18.25 1 45.5 307 ASN B C 1
ATOM 6069 O O . ASN B 1 307 ? 20.234 -7.379 18.359 1 45.5 307 ASN B O 1
ATOM 6073 N N . THR B 1 308 ? 18.375 -7.223 17.297 1 48.12 308 THR B N 1
ATOM 6074 C CA . THR B 1 308 ? 19.156 -7.934 16.281 1 48.12 308 THR B CA 1
ATOM 6075 C C . THR B 1 308 ? 19.281 -7.098 15.016 1 48.12 308 THR B C 1
ATOM 6077 O O . THR B 1 308 ? 18.281 -6.73 14.398 1 48.12 308 THR B O 1
ATOM 6080 N N . PRO B 1 309 ? 20.281 -6.438 14.984 1 50.31 309 PRO B N 1
ATOM 6081 C CA . PRO B 1 309 ? 20.547 -5.742 13.719 1 50.31 309 PRO B CA 1
ATOM 6082 C C . PRO B 1 309 ? 20.188 -6.586 12.5 1 50.31 309 PRO B C 1
ATOM 6084 O O . PRO B 1 309 ? 20.656 -7.715 12.359 1 50.31 309 PRO B O 1
ATOM 6087 N N . LEU B 1 310 ? 19.047 -6.637 11.945 1 54.53 310 LEU B N 1
ATOM 6088 C CA . LEU B 1 310 ? 18.516 -7.402 10.828 1 54.53 310 LEU B CA 1
ATOM 6089 C C . LEU B 1 310 ? 19.312 -7.133 9.555 1 54.53 310 LEU B C 1
ATOM 6091 O O . LEU B 1 310 ? 18.938 -6.273 8.758 1 54.53 310 LEU B O 1
ATOM 6095 N N . ARG B 1 311 ? 20.734 -7.383 9.43 1 65.06 311 ARG B N 1
ATOM 6096 C CA . ARG B 1 311 ? 21.312 -6.68 8.289 1 65.06 311 ARG B CA 1
ATOM 6097 C C . ARG B 1 311 ? 22.062 -7.648 7.375 1 65.06 311 ARG B C 1
ATOM 6099 O O . ARG B 1 311 ? 22.906 -8.43 7.836 1 65.06 311 ARG B O 1
ATOM 6106 N N . LEU B 1 312 ? 21.266 -8.18 6.309 1 84.12 312 LEU B N 1
ATOM 6107 C CA . LEU B 1 312 ? 22.078 -8.758 5.234 1 84.12 312 LEU B CA 1
ATOM 6108 C C . LEU B 1 312 ? 23.266 -7.859 4.902 1 84.12 312 LEU B C 1
ATOM 6110 O O . LEU B 1 312 ? 23.141 -6.629 4.926 1 84.12 312 LEU B O 1
ATOM 6114 N N . THR B 1 313 ? 24.391 -8.414 4.875 1 88.69 313 THR B N 1
ATOM 6115 C CA . THR B 1 313 ? 25.609 -7.699 4.5 1 88.69 313 THR B CA 1
ATOM 6116 C C . THR B 1 313 ? 26.188 -8.258 3.203 1 88.69 313 THR B C 1
ATOM 6118 O O . THR B 1 313 ? 25.578 -9.125 2.57 1 88.69 313 THR B O 1
ATOM 6121 N N . ASN B 1 314 ? 27.359 -7.746 2.846 1 92.44 314 ASN B N 1
ATOM 6122 C CA . ASN B 1 314 ? 28.016 -8.234 1.643 1 92.44 314 ASN B CA 1
ATOM 6123 C C . ASN B 1 314 ? 28.344 -9.727 1.742 1 92.44 314 ASN B C 1
ATOM 6125 O O . ASN B 1 314 ? 28.562 -10.383 0.727 1 92.44 314 ASN B O 1
ATOM 6129 N N . ASP B 1 315 ? 28.312 -10.227 2.953 1 93 315 ASP B N 1
ATOM 6130 C CA . ASP B 1 315 ? 28.578 -11.648 3.135 1 93 315 ASP B CA 1
ATOM 6131 C C . ASP B 1 315 ? 27.516 -12.5 2.439 1 93 315 ASP B C 1
ATOM 6133 O O . ASP B 1 315 ? 27.812 -13.57 1.918 1 93 315 ASP B O 1
ATOM 6137 N N . SER B 1 316 ? 26.344 -11.984 2.422 1 94.12 316 SER B N 1
ATOM 6138 C CA . SER B 1 316 ? 25.266 -12.672 1.727 1 94.12 316 SER B CA 1
ATOM 6139 C C . SER B 1 316 ? 25.5 -12.711 0.222 1 94.12 316 SER B C 1
ATOM 6141 O O . SER B 1 316 ? 25.375 -13.758 -0.408 1 94.12 316 SER B O 1
ATOM 6143 N N . LEU B 1 317 ? 25.906 -11.609 -0.292 1 94.56 317 LEU B N 1
ATOM 6144 C CA . LEU B 1 317 ? 26.156 -11.523 -1.727 1 94.56 317 LEU B CA 1
ATOM 6145 C C . LEU B 1 317 ? 27.359 -12.375 -2.115 1 94.56 317 LEU B C 1
ATOM 6147 O O . LEU B 1 317 ? 27.359 -13.031 -3.16 1 94.56 317 LEU B O 1
ATOM 6151 N N . LYS B 1 318 ? 28.328 -12.352 -1.26 1 95 318 LYS B N 1
ATOM 6152 C CA . LYS B 1 318 ? 29.5 -13.18 -1.482 1 95 318 LYS B CA 1
ATOM 6153 C C . LYS B 1 318 ? 29.141 -14.664 -1.49 1 95 318 LYS B C 1
ATOM 6155 O O . LYS B 1 318 ? 29.625 -15.422 -2.342 1 95 318 LYS B O 1
ATOM 6160 N N . ALA B 1 319 ? 28.344 -14.984 -0.582 1 96.56 319 ALA B N 1
ATOM 6161 C CA . ALA B 1 319 ? 27.906 -16.375 -0.505 1 96.56 319 ALA B CA 1
ATOM 6162 C C . ALA B 1 319 ? 27.156 -16.781 -1.772 1 96.56 319 ALA B C 1
ATOM 6164 O O . ALA B 1 319 ? 27.438 -17.844 -2.34 1 96.56 319 ALA B O 1
ATOM 6165 N N . LEU B 1 320 ? 26.297 -16 -2.209 1 96.75 320 LEU B N 1
ATOM 6166 C CA . LEU B 1 320 ? 25.547 -16.281 -3.424 1 96.75 320 LEU B CA 1
ATOM 6167 C C . LEU B 1 320 ? 26.469 -16.375 -4.633 1 96.75 320 LEU B C 1
ATOM 6169 O O . LEU B 1 320 ? 26.312 -17.266 -5.473 1 96.75 320 LEU B O 1
ATOM 6173 N N . ALA B 1 321 ? 27.375 -15.469 -4.676 1 96.12 321 ALA B N 1
ATOM 6174 C CA . ALA B 1 321 ? 28.328 -15.445 -5.781 1 96.12 321 ALA B CA 1
ATOM 6175 C C . ALA B 1 321 ? 29.109 -16.75 -5.859 1 96.12 321 ALA B C 1
ATOM 6177 O O . ALA B 1 321 ? 29.359 -17.266 -6.949 1 96.12 321 ALA B O 1
ATOM 6178 N N . ARG B 1 322 ? 29.406 -17.266 -4.758 1 96.06 322 ARG B N 1
ATOM 6179 C CA . ARG B 1 322 ? 30.219 -18.469 -4.699 1 96.06 322 ARG B CA 1
ATOM 6180 C C . ARG B 1 322 ? 29.375 -19.734 -4.871 1 96.06 322 ARG B C 1
ATOM 6182 O O . ARG B 1 322 ? 29.781 -20.672 -5.559 1 96.06 322 ARG B O 1
ATOM 6189 N N . GLY B 1 323 ? 28.25 -19.641 -4.277 1 97.06 323 GLY B N 1
ATOM 6190 C CA . GLY B 1 323 ? 27.469 -20.859 -4.156 1 97.06 323 GLY B CA 1
ATOM 6191 C C . GLY B 1 323 ? 26.422 -21.016 -5.25 1 97.06 323 GLY B C 1
ATOM 6192 O O . GLY B 1 323 ? 25.891 -22.109 -5.461 1 97.06 323 GLY B O 1
ATOM 6193 N N . CYS B 1 324 ? 26.109 -20 -5.992 1 97.19 324 CYS B N 1
ATOM 6194 C CA . CYS B 1 324 ? 25.078 -20.047 -7.012 1 97.19 324 CYS B CA 1
ATOM 6195 C C . CYS B 1 324 ? 25.609 -19.594 -8.359 1 97.19 324 CYS B C 1
ATOM 6197 O O . CYS B 1 324 ? 25.234 -18.531 -8.859 1 97.19 324 CYS B O 1
ATOM 6199 N N . PRO B 1 325 ? 26.328 -20.422 -9 1 96.06 325 PRO B N 1
ATOM 6200 C CA . PRO B 1 325 ? 27.047 -20.031 -10.219 1 96.06 325 PRO B CA 1
ATOM 6201 C C . PRO B 1 325 ? 26.125 -19.812 -11.414 1 96.06 325 PRO B C 1
ATOM 6203 O O . PRO B 1 325 ? 26.547 -19.25 -12.422 1 96.06 325 PRO B O 1
ATOM 6206 N N . LEU B 1 326 ? 24.891 -20.188 -11.289 1 97.19 326 LEU B N 1
ATOM 6207 C CA . LEU B 1 326 ? 23.984 -20.109 -12.438 1 97.19 326 LEU B CA 1
ATOM 6208 C C . LEU B 1 326 ? 23.062 -18.906 -12.328 1 97.19 326 LEU B C 1
ATOM 6210 O O . LEU B 1 326 ? 22.141 -18.75 -13.133 1 97.19 326 LEU B O 1
ATOM 6214 N N . LEU B 1 327 ? 23.281 -18.016 -11.445 1 97.31 327 LEU B N 1
ATOM 6215 C CA . LEU B 1 327 ? 22.438 -16.844 -11.211 1 97.31 327 LEU B CA 1
ATOM 6216 C C . LEU B 1 327 ? 22.422 -15.93 -12.43 1 97.31 327 LEU B C 1
ATOM 6218 O O . LEU B 1 327 ? 23.484 -15.5 -12.898 1 97.31 327 LEU B O 1
ATOM 6222 N N . GLU B 1 328 ? 21.234 -15.656 -12.945 1 97.88 328 GLU B N 1
ATOM 6223 C CA . GLU B 1 328 ? 21.094 -14.859 -14.164 1 97.88 328 GLU B CA 1
ATOM 6224 C C . GLU B 1 328 ? 20.312 -13.57 -13.891 1 97.88 328 GLU B C 1
ATOM 6226 O O . GLU B 1 328 ? 20.531 -12.562 -14.555 1 97.88 328 GLU B O 1
ATOM 6231 N N . VAL B 1 329 ? 19.375 -13.648 -13.008 1 98.44 329 VAL B N 1
ATOM 6232 C CA . VAL B 1 329 ? 18.516 -12.508 -12.711 1 98.44 329 VAL B CA 1
ATOM 6233 C C . VAL B 1 329 ? 18.625 -12.148 -11.227 1 98.44 329 VAL B C 1
ATOM 6235 O O . VAL B 1 329 ? 18.406 -12.992 -10.359 1 98.44 329 VAL B O 1
ATOM 6238 N N . VAL B 1 330 ? 18.984 -10.867 -11.016 1 97.62 330 VAL B N 1
ATOM 6239 C CA . VAL B 1 330 ? 19.109 -10.398 -9.633 1 97.62 330 VAL B CA 1
ATOM 6240 C C . VAL B 1 330 ? 18.344 -9.094 -9.461 1 97.62 330 VAL B C 1
ATOM 6242 O O . VAL B 1 330 ? 18.531 -8.148 -10.227 1 97.62 330 VAL B O 1
ATOM 6245 N N . GLU B 1 331 ? 17.438 -9.117 -8.539 1 97.56 331 GLU B N 1
ATOM 6246 C CA . GLU B 1 331 ? 16.719 -7.91 -8.156 1 97.56 331 GLU B CA 1
ATOM 6247 C C . GLU B 1 331 ? 16.938 -7.574 -6.684 1 97.56 331 GLU B C 1
ATOM 6249 O O . GLU B 1 331 ? 16.641 -8.383 -5.805 1 97.56 331 GLU B O 1
ATOM 6254 N N . LEU B 1 332 ? 17.453 -6.441 -6.473 1 93.69 332 LEU B N 1
ATOM 6255 C CA . LEU B 1 332 ? 17.672 -5.941 -5.117 1 93.69 332 LEU B CA 1
ATOM 6256 C C . LEU B 1 332 ? 16.875 -4.652 -4.883 1 93.69 332 LEU B C 1
ATOM 6258 O O . LEU B 1 332 ? 17.047 -3.68 -5.617 1 93.69 332 LEU B O 1
ATOM 6262 N N . SER B 1 333 ? 15.969 -4.723 -3.906 1 91.25 333 SER B N 1
ATOM 6263 C CA . SER B 1 333 ? 15.125 -3.566 -3.615 1 91.25 333 SER B CA 1
ATOM 6264 C C . SER B 1 333 ? 15.086 -3.277 -2.119 1 91.25 333 SER B C 1
ATOM 6266 O O . SER B 1 333 ? 15.086 -4.199 -1.302 1 91.25 333 SER B O 1
ATOM 6268 N N . PHE B 1 334 ? 14.961 -1.939 -1.819 1 83.94 334 PHE B N 1
ATOM 6269 C CA . PHE B 1 334 ? 14.812 -1.507 -0.435 1 83.94 334 PHE B CA 1
ATOM 6270 C C . PHE B 1 334 ? 13.547 -0.669 -0.262 1 83.94 334 PHE B C 1
ATOM 6272 O O . PHE B 1 334 ? 13.211 0.143 -1.127 1 83.94 334 PHE B O 1
ATOM 6279 N N . SER B 1 335 ? 12.523 -1.04 0.529 1 71.94 335 SER B N 1
ATOM 6280 C CA . SER B 1 335 ? 11.227 -0.395 0.679 1 71.94 335 SER B CA 1
ATOM 6281 C C . SER B 1 335 ? 11.375 1.064 1.096 1 71.94 335 SER B C 1
ATOM 6283 O O . SER B 1 335 ? 10.672 1.938 0.585 1 71.94 335 SER B O 1
ATOM 6285 N N . ASP B 1 336 ? 11.805 1.421 2.246 1 58.03 336 ASP B N 1
ATOM 6286 C CA . ASP B 1 336 ? 11.781 2.797 2.736 1 58.03 336 ASP B CA 1
ATOM 6287 C C . ASP B 1 336 ? 13.172 3.432 2.652 1 58.03 336 ASP B C 1
ATOM 6289 O O . ASP B 1 336 ? 14.07 3.072 3.412 1 58.03 336 ASP B O 1
ATOM 6293 N N . VAL B 1 337 ? 13.508 3.643 1.292 1 52.41 337 VAL B N 1
ATOM 6294 C CA . VAL B 1 337 ? 14.859 4.016 0.894 1 52.41 337 VAL B CA 1
ATOM 6295 C C . VAL B 1 337 ? 15.305 5.254 1.669 1 52.41 337 VAL B C 1
ATOM 6297 O O . VAL B 1 337 ? 16.375 5.805 1.409 1 52.41 337 VAL B O 1
ATOM 6300 N N . GLU B 1 338 ? 14.297 5.906 2.279 1 47.84 338 GLU B N 1
ATOM 6301 C CA . GLU B 1 338 ? 14.906 7.227 2.406 1 47.84 338 GLU B CA 1
ATOM 6302 C C . GLU B 1 338 ? 16.328 7.121 2.951 1 47.84 338 GLU B C 1
ATOM 6304 O O . GLU B 1 338 ? 17.109 8.062 2.836 1 47.84 338 GLU B O 1
ATOM 6309 N N . PHE B 1 339 ? 16.641 6.188 3.924 1 46.94 339 PHE B N 1
ATOM 6310 C CA . PHE B 1 339 ? 17.875 6.52 4.605 1 46.94 339 PHE B CA 1
ATOM 6311 C C . PHE B 1 339 ? 19 5.566 4.184 1 46.94 339 PHE B C 1
ATOM 6313 O O . PHE B 1 339 ? 18.75 4.391 3.92 1 46.94 339 PHE B O 1
ATOM 6320 N N . PRO B 1 340 ? 20 6.145 3.574 1 47.19 340 PRO B N 1
ATOM 6321 C CA . PRO B 1 340 ? 21.234 5.387 3.359 1 47.19 340 PRO B CA 1
ATOM 6322 C C . PRO B 1 340 ? 21.484 4.344 4.445 1 47.19 340 PRO B C 1
ATOM 6324 O O . PRO B 1 340 ? 21.656 4.691 5.613 1 47.19 340 PRO B O 1
ATOM 6327 N N . SER B 1 341 ? 20.625 3.523 4.719 1 46.78 341 SER B N 1
ATOM 6328 C CA . SER B 1 341 ? 21.047 2.531 5.703 1 46.78 341 SER B CA 1
ATOM 6329 C C . SER B 1 341 ? 22.469 2.053 5.438 1 46.78 341 SER B C 1
ATOM 6331 O O . SER B 1 341 ? 22.781 1.61 4.328 1 46.78 341 SER B O 1
ATOM 6333 N N . LEU B 1 342 ? 23.422 2.684 6.055 1 49.69 342 LEU B N 1
ATOM 6334 C CA . LEU B 1 342 ? 24.875 2.502 6.016 1 49.69 342 LEU B CA 1
ATOM 6335 C C . LEU B 1 342 ? 25.234 1.039 5.777 1 49.69 342 LEU B C 1
ATOM 6337 O O . LEU B 1 342 ? 26.297 0.736 5.25 1 49.69 342 LEU B O 1
ATOM 6341 N N . SER B 1 343 ? 24.453 0.023 6.383 1 55.53 343 SER B N 1
ATOM 6342 C CA . SER B 1 343 ? 25.281 -1.162 6.586 1 55.53 343 SER B CA 1
ATOM 6343 C C . SER B 1 343 ? 24.766 -2.344 5.77 1 55.53 343 SER B C 1
ATOM 6345 O O . SER B 1 343 ? 25.234 -3.473 5.941 1 55.53 343 SER B O 1
ATOM 6347 N N . CYS B 1 344 ? 23.906 -2.215 4.793 1 71.69 344 CYS B N 1
ATOM 6348 C CA . CYS B 1 344 ? 23.484 -3.508 4.258 1 71.69 344 CYS B CA 1
ATOM 6349 C C . CYS B 1 344 ? 24.422 -3.949 3.131 1 71.69 344 CYS B C 1
ATOM 6351 O O . CYS B 1 344 ? 25.422 -4.609 3.375 1 71.69 344 CYS B O 1
ATOM 6353 N N . PHE B 1 345 ? 24.328 -3.514 1.956 1 84.69 345 PHE B N 1
ATOM 6354 C CA . PHE B 1 345 ? 25.125 -3.918 0.797 1 84.69 345 PHE B CA 1
ATOM 6355 C C . PHE B 1 345 ? 25.984 -2.768 0.305 1 84.69 345 PHE B C 1
ATOM 6357 O O . PHE B 1 345 ? 25.797 -1.618 0.704 1 84.69 345 PHE B O 1
ATOM 6364 N N . SER B 1 346 ? 27.125 -3.084 -0.275 1 86.25 346 SER B N 1
ATOM 6365 C CA . SER B 1 346 ? 28 -2.092 -0.903 1 86.25 346 SER B CA 1
ATOM 6366 C C . SER B 1 346 ? 28.188 -2.385 -2.389 1 86.25 346 SER B C 1
ATOM 6368 O O . SER B 1 346 ? 27.703 -3.402 -2.891 1 86.25 346 SER B O 1
ATOM 6370 N N . GLN B 1 347 ? 28.844 -1.52 -3.016 1 88.81 347 GLN B N 1
ATOM 6371 C CA . GLN B 1 347 ? 29.141 -1.684 -4.434 1 88.81 347 GLN B CA 1
ATOM 6372 C C . GLN B 1 347 ? 29.969 -2.943 -4.676 1 88.81 347 GLN B C 1
ATOM 6374 O O . GLN B 1 347 ? 29.766 -3.641 -5.672 1 88.81 347 GLN B O 1
ATOM 6379 N N . ASP B 1 348 ? 30.781 -3.211 -3.742 1 89.06 348 ASP B N 1
ATOM 6380 C CA . ASP B 1 348 ? 31.656 -4.371 -3.877 1 89.06 348 ASP B CA 1
ATOM 6381 C C . ASP B 1 348 ? 30.844 -5.668 -3.9 1 89.06 348 ASP B C 1
ATOM 6383 O O . ASP B 1 348 ? 31.203 -6.609 -4.617 1 89.06 348 ASP B O 1
ATOM 6387 N N . GLY B 1 349 ? 29.844 -5.664 -3.139 1 91.12 349 GLY B N 1
ATOM 6388 C CA . GLY B 1 349 ? 29 -6.844 -3.123 1 91.12 349 GLY B CA 1
ATOM 6389 C C . GLY B 1 349 ? 28.344 -7.133 -4.465 1 91.12 349 GLY B C 1
ATOM 6390 O O . GLY B 1 349 ? 28.359 -8.273 -4.93 1 91.12 349 GLY B O 1
ATOM 6391 N N . ILE B 1 350 ? 27.875 -6.168 -5.105 1 90.56 350 ILE B N 1
ATOM 6392 C CA . ILE B 1 350 ? 27.234 -6.309 -6.402 1 90.56 350 ILE B CA 1
ATOM 6393 C C . ILE B 1 350 ? 28.25 -6.734 -7.449 1 90.56 350 ILE B C 1
ATOM 6395 O O . ILE B 1 350 ? 27.969 -7.582 -8.297 1 90.56 350 ILE B O 1
ATOM 6399 N N . LEU B 1 351 ? 29.391 -6.152 -7.34 1 90.31 351 LEU B N 1
ATOM 6400 C CA . LEU B 1 351 ? 30.453 -6.469 -8.289 1 90.31 351 LEU B CA 1
ATOM 6401 C C . LEU B 1 351 ? 30.859 -7.934 -8.18 1 90.31 351 LEU B C 1
ATOM 6403 O O . LEU B 1 351 ? 31.109 -8.586 -9.195 1 90.31 351 LEU B O 1
ATOM 6407 N N . MET B 1 352 ? 30.906 -8.375 -6.969 1 92.38 352 MET B N 1
ATOM 6408 C CA . MET B 1 352 ? 31.234 -9.781 -6.77 1 92.38 352 MET B CA 1
ATOM 6409 C C . MET B 1 352 ? 30.234 -10.688 -7.473 1 92.38 352 MET B C 1
ATOM 6411 O O . MET B 1 352 ? 30.625 -11.664 -8.117 1 92.38 352 MET B O 1
ATOM 6415 N N . LEU B 1 353 ? 29 -10.359 -7.414 1 93 353 LEU B N 1
ATOM 6416 C CA . LEU B 1 353 ? 27.953 -11.133 -8.055 1 93 353 LEU B CA 1
ATOM 6417 C C . LEU B 1 353 ? 28.094 -11.102 -9.57 1 93 353 LEU B C 1
ATOM 6419 O O . LEU B 1 353 ? 28.047 -12.148 -10.227 1 93 353 LEU B O 1
ATOM 6423 N N . ILE B 1 354 ? 28.375 -10 -10.078 1 91.62 354 ILE B N 1
ATOM 6424 C CA . ILE B 1 354 ? 28.438 -9.789 -11.516 1 91.62 354 ILE B CA 1
ATOM 6425 C C . ILE B 1 354 ? 29.656 -10.492 -12.094 1 91.62 354 ILE B C 1
ATOM 6427 O O . ILE B 1 354 ? 29.625 -10.992 -13.219 1 91.62 354 ILE B O 1
ATOM 6431 N N . GLN B 1 355 ? 30.688 -10.578 -11.336 1 91.38 355 GLN B N 1
ATOM 6432 C CA . GLN B 1 355 ? 31.922 -11.18 -11.805 1 91.38 355 GLN B CA 1
ATOM 6433 C C . GLN B 1 355 ? 31.875 -12.703 -11.703 1 91.38 355 GLN B C 1
ATOM 6435 O O . GLN B 1 355 ? 32.531 -13.398 -12.469 1 91.38 355 GLN B O 1
ATOM 6440 N N . SER B 1 356 ? 31.125 -13.18 -10.766 1 94.31 356 SER B N 1
ATOM 6441 C CA . SER B 1 356 ? 31.125 -14.609 -10.484 1 94.31 356 SER B CA 1
ATOM 6442 C C . SER B 1 356 ? 29.969 -15.32 -11.188 1 94.31 356 SER B C 1
ATOM 6444 O O . SER B 1 356 ? 30.031 -16.531 -11.422 1 94.31 356 SER B O 1
ATOM 6446 N N . CYS B 1 357 ? 28.922 -14.633 -11.453 1 96 357 CYS B N 1
ATOM 6447 C CA . CYS B 1 357 ? 27.719 -15.234 -12.016 1 96 357 CYS B CA 1
ATOM 6448 C C . CYS B 1 357 ? 27.375 -14.602 -13.367 1 96 357 CYS B C 1
ATOM 6450 O O . CYS B 1 357 ? 27.766 -13.461 -13.633 1 96 357 CYS B O 1
ATOM 6452 N N . PRO B 1 358 ? 26.781 -15.359 -14.211 1 96 358 PRO B N 1
ATOM 6453 C CA . PRO B 1 358 ? 26.391 -14.82 -15.516 1 96 358 PRO B CA 1
ATOM 6454 C C . PRO B 1 358 ? 25.109 -13.977 -15.445 1 96 358 PRO B C 1
ATOM 6456 O O . PRO B 1 358 ? 24.094 -14.328 -16.047 1 96 358 PRO B O 1
ATOM 6459 N N . ILE B 1 359 ? 25.125 -12.867 -14.812 1 96.81 359 ILE B N 1
ATOM 6460 C CA . ILE B 1 359 ? 23.969 -12.008 -14.594 1 96.81 359 ILE B CA 1
ATOM 6461 C C . ILE B 1 359 ? 23.562 -11.352 -15.906 1 96.81 359 ILE B C 1
ATOM 6463 O O . ILE B 1 359 ? 24.328 -10.57 -16.484 1 96.81 359 ILE B O 1
ATOM 6467 N N . ARG B 1 360 ? 22.391 -11.633 -16.281 1 97.81 360 ARG B N 1
ATOM 6468 C CA . ARG B 1 360 ? 21.859 -11.078 -17.531 1 97.81 360 ARG B CA 1
ATOM 6469 C C . ARG B 1 360 ? 20.938 -9.898 -17.25 1 97.81 360 ARG B C 1
ATOM 6471 O O . ARG B 1 360 ? 20.797 -9.008 -18.094 1 97.81 360 ARG B O 1
ATOM 6478 N N . ALA B 1 361 ? 20.297 -9.969 -16.156 1 98.31 361 ALA B N 1
ATOM 6479 C CA . ALA B 1 361 ? 19.391 -8.898 -15.766 1 98.31 361 ALA B CA 1
ATOM 6480 C C . ALA B 1 361 ? 19.641 -8.469 -14.32 1 98.31 361 ALA B C 1
ATOM 6482 O O . ALA B 1 361 ? 19.656 -9.312 -13.414 1 98.31 361 ALA B O 1
ATOM 6483 N N . LEU B 1 362 ? 19.828 -7.156 -14.156 1 97.75 362 LEU B N 1
ATOM 6484 C CA . LEU B 1 362 ? 20.078 -6.594 -12.836 1 97.75 362 LEU B CA 1
ATOM 6485 C C . LEU B 1 362 ? 19.109 -5.441 -12.555 1 97.75 362 LEU B C 1
ATOM 6487 O O . LEU B 1 362 ? 19 -4.516 -13.359 1 97.75 362 LEU B O 1
ATOM 6491 N N . THR B 1 363 ? 18.359 -5.562 -11.477 1 97.94 363 THR B N 1
ATOM 6492 C CA . THR B 1 363 ? 17.484 -4.488 -11.031 1 97.94 363 THR B CA 1
ATOM 6493 C C . THR B 1 363 ? 17.906 -3.973 -9.656 1 97.94 363 THR B C 1
ATOM 6495 O O . THR B 1 363 ? 18.031 -4.75 -8.711 1 97.94 363 THR B O 1
ATOM 6498 N N . LEU B 1 364 ? 18.172 -2.713 -9.609 1 95 364 LEU B N 1
ATOM 6499 C CA . LEU B 1 364 ? 18.484 -2.047 -8.344 1 95 364 LEU B CA 1
ATOM 6500 C C . LEU B 1 364 ? 17.438 -0.979 -8.023 1 95 364 LEU B C 1
ATOM 6502 O O . LEU B 1 364 ? 17.234 -0.052 -8.812 1 95 364 LEU B O 1
ATOM 6506 N N . ASN B 1 365 ? 16.812 -1.2 -6.914 1 92.69 365 ASN B N 1
ATOM 6507 C CA . ASN B 1 365 ? 15.758 -0.277 -6.496 1 92.69 365 ASN B CA 1
ATOM 6508 C C . ASN B 1 365 ? 16.047 0.304 -5.113 1 92.69 365 ASN B C 1
ATOM 6510 O O . ASN B 1 365 ? 16.078 -0.428 -4.125 1 92.69 365 ASN B O 1
ATOM 6514 N N . SER B 1 366 ? 16.203 1.66 -5.09 1 87.88 366 SER B N 1
ATOM 6515 C CA . SER B 1 366 ? 16.438 2.393 -3.848 1 87.88 366 SER B CA 1
ATOM 6516 C C . SER B 1 366 ? 17.734 1.926 -3.168 1 87.88 366 SER B C 1
ATOM 6518 O O . SER B 1 366 ? 17.766 1.767 -1.947 1 87.88 366 SER B O 1
ATOM 6520 N N . THR B 1 367 ? 18.656 1.543 -4.031 1 86.19 367 THR B N 1
ATOM 6521 C CA . THR B 1 367 ? 19.969 1.178 -3.533 1 86.19 367 THR B CA 1
ATOM 6522 C C . THR B 1 367 ? 20.859 2.412 -3.398 1 86.19 367 THR B C 1
ATOM 6524 O O . THR B 1 367 ? 21.609 2.75 -4.32 1 86.19 367 THR B O 1
ATOM 6527 N N . CYS B 1 368 ? 20.938 2.959 -2.26 1 78.69 368 CYS B N 1
ATOM 6528 C CA . CYS B 1 368 ? 21.594 4.234 -2.008 1 78.69 368 CYS B CA 1
ATOM 6529 C C . CYS B 1 368 ? 23.109 4.094 -2.104 1 78.69 368 CYS B C 1
ATOM 6531 O O . CYS B 1 368 ? 23.828 5.086 -2.289 1 78.69 368 CYS B O 1
ATOM 6533 N N . PHE B 1 369 ? 23.641 2.883 -2.055 1 81.81 369 PHE B N 1
ATOM 6534 C CA . PHE B 1 369 ? 25.078 2.662 -2.066 1 81.81 369 PHE B CA 1
ATOM 6535 C C . PHE B 1 369 ? 25.609 2.574 -3.496 1 81.81 369 PHE B C 1
ATOM 6537 O O . PHE B 1 369 ? 26.812 2.656 -3.729 1 81.81 369 PHE B O 1
ATOM 6544 N N . PHE B 1 370 ? 24.766 2.385 -4.438 1 89.25 370 PHE B N 1
ATOM 6545 C CA . PHE B 1 370 ? 25.172 2.23 -5.828 1 89.25 370 PHE B CA 1
ATOM 6546 C C . PHE B 1 370 ? 25.328 3.588 -6.504 1 89.25 370 PHE B C 1
ATOM 6548 O O . PHE B 1 370 ? 24.359 4.359 -6.57 1 89.25 370 PHE B O 1
ATOM 6555 N N . ASN B 1 371 ? 26.5 3.861 -6.91 1 90.62 371 ASN B N 1
ATOM 6556 C CA . ASN B 1 371 ? 26.812 5.18 -7.453 1 90.62 371 ASN B CA 1
ATOM 6557 C C . ASN B 1 371 ? 27.516 5.078 -8.797 1 90.62 371 ASN B C 1
ATOM 6559 O O . ASN B 1 371 ? 27.422 4.059 -9.484 1 90.62 371 ASN B O 1
ATOM 6563 N N . ASN B 1 372 ? 28.297 6.141 -9.234 1 92.88 372 ASN B N 1
ATOM 6564 C CA . ASN B 1 372 ? 29 6.176 -10.516 1 92.88 372 ASN B CA 1
ATOM 6565 C C . ASN B 1 372 ? 30.125 5.145 -10.562 1 92.88 372 ASN B C 1
ATOM 6567 O O . ASN B 1 372 ? 30.391 4.559 -11.609 1 92.88 372 ASN B O 1
ATOM 6571 N N . SER B 1 373 ? 30.719 4.938 -9.414 1 91.38 373 SER B N 1
ATOM 6572 C CA . SER B 1 373 ? 31.766 3.918 -9.352 1 91.38 373 SER B CA 1
ATOM 6573 C C . SER B 1 373 ? 31.203 2.525 -9.602 1 91.38 373 SER B C 1
ATOM 6575 O O . SER B 1 373 ? 31.844 1.688 -10.227 1 91.38 373 SER B O 1
ATOM 6577 N N . GLY B 1 374 ? 30.016 2.352 -9.047 1 92.44 374 GLY B N 1
ATOM 6578 C CA . GLY B 1 374 ? 29.328 1.101 -9.328 1 92.44 374 GLY B CA 1
ATOM 6579 C C . GLY B 1 374 ? 29.047 0.896 -10.797 1 92.44 374 GLY B C 1
ATOM 6580 O O . GLY B 1 374 ? 29.234 -0.199 -11.328 1 92.44 374 GLY B O 1
ATOM 6581 N N . MET B 1 375 ? 28.625 1.923 -11.422 1 94.75 375 MET B N 1
ATOM 6582 C CA . MET B 1 375 ? 28.375 1.879 -12.867 1 94.75 375 MET B CA 1
ATOM 6583 C C . MET B 1 375 ? 29.656 1.539 -13.625 1 94.75 375 MET B C 1
ATOM 6585 O O . MET B 1 375 ? 29.625 0.756 -14.578 1 94.75 375 MET B O 1
ATOM 6589 N N . GLU B 1 376 ? 30.703 2.1 -13.211 1 93.56 376 GLU B N 1
ATOM 6590 C CA . GLU B 1 376 ? 32 1.814 -13.828 1 93.56 376 GLU B CA 1
ATOM 6591 C C . GLU B 1 376 ? 32.375 0.341 -13.68 1 93.56 376 GLU B C 1
ATOM 6593 O O . GLU B 1 376 ? 32.844 -0.286 -14.641 1 93.56 376 GLU B O 1
ATOM 6598 N N . ALA B 1 377 ? 32.125 -0.088 -12.562 1 90.38 377 ALA B N 1
ATOM 6599 C CA . ALA B 1 377 ? 32.406 -1.494 -12.297 1 90.38 377 ALA B CA 1
ATOM 6600 C C . ALA B 1 377 ? 31.547 -2.408 -13.172 1 90.38 377 ALA B C 1
ATOM 6602 O O . ALA B 1 377 ? 32.031 -3.455 -13.625 1 90.38 377 ALA B O 1
ATOM 6603 N N . LEU B 1 378 ? 30.281 -2.059 -13.43 1 93.19 378 LEU B N 1
ATOM 6604 C CA . LEU B 1 378 ? 29.359 -2.85 -14.219 1 93.19 378 LEU B CA 1
ATOM 6605 C C . LEU B 1 378 ? 29.828 -2.955 -15.672 1 93.19 378 LEU B C 1
ATOM 6607 O O . LEU B 1 378 ? 29.359 -3.812 -16.422 1 93.19 378 LEU B O 1
ATOM 6611 N N . CYS B 1 379 ? 30.734 -2.109 -16.078 1 91.69 379 CYS B N 1
ATOM 6612 C CA . CYS B 1 379 ? 31.281 -2.172 -17.422 1 91.69 379 CYS B CA 1
ATOM 6613 C C . CYS B 1 379 ? 32 -3.49 -17.656 1 91.69 379 CYS B C 1
ATOM 6615 O O . CYS B 1 379 ? 32.188 -3.914 -18.797 1 91.69 379 CYS B O 1
ATOM 6617 N N . SER B 1 380 ? 32.375 -4.086 -16.562 1 89.31 380 SER B N 1
ATOM 6618 C CA . SER B 1 380 ? 33.094 -5.352 -16.672 1 89.31 380 SER B CA 1
ATOM 6619 C C . SER B 1 380 ? 32.156 -6.523 -16.812 1 89.31 380 SER B C 1
ATOM 6621 O O . SER B 1 380 ? 32.562 -7.656 -17.047 1 89.31 380 SER B O 1
ATOM 6623 N N . ALA B 1 381 ? 30.859 -6.312 -16.641 1 91.06 381 ALA B N 1
ATOM 6624 C CA . ALA B 1 381 ? 29.859 -7.367 -16.781 1 91.06 381 ALA B CA 1
ATOM 6625 C C . ALA B 1 381 ? 29.719 -7.805 -18.234 1 91.06 381 ALA B C 1
ATOM 6627 O O . ALA B 1 381 ? 29.125 -7.098 -19.047 1 91.06 381 ALA B O 1
ATOM 6628 N N . GLN B 1 382 ? 30.062 -9.016 -18.594 1 90.94 382 GLN B N 1
ATOM 6629 C CA . GLN B 1 382 ? 30.219 -9.461 -19.969 1 90.94 382 GLN B CA 1
ATOM 6630 C C . GLN B 1 382 ? 28.891 -9.883 -20.562 1 90.94 382 GLN B C 1
ATOM 6632 O O . GLN B 1 382 ? 28.719 -9.883 -21.781 1 90.94 382 GLN B O 1
ATOM 6637 N N . VAL B 1 383 ? 27.984 -10.172 -19.688 1 94.94 383 VAL B N 1
ATOM 6638 C CA . VAL B 1 383 ? 26.797 -10.766 -20.281 1 94.94 383 VAL B CA 1
ATOM 6639 C C . VAL B 1 383 ? 25.562 -10 -19.844 1 94.94 383 VAL B C 1
ATOM 6641 O O . VAL B 1 383 ? 24.438 -10.438 -20.109 1 94.94 383 VAL B O 1
ATOM 6644 N N . LEU B 1 384 ? 25.672 -8.852 -19.156 1 96.44 384 LEU B N 1
ATOM 6645 C CA . LEU B 1 384 ? 24.547 -8.055 -18.688 1 96.44 384 LEU B CA 1
ATOM 6646 C C . LEU B 1 384 ? 23.766 -7.477 -19.875 1 96.44 384 LEU B C 1
ATOM 6648 O O . LEU B 1 384 ? 24.312 -6.719 -20.672 1 96.44 384 LEU B O 1
ATOM 6652 N N . GLN B 1 385 ? 22.484 -7.816 -19.953 1 97.81 385 GLN B N 1
ATOM 6653 C CA . GLN B 1 385 ? 21.672 -7.387 -21.078 1 97.81 385 GLN B CA 1
ATOM 6654 C C . GLN B 1 385 ? 20.656 -6.32 -20.641 1 97.81 385 GLN B C 1
ATOM 6656 O O . GLN B 1 385 ? 20.328 -5.426 -21.422 1 97.81 385 GLN B O 1
ATOM 6661 N N . THR B 1 386 ? 20.156 -6.473 -19.469 1 98.31 386 THR B N 1
ATOM 6662 C CA . THR B 1 386 ? 19.125 -5.562 -18.969 1 98.31 386 THR B CA 1
ATOM 6663 C C . THR B 1 386 ? 19.547 -4.961 -17.641 1 98.31 386 THR B C 1
ATOM 6665 O O . THR B 1 386 ? 19.953 -5.684 -16.719 1 98.31 386 THR B O 1
ATOM 6668 N N . LEU B 1 387 ? 19.484 -3.609 -17.562 1 98 387 LEU B N 1
ATOM 6669 C CA . LEU B 1 387 ? 19.766 -2.891 -16.328 1 98 387 LEU B CA 1
ATOM 6670 C C . LEU B 1 387 ? 18.609 -1.966 -15.961 1 98 387 LEU B C 1
ATOM 6672 O O . LEU B 1 387 ? 18.172 -1.151 -16.781 1 98 387 LEU B O 1
ATOM 6676 N N . GLU B 1 388 ? 18.062 -2.195 -14.812 1 98.31 388 GLU B N 1
ATOM 6677 C CA . GLU B 1 388 ? 16.984 -1.337 -14.312 1 98.31 388 GLU B CA 1
ATOM 6678 C C . GLU B 1 388 ? 17.406 -0.609 -13.039 1 98.31 388 GLU B C 1
ATOM 6680 O O . GLU B 1 388 ? 17.75 -1.244 -12.039 1 98.31 388 GLU B O 1
ATOM 6685 N N . LEU B 1 389 ? 17.375 0.707 -13.109 1 96.88 389 LEU B N 1
ATOM 6686 C CA . LEU B 1 389 ? 17.703 1.554 -11.961 1 96.88 389 LEU B CA 1
ATOM 6687 C C . LEU B 1 389 ? 16.469 2.34 -11.508 1 96.88 389 LEU B C 1
ATOM 6689 O O . LEU B 1 389 ? 15.922 3.137 -12.273 1 96.88 389 LEU B O 1
ATOM 6693 N N . VAL B 1 390 ? 16.125 2.02 -10.305 1 94.38 390 VAL B N 1
ATOM 6694 C CA . VAL B 1 390 ? 14.969 2.711 -9.719 1 94.38 390 VAL B CA 1
ATOM 6695 C C . VAL B 1 390 ? 15.398 3.459 -8.461 1 94.38 390 VAL B C 1
ATOM 6697 O O . VAL B 1 390 ? 15.922 2.854 -7.52 1 94.38 390 VAL B O 1
ATOM 6700 N N . LYS B 1 391 ? 15.234 4.793 -8.43 1 89.5 391 LYS B N 1
ATOM 6701 C CA . LYS B 1 391 ? 15.562 5.625 -7.273 1 89.5 391 LYS B CA 1
ATOM 6702 C C . LYS B 1 391 ? 17.016 5.434 -6.855 1 89.5 391 LYS B C 1
ATOM 6704 O O . LYS B 1 391 ? 17.312 5.27 -5.668 1 89.5 391 LYS B O 1
ATOM 6709 N N . CYS B 1 392 ? 17.812 5.203 -7.793 1 89.56 392 CYS B N 1
ATOM 6710 C CA . CYS B 1 392 ? 19.25 5.203 -7.547 1 89.56 392 CYS B CA 1
ATOM 6711 C C . CYS B 1 392 ? 19.828 6.605 -7.703 1 89.56 392 CYS B C 1
ATOM 6713 O O . CYS B 1 392 ? 20.438 6.922 -8.734 1 89.56 392 CYS B O 1
ATOM 6715 N N . GLN B 1 393 ? 19.781 7.328 -6.691 1 85.5 393 GLN B N 1
ATOM 6716 C CA . GLN B 1 393 ? 19.984 8.773 -6.738 1 85.5 393 GLN B CA 1
ATOM 6717 C C . GLN B 1 393 ? 21.469 9.117 -6.883 1 85.5 393 GLN B C 1
ATOM 6719 O O . GLN B 1 393 ? 21.812 10.195 -7.363 1 85.5 393 GLN B O 1
ATOM 6724 N N . GLU B 1 394 ? 22.328 8.172 -6.484 1 86.69 394 GLU B N 1
ATOM 6725 C CA . GLU B 1 394 ? 23.766 8.445 -6.512 1 86.69 394 GLU B CA 1
ATOM 6726 C C . GLU B 1 394 ? 24.344 8.227 -7.906 1 86.69 394 GLU B C 1
ATOM 6728 O O . GLU B 1 394 ? 25.516 8.516 -8.148 1 86.69 394 GLU B O 1
ATOM 6733 N N . VAL B 1 395 ? 23.531 7.734 -8.758 1 92.62 395 VAL B N 1
ATOM 6734 C CA . VAL B 1 395 ? 23.938 7.602 -10.148 1 92.62 395 VAL B CA 1
ATOM 6735 C C . VAL B 1 395 ? 23.625 8.891 -10.906 1 92.62 395 VAL B C 1
ATOM 6737 O O . VAL B 1 395 ? 22.469 9.32 -10.969 1 92.62 395 VAL B O 1
ATOM 6740 N N . SER B 1 396 ? 24.656 9.5 -11.406 1 92.44 396 SER B N 1
ATOM 6741 C CA . SER B 1 396 ? 24.531 10.75 -12.148 1 92.44 396 SER B CA 1
ATOM 6742 C C . SER B 1 396 ? 24.812 10.547 -13.633 1 92.44 396 SER B C 1
ATOM 6744 O O . SER B 1 396 ? 24.891 9.414 -14.102 1 92.44 396 SER B O 1
ATOM 6746 N N . ASP B 1 397 ? 24.906 11.648 -14.352 1 94.5 397 ASP B N 1
ATOM 6747 C CA . ASP B 1 397 ? 25.234 11.594 -15.773 1 94.5 397 ASP B CA 1
ATOM 6748 C C . ASP B 1 397 ? 26.562 10.898 -16.016 1 94.5 397 ASP B C 1
ATOM 6750 O O . ASP B 1 397 ? 26.719 10.133 -16.969 1 94.5 397 ASP B O 1
ATOM 6754 N N . LYS B 1 398 ? 27.484 11.109 -15.109 1 93.56 398 LYS B N 1
ATOM 6755 C CA . LYS B 1 398 ? 28.797 10.484 -15.227 1 93.56 398 LYS B CA 1
ATOM 6756 C C . LYS B 1 398 ? 28.688 8.969 -15.281 1 93.56 398 LYS B C 1
ATOM 6758 O O . LYS B 1 398 ? 29.438 8.305 -16.016 1 93.56 398 LYS B O 1
ATOM 6763 N N . GLY B 1 399 ? 27.734 8.43 -14.508 1 95.19 399 GLY B N 1
ATOM 6764 C CA . GLY B 1 399 ? 27.531 6.988 -14.5 1 95.19 399 GLY B CA 1
ATOM 6765 C C . GLY B 1 399 ? 26.828 6.477 -15.734 1 95.19 399 GLY B C 1
ATOM 6766 O O . GLY B 1 399 ? 27.219 5.453 -16.312 1 95.19 399 GLY B O 1
ATOM 6767 N N . ILE B 1 400 ? 25.828 7.188 -16.156 1 95.75 400 ILE B N 1
ATOM 6768 C CA . ILE B 1 400 ? 25 6.754 -17.266 1 95.75 400 ILE B CA 1
ATOM 6769 C C . ILE B 1 400 ? 25.797 6.832 -18.562 1 95.75 400 ILE B C 1
ATOM 6771 O O . ILE B 1 400 ? 25.594 6.02 -19.484 1 95.75 400 ILE B O 1
ATOM 6775 N N . LEU B 1 401 ? 26.75 7.766 -18.656 1 95.62 401 LEU B N 1
ATOM 6776 C CA . LEU B 1 401 ? 27.594 7.914 -19.828 1 95.62 401 LEU B CA 1
ATOM 6777 C C . LEU B 1 401 ? 28.375 6.633 -20.109 1 95.62 401 LEU B C 1
ATOM 6779 O O . LEU B 1 401 ? 28.734 6.352 -21.25 1 95.62 401 LEU B O 1
ATOM 6783 N N . LEU B 1 402 ? 28.562 5.836 -19.156 1 95.62 402 LEU B N 1
ATOM 6784 C CA . LEU B 1 402 ? 29.359 4.617 -19.25 1 95.62 402 LEU B CA 1
ATOM 6785 C C . LEU B 1 402 ? 28.562 3.506 -19.938 1 95.62 402 LEU B C 1
ATOM 6787 O O . LEU B 1 402 ? 29.141 2.492 -20.344 1 95.62 402 LEU B O 1
ATOM 6791 N N . VAL B 1 403 ? 27.281 3.631 -20.078 1 95.88 403 VAL B N 1
ATOM 6792 C CA . VAL B 1 403 ? 26.391 2.609 -20.625 1 95.88 403 VAL B CA 1
ATOM 6793 C C . VAL B 1 403 ? 26.859 2.225 -22.031 1 95.88 403 VAL B C 1
ATOM 6795 O O . VAL B 1 403 ? 26.781 1.057 -22.422 1 95.88 403 VAL B O 1
ATOM 6798 N N . ILE B 1 404 ? 27.391 3.213 -22.781 1 94.12 404 ILE B N 1
ATOM 6799 C CA . ILE B 1 404 ? 27.844 2.986 -24.156 1 94.12 404 ILE B CA 1
ATOM 6800 C C . ILE B 1 404 ? 28.953 1.953 -24.172 1 94.12 404 ILE B C 1
ATOM 6802 O O . ILE B 1 404 ? 29.188 1.293 -25.188 1 94.12 404 ILE B O 1
ATOM 6806 N N . HIS B 1 405 ? 29.625 1.79 -23.016 1 94.19 405 HIS B N 1
ATOM 6807 C CA . HIS B 1 405 ? 30.781 0.901 -22.953 1 94.19 405 HIS B CA 1
ATOM 6808 C C . HIS B 1 405 ? 30.375 -0.48 -22.438 1 94.19 405 HIS B C 1
ATOM 6810 O O . HIS B 1 405 ? 31.203 -1.383 -22.359 1 94.19 405 HIS B O 1
ATOM 6816 N N . PHE B 1 406 ? 29.156 -0.738 -22.016 1 95.12 406 PHE B N 1
ATOM 6817 C CA . PHE B 1 406 ? 28.703 -2.055 -21.594 1 95.12 406 PHE B CA 1
ATOM 6818 C C . PHE B 1 406 ? 28.641 -3.016 -22.766 1 95.12 406 PHE B C 1
ATOM 6820 O O . PHE B 1 406 ? 27.953 -2.76 -23.75 1 95.12 406 PHE B O 1
ATOM 6827 N N . PRO B 1 407 ? 29.312 -4.09 -22.75 1 94.5 407 PRO B N 1
ATOM 6828 C CA . PRO B 1 407 ? 29.484 -4.938 -23.938 1 94.5 407 PRO B CA 1
ATOM 6829 C C . PRO B 1 407 ? 28.156 -5.469 -24.469 1 94.5 407 PRO B C 1
ATOM 6831 O O . PRO B 1 407 ? 27.938 -5.484 -25.688 1 94.5 407 PRO B O 1
ATOM 6834 N N . CYS B 1 408 ? 27.203 -5.883 -23.578 1 95.69 408 CYS B N 1
ATOM 6835 C CA . CYS B 1 408 ? 26.031 -6.605 -24.062 1 95.69 408 CYS B CA 1
ATOM 6836 C C . CYS B 1 408 ? 24.75 -5.93 -23.609 1 95.69 408 CYS B C 1
ATOM 6838 O O . CYS B 1 408 ? 23.656 -6.469 -23.797 1 95.69 408 CYS B O 1
ATOM 6840 N N . LEU B 1 409 ? 24.828 -4.785 -22.984 1 96.62 409 LEU B N 1
ATOM 6841 C CA . LEU B 1 409 ? 23.641 -4.125 -22.469 1 96.62 409 LEU B CA 1
ATOM 6842 C C . LEU B 1 409 ? 22.781 -3.598 -23.609 1 96.62 409 LEU B C 1
ATOM 6844 O O . LEU B 1 409 ? 23.25 -2.812 -24.438 1 96.62 409 LEU B O 1
ATOM 6848 N N . THR B 1 410 ? 21.516 -4.031 -23.656 1 97.19 410 THR B N 1
ATOM 6849 C CA . THR B 1 410 ? 20.641 -3.596 -24.75 1 97.19 410 THR B CA 1
ATOM 6850 C C . THR B 1 410 ? 19.359 -2.973 -24.188 1 97.19 410 THR B C 1
ATOM 6852 O O . THR B 1 410 ? 18.641 -2.289 -24.922 1 97.19 410 THR B O 1
ATOM 6855 N N . ASN B 1 411 ? 19.047 -3.264 -22.953 1 98.25 411 ASN B N 1
ATOM 6856 C CA . ASN B 1 411 ? 17.844 -2.74 -22.312 1 98.25 411 ASN B CA 1
ATOM 6857 C C . ASN B 1 411 ? 18.172 -1.943 -21.062 1 98.25 411 ASN B C 1
ATOM 6859 O O . ASN B 1 411 ? 18.734 -2.482 -20.109 1 98.25 411 ASN B O 1
ATOM 6863 N N . LEU B 1 412 ? 17.766 -0.673 -21.094 1 98.12 412 LEU B N 1
ATOM 6864 C CA . LEU B 1 412 ? 18 0.195 -19.953 1 98.12 412 LEU B CA 1
ATOM 6865 C C . LEU B 1 412 ? 16.688 0.811 -19.453 1 98.12 412 LEU B C 1
ATOM 6867 O O . LEU B 1 412 ? 15.898 1.32 -20.25 1 98.12 412 LEU B O 1
ATOM 6871 N N . LYS B 1 413 ? 16.438 0.641 -18.188 1 98.38 413 LYS B N 1
ATOM 6872 C CA . LYS B 1 413 ? 15.266 1.254 -17.562 1 98.38 413 LYS B CA 1
ATOM 6873 C C . LYS B 1 413 ? 15.672 2.178 -16.422 1 98.38 413 LYS B C 1
ATOM 6875 O O . LYS B 1 413 ? 16.375 1.76 -15.5 1 98.38 413 LYS B O 1
ATOM 6880 N N . LEU B 1 414 ? 15.266 3.422 -16.562 1 97.69 414 LEU B N 1
ATOM 6881 C CA . LEU B 1 414 ? 15.484 4.422 -15.516 1 97.69 414 LEU B CA 1
ATOM 6882 C C . LEU B 1 414 ? 14.156 4.91 -14.945 1 97.69 414 LEU B C 1
ATOM 6884 O O . LEU B 1 414 ? 13.305 5.414 -15.688 1 97.69 414 LEU B O 1
ATOM 6888 N N . ARG B 1 415 ? 14.062 4.742 -13.664 1 96.12 415 ARG B N 1
ATOM 6889 C CA . ARG B 1 415 ? 12.828 5.18 -13.023 1 96.12 415 ARG B CA 1
ATOM 6890 C C . ARG B 1 415 ? 13.117 5.984 -11.758 1 96.12 415 ARG B C 1
ATOM 6892 O O . ARG B 1 415 ? 13.859 5.531 -10.891 1 96.12 415 ARG B O 1
ATOM 6899 N N . ARG B 1 416 ? 12.586 7.238 -11.672 1 91.81 416 ARG B N 1
ATOM 6900 C CA . ARG B 1 416 ? 12.648 8.094 -10.492 1 91.81 416 ARG B CA 1
ATOM 6901 C C . ARG B 1 416 ? 14.094 8.32 -10.062 1 91.81 416 ARG B C 1
ATOM 6903 O O . ARG B 1 416 ? 14.414 8.211 -8.875 1 91.81 416 ARG B O 1
ATOM 6910 N N . CYS B 1 417 ? 14.898 8.523 -11.023 1 91.81 417 CYS B N 1
ATOM 6911 C CA . CYS B 1 417 ? 16.297 8.867 -10.766 1 91.81 417 CYS B CA 1
ATOM 6912 C C . CYS B 1 417 ? 16.5 10.375 -10.805 1 91.81 417 CYS B C 1
ATOM 6914 O O . CYS B 1 417 ? 16.109 11.039 -11.773 1 91.81 417 CYS B O 1
ATOM 6916 N N . LEU B 1 418 ? 17.156 10.852 -9.82 1 87 418 LEU B N 1
ATOM 6917 C CA . LEU B 1 418 ? 17.297 12.297 -9.688 1 87 418 LEU B CA 1
ATOM 6918 C C . LEU B 1 418 ? 18.594 12.773 -10.312 1 87 418 LEU B C 1
ATOM 6920 O O . LEU B 1 418 ? 18.703 13.922 -10.742 1 87 418 LEU B O 1
ATOM 6924 N N . GLY B 1 419 ? 19.578 11.953 -10.367 1 87.94 419 GLY B N 1
ATOM 6925 C CA . GLY B 1 419 ? 20.922 12.367 -10.734 1 87.94 419 GLY B CA 1
ATOM 6926 C C . GLY B 1 419 ? 21.156 12.32 -12.234 1 87.94 419 GLY B C 1
ATOM 6927 O O . GLY B 1 419 ? 22.219 12.758 -12.711 1 87.94 419 GLY B O 1
ATOM 6928 N N . VAL B 1 420 ? 20.188 11.812 -12.938 1 93.38 420 VAL B N 1
ATOM 6929 C CA . VAL B 1 420 ? 20.375 11.633 -14.375 1 93.38 420 VAL B CA 1
ATOM 6930 C C . VAL B 1 420 ? 19.641 12.742 -15.133 1 93.38 420 VAL B C 1
ATOM 6932 O O . VAL B 1 420 ? 18.484 13.047 -14.836 1 93.38 420 VAL B O 1
ATOM 6935 N N . THR B 1 421 ? 20.359 13.414 -16.031 1 93.25 421 THR B N 1
ATOM 6936 C CA . THR B 1 421 ? 19.797 14.469 -16.859 1 93.25 421 THR B CA 1
ATOM 6937 C C . THR B 1 421 ? 19.859 14.102 -18.328 1 93.25 421 THR B C 1
ATOM 6939 O O . THR B 1 421 ? 20.266 13 -18.688 1 93.25 421 THR B O 1
ATOM 6942 N N . ASN B 1 422 ? 19.406 15.047 -19.156 1 94.31 422 ASN B N 1
ATOM 6943 C CA . ASN B 1 422 ? 19.484 14.836 -20.594 1 94.31 422 ASN B CA 1
ATOM 6944 C C . ASN B 1 422 ? 20.922 14.633 -21.047 1 94.31 422 ASN B C 1
ATOM 6946 O O . ASN B 1 422 ? 21.188 13.867 -21.984 1 94.31 422 ASN B O 1
ATOM 6950 N N . ASP B 1 423 ? 21.844 15.172 -20.391 1 94.06 423 ASP B N 1
ATOM 6951 C CA . ASP B 1 423 ? 23.25 15.133 -20.781 1 94.06 423 ASP B CA 1
ATOM 6952 C C . ASP B 1 423 ? 23.828 13.719 -20.656 1 94.06 423 ASP B C 1
ATOM 6954 O O . ASP B 1 423 ? 24.719 13.328 -21.406 1 94.06 423 ASP B O 1
ATOM 6958 N N . GLY B 1 424 ? 23.25 13.023 -19.75 1 94.56 424 GLY B N 1
ATOM 6959 C CA . GLY B 1 424 ? 23.719 11.664 -19.531 1 94.56 424 GLY B CA 1
ATOM 6960 C C . GLY B 1 424 ? 23.312 10.719 -20.656 1 94.56 424 GLY B C 1
ATOM 6961 O O . GLY B 1 424 ? 23.984 9.719 -20.906 1 94.56 424 GLY B O 1
ATOM 6962 N N . LEU B 1 425 ? 22.297 11.039 -21.328 1 95.38 425 LEU B N 1
ATOM 6963 C CA . LEU B 1 425 ? 21.75 10.148 -22.344 1 95.38 425 LEU B CA 1
ATOM 6964 C C . LEU B 1 425 ? 22.188 10.586 -23.75 1 95.38 425 LEU B C 1
ATOM 6966 O O . LEU B 1 425 ? 21.969 9.867 -24.719 1 95.38 425 LEU B O 1
ATOM 6970 N N . LYS B 1 426 ? 22.875 11.711 -23.891 1 93.88 426 LYS B N 1
ATOM 6971 C CA . LYS B 1 426 ? 23.25 12.312 -25.172 1 93.88 426 LYS B CA 1
ATOM 6972 C C . LYS B 1 426 ? 24.109 11.359 -25.984 1 93.88 426 LYS B C 1
ATOM 6974 O O . LYS B 1 426 ? 23.875 11.172 -27.188 1 93.88 426 LYS B O 1
ATOM 6979 N N . PRO B 1 427 ? 25.031 10.734 -25.375 1 93.75 427 PRO B N 1
ATOM 6980 C CA . PRO B 1 427 ? 25.891 9.844 -26.172 1 93.75 427 PRO B CA 1
ATOM 6981 C C . PRO B 1 427 ? 25.125 8.656 -26.75 1 93.75 427 PRO B C 1
ATOM 6983 O O . PRO B 1 427 ? 25.578 8.023 -27.703 1 93.75 427 PRO B O 1
ATOM 6986 N N . LEU B 1 428 ? 24.094 8.289 -26.141 1 95.12 428 LEU B N 1
ATOM 6987 C CA . LEU B 1 428 ? 23.297 7.145 -26.594 1 95.12 428 LEU B CA 1
ATOM 6988 C C . LEU B 1 428 ? 22.469 7.508 -27.828 1 95.12 428 LEU B C 1
ATOM 6990 O O . LEU B 1 428 ? 22.047 6.629 -28.578 1 95.12 428 LEU B O 1
ATOM 6994 N N . VAL B 1 429 ? 22.234 8.797 -27.953 1 93.56 429 VAL B N 1
ATOM 6995 C CA . VAL B 1 429 ? 21.422 9.266 -29.078 1 93.56 429 VAL B CA 1
ATOM 6996 C C . VAL B 1 429 ? 22.141 8.961 -30.391 1 93.56 429 VAL B C 1
ATOM 6998 O O . VAL B 1 429 ? 23.266 9.391 -30.594 1 93.56 429 VAL B O 1
ATOM 7001 N N . GLY B 1 430 ? 21.469 8.164 -31.297 1 91.69 430 GLY B N 1
ATOM 7002 C CA . GLY B 1 430 ? 22.031 7.84 -32.594 1 91.69 430 GLY B CA 1
ATOM 7003 C C . GLY B 1 430 ? 23.047 6.719 -32.562 1 91.69 430 GLY B C 1
ATOM 7004 O O . GLY B 1 430 ? 23.547 6.277 -33.594 1 91.69 430 GLY B O 1
ATOM 7005 N N . SER B 1 431 ? 23.484 6.215 -31.406 1 92.88 431 SER B N 1
ATOM 7006 C CA . SER B 1 431 ? 24.531 5.203 -31.266 1 92.88 431 SER B CA 1
ATOM 7007 C C . SER B 1 431 ? 24 3.818 -31.641 1 92.88 431 SER B C 1
ATOM 7009 O O . SER B 1 431 ? 24.781 2.922 -31.969 1 92.88 431 SER B O 1
ATOM 7011 N N . GLN B 1 432 ? 22.766 3.57 -31.578 1 91.94 432 GLN B N 1
ATOM 7012 C CA . GLN B 1 432 ? 22.109 2.289 -31.828 1 91.94 432 GLN B CA 1
ATOM 7013 C C . GLN B 1 432 ? 22.578 1.233 -30.828 1 91.94 432 GLN B C 1
ATOM 7015 O O . GLN B 1 432 ? 22.469 0.034 -31.094 1 91.94 432 GLN B O 1
ATOM 7020 N N . LYS B 1 433 ? 23.109 1.688 -29.719 1 94.31 433 LYS B N 1
ATOM 7021 C CA . LYS B 1 433 ? 23.594 0.812 -28.672 1 94.31 433 LYS B CA 1
ATOM 7022 C C . LYS B 1 433 ? 22.438 0.09 -27.969 1 94.31 433 LYS B C 1
ATOM 7024 O O . LYS B 1 433 ? 22.5 -1.124 -27.766 1 94.31 433 LYS B O 1
ATOM 7029 N N . LEU B 1 434 ? 21.375 0.736 -27.672 1 96.88 434 LEU B N 1
ATOM 7030 C CA . LEU B 1 434 ? 20.266 0.208 -26.891 1 96.88 434 LEU B CA 1
ATOM 7031 C C . LEU B 1 434 ? 19.109 -0.205 -27.797 1 96.88 434 LEU B C 1
ATOM 7033 O O . LEU B 1 434 ? 18.797 0.483 -28.766 1 96.88 434 LEU B O 1
ATOM 7037 N N . GLU B 1 435 ? 18.609 -1.329 -27.531 1 97.44 435 GLU B N 1
ATOM 7038 C CA . GLU B 1 435 ? 17.375 -1.762 -28.188 1 97.44 435 GLU B CA 1
ATOM 7039 C C . GLU B 1 435 ? 16.156 -1.089 -27.562 1 97.44 435 GLU B C 1
ATOM 7041 O O . GLU B 1 435 ? 15.219 -0.699 -28.266 1 97.44 435 GLU B O 1
ATOM 7046 N N . SER B 1 436 ? 16.203 -1.025 -26.266 1 97.81 436 SER B N 1
ATOM 7047 C CA . SER B 1 436 ? 15.094 -0.406 -25.562 1 97.81 436 SER B CA 1
ATOM 7048 C C . SER B 1 436 ? 15.578 0.499 -24.438 1 97.81 436 SER B C 1
ATOM 7050 O O . SER B 1 436 ? 16.547 0.17 -23.734 1 97.81 436 SER B O 1
ATOM 7052 N N . LEU B 1 437 ? 14.922 1.663 -24.297 1 97.69 437 LEU B N 1
ATOM 7053 C CA . LEU B 1 437 ? 15.141 2.602 -23.203 1 97.69 437 LEU B CA 1
ATOM 7054 C C . LEU B 1 437 ? 13.812 3.049 -22.594 1 97.69 437 LEU B C 1
ATOM 7056 O O . LEU B 1 437 ? 12.938 3.537 -23.312 1 97.69 437 LEU B O 1
ATOM 7060 N N . THR B 1 438 ? 13.633 2.715 -21.344 1 97.88 438 THR B N 1
ATOM 7061 C CA . THR B 1 438 ? 12.461 3.174 -20.609 1 97.88 438 THR B CA 1
ATOM 7062 C C . THR B 1 438 ? 12.852 4.211 -19.562 1 97.88 438 THR B C 1
ATOM 7064 O O . THR B 1 438 ? 13.719 3.965 -18.734 1 97.88 438 THR B O 1
ATOM 7067 N N . VAL B 1 439 ? 12.258 5.387 -19.641 1 97.38 439 VAL B N 1
ATOM 7068 C CA . VAL B 1 439 ? 12.477 6.445 -18.672 1 97.38 439 VAL B CA 1
ATOM 7069 C C . VAL B 1 439 ? 11.141 6.852 -18.047 1 97.38 439 VAL B C 1
ATOM 7071 O O . VAL B 1 439 ? 10.25 7.332 -18.734 1 97.38 439 VAL B O 1
ATOM 7074 N N . GLU B 1 440 ? 11.109 6.594 -16.75 1 96.38 440 GLU B N 1
ATOM 7075 C CA . GLU B 1 440 ? 9.859 6.906 -16.047 1 96.38 440 GLU B CA 1
ATOM 7076 C C . GLU B 1 440 ? 10.109 7.789 -14.836 1 96.38 440 GLU B C 1
ATOM 7078 O O . GLU B 1 440 ? 10.914 7.449 -13.969 1 96.38 440 GLU B O 1
ATOM 7083 N N . ASP B 1 441 ? 9.5 9.008 -14.773 1 93.75 441 ASP B N 1
ATOM 7084 C CA . ASP B 1 441 ? 9.391 9.875 -13.594 1 93.75 441 ASP B CA 1
ATOM 7085 C C . ASP B 1 441 ? 10.758 10.383 -13.156 1 93.75 441 ASP B C 1
ATOM 7087 O O . ASP B 1 441 ? 11.047 10.461 -11.961 1 93.75 441 ASP B O 1
ATOM 7091 N N . CYS B 1 442 ? 11.594 10.523 -14.055 1 93.12 442 CYS B N 1
ATOM 7092 C CA . CYS B 1 442 ? 12.867 11.188 -13.812 1 93.12 442 CYS B CA 1
ATOM 7093 C C . CYS B 1 442 ? 12.766 12.68 -14.086 1 93.12 442 CYS B C 1
ATOM 7095 O O . CYS B 1 442 ? 12.602 13.094 -15.234 1 93.12 442 CYS B O 1
ATOM 7097 N N . PRO B 1 443 ? 12.844 13.5 -13.109 1 88.88 443 PRO B N 1
ATOM 7098 C CA . PRO B 1 443 ? 12.492 14.922 -13.242 1 88.88 443 PRO B CA 1
ATOM 7099 C C . PRO B 1 443 ? 13.422 15.672 -14.195 1 88.88 443 PRO B C 1
ATOM 7101 O O . PRO B 1 443 ? 13.016 16.656 -14.812 1 88.88 443 PRO B O 1
ATOM 7104 N N . GLN B 1 444 ? 14.688 15.289 -14.32 1 90.31 444 GLN B N 1
ATOM 7105 C CA . GLN B 1 444 ? 15.664 16.078 -15.078 1 90.31 444 GLN B CA 1
ATOM 7106 C C . GLN B 1 444 ? 15.82 15.539 -16.5 1 90.31 444 GLN B C 1
ATOM 7108 O O . GLN B 1 444 ? 16.719 15.953 -17.219 1 90.31 444 GLN B O 1
ATOM 7113 N N . ILE B 1 445 ? 15.008 14.531 -16.844 1 94.69 445 ILE B N 1
ATOM 7114 C CA . ILE B 1 445 ? 15.031 13.969 -18.188 1 94.69 445 ILE B CA 1
ATOM 7115 C C . ILE B 1 445 ? 13.75 14.359 -18.922 1 94.69 445 ILE B C 1
ATOM 7117 O O . ILE B 1 445 ? 12.648 14.148 -18.422 1 94.69 445 ILE B O 1
ATOM 7121 N N . SER B 1 446 ? 13.93 14.969 -20.047 1 93.62 446 SER B N 1
ATOM 7122 C CA . SER B 1 446 ? 12.773 15.367 -20.859 1 93.62 446 SER B CA 1
ATOM 7123 C C . SER B 1 446 ? 12.477 14.344 -21.953 1 93.62 446 SER B C 1
ATOM 7125 O O . SER B 1 446 ? 13.305 13.477 -22.234 1 93.62 446 SER B O 1
ATOM 7127 N N . GLU B 1 447 ? 11.289 14.383 -22.484 1 93.88 447 GLU B N 1
ATOM 7128 C CA . GLU B 1 447 ? 10.906 13.484 -23.562 1 93.88 447 GLU B CA 1
ATOM 7129 C C . GLU B 1 447 ? 11.812 13.68 -24.781 1 93.88 447 GLU B C 1
ATOM 7131 O O . GLU B 1 447 ? 12.195 12.703 -25.438 1 93.88 447 GLU B O 1
ATOM 7136 N N . GLU B 1 448 ? 12.164 14.898 -25.109 1 93.5 448 GLU B N 1
ATOM 7137 C CA . GLU B 1 448 ? 13.039 15.203 -26.25 1 93.5 448 GLU B CA 1
ATOM 7138 C C . GLU B 1 448 ? 14.445 14.648 -26.016 1 93.5 448 GLU B C 1
ATOM 7140 O O . GLU B 1 448 ? 15.094 14.195 -26.969 1 93.5 448 GLU B O 1
ATOM 7145 N N . GLY B 1 449 ? 14.812 14.656 -24.781 1 92.94 449 GLY B N 1
ATOM 7146 C CA . GLY B 1 449 ? 16.156 14.227 -24.438 1 92.94 449 GLY B CA 1
ATOM 7147 C C . GLY B 1 449 ? 16.375 12.742 -24.625 1 92.94 449 GLY B C 1
ATOM 7148 O O . GLY B 1 449 ? 17.516 12.281 -24.719 1 92.94 449 GLY B O 1
ATOM 7149 N N . VAL B 1 450 ? 15.234 11.961 -24.641 1 94.56 450 VAL B N 1
ATOM 7150 C CA . VAL B 1 450 ? 15.359 10.508 -24.719 1 94.56 450 VAL B CA 1
ATOM 7151 C C . VAL B 1 450 ? 15.164 10.047 -26.156 1 94.56 450 VAL B C 1
ATOM 7153 O O . VAL B 1 450 ? 15.469 8.898 -26.484 1 94.56 450 VAL B O 1
ATOM 7156 N N . GLN B 1 451 ? 14.75 11 -27 1 92.81 451 GLN B N 1
ATOM 7157 C CA . GLN B 1 451 ? 14.453 10.625 -28.375 1 92.81 451 GLN B CA 1
ATOM 7158 C C . GLN B 1 451 ? 15.719 10.219 -29.109 1 92.81 451 GLN B C 1
ATOM 7160 O O . GLN B 1 451 ? 16.719 10.93 -29.078 1 92.81 451 GLN B O 1
ATOM 7165 N N . GLY B 1 452 ? 15.656 8.961 -29.812 1 92.56 452 GLY B N 1
ATOM 7166 C CA . GLY B 1 452 ? 16.766 8.477 -30.625 1 92.56 452 GLY B CA 1
ATOM 7167 C C . GLY B 1 452 ? 17.828 7.781 -29.797 1 92.56 452 GLY B C 1
ATOM 7168 O O . GLY B 1 452 ? 18.828 7.301 -30.344 1 92.56 452 GLY B O 1
ATOM 7169 N N . ALA B 1 453 ? 17.625 7.711 -28.469 1 94.94 453 ALA B N 1
ATOM 7170 C CA . ALA B 1 453 ? 18.625 7.113 -27.594 1 94.94 453 ALA B CA 1
ATOM 7171 C C . ALA B 1 453 ? 18.578 5.59 -27.672 1 94.94 453 ALA B C 1
ATOM 7173 O O . ALA B 1 453 ? 19.547 4.922 -27.281 1 94.94 453 ALA B O 1
ATOM 7174 N N . ALA B 1 454 ? 17.484 4.977 -28.156 1 96.75 454 ALA B N 1
ATOM 7175 C CA . ALA B 1 454 ? 17.312 3.539 -28.344 1 96.75 454 ALA B CA 1
ATOM 7176 C C . ALA B 1 454 ? 16.375 3.256 -29.516 1 96.75 454 ALA B C 1
ATOM 7178 O O . ALA B 1 454 ? 15.773 4.176 -30.078 1 96.75 454 ALA B O 1
ATOM 7179 N N . ARG B 1 455 ? 16.344 2.012 -29.953 1 95.94 455 ARG B N 1
ATOM 7180 C CA . ARG B 1 455 ? 15.422 1.629 -31.016 1 95.94 455 ARG B CA 1
ATOM 7181 C C . ARG B 1 455 ? 13.977 1.847 -30.594 1 95.94 455 ARG B C 1
ATOM 7183 O O . ARG B 1 455 ? 13.164 2.355 -31.359 1 95.94 455 ARG B O 1
ATOM 7190 N N . SER B 1 456 ? 13.703 1.427 -29.406 1 96.44 456 SER B N 1
ATOM 7191 C CA . SER B 1 456 ? 12.398 1.671 -28.797 1 96.44 456 SER B CA 1
ATOM 7192 C C . SER B 1 456 ? 12.523 2.473 -27.5 1 96.44 456 SER B C 1
ATOM 7194 O O . SER B 1 456 ? 13.281 2.102 -26.609 1 96.44 456 SER B O 1
ATOM 7196 N N . VAL B 1 457 ? 11.75 3.592 -27.484 1 96.12 457 VAL B N 1
ATOM 7197 C CA . VAL B 1 457 ? 11.844 4.457 -26.312 1 96.12 457 VAL B CA 1
ATOM 7198 C C . VAL B 1 457 ? 10.461 4.609 -25.672 1 96.12 457 VAL B C 1
ATOM 7200 O O . VAL B 1 457 ? 9.469 4.816 -26.359 1 96.12 457 VAL B O 1
ATOM 7203 N N . SER B 1 458 ? 10.422 4.316 -24.438 1 96.19 458 SER B N 1
ATOM 7204 C CA . SER B 1 458 ? 9.227 4.566 -23.641 1 96.19 458 SER B CA 1
ATOM 7205 C C . SER B 1 458 ? 9.477 5.645 -22.594 1 96.19 458 SER B C 1
ATOM 7207 O O . SER B 1 458 ? 10.453 5.578 -21.844 1 96.19 458 SER B O 1
ATOM 7209 N N . TYR B 1 459 ? 8.562 6.707 -22.625 1 95.69 459 TYR B N 1
ATOM 7210 C CA . TYR B 1 459 ? 8.742 7.832 -21.703 1 95.69 459 TYR B CA 1
ATOM 7211 C C . TYR B 1 459 ? 7.445 8.156 -20.969 1 95.69 459 TYR B C 1
ATOM 7213 O O . TYR B 1 459 ? 6.375 8.203 -21.578 1 95.69 459 TYR B O 1
ATOM 7221 N N . LYS B 1 460 ? 7.477 8.242 -19.688 1 93.12 460 LYS B N 1
ATOM 7222 C CA . LYS B 1 460 ? 6.367 8.672 -18.844 1 93.12 460 LYS B CA 1
ATOM 7223 C C . LYS B 1 460 ? 6.852 9.586 -17.719 1 93.12 460 LYS B C 1
ATOM 7225 O O . LYS B 1 460 ? 7.941 9.383 -17.172 1 93.12 460 LYS B O 1
ATOM 7230 N N . GLN B 1 461 ? 6 10.648 -17.297 1 91.38 461 GLN B N 1
ATOM 7231 C CA . GLN B 1 461 ? 6.418 11.547 -16.234 1 91.38 461 GLN B CA 1
ATOM 7232 C C . GLN B 1 461 ? 5.273 11.805 -15.258 1 91.38 461 GLN B C 1
ATOM 7234 O O . GLN B 1 461 ? 4.223 12.32 -15.648 1 91.38 461 GLN B O 1
ATOM 7239 N N . ASP B 1 462 ? 5.398 11.352 -14.156 1 85.94 462 ASP B N 1
ATOM 7240 C CA . ASP B 1 462 ? 4.59 11.648 -12.977 1 85.94 462 ASP B CA 1
ATOM 7241 C C . ASP B 1 462 ? 5.473 12.031 -11.789 1 85.94 462 ASP B C 1
ATOM 7243 O O . ASP B 1 462 ? 6.125 11.164 -11.195 1 85.94 462 ASP B O 1
ATOM 7247 N N . LEU B 1 463 ? 5.441 13.273 -11.422 1 80.06 463 LEU B N 1
ATOM 7248 C CA . LEU B 1 463 ? 6.398 13.75 -10.43 1 80.06 463 LEU B CA 1
ATOM 7249 C C . LEU B 1 463 ? 5.758 13.828 -9.047 1 80.06 463 LEU B C 1
ATOM 7251 O O . LEU B 1 463 ? 6.324 14.43 -8.133 1 80.06 463 LEU B O 1
ATOM 7255 N N . SER B 1 464 ? 4.609 13.156 -8.898 1 73.5 464 SER B N 1
ATOM 7256 C CA . SER B 1 464 ? 3.896 13.203 -7.629 1 73.5 464 SER B CA 1
ATOM 7257 C C . SER B 1 464 ? 4.707 12.547 -6.512 1 73.5 464 SER B C 1
ATOM 7259 O O . SER B 1 464 ? 4.512 12.859 -5.336 1 73.5 464 SER B O 1
ATOM 7261 N N . TRP B 1 465 ? 5.742 11.766 -6.949 1 75.94 465 TRP B N 1
ATOM 7262 C CA . TRP B 1 465 ? 6.512 11.023 -5.957 1 75.94 465 TRP B CA 1
ATOM 7263 C C . TRP B 1 465 ? 7.516 11.93 -5.258 1 75.94 465 TRP B C 1
ATOM 7265 O O . TRP B 1 465 ? 8.078 11.57 -4.219 1 75.94 465 TRP B O 1
ATOM 7275 N N . LEU B 1 466 ? 7.68 13.125 -5.75 1 70.31 466 LEU B N 1
ATOM 7276 C CA . LEU B 1 466 ? 8.641 14.07 -5.188 1 70.31 466 LEU B CA 1
ATOM 7277 C C . LEU B 1 466 ? 8.039 14.812 -4.004 1 70.31 466 LEU B C 1
ATOM 7279 O O . LEU B 1 466 ? 8.758 15.438 -3.225 1 70.31 466 LEU B O 1
ATOM 7283 N N . TYR B 1 467 ? 6.633 14.711 -3.797 1 58.44 467 TYR B N 1
ATOM 7284 C CA . TYR B 1 467 ? 5.941 15.469 -2.76 1 58.44 467 TYR B CA 1
ATOM 7285 C C . TYR B 1 467 ? 5.332 14.539 -1.718 1 58.44 467 TYR B C 1
ATOM 7287 O O . TYR B 1 467 ? 4.957 13.406 -2.029 1 58.44 467 TYR B O 1
#

Organism: Elaeis guineensis var. tenera (NCBI:txid51953)

Radius of gyration: 31.22 Å; Cα contacts (8 Å, |Δi|>4): 2298; chains: 2; bounding box: 76×88×75 Å

pLDDT: mean 86.26, std 14.66,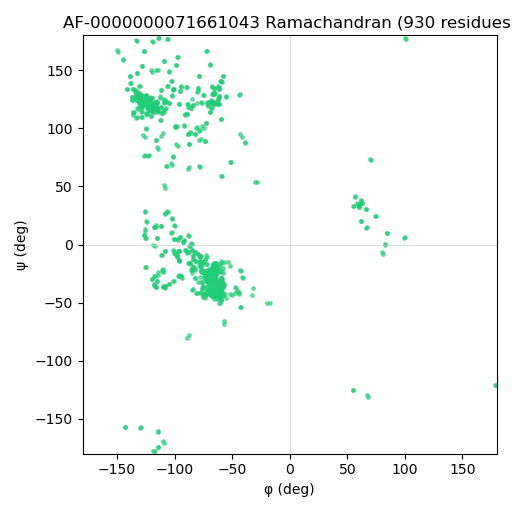 range [22.23, 98.69]

Nearest PDB structures (foldseek):
  6o60-assembly1_C  TM=6.291E-01  e=1.973E-15  Homo sapiens
  6wcq-assembly1_B  TM=5.795E-01  e=3.190E-13  Homo sapiens
  8ubu-assembly1_K  TM=6.906E-01  e=3.320E-08  Homo sapiens
  1fs2-assembly1_C  TM=7.094E-01  e=4.071E-06  Homo sapiens
  8bya-assembly1_E  TM=6.112E-01  e=4.714E-07  Homo sapiens

Sequence (934 aa):
MEDLPEVLVFDILKRISNSADRNSVSVVCKRLYAIEGEQRDFLKVGCGLHPATEALTSLCIRFPNLRKVEIVYSGWMSNLGKQLDNQGLLVLSSRCPCLAELTLSFCSFINDTGLGYLASCRNLRSLKLNFAPAIRSHGILSLVVGCKNLSTLHLIRCMRVSSVEWLEYLGRFGTLEDLCIKNCRAIGEDDLIKLGPGLRRLKRLEFEVDAYYRYPKVYDHFVVDRWQRHQICCEEMKEISLINCIMTPSRGLSYLLGKCQALEKLLLDMCIGLKDSDMIALSQQSSNLRSISLRLPSQFLAPVLVNTPLRLTNDSLKALARGCPLLEVVELSFSDVEFPSLSCFSQDGILMLIQSCPIRALTLNSTCFFNNSGMEALCSAQVLQTLELVKCQEVSDKGILLVIHFPCLTNLKLRRCLGVTNDGLKPLVGSQKLESLTVEDCPQISEEGVQGAARSVSYKQDLSWLYMEDLPEVLVFDILKRISNSADRNSVSVVCKRLYAIEGEQRDFLKVGCGLHPATEALTSLCIRFPNLRKVEIVYSGWMSNLGKQLDNQGLLVLSSRCPCLAELTLSFCSFINDTGLGYLASCRNLRSLKLNFAPAIRSHGILSLVVGCKNLSTLHLIRCMRVSSVEWLEYLGRFGTLEDLCIKNCRAIGEDDLIKLGPGLRRLKRLEFEVDAYYRYPKVYDHFVVDRWQRHQICCEEMKEISLINCIMTPSRGLSYLLGKCQALEKLLLDMCIGLKDSDMIALSQQSSNLRSISLRLPSQFLAPVLVNTPLRLTNDSLKALARGCPLLEVVELSFSDVEFPSLSCFSQDGILMLIQSCPIRALTLNSTCFFNNSGMEALCSAQVLQTLELVKCQEVSDKGILLVIHFPCLTNLKLRRCLGVTNDGLKPLVGSQKLESLTVEDCPQISEEGVQGAARSVSYKQDLSWLY

Solvent-accessible surface area (backbone atoms only — not comparable to full-atom values): 44005 Å² total; per-residue (Å²): 139,81,74,62,53,57,55,49,41,44,57,38,28,65,47,28,86,45,62,70,48,37,53,59,60,65,48,81,48,68,64,56,39,50,48,50,23,60,64,34,35,67,47,66,45,36,54,45,35,58,60,24,46,64,42,48,48,44,47,34,68,52,24,49,47,26,27,35,40,35,40,42,28,76,82,58,33,73,88,51,43,59,72,52,34,36,67,33,34,39,44,46,34,70,47,26,72,51,29,25,34,41,35,42,26,46,39,72,54,32,32,33,70,19,33,42,38,42,14,66,26,63,50,28,26,31,44,35,40,35,34,29,62,51,29,32,35,65,16,53,32,42,24,51,69,41,16,61,55,32,25,31,45,33,40,28,41,28,61,45,28,57,60,66,66,46,39,37,54,46,14,71,61,48,41,36,29,36,43,32,43,30,39,26,76,54,60,56,66,61,57,60,60,45,20,48,75,17,42,28,50,22,27,33,42,38,41,31,44,43,57,81,60,63,59,88,74,85,69,60,73,62,58,57,49,47,58,69,66,43,84,69,48,22,61,42,21,29,35,41,36,39,30,40,37,74,32,44,87,84,27,51,58,38,41,50,47,40,32,22,45,40,22,29,36,41,36,40,35,44,43,42,55,51,41,35,66,45,38,38,38,23,16,73,35,14,47,52,23,28,32,42,35,39,32,38,60,36,81,81,58,53,64,90,48,70,82,47,81,60,50,43,32,39,64,22,36,49,28,33,23,69,28,16,52,50,26,26,35,42,34,44,34,37,72,57,39,82,55,70,66,82,69,35,64,47,46,65,26,55,50,47,30,44,74,50,14,64,34,31,33,42,36,39,27,32,38,62,60,40,28,37,66,40,42,57,57,51,43,70,28,72,55,28,26,34,43,34,39,28,39,27,36,43,27,29,28,79,22,49,52,47,57,81,61,27,74,42,43,28,35,42,35,42,28,45,25,64,34,34,36,37,74,22,39,49,75,34,40,77,58,69,60,24,54,32,33,37,43,34,32,28,84,50,45,50,71,76,45,49,56,54,28,22,75,37,69,45,77,49,82,60,69,67,81,82,107,140,78,73,63,53,56,55,49,42,44,56,37,29,64,45,28,84,47,62,72,51,37,53,58,60,66,48,79,47,68,64,56,39,49,49,50,23,60,65,34,34,68,48,67,46,38,56,42,35,58,60,25,48,62,42,50,48,43,47,34,68,53,25,49,46,27,27,35,41,34,40,41,28,77,84,57,34,74,87,49,43,59,72,51,33,35,66,33,36,39,43,47,35,72,49,26,71,51,29,25,33,41,35,44,27,48,37,72,56,33,31,32,70,20,34,44,39,42,15,66,26,64,50,27,25,32,43,34,38,36,35,29,64,52,29,31,34,65,16,52,31,41,24,51,70,43,17,60,55,33,26,31,45,33,41,29,40,28,60,45,28,58,58,65,67,48,39,36,53,48,13,71,60,48,42,35,29,36,42,32,42,29,39,26,76,55,59,57,66,62,57,59,60,45,20,48,74,14,41,30,50,22,26,34,41,36,43,34,44,43,57,79,61,63,59,90,72,86,69,60,73,66,58,58,49,47,57,69,66,44,85,70,47,21,61,42,21,28,35,41,37,40,29,40,36,74,30,43,85,84,27,49,58,38,41,48,46,41,32,21,46,40,22,28,35,41,37,40,34,46,43,42,56,51,40,36,64,46,38,38,36,21,15,75,34,15,45,53,22,28,34,40,36,41,32,39,60,36,80,80,59,54,61,92,49,70,84,48,81,60,50,44,32,40,65,22,37,49,27,34,24,70,29,16,51,51,26,26,36,42,34,44,32,38,71,58,40,85,57,70,65,82,67,34,63,48,45,65,26,54,49,46,30,43,73,50,14,63,33,30,32,42,35,39,27,31,40,63,59,40,28,36,68,40,41,58,56,50,41,70,27,73,54,28,27,33,42,35,41,28,39,27,36,43,27,28,29,79,21,50,52,47,56,82,61,27,75,42,43,30,34,41,35,41,28,46,24,64,34,35,37,37,75,21,38,47,76,35,40,76,59,69,61,23,52,31,33,36,42,33,31,27,84,51,44,50,73,75,46,49,56,56,28,21,76,38,70,46,76,49,82,60,69,67,81,80,108

Secondary structure (DSSP, 8-state):
--SHHHHHHHHHHHHS--HHHHHGGG--SHHHHHHHHHH--EEEEETT-SSHHHHHHHHHHH-TT--EEEEE-TT--GGG-PPPBHHHHHHHHHH-TT--EEEEES--B--HHHHHHHTT-TT--EEEEES-TT-BHHHHHHHHHH-TT--EEEEES-TB----HHHHHHHHHT---EEEEES-TT--GGGGGGGGGGGGT--EEEEE--GGG-------HHHHHHHHHS---BTT--EEEEES-B--TTSHHHHHHTTBTT--EEEEES-BS--HHHHHHHHHH-TT--EEEEEE--GGG--TTTTS-----HHHHHHHHHH-TT--EEEEEESSTTS--TTS--HHHHHHHHHHS---EEEEES-TT--HHHHHHHTT-SS--EEEEES-TT--HHHHGGGGG-SS--EEEEES-SS--HHHHGGGTTT--EEEEEEES-TT--HHHHTTSEEEEEEE--GGGG-/--SHHHHHHHHHHHHS--HHHHHGGG--SHHHHHHHHHH--EEEEETT-SSHHHHHHHHHHH-TT--EEEEE-TT--GGG-PPPBHHHHHHHHHH-TT--EEEEES--B--HHHHHHHTT-TT--EEEEES-TT-BHHHHHHHHHH-TT--EEEEES-TB----HHHHHHHHHT---EEEEES-TT--GGGGGGGGGGGGT--EEEEE--GGG-------HHHHHHHHHS---BTT--EEEEES-B--TTSHHHHHHTTBTT--EEEEES-BS--HHHHHHHHHH-TT--EEEEEE--GGG--TTTTS-----HHHHHHHHHH-TT--EEEEEESSTTS--TTS--HHHHHHHHHHS---EEEEES-TT--HHHHHHHTT-SS--EEEEES-TT--HHHHGGGGG-SS--EEEEES-SS--HHHHGGGTTT--EEEEEEES-TT--HHHHTTSEEEEEEE--GGGG-

InterPro domains:
  IPR006553 Leucine-rich repeat, cysteine-containing subtype [SM00367] (96-121)
  IPR006553 Leucine-rich repeat, cysteine-containing subtype [SM00367] (173-198)
  IPR006553 Leucine-rich repeat, cysteine-containing subtype [SM00367] (234-259)
  IPR006553 Leucine-rich repeat, cysteine-containing subtype [SM00367] (260-285)
  IPR006553 Leucine-rich repeat, cysteine-containing subtype [SM00367] (381-406)
  IPR006553 Leucine-rich repeat, cysteine-containing subtype [SM00367] (431-456)
  IPR032675 Leucine-rich repeat domain superfamily [G3DSA:3.80.10.10] (43-210)
  IPR032675 Leucine-rich repeat domain superfamily [G3DSA:3.80.10.10] (220-466)
  IPR041567 COI1, F-box [PF18511] (5-38)

Foldseek 3Di:
DPPVLVVLQLQLLCQAPDPVSPVLNVPPDPVSNLVCLAPDQEEEEELSCPVPQVNLLSSLVSRQNHAEYEYEHVPHDVVSYDTDALSSLLSCLPRHLNHAEYEYAPGAHYELSSLLSLLNNQNHAEYAYHDHARYELNSLLNNCVSHLQHAYYADHNHARHQDLLSLLSNLVSLNHAYYHYEQHQNDAQLSNCSSQNSLQRHAEYHYYHDLVRDDPDDDPPVSLVSLVPRPDANARHAEYAYENHEDDPSGGPLVVLLRHQNYAEYEDYAYFQDELVSLLSNLQRHQNHAEYADEYEDQVPDPVCVPDSSAAALSSLLSNLVRHQAHAYYHYEYDPLPDPPPGHYALVSVLSNLVRHLHQEYHYASNQRQALVSLVSQLPRQRHAEYAYHQNARYALSSLLCLLSRNHHAYYEYYQYARYALNSLVVLAQSQRHQEYEYEAHPRYDPVSNPRSHVYYHYYHDPPVVD/DPPVLVVLQLQLLCQAPDPVSPVLNVPPDPVSNLVCQAPDAEEEEELSCPVPQVNLLSSLVSRQNHAEYEYEHVPHDVVSYDTDALSSLLSCLPRHLNHAEYEYAPGAHYELSSLLSLLSNQNHAEYAYHDHARYELNSLLNNCVSHLQHAYYADHNHARHQDLLSLLSLLVSLNHAYYHYEQHQNDAQLSNCSSQNSLQRHAEYHYYHDLVRDDPDDDDPVSLVSLVPRPDANARHAEYAYENHEDDPSGGPLVVLLRHQRYAEYEDYAYFQDELVSLLSNLQRHQNHAEYADEYEDQVPPPVCVPDSSAAALSSLLSNLVRHQNHAYYHYEYDPLPDQPVGHYALVSVLSNLVRHLHQEYHYASNQRQALVSLVSQLPRQRHAEYAYHQNARYALSSLLCLLSRNHHAYYEYYQYARYALNSLVVLAQSQRHQEYEYEAHPRYDPVSCPRSHVYYHYYHDPPVVD